Protein AF-A0A4R0RW91-F1 (afdb_monomer_lite)

Secondary structure (DSSP, 8-state):
-B-HHHHHHHHHHHHHHHS-TTTTTSEEEEEEEPPPPPBSTTSS-BPPP---HHHHHTT----TT-EEEEEEETTSGGGTS-EEEEEE----TTGGGTSPPPPPHHHHHHHB--SEEEEGGGHHHHHHHHHHH-TTPEEE-SPTT-TTS----HHHHHHHHTTT--EE-SSHHHHHHHHHHB--HHHHHHHHHHHHHHHHHHHHHHHHHHHHHTT-SPPPS-SSSPPPGGG----BHHHHHHHHHHHHHHTT--EESS--EEEEGGGGGSTT------B-------TT----SSTT-SSTT-------EEEE--EEETTEE---EEEE--STTT---HHHHHHHHHHHHHHHHHHHH--TT-BHHHHHHHHHHHHHHHHHHTTSBPPTTSTT--GGGSHHHHHHTTGGGGTS-S-S--B-SSSSS--HHHHS-SS-TT--S---S-GGGGTT-S--SB--TTBEEEE--EEE--HHHHHTTTT-TTB-HHHHHHHGGG-EEE--EEEEE-SSSEEE---S---HHHHTTTT--------HHHHHHHHHHHHHHHHS-TTSGGG--STT--PPPP-------------------------------------------------------------------PPPPPPPPP-SEEEEEEEEEEEE-GGGTTS-HHHHHHHHHHHHHTTEEETTTEEEEEEEEEEEEPPPEEPTTT--EEEEEEEEEEEE-PPTT-EEEEEEEEEETTEEEEE-SS---EEEEGGGSPSSEEEETTTTEEEE-TT-----HHHHHTS-GGG-EEE-TT-EEEEEEEEEEE-----PPPPPP-S------------SEEEEEE--STT-EEGGGGTTTTSS--S--

Foldseek 3Di:
DAALQVLLLQLLVLLLVVDDPVLQQAKEKEKAWKAAFDADDPDPHTDDQDIDLLVCSNWLDSAHGKMWIWIAGPPDPCSNGIAIEIAHADFDPVCVVPDDGDDDQVVSVVVTPHNGYYHPVCLLVVLVVCCVVGVRYAYEYADAPDPSGDHDDVVSVCSCPVSVHHYDHPRNLLSSLVSQQFDDPVLVVQLLLQQVQLLVLVLLLLQLLLCFQQPVADDDPDPPDDDDLSNDNCQFQVNSVVSSQVSSVVSVLPFWLDQKAKAWWQRQLPPRRNPRGDGAQAYHQPPPNPPVPCPPPPDNPDPRDTAKIKIWTTTHGSLFIDTWIAIWGRHDSRAHDPLLVLQLVLQVVLLVVLQQPFAFQDWQVVSLLSSLLSQLVSCCVLQQFPACPDVPHHPCLHSQNVQQVVLCCLFFVAGQKAFGGSHRRGSQCVQDPPDDPQDPPDPSTDPSSCPHDSGGGGDDARRKMKGKTKTALNPVSVVVCVPPPRGDPVSVVVNSRRGMDIGMFIWGHHNGGIDTSNDNDSDNVCSSVSNDPPVPDPPCVVVCVVLVVVVVVLVPDLPPPPDDDPPPDDDDDDDDDDDDDDDDDDDDDDDDDDDDDDDDDDDDDDDDDDDDDDDDDDDDDDDDDDDDDDDDDDDDDDDDDDDDDDDDQDGQKDKDKDKDKFWQAPVCPPDDPQVSRQVRVQVVQAQDQDPPFAGFHGWPGWPDWDFFDQDPPRRTTIITTITITTHRHGDAQHKDKWFFAAAAQQFTWTHSSSDTQETEGPVQAAPPWEADPVQRWIWHQPPDPDNDNVVVNVDDPVRTHTQHGGFIWIKGWHDKDADDPDPDDDDDDDDDDDDDDCPDDHDRIHTYIHQHDPPTTGPVVCPPVPPDDPDDD

Sequence (873 aa):
MYPAVRHAVKTFAKLVELLPETERTKTHVALLAGAVTPYRNDTDREMPFRQESNFYYLSGCAVPGSYLLLTYQHGTSLAGSPSVQLFIPEIEADTLMWSVPPPTAEEAAGLFDVTRVQYTSALPDAIHERLKAFPDTVFHVLPKGSPLFPTLAEQYIGLATSRNAPVTDQYLLKALHRARLTKDAEEIALIQKANDISSRAHEVVMRVLGQAVKGALAKSKDSHRPSLPGQWLIEKEAEAEAVFVASCRREDAVHQAYLPIVAASNRAATLHYCCNDKAFAWGPVGRHDHKNNQDLAQDQQRKLAPQVLLIDAGCEWNCYAADITRTMPVGNGGKFTPEARAIYSLVLKMQKLSMEALKPGLHWDAVQLLCHRTLVSGFQELGIFKTPASPGSGSWNSEEAILASGISTAFFPHGLGHSLGLDVHDVPSASDPENNETIQGLELGHKSFYRALRLRLPLEDGMVVTVEPGIYFHSHLLSAVRDSKHIDHEVLKRYESVGGVRIEDVVLITQDGYRNLTTVRSDVEWLEGCDEVSFILTTQSYSAHFIFKLQLLADDDWDDLGRLKCDKITPPSDRLLASPLAWKLDNDSRLNLTQGLSSTRPPSAHIGANFLLICALPASLSISHPRGKLTVQTPQKSDIPRRVHVRPLVTMFVLSIIKDTVAVHPQHFGLPQEQAIINELNKKYANRVLHDVGLCVCVFDLAEAGEGRVRYGDGFYWYKVVFRLVVFRPFTSEVILAKVKSSDEDGIRLSVGFFDDIYVPLIYLPEPSAFDPNERAHFWLPGSETANKHEMLDSAVADRMYIDAGEVVRVRVEADEFYDDEPGPPKATEGVHQTPTMEGRRAPYSVTCSMSEQGLGPTSWWQNAGVEAMDEG

pLDDT: mean 79.08, std 24.88, range [19.95, 98.94]

InterPro domains:
  IPR000994 Peptidase M24 [PF00557] (190-511)
  IPR001131 Peptidase M24B, X-Pro dipeptidase/aminopeptidase P, conserved site [PS00491] (414-426)
  IPR005576 RNA polymerase Rpb7-like , N-terminal [PF03876] (659-715)
  IPR007865 Aminopeptidase P, N-terminal [PF05195] (17-133)
  IPR007865 Aminopeptidase P, N-terminal [SM01011] (2-149)
  IPR012340 Nucleic acid-binding, OB-fold [G3DSA:2.40.50.140] (731-863)
  IPR012340 Nucleic acid-binding, OB-fold [SSF50249] (730-857)
  IPR013238 RNA polymerase III, subunit Rpc25 [PF08292] (734-862)
  IPR029149 Creatinase/Aminopeptidase P/Spt16, N-terminal [G3DSA:3.40.350.10] (10-181)
  IPR029149 Creatinase/Aminopeptidase P/Spt16, N-terminal [SSF53092] (15-183)
  IPR036005 Creatinase/aminopeptidase-like [G3DSA:3.90.230.10] (183-535)
  IPR036005 Creatinase/aminopeptidase-like [SSF55920] (184-526)
  IPR036898 RNA polymerase Rpb7-like, N-terminal domain superfamily [G3DSA:3.30.1490.120] (652-730)
  IPR036898 RNA polymerase Rpb7-like, N-terminal domain superfamily [SSF88798] (652-729)
  IPR052433 Xaa-Pro dipeptidase-like [PTHR43226] (12-529)

Structure (mmCIF, N/CA/C/O backbone):
data_AF-A0A4R0RW91-F1
#
_entry.id   AF-A0A4R0RW91-F1
#
loop_
_atom_site.group_PDB
_atom_site.id
_atom_site.type_symbol
_atom_site.label_atom_id
_atom_site.label_alt_id
_atom_site.label_comp_id
_atom_site.label_asym_id
_atom_site.label_entity_id
_atom_site.label_seq_id
_atom_site.pdbx_PDB_ins_code
_atom_site.Cartn_x
_atom_site.Cartn_y
_atom_site.Cartn_z
_atom_site.occupancy
_atom_site.B_iso_or_equiv
_atom_site.auth_seq_id
_atom_site.auth_comp_id
_atom_site.auth_asym_id
_atom_site.auth_atom_id
_atom_site.pdbx_PDB_model_num
ATOM 1 N N . MET A 1 1 ? -22.305 -2.272 7.085 1.00 85.44 1 MET A N 1
ATOM 2 C CA . MET A 1 1 ? -22.080 -1.928 8.502 1.00 85.44 1 MET A CA 1
ATOM 3 C C . MET A 1 1 ? -20.622 -2.221 8.820 1.00 85.44 1 MET A C 1
ATOM 5 O O . MET A 1 1 ? -20.133 -3.240 8.349 1.00 85.44 1 MET A O 1
ATOM 9 N N . TYR A 1 2 ? -19.917 -1.326 9.513 1.00 92.75 2 TYR A N 1
ATOM 10 C CA . TYR A 1 2 ? -18.489 -1.494 9.837 1.00 92.75 2 TYR A CA 1
ATOM 11 C C . TYR A 1 2 ? -18.288 -2.460 11.027 1.00 92.75 2 TYR A C 1
ATOM 13 O O . TYR A 1 2 ? -18.998 -2.279 12.016 1.00 92.75 2 TYR A O 1
ATOM 21 N N . PRO A 1 3 ? -17.352 -3.435 10.995 1.00 95.06 3 PRO A N 1
ATOM 22 C CA . PRO A 1 3 ? -17.278 -4.558 11.949 1.00 95.06 3 PRO A CA 1
ATOM 23 C C . PRO A 1 3 ? -16.593 -4.226 13.299 1.00 95.06 3 PRO A C 1
ATOM 25 O O . PRO A 1 3 ? -15.712 -4.949 13.772 1.00 95.06 3 PRO A O 1
ATOM 28 N N . ALA A 1 4 ? -17.002 -3.137 13.958 1.00 96.00 4 ALA A N 1
ATOM 29 C CA . ALA A 1 4 ? -16.346 -2.618 15.165 1.00 96.00 4 ALA A CA 1
ATOM 30 C C . ALA A 1 4 ? -16.305 -3.610 16.353 1.00 96.00 4 ALA A C 1
ATOM 32 O O . ALA A 1 4 ? -15.263 -3.723 17.006 1.00 96.00 4 ALA A O 1
ATOM 33 N N . VAL A 1 5 ? -17.364 -4.395 16.613 1.00 95.88 5 VAL A N 1
ATOM 34 C CA . VAL A 1 5 ? -17.337 -5.470 17.635 1.00 95.88 5 VAL A CA 1
ATOM 35 C C . VAL A 1 5 ? -16.244 -6.504 17.340 1.00 95.88 5 VAL A C 1
ATOM 37 O O . VAL A 1 5 ? -15.531 -6.920 18.257 1.00 95.88 5 VAL A O 1
ATOM 40 N N . ARG A 1 6 ? -16.059 -6.905 16.076 1.00 96.12 6 ARG A N 1
ATOM 41 C CA . ARG A 1 6 ? -15.038 -7.893 15.687 1.00 96.12 6 ARG A CA 1
ATOM 42 C C . ARG A 1 6 ? -13.626 -7.349 15.901 1.00 96.12 6 ARG A C 1
ATOM 44 O O . ARG A 1 6 ? -12.788 -8.034 16.491 1.00 96.12 6 ARG A O 1
ATOM 51 N N . HIS A 1 7 ? -13.383 -6.106 15.486 1.00 97.75 7 HIS A N 1
ATOM 52 C CA . HIS A 1 7 ? -12.113 -5.416 15.709 1.00 97.75 7 HIS A CA 1
ATOM 53 C C . HIS A 1 7 ? -11.801 -5.281 17.206 1.00 97.75 7 HIS A C 1
ATOM 55 O O . HIS A 1 7 ? -10.679 -5.574 17.625 1.00 97.75 7 HIS A O 1
ATOM 61 N N . ALA A 1 8 ? -12.804 -4.966 18.033 1.00 97.94 8 ALA A N 1
ATOM 62 C CA . ALA A 1 8 ? -12.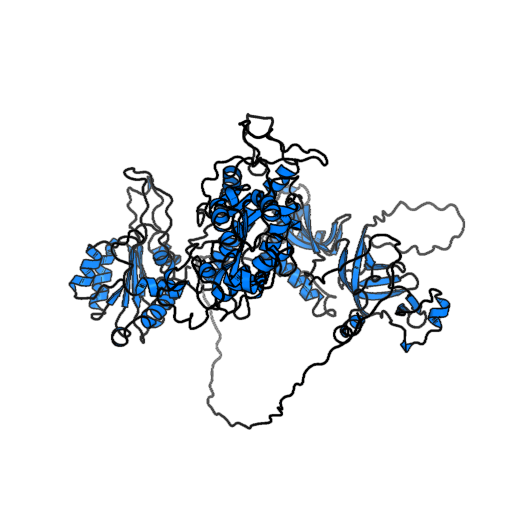669 -4.955 19.486 1.00 97.94 8 ALA A CA 1
ATOM 63 C C . ALA A 1 8 ? -12.294 -6.335 20.059 1.00 97.94 8 ALA A C 1
ATOM 65 O O . ALA A 1 8 ? -11.335 -6.422 20.828 1.00 97.94 8 ALA A O 1
ATOM 66 N N . VAL A 1 9 ? -12.980 -7.420 19.670 1.00 97.81 9 VAL A N 1
ATOM 67 C CA . VAL A 1 9 ? -12.630 -8.794 20.098 1.00 97.81 9 VAL A CA 1
ATOM 68 C C . VAL A 1 9 ? -11.177 -9.125 19.740 1.00 97.81 9 VAL A C 1
ATOM 70 O O . VAL A 1 9 ? -10.425 -9.589 20.601 1.00 97.81 9 VAL A O 1
ATOM 73 N N . LYS A 1 10 ? -10.752 -8.831 18.502 1.00 97.69 10 LYS A N 1
ATOM 74 C CA . LYS A 1 10 ? -9.378 -9.064 18.023 1.00 97.69 10 LYS A CA 1
ATOM 75 C C . LYS A 1 10 ? -8.348 -8.278 18.846 1.00 97.69 10 LYS A C 1
ATOM 77 O O . LYS A 1 10 ? -7.348 -8.845 19.285 1.00 97.69 10 LYS A O 1
ATOM 82 N N . THR A 1 11 ? -8.612 -6.999 19.126 1.00 98.50 11 THR A N 1
ATOM 83 C CA . THR A 1 11 ? -7.749 -6.151 19.965 1.00 98.50 11 THR A CA 1
ATOM 84 C C . THR A 1 11 ? -7.664 -6.651 21.401 1.00 98.50 11 THR A C 1
ATOM 86 O O . THR A 1 11 ? -6.561 -6.762 21.933 1.00 98.50 11 THR A O 1
ATOM 89 N N . PHE A 1 12 ? -8.784 -6.994 22.042 1.00 98.12 12 PHE A N 1
ATOM 90 C CA . PHE A 1 12 ? -8.750 -7.460 23.428 1.00 98.12 12 PHE A CA 1
ATOM 91 C C . PHE A 1 12 ? -8.134 -8.854 23.583 1.00 98.12 12 PHE A C 1
ATOM 93 O O . PHE A 1 12 ? -7.464 -9.093 24.585 1.00 98.12 12 PHE A O 1
ATOM 100 N N . ALA A 1 13 ? -8.246 -9.737 22.585 1.00 96.75 13 ALA A N 1
ATOM 101 C CA . ALA A 1 13 ? -7.481 -10.984 22.561 1.00 96.75 13 ALA A CA 1
ATOM 102 C C . ALA A 1 13 ? -5.963 -10.707 22.616 1.00 96.75 13 ALA A C 1
ATOM 104 O O . ALA A 1 13 ? -5.265 -11.242 23.479 1.00 96.75 13 ALA A O 1
ATOM 105 N N . LYS A 1 14 ? -5.465 -9.780 21.782 1.00 97.56 14 LYS A N 1
ATOM 106 C CA . LYS A 1 14 ? -4.057 -9.336 21.803 1.00 97.56 14 LYS A CA 1
ATOM 107 C C . LYS A 1 14 ? -3.667 -8.559 23.062 1.00 97.56 14 LYS A C 1
ATOM 109 O O . LYS A 1 14 ? -2.503 -8.585 23.454 1.00 97.56 14 LYS A O 1
ATOM 114 N N . LEU A 1 15 ? -4.619 -7.913 23.731 1.00 97.81 15 LEU A N 1
ATOM 115 C CA . LEU A 1 15 ? -4.400 -7.254 25.018 1.00 97.81 15 LEU A CA 1
ATOM 116 C C . LEU A 1 15 ? -4.209 -8.278 26.149 1.00 97.81 15 LEU A C 1
ATOM 118 O O . LEU A 1 15 ? -3.281 -8.133 26.939 1.00 97.81 15 LEU A O 1
ATOM 122 N N . VAL A 1 16 ? -5.019 -9.342 26.197 1.00 97.00 16 VAL A N 1
ATOM 123 C CA . VAL A 1 16 ? -4.896 -10.420 27.200 1.00 97.00 16 VAL A CA 1
ATOM 124 C C . VAL A 1 16 ? -3.558 -11.163 27.083 1.00 97.00 16 VAL A C 1
ATOM 126 O O . VAL A 1 16 ? -2.958 -11.488 28.107 1.00 97.00 16 VAL A O 1
ATOM 129 N N . GLU A 1 17 ? -3.046 -11.373 25.863 1.00 95.81 17 GLU A N 1
ATOM 130 C CA . GLU A 1 17 ? -1.701 -11.933 25.627 1.00 95.81 17 GLU A CA 1
ATOM 131 C C . GLU A 1 17 ? -0.587 -11.103 26.296 1.00 95.81 17 GLU A C 1
ATOM 133 O O . GLU A 1 17 ? 0.381 -11.666 26.807 1.00 95.81 17 GLU A O 1
ATOM 138 N N . LEU A 1 18 ? -0.729 -9.771 26.309 1.00 95.25 18 LEU A N 1
ATOM 139 C CA . LEU A 1 18 ? 0.253 -8.827 26.855 1.00 95.25 18 LEU A CA 1
ATOM 140 C C . LEU A 1 18 ? 0.152 -8.630 28.376 1.00 95.25 18 LEU A C 1
ATOM 142 O O . LEU A 1 18 ? 1.079 -8.085 28.978 1.00 95.25 18 LEU A O 1
ATOM 146 N N . LEU A 1 19 ? -0.961 -9.025 28.999 1.00 96.19 19 LEU A N 1
ATOM 147 C CA . LEU A 1 19 ? -1.200 -8.794 30.422 1.00 96.19 19 LEU A CA 1
ATOM 148 C C . LEU A 1 19 ? -0.541 -9.851 31.327 1.00 96.19 19 LEU A C 1
ATOM 150 O O . LEU A 1 19 ? -0.543 -11.043 30.982 1.00 96.19 19 LEU A O 1
ATOM 154 N N . PRO A 1 20 ? -0.078 -9.449 32.533 1.00 94.50 20 PRO A N 1
ATOM 155 C CA . PRO A 1 20 ? 0.264 -10.378 33.607 1.00 94.50 20 PRO A CA 1
ATOM 156 C C . PRO A 1 20 ? -0.912 -11.299 33.933 1.00 94.50 20 PRO A C 1
ATOM 158 O O . PRO A 1 20 ? -2.063 -10.867 33.926 1.00 94.50 20 PRO A O 1
ATOM 161 N N . GLU A 1 21 ? -0.632 -12.558 34.270 1.00 92.44 21 GLU A N 1
ATOM 162 C CA . GLU A 1 21 ? -1.659 -13.588 34.481 1.00 92.44 21 GLU A CA 1
ATOM 163 C C . GLU A 1 21 ? -2.724 -13.186 35.520 1.00 92.44 21 GLU A C 1
ATOM 165 O O . GLU A 1 21 ? -3.912 -13.414 35.305 1.00 92.44 21 GLU A O 1
ATOM 170 N N . THR A 1 22 ? -2.318 -12.481 36.583 1.00 92.44 22 THR A N 1
ATOM 171 C CA . THR A 1 22 ? -3.197 -11.959 37.648 1.00 92.44 22 THR A CA 1
ATOM 172 C C . THR A 1 22 ? -4.157 -10.852 37.202 1.00 92.44 22 THR A C 1
ATOM 174 O O . THR A 1 22 ? -5.100 -10.536 37.924 1.00 92.44 22 THR A O 1
ATOM 177 N N . GLU A 1 23 ? -3.918 -10.234 36.044 1.00 93.88 23 GLU A N 1
ATOM 178 C CA . GLU A 1 23 ? -4.749 -9.158 35.498 1.00 93.88 23 GLU A CA 1
ATOM 179 C C . GLU A 1 23 ? -5.745 -9.666 34.445 1.00 93.88 23 GLU A C 1
ATOM 181 O O . GLU A 1 23 ? -6.783 -9.042 34.258 1.00 93.88 23 GLU A O 1
ATOM 186 N N . ARG A 1 24 ? -5.470 -10.804 33.786 1.00 94.19 24 ARG A N 1
ATOM 187 C CA . ARG A 1 24 ? -6.189 -11.273 32.580 1.00 94.19 24 ARG A CA 1
ATOM 188 C C . ARG A 1 24 ? -7.689 -11.513 32.756 1.00 94.19 24 ARG A C 1
ATOM 190 O O . ARG A 1 24 ? -8.426 -11.426 31.780 1.00 94.19 24 ARG A O 1
ATOM 197 N N . THR A 1 25 ? -8.133 -11.884 33.955 1.00 92.81 25 THR A N 1
ATOM 198 C CA . THR A 1 25 ? -9.545 -12.197 34.251 1.00 92.81 25 THR A CA 1
ATOM 199 C C . THR A 1 25 ? -10.357 -10.990 34.719 1.00 92.81 25 THR A C 1
ATOM 201 O O . THR A 1 25 ? -11.579 -11.099 34.871 1.00 92.81 25 THR A O 1
ATOM 204 N N . LYS A 1 26 ? -9.700 -9.845 34.943 1.00 95.12 26 LYS A N 1
ATOM 205 C CA . LYS A 1 26 ? -10.375 -8.615 35.349 1.00 95.12 26 LYS A CA 1
ATOM 206 C C . LYS A 1 26 ? -11.200 -8.038 34.208 1.00 95.12 26 LYS A C 1
ATOM 208 O O . LYS A 1 26 ? -11.002 -8.346 33.031 1.00 95.12 26 LYS A O 1
ATOM 213 N N . THR A 1 27 ? -12.103 -7.136 34.559 1.00 96.56 27 THR A N 1
ATOM 214 C CA . THR A 1 27 ? -12.773 -6.304 33.561 1.00 96.56 27 THR A CA 1
ATOM 215 C C . THR A 1 27 ? -11.778 -5.322 32.936 1.00 96.56 27 THR A C 1
ATOM 217 O O . THR A 1 27 ? -11.058 -4.603 33.633 1.00 96.56 27 THR A O 1
ATOM 220 N N . HIS A 1 28 ? -11.740 -5.256 31.607 1.00 97.69 28 HIS A N 1
ATOM 221 C CA . HIS A 1 28 ? -10.914 -4.312 30.863 1.00 97.69 28 HIS A CA 1
ATOM 222 C C . HIS A 1 28 ? -11.791 -3.351 30.075 1.00 97.69 28 HIS A C 1
ATOM 224 O O . HIS A 1 28 ? -12.683 -3.757 29.327 1.00 97.69 28 HIS A O 1
ATOM 230 N N . VAL A 1 29 ? -11.515 -2.061 30.233 1.00 97.81 29 VAL A N 1
ATOM 231 C CA . VAL A 1 29 ? -12.188 -0.989 29.504 1.00 97.81 29 VAL A CA 1
ATOM 232 C C . VAL A 1 29 ? -11.171 -0.267 28.644 1.00 97.81 29 VAL A C 1
ATOM 234 O O . VAL A 1 29 ? -10.125 0.112 29.157 1.00 97.81 29 VAL A O 1
ATOM 237 N N . ALA A 1 30 ? -11.463 -0.051 27.363 1.00 98.06 30 ALA A N 1
ATOM 238 C CA . ALA A 1 30 ? -10.689 0.883 26.550 1.00 98.06 30 ALA A CA 1
ATOM 239 C C . ALA A 1 30 ? -11.486 2.183 26.398 1.00 98.06 30 ALA A C 1
ATOM 241 O O . ALA A 1 30 ? -12.671 2.144 26.062 1.00 98.06 30 ALA A O 1
ATOM 242 N N . LEU A 1 31 ? -10.841 3.314 26.683 1.00 97.75 31 LEU A N 1
ATOM 243 C CA . LEU A 1 31 ? -11.421 4.652 26.581 1.00 97.75 31 LEU A CA 1
ATOM 244 C C . LEU A 1 31 ? -10.573 5.483 25.614 1.00 97.75 31 LEU A C 1
ATOM 246 O O . LEU A 1 31 ? -9.416 5.789 25.902 1.00 97.75 31 LEU A O 1
ATOM 250 N N . LEU A 1 32 ? -11.143 5.818 24.457 1.00 97.50 32 LEU A N 1
ATOM 251 C CA . LEU A 1 32 ? -10.464 6.564 23.397 1.00 97.50 32 LEU A CA 1
ATOM 252 C C . LEU A 1 32 ? -11.227 7.852 23.071 1.00 97.50 32 LEU A C 1
ATOM 254 O O . LEU A 1 32 ? -12.459 7.878 23.087 1.00 97.50 32 LEU A O 1
ATOM 258 N N . ALA A 1 33 ? -10.478 8.897 22.726 1.00 97.31 33 ALA A N 1
ATOM 259 C CA . ALA A 1 33 ? -10.984 10.080 22.043 1.00 97.31 33 ALA A CA 1
ATOM 260 C C . ALA A 1 33 ? -10.645 9.970 20.550 1.00 97.31 33 ALA A C 1
ATOM 262 O O . ALA A 1 33 ? -9.545 9.543 20.198 1.00 97.31 33 ALA A O 1
ATOM 263 N N . GLY A 1 34 ? -11.581 10.348 19.685 1.00 97.50 34 GLY A N 1
ATOM 264 C CA . GLY A 1 34 ? -11.328 10.555 18.265 1.00 97.50 34 GLY A CA 1
ATOM 265 C C . GLY A 1 34 ? -10.624 11.889 18.019 1.00 97.50 34 GLY A C 1
ATOM 266 O O . GLY A 1 34 ? -10.554 12.756 18.893 1.00 97.50 34 GLY A O 1
ATOM 267 N N . ALA A 1 35 ? -10.111 12.068 16.808 1.00 96.62 35 ALA A N 1
ATOM 268 C CA . ALA A 1 35 ? -9.578 13.341 16.353 1.00 96.62 35 ALA A CA 1
ATOM 269 C C . ALA A 1 35 ? -10.671 14.427 16.342 1.00 96.62 35 ALA A C 1
ATOM 271 O O . ALA A 1 35 ? -11.858 14.155 16.150 1.00 96.62 35 ALA A O 1
ATOM 272 N N . VAL A 1 36 ? -10.252 15.676 16.520 1.00 95.19 36 VAL A N 1
ATOM 273 C CA . VAL A 1 36 ? -11.083 16.877 16.341 1.00 95.19 36 VAL A CA 1
ATOM 274 C C . VAL A 1 36 ? -10.750 17.535 15.003 1.00 95.19 36 VAL A C 1
ATOM 276 O O . VAL A 1 36 ? -9.668 17.300 14.464 1.00 95.19 36 VAL A O 1
ATOM 279 N N . THR A 1 37 ? -11.647 18.365 14.468 1.00 94.19 37 THR A N 1
ATOM 280 C CA . THR A 1 37 ? -11.361 19.162 13.265 1.00 94.19 37 THR A CA 1
ATOM 281 C C . THR A 1 37 ? -10.123 20.036 13.505 1.00 94.19 37 THR A C 1
ATOM 283 O O . THR A 1 37 ? -10.137 20.848 14.434 1.00 94.19 37 THR A O 1
ATOM 286 N N . PRO A 1 38 ? -9.038 19.879 12.724 1.00 94.12 38 PRO A N 1
ATOM 287 C CA . PRO A 1 38 ? -7.860 20.717 12.869 1.00 94.12 38 PRO A CA 1
ATOM 288 C C . PRO A 1 38 ? -8.104 22.094 12.249 1.00 94.12 38 PRO A C 1
ATOM 290 O O . PRO A 1 38 ? -8.777 22.219 11.228 1.00 94.12 38 PRO A O 1
ATOM 293 N N . TYR A 1 39 ? -7.502 23.123 12.837 1.00 94.62 39 TYR A N 1
ATOM 294 C CA . TYR A 1 39 ? -7.572 24.504 12.364 1.00 94.62 39 TYR A CA 1
ATOM 295 C C . TYR A 1 39 ? -6.183 25.004 11.977 1.00 94.62 39 TYR A C 1
ATOM 297 O O . TYR A 1 39 ? -5.168 24.577 12.534 1.00 94.62 39 TYR A O 1
ATOM 305 N N . ARG A 1 40 ? -6.116 25.928 11.015 1.00 96.06 40 ARG A N 1
ATOM 306 C CA . ARG A 1 40 ? -4.858 26.572 10.631 1.00 96.06 40 ARG A CA 1
ATOM 307 C C . ARG A 1 40 ? -4.425 27.552 11.725 1.00 96.06 40 ARG A C 1
ATOM 309 O O . ARG A 1 40 ? -4.824 28.715 11.711 1.00 96.06 40 ARG A O 1
ATOM 316 N N . ASN A 1 41 ? -3.535 27.091 12.601 1.00 94.25 41 ASN A N 1
ATOM 317 C CA . ASN A 1 41 ? -2.925 27.874 13.677 1.00 94.25 41 ASN A CA 1
ATOM 318 C C . ASN A 1 41 ? -3.987 28.531 14.584 1.00 94.25 41 ASN A C 1
ATOM 320 O O . ASN A 1 41 ? -4.768 27.835 15.220 1.00 94.25 41 ASN A O 1
ATOM 324 N N . ASP A 1 42 ? -4.004 29.861 14.638 1.00 94.19 42 ASP A N 1
ATOM 325 C CA . ASP A 1 42 ? -4.882 30.730 15.422 1.00 94.19 42 ASP A CA 1
ATOM 326 C C . ASP A 1 42 ? -6.101 31.253 14.631 1.00 94.19 42 ASP A C 1
ATOM 328 O O . ASP A 1 42 ? -6.776 32.181 15.074 1.00 94.19 42 ASP A O 1
ATOM 332 N N . THR A 1 43 ? -6.390 30.675 13.459 1.00 96.25 43 THR A N 1
ATOM 333 C CA . THR A 1 43 ? -7.503 31.088 12.583 1.00 96.25 43 THR A CA 1
ATOM 334 C C . THR A 1 43 ? -8.676 30.108 12.615 1.00 96.25 43 THR A C 1
ATOM 336 O O . THR A 1 43 ? -8.513 28.927 12.910 1.00 96.25 43 THR A O 1
ATOM 339 N N . ASP A 1 44 ? -9.856 30.579 12.214 1.00 92.00 44 ASP A N 1
ATOM 340 C CA . ASP A 1 44 ? -11.084 29.792 12.024 1.00 92.00 44 ASP A CA 1
ATOM 341 C C . ASP A 1 44 ? -11.056 28.882 10.779 1.00 92.00 44 ASP A C 1
ATOM 343 O O . ASP A 1 44 ? -12.029 28.192 10.472 1.00 92.00 44 ASP A O 1
ATOM 347 N N . ARG A 1 45 ? -9.937 28.837 10.042 1.00 94.69 45 ARG A N 1
ATOM 348 C CA . ARG A 1 45 ? -9.829 28.027 8.830 1.00 94.69 45 ARG A CA 1
ATOM 349 C C . ARG A 1 45 ? -9.607 26.553 9.160 1.00 94.69 45 ARG A C 1
ATOM 351 O O . ARG A 1 45 ? -8.467 26.123 9.348 1.00 94.69 45 ARG A O 1
ATOM 358 N N . GLU A 1 46 ? -10.690 25.783 9.111 1.00 93.50 46 GLU A N 1
ATOM 359 C CA . GLU A 1 46 ? -10.660 24.318 9.125 1.00 93.50 46 GLU A CA 1
ATOM 360 C C . GLU A 1 46 ? -9.684 23.745 8.079 1.00 93.50 46 GLU A C 1
ATOM 362 O O . GLU A 1 46 ? -9.578 24.214 6.935 1.00 93.50 46 GLU A O 1
ATOM 367 N N . MET A 1 47 ? -8.977 22.695 8.486 1.00 94.19 47 MET A N 1
ATOM 368 C CA . MET A 1 47 ? -8.152 21.834 7.648 1.00 94.19 47 MET A CA 1
ATOM 369 C C . MET A 1 47 ? -8.902 20.524 7.343 1.00 94.19 47 MET A C 1
ATOM 371 O O . MET A 1 47 ? -9.781 20.141 8.114 1.00 94.19 47 MET A O 1
ATOM 375 N N . PRO A 1 48 ? -8.573 19.813 6.244 1.00 92.31 48 PRO A N 1
ATOM 376 C CA . PRO A 1 48 ? -9.211 18.539 5.916 1.00 92.31 48 PRO A CA 1
ATOM 377 C C . PRO A 1 48 ? -9.147 17.552 7.088 1.00 92.31 48 PRO A C 1
ATOM 379 O O . PRO A 1 48 ? -8.062 17.207 7.554 1.00 92.31 48 PRO A O 1
ATOM 382 N N . PHE A 1 49 ? -10.312 17.111 7.559 1.00 94.75 49 PHE A N 1
ATOM 383 C CA . PHE A 1 49 ? -10.418 16.149 8.649 1.00 94.75 49 PHE A CA 1
ATOM 384 C C . PHE A 1 49 ? -10.150 14.723 8.153 1.00 94.75 49 PHE A C 1
ATOM 386 O O . PHE A 1 49 ? -10.684 14.316 7.126 1.00 94.75 49 PHE A O 1
ATOM 393 N N . ARG A 1 50 ? -9.360 13.964 8.916 1.00 95.62 50 ARG A N 1
ATOM 394 C CA . ARG A 1 50 ? -9.140 12.520 8.768 1.00 95.62 50 ARG A CA 1
ATOM 395 C C . ARG A 1 50 ? -9.026 11.938 10.180 1.00 95.62 50 ARG A C 1
ATOM 397 O O . ARG A 1 50 ? -8.406 12.553 11.046 1.00 95.62 50 ARG A O 1
ATOM 404 N N . GLN A 1 51 ? -9.680 10.806 10.435 1.00 97.50 51 GLN A N 1
ATOM 405 C CA . GLN A 1 51 ? -9.830 10.255 11.787 1.00 97.50 51 GLN A CA 1
ATOM 406 C C . GLN A 1 51 ? -8.512 9.655 12.318 1.00 97.50 51 GLN A C 1
ATOM 408 O O . GLN A 1 51 ? -7.655 9.224 11.547 1.00 97.50 51 GLN A O 1
ATOM 413 N N . GLU A 1 52 ? -8.339 9.589 13.641 1.00 97.62 52 GLU A N 1
ATOM 414 C CA . GLU A 1 52 ? -7.230 8.821 14.223 1.00 97.62 52 GLU A CA 1
ATOM 415 C C . GLU A 1 52 ? -7.430 7.316 13.975 1.00 97.62 52 GLU A C 1
ATOM 417 O O . GLU A 1 52 ? -8.517 6.773 14.176 1.00 97.62 52 GLU A O 1
ATOM 422 N N . SER A 1 53 ? -6.378 6.642 13.515 1.00 98.12 53 SER A N 1
ATOM 423 C CA . SER A 1 53 ? -6.452 5.301 12.926 1.00 98.12 53 SER A CA 1
ATOM 424 C C . SER A 1 53 ? -6.915 4.229 13.914 1.00 98.12 53 SER A C 1
ATOM 426 O O . SER A 1 53 ? -7.682 3.344 13.546 1.00 98.12 53 SER A O 1
ATOM 428 N N . ASN A 1 54 ? -6.496 4.292 15.179 1.00 98.19 54 ASN A N 1
ATOM 429 C CA . ASN A 1 54 ? -6.896 3.319 16.196 1.00 98.19 54 ASN A CA 1
ATOM 430 C C . ASN A 1 54 ? -8.345 3.518 16.664 1.00 98.19 54 ASN A C 1
ATOM 432 O O . ASN A 1 54 ? -9.069 2.541 16.866 1.00 98.19 54 ASN A O 1
ATOM 436 N N . PHE A 1 55 ? -8.789 4.769 16.795 1.00 98.50 55 PHE A N 1
ATOM 437 C CA . PHE A 1 55 ? -10.183 5.121 17.035 1.00 98.50 55 PHE A CA 1
ATOM 438 C C . PHE A 1 55 ? -11.072 4.674 15.871 1.00 98.50 55 PHE A C 1
ATOM 440 O O . PHE A 1 55 ? -12.118 4.062 16.099 1.00 98.50 55 PHE A O 1
ATOM 447 N N . TYR A 1 56 ? -10.651 4.935 14.628 1.00 98.25 56 TYR A N 1
ATOM 448 C CA . TYR A 1 56 ? -11.376 4.505 13.435 1.00 98.25 56 TYR A CA 1
ATOM 449 C C . TYR A 1 56 ? -11.460 2.978 13.360 1.00 98.25 56 TYR A C 1
ATOM 451 O O . TYR A 1 56 ? -12.557 2.446 13.232 1.00 98.25 56 TYR A O 1
ATOM 459 N N . TYR A 1 57 ? -10.346 2.266 13.561 1.00 98.56 57 TYR A N 1
ATOM 460 C CA . TYR A 1 57 ? -10.311 0.800 13.596 1.00 98.56 57 TYR A CA 1
ATOM 461 C C . TYR A 1 57 ? -11.344 0.200 14.563 1.00 98.56 57 TYR A C 1
ATOM 463 O O . TYR A 1 57 ? -12.007 -0.783 14.247 1.00 98.56 57 TYR A O 1
ATOM 471 N N . LEU A 1 58 ? -11.524 0.800 15.741 1.00 98.25 58 LEU A N 1
ATOM 472 C CA . LEU A 1 58 ? -12.441 0.295 16.765 1.00 98.25 58 LEU A CA 1
ATOM 473 C C . LEU A 1 58 ? -13.892 0.805 16.646 1.00 98.25 58 LEU A C 1
ATOM 475 O O . LEU A 1 58 ? -14.713 0.453 17.493 1.00 98.25 58 LEU A O 1
ATOM 479 N N . SER A 1 59 ? -14.228 1.635 15.650 1.00 97.31 59 SER A N 1
ATOM 480 C CA . SER A 1 59 ? -15.558 2.273 15.565 1.00 97.31 59 SER A CA 1
ATOM 481 C C . SER A 1 59 ? -16.140 2.464 14.161 1.00 97.31 59 SER A C 1
ATOM 483 O O . SER A 1 59 ? -17.356 2.551 14.029 1.00 97.31 59 SER A O 1
ATOM 485 N N . GLY A 1 60 ? -15.309 2.592 13.125 1.00 95.94 60 GLY A N 1
ATOM 486 C CA . GLY A 1 60 ? -15.687 3.075 11.791 1.00 95.94 60 GLY A CA 1
ATOM 487 C C . GLY A 1 60 ? -16.099 4.555 11.746 1.00 95.94 60 GLY A C 1
ATOM 488 O O . GLY A 1 60 ? -16.477 5.060 10.688 1.00 95.94 60 GLY A O 1
ATOM 489 N N . CYS A 1 61 ? -16.060 5.265 12.878 1.00 96.56 61 CYS A N 1
ATOM 490 C CA . CYS A 1 61 ? -16.691 6.569 13.025 1.00 96.56 61 CYS A CA 1
ATOM 491 C C . CYS A 1 61 ? -15.786 7.709 12.534 1.00 96.56 61 CYS A C 1
ATOM 493 O O . CYS A 1 61 ? -14.772 8.038 13.151 1.00 96.56 61 CYS A O 1
ATOM 495 N N . ALA A 1 62 ? -16.202 8.372 11.454 1.00 94.88 62 ALA A N 1
ATOM 496 C CA . ALA A 1 62 ? -15.544 9.554 10.892 1.00 94.88 62 ALA A CA 1
ATOM 497 C C . ALA A 1 62 ? -16.084 10.895 11.444 1.00 94.88 62 ALA A C 1
ATOM 499 O O . ALA A 1 62 ? -15.867 11.937 10.834 1.00 94.88 62 ALA A O 1
ATOM 500 N N . VAL A 1 63 ? -16.801 10.893 12.575 1.00 95.69 63 VAL A N 1
ATOM 501 C CA . VAL A 1 63 ? -17.340 12.123 13.185 1.00 95.69 63 VAL A CA 1
ATOM 502 C C . VAL A 1 63 ? -16.297 12.732 14.142 1.00 95.69 63 VAL A C 1
ATOM 504 O O . VAL A 1 63 ? -15.873 12.040 15.080 1.00 95.69 63 VAL A O 1
ATOM 507 N N . PRO A 1 64 ? -15.869 13.996 13.951 1.00 95.50 64 PRO A N 1
ATOM 508 C CA . PRO A 1 64 ? -14.867 14.638 14.803 1.00 95.50 64 PRO A CA 1
ATOM 509 C C . PRO A 1 64 ? -15.362 14.811 16.245 1.00 95.50 64 PRO A C 1
ATOM 511 O O . PRO A 1 64 ? -16.555 14.967 16.490 1.00 95.50 64 PRO A O 1
ATOM 514 N N . GLY A 1 65 ? -14.445 14.790 17.215 1.00 95.56 65 GLY A N 1
ATOM 515 C CA . GLY A 1 65 ? -14.763 14.999 18.637 1.00 95.56 65 GLY A CA 1
ATOM 516 C C . GLY A 1 65 ? -15.562 13.871 19.303 1.00 95.56 65 GLY A C 1
ATOM 517 O O . GLY A 1 65 ? -16.066 14.053 20.412 1.00 95.56 65 GLY A O 1
ATOM 518 N N . SER A 1 66 ? -15.678 12.715 18.645 1.00 97.44 66 SER A N 1
ATOM 519 C CA . SER A 1 66 ? -16.336 11.523 19.188 1.00 97.44 66 SER A CA 1
ATOM 520 C C . SER A 1 66 ? -15.474 10.802 20.236 1.00 97.44 66 SER A C 1
ATOM 522 O O . SER A 1 66 ? -14.253 10.939 20.251 1.00 97.44 66 SER A O 1
ATOM 524 N N . TYR A 1 67 ? -16.092 9.971 21.077 1.00 98.31 67 TYR A N 1
ATOM 525 C CA . TYR A 1 67 ? -15.412 9.112 22.056 1.00 98.31 67 TYR A CA 1
ATOM 526 C C . TYR A 1 67 ? -15.895 7.666 21.957 1.00 98.31 67 TYR A C 1
ATOM 528 O O . TYR A 1 67 ? -17.001 7.395 21.490 1.00 98.31 67 TYR A O 1
ATOM 536 N N . LEU A 1 68 ? -15.072 6.732 22.432 1.00 98.25 68 LEU A N 1
ATOM 537 C CA . LEU A 1 68 ? -15.368 5.304 22.427 1.00 98.25 68 LEU A CA 1
ATOM 538 C C . LEU A 1 68 ? -15.116 4.713 23.817 1.00 98.25 68 LEU A C 1
ATOM 540 O O . LEU A 1 68 ? -14.012 4.837 24.351 1.00 98.25 68 LEU A O 1
ATOM 544 N N . LEU A 1 69 ? -16.131 4.050 24.378 1.00 98.25 69 LEU A N 1
ATOM 545 C CA . LEU A 1 69 ? -16.047 3.281 25.619 1.00 98.25 69 LEU A CA 1
ATOM 546 C C . LEU A 1 69 ? -16.310 1.804 25.311 1.00 98.25 69 LEU A C 1
ATOM 548 O O . LEU A 1 69 ? -17.439 1.378 25.059 1.00 98.25 69 LEU A O 1
ATOM 552 N N . LEU A 1 70 ? -15.244 1.017 25.341 1.00 98.19 70 LEU A N 1
ATOM 553 C CA . LEU A 1 70 ? -15.261 -0.423 25.117 1.00 98.19 70 LEU A CA 1
ATOM 554 C C . LEU A 1 70 ? -15.201 -1.173 26.443 1.00 98.19 70 LEU A C 1
ATOM 556 O O . LEU A 1 70 ? -14.474 -0.760 27.338 1.00 98.19 70 LEU A O 1
ATOM 560 N N . THR A 1 71 ? -15.900 -2.298 26.585 1.00 97.88 71 THR A N 1
ATOM 561 C CA . THR A 1 71 ? -15.746 -3.192 27.748 1.00 97.88 71 THR A CA 1
ATOM 562 C C . THR A 1 71 ? -15.669 -4.650 27.337 1.00 97.88 71 THR A C 1
ATOM 564 O O . THR A 1 71 ? -16.559 -5.160 26.657 1.00 97.88 71 THR A O 1
ATOM 567 N N . TYR A 1 72 ? -14.637 -5.316 27.839 1.00 97.56 72 TYR A N 1
ATOM 568 C CA . TYR A 1 72 ? -14.307 -6.712 27.611 1.00 97.56 72 TYR A CA 1
ATOM 569 C C . TYR A 1 72 ? -13.962 -7.387 28.946 1.00 97.56 72 TYR A C 1
ATOM 571 O O . TYR A 1 72 ? -13.402 -6.755 29.842 1.00 97.56 72 TYR A O 1
ATOM 579 N N . GLN A 1 73 ? -14.251 -8.680 29.075 1.00 96.12 73 GLN A N 1
ATOM 580 C CA . GLN A 1 73 ? -13.785 -9.491 30.201 1.00 96.12 73 GLN A CA 1
ATOM 581 C C . GLN A 1 73 ? -13.521 -10.922 29.730 1.00 96.12 73 GLN A C 1
ATOM 583 O O . GLN A 1 73 ? -14.422 -11.589 29.210 1.00 96.12 73 GLN A O 1
ATOM 588 N N . HIS A 1 74 ? -12.289 -11.398 29.917 1.00 94.06 74 HIS A N 1
ATOM 589 C CA . HIS A 1 74 ? -11.870 -12.725 29.474 1.00 94.06 74 HIS A CA 1
ATOM 590 C C . HIS A 1 74 ? -12.634 -13.839 30.210 1.00 94.06 74 HIS A C 1
ATOM 592 O O . HIS A 1 74 ? -12.935 -13.722 31.396 1.00 94.06 74 HIS A O 1
ATOM 598 N N . GLY A 1 75 ? -12.953 -14.932 29.510 1.00 92.06 75 GLY A N 1
ATOM 599 C CA . GLY A 1 75 ? -13.669 -16.079 30.088 1.00 92.06 75 GLY A CA 1
ATOM 600 C C . GLY A 1 75 ? -15.165 -15.859 30.366 1.00 92.06 75 GLY A C 1
ATOM 601 O O . GLY A 1 75 ? -15.808 -16.746 30.922 1.00 92.06 75 GLY A O 1
ATOM 602 N N . THR A 1 76 ? -15.739 -14.718 29.970 1.00 93.75 76 THR A N 1
ATOM 603 C CA . THR A 1 76 ? -17.179 -14.415 30.104 1.00 93.75 76 THR A CA 1
ATOM 604 C C . THR A 1 76 ? -17.833 -14.190 28.735 1.00 93.75 76 THR A C 1
ATOM 606 O O . THR A 1 76 ? -17.156 -14.195 27.707 1.00 93.75 76 THR A O 1
ATOM 609 N N . SER A 1 77 ? -19.147 -13.941 28.690 1.00 91.31 77 SER A N 1
ATOM 610 C CA . SER A 1 77 ? -19.846 -13.573 27.445 1.00 91.31 77 SER A CA 1
ATOM 611 C C . SER A 1 77 ? -19.293 -12.297 26.789 1.00 91.31 77 SER A C 1
ATOM 613 O O . SER A 1 77 ? -19.300 -12.197 25.563 1.00 91.31 77 SER A O 1
ATOM 615 N N . LEU A 1 78 ? -18.724 -11.367 27.570 1.00 92.19 78 LEU A N 1
ATOM 616 C CA . LEU A 1 78 ? -18.059 -10.164 27.052 1.00 92.19 78 LEU A CA 1
ATOM 617 C C . LEU A 1 78 ? -16.784 -10.470 26.248 1.00 92.19 78 LEU A C 1
ATOM 619 O O . LEU A 1 78 ? -16.281 -9.580 25.567 1.00 92.19 78 LEU A O 1
ATOM 623 N N . ALA A 1 79 ? -16.259 -11.700 26.299 1.00 92.00 79 ALA A N 1
ATOM 624 C CA . ALA A 1 79 ? -15.111 -12.097 25.488 1.00 92.00 79 ALA A CA 1
ATOM 625 C C . ALA A 1 79 ? -15.469 -12.291 24.002 1.00 92.00 79 ALA A C 1
ATOM 627 O O . ALA A 1 79 ? -14.647 -11.994 23.139 1.00 92.00 79 ALA A O 1
ATOM 628 N N . GLY A 1 80 ? -16.681 -12.782 23.712 1.00 91.38 80 GLY A N 1
ATOM 629 C CA . GLY A 1 80 ? -17.200 -12.963 22.348 1.00 91.38 80 GLY A CA 1
ATOM 630 C C . GLY A 1 80 ? -18.151 -11.854 21.889 1.00 91.38 80 GLY A C 1
ATOM 631 O O . GLY A 1 80 ? -18.427 -11.731 20.700 1.00 91.38 80 GLY A O 1
ATOM 632 N N . SER A 1 81 ? -18.669 -11.045 22.816 1.00 93.50 81 SER A N 1
ATOM 633 C CA . SER A 1 81 ? -19.563 -9.918 22.522 1.00 93.50 81 SER A CA 1
ATOM 634 C C . SER A 1 81 ? -19.271 -8.751 23.477 1.00 93.50 81 SER A C 1
ATOM 636 O O . SER A 1 81 ? -20.032 -8.521 24.422 1.00 93.50 81 SER A O 1
ATOM 638 N N . PRO A 1 82 ? -18.137 -8.044 23.298 1.00 96.00 82 PRO A N 1
ATOM 639 C CA . PRO A 1 82 ? -17.793 -6.880 24.105 1.00 96.00 82 PRO A CA 1
ATOM 640 C C . PRO A 1 82 ? -18.826 -5.763 23.938 1.00 96.00 82 PRO A C 1
ATOM 642 O O . PRO A 1 82 ? -19.428 -5.589 22.881 1.00 96.00 82 PRO A O 1
ATOM 645 N N . SER A 1 83 ? -18.997 -4.961 24.987 1.00 96.94 83 SER A N 1
ATOM 646 C CA . SER A 1 83 ? -19.841 -3.765 24.935 1.00 96.94 83 SER A CA 1
ATOM 647 C C . SER A 1 83 ? -19.080 -2.645 24.232 1.00 96.94 83 SER A C 1
ATOM 649 O O . SER A 1 83 ? -18.138 -2.108 24.813 1.00 96.94 83 SER A O 1
ATOM 651 N N . VAL A 1 84 ? -19.518 -2.250 23.039 1.00 97.62 84 VAL A N 1
ATOM 652 C CA . VAL A 1 84 ? -18.968 -1.131 22.259 1.00 97.62 84 VAL A CA 1
ATOM 653 C C . VAL A 1 84 ? -19.930 0.053 22.338 1.00 97.62 84 VAL A C 1
ATOM 655 O O . VAL A 1 84 ? -21.049 -0.033 21.835 1.00 97.62 84 VAL A O 1
ATOM 658 N N . GLN A 1 85 ? -19.532 1.146 22.990 1.00 98.00 85 GLN A N 1
ATOM 659 C CA . GLN A 1 85 ? -20.360 2.350 23.110 1.00 98.00 85 GLN A CA 1
ATOM 660 C C . GLN A 1 85 ? -19.667 3.533 22.435 1.00 98.00 85 GLN A C 1
ATOM 662 O O . GLN A 1 85 ? -18.576 3.930 22.845 1.00 98.00 85 GLN A O 1
ATOM 667 N N . LEU A 1 86 ? -20.303 4.074 21.396 1.00 98.31 86 LEU A N 1
ATOM 668 C CA . LEU A 1 86 ? -19.835 5.225 20.628 1.00 98.31 86 LEU A CA 1
ATOM 669 C C . LEU A 1 86 ? -20.574 6.487 21.088 1.00 98.31 86 LEU A C 1
ATOM 671 O O . LEU A 1 86 ? -21.799 6.485 21.205 1.00 98.31 86 LEU A O 1
ATOM 675 N N . PHE A 1 87 ? -19.835 7.568 21.318 1.00 98.19 87 PHE A N 1
ATOM 676 C CA . PHE A 1 87 ? -20.370 8.853 21.758 1.00 98.19 87 PHE A CA 1
ATOM 677 C C . PHE A 1 87 ? -20.034 9.913 20.712 1.00 98.19 87 PHE A C 1
ATOM 679 O O . PHE A 1 87 ? -18.861 10.236 20.541 1.00 98.19 87 PHE A O 1
ATOM 686 N N . ILE A 1 88 ? -21.039 10.436 20.014 1.00 97.12 88 ILE A N 1
ATOM 687 C CA . ILE A 1 88 ? -20.884 11.469 18.974 1.00 97.12 88 ILE A CA 1
ATOM 688 C C . ILE A 1 88 ? -21.325 12.848 19.502 1.00 97.12 88 ILE A C 1
ATOM 690 O O . ILE A 1 88 ? -22.068 12.900 20.484 1.00 97.12 88 ILE A O 1
ATOM 694 N N . PRO A 1 89 ? -20.879 13.977 18.923 1.00 95.56 89 PRO A N 1
ATOM 695 C CA . PRO A 1 89 ? -21.375 15.299 19.307 1.00 95.56 89 PRO A CA 1
ATOM 696 C C . PRO A 1 89 ? -22.890 15.457 19.109 1.00 95.56 89 PRO A C 1
ATOM 698 O O . PRO A 1 89 ? -23.492 14.789 18.268 1.00 95.56 89 PRO A O 1
ATOM 701 N N . GLU A 1 90 ? -23.496 16.353 19.887 1.00 94.31 90 GLU A N 1
ATOM 702 C CA . GLU A 1 90 ? -24.905 16.739 19.745 1.00 94.31 90 GLU A CA 1
ATOM 703 C C . GLU A 1 90 ? -25.104 17.621 18.500 1.00 94.31 90 GLU A C 1
ATOM 705 O O . GLU A 1 90 ? -24.169 18.258 18.008 1.00 94.31 90 GLU A O 1
ATOM 710 N N . ILE A 1 91 ? -26.326 17.641 17.960 1.00 91.12 91 ILE A N 1
ATOM 711 C CA . ILE A 1 91 ? -26.682 18.531 16.848 1.00 91.12 91 ILE A CA 1
ATOM 712 C C . ILE A 1 91 ? -27.057 19.896 17.428 1.00 91.12 91 ILE A C 1
ATOM 714 O O . ILE A 1 91 ? -28.182 20.098 17.887 1.00 91.12 91 ILE A O 1
ATOM 718 N N . GLU A 1 92 ? -26.119 20.838 17.375 1.00 88.25 92 GLU A N 1
ATOM 719 C CA . GLU A 1 92 ? -26.342 22.218 17.809 1.00 88.25 92 GLU A CA 1
ATOM 720 C C . GLU A 1 92 ? -27.159 22.988 16.761 1.00 88.25 92 GLU A C 1
ATOM 722 O O . GLU A 1 92 ? -26.754 23.136 15.604 1.00 88.25 92 GLU A O 1
ATOM 727 N N . ALA A 1 93 ? -28.343 23.466 17.150 1.00 88.19 93 ALA A N 1
ATOM 728 C CA . ALA A 1 93 ? -29.341 23.991 16.214 1.00 88.19 93 ALA A CA 1
ATOM 729 C C . ALA A 1 93 ? -28.910 25.279 15.484 1.00 88.19 93 ALA A C 1
ATOM 731 O O . ALA A 1 93 ? -29.412 25.566 14.396 1.00 88.19 93 ALA A O 1
ATOM 732 N N . ASP A 1 94 ? -27.989 26.052 16.058 1.00 88.62 94 ASP A N 1
ATOM 733 C CA . ASP A 1 94 ? -27.395 27.239 15.440 1.00 88.62 94 ASP A CA 1
ATOM 734 C C . ASP A 1 94 ? -26.303 26.893 14.411 1.00 88.62 94 ASP A C 1
ATOM 736 O O . ASP A 1 94 ? -26.144 27.626 13.431 1.00 88.62 94 ASP A O 1
ATOM 740 N N . THR A 1 95 ? -25.618 25.752 14.560 1.00 84.25 95 THR A N 1
ATOM 741 C CA . THR A 1 95 ? -24.592 25.264 13.616 1.00 84.25 95 THR A CA 1
ATOM 742 C C . THR A 1 95 ? -25.163 24.738 12.295 1.00 84.25 95 THR A C 1
ATOM 744 O O . THR A 1 95 ? -24.456 24.739 11.287 1.00 84.25 95 THR A O 1
ATOM 747 N N . LEU A 1 96 ? -26.452 24.372 12.258 1.00 88.38 96 LEU A N 1
ATOM 748 C CA . LEU A 1 96 ? -27.128 23.762 11.100 1.00 88.38 96 LEU A CA 1
ATOM 749 C C . LEU A 1 96 ? -27.091 24.592 9.805 1.00 88.38 96 LEU A C 1
ATOM 751 O O . LEU A 1 96 ? -27.258 24.034 8.722 1.00 88.38 96 LEU A O 1
ATOM 755 N N . MET A 1 97 ? -26.906 25.914 9.891 1.00 91.12 97 MET A N 1
ATOM 756 C CA . MET A 1 97 ? -26.760 26.777 8.706 1.00 91.12 97 MET A CA 1
ATOM 757 C C . MET A 1 97 ? -25.311 26.911 8.210 1.00 91.12 97 MET A C 1
ATOM 759 O O . MET A 1 97 ? -25.093 27.434 7.119 1.00 91.12 97 MET A O 1
ATOM 763 N N . TRP A 1 98 ? -24.335 26.482 9.014 1.00 86.12 98 TRP A N 1
ATOM 764 C CA . TRP A 1 98 ? -22.901 26.658 8.773 1.00 86.12 98 TRP A CA 1
ATOM 765 C C . TRP A 1 98 ? -22.233 25.365 8.309 1.00 86.12 98 TRP A C 1
ATOM 767 O O . TRP A 1 98 ? -21.442 25.390 7.367 1.00 86.12 98 TRP A O 1
ATOM 777 N N . SER A 1 99 ? -22.586 24.243 8.940 1.00 84.88 99 SER A N 1
ATOM 778 C CA . SER A 1 99 ? -21.938 22.946 8.743 1.00 84.88 99 SER A CA 1
ATOM 779 C C . SER A 1 99 ? -22.962 21.828 8.574 1.00 84.88 99 SER A C 1
ATOM 781 O O . SER A 1 99 ? -24.079 21.898 9.086 1.00 84.88 99 SER A O 1
ATOM 783 N N . VAL A 1 100 ? -22.567 20.761 7.875 1.00 85.88 100 VAL A N 1
ATOM 784 C CA . VAL A 1 100 ? -23.343 19.513 7.860 1.00 85.88 100 VAL A CA 1
ATOM 785 C C . VAL A 1 100 ? -23.334 18.947 9.288 1.00 85.88 100 VAL A C 1
ATOM 787 O O . VAL A 1 100 ? -22.243 18.773 9.838 1.00 85.88 100 VAL A O 1
ATOM 790 N N . PRO A 1 101 ? -24.498 18.684 9.911 1.00 89.44 101 PRO A N 1
ATOM 791 C CA . PRO A 1 101 ? -24.539 18.152 11.267 1.00 89.44 101 PRO A CA 1
ATOM 792 C C . PRO A 1 101 ? -23.928 16.743 11.335 1.00 89.44 101 PRO A C 1
ATOM 794 O O . PRO A 1 101 ? -23.916 16.028 10.326 1.00 89.44 101 PRO A O 1
ATOM 797 N N . PRO A 1 102 ? -23.464 16.299 12.518 1.00 91.44 102 PRO A N 1
ATOM 798 C CA . PRO A 1 102 ? -23.203 14.882 12.734 1.00 91.44 102 PRO A CA 1
ATOM 799 C C . PRO A 1 102 ? -24.489 14.067 12.486 1.00 91.44 102 PRO A C 1
ATOM 801 O O . PRO A 1 102 ? -25.592 14.598 12.656 1.00 91.44 102 PRO A O 1
ATOM 804 N N . PRO A 1 103 ? -24.377 12.781 12.103 1.00 92.94 103 PRO A N 1
ATOM 805 C CA . PRO A 1 103 ? -25.538 11.901 12.015 1.00 92.94 103 PRO A CA 1
ATOM 806 C C . PRO A 1 103 ? -26.257 11.840 13.366 1.00 92.94 103 PRO A C 1
ATOM 808 O O . PRO A 1 103 ? -25.630 11.932 14.423 1.00 92.94 103 PRO A O 1
ATOM 811 N N . THR A 1 104 ? -27.568 11.622 13.350 1.00 93.81 104 THR A N 1
ATOM 812 C CA . THR A 1 104 ? -28.299 11.297 14.577 1.00 93.81 104 THR A CA 1
ATOM 813 C C . THR A 1 104 ? -27.782 9.985 15.178 1.00 93.81 104 THR A C 1
ATOM 815 O O . THR A 1 104 ? -27.233 9.125 14.483 1.00 93.81 104 THR A O 1
ATOM 818 N N . ALA A 1 105 ? -27.991 9.785 16.483 1.00 93.38 105 ALA A N 1
ATOM 819 C CA . ALA A 1 105 ? -27.591 8.541 17.145 1.00 93.38 105 ALA A CA 1
ATOM 820 C C . ALA A 1 105 ? -28.250 7.284 16.526 1.00 93.38 105 ALA A C 1
ATOM 822 O O . ALA A 1 105 ? -27.649 6.211 16.546 1.00 93.38 105 ALA A O 1
ATOM 823 N N . GLU A 1 106 ? -29.451 7.413 15.949 1.00 93.38 106 GLU A N 1
ATOM 824 C CA . GLU A 1 106 ? -30.148 6.331 15.237 1.00 93.38 106 GLU A CA 1
ATOM 825 C C . GLU A 1 106 ? -29.497 6.024 13.877 1.00 93.38 106 GLU A C 1
ATOM 827 O O . GLU A 1 106 ? -29.198 4.865 13.590 1.00 93.38 106 GLU A O 1
ATOM 832 N N . GLU A 1 107 ? -29.186 7.047 13.073 1.00 93.12 107 GLU A N 1
ATOM 833 C CA . GLU A 1 107 ? -28.472 6.873 11.799 1.00 93.12 107 GLU A CA 1
ATOM 834 C C . GLU A 1 107 ? -27.081 6.263 12.015 1.00 93.12 107 GLU A C 1
ATOM 836 O O . GLU A 1 107 ? -26.710 5.300 11.343 1.00 93.12 107 GLU A O 1
ATOM 841 N N . ALA A 1 108 ? -26.331 6.761 13.001 1.00 91.94 108 ALA A N 1
ATOM 842 C CA . ALA A 1 108 ? -25.019 6.229 13.360 1.00 91.94 108 ALA A CA 1
ATOM 843 C C . ALA A 1 108 ? -25.081 4.757 13.817 1.00 91.94 108 ALA A C 1
ATOM 845 O O . ALA A 1 108 ? -24.202 3.969 13.461 1.00 91.94 108 ALA A O 1
ATOM 846 N N . ALA A 1 109 ? -26.134 4.354 14.539 1.00 92.19 109 ALA A N 1
ATOM 847 C CA . ALA A 1 109 ? -26.350 2.959 14.931 1.00 92.19 109 ALA A CA 1
ATOM 848 C C . ALA A 1 109 ? -26.665 2.032 13.736 1.00 92.19 109 ALA A C 1
ATOM 850 O O . ALA A 1 109 ? -26.435 0.828 13.818 1.00 92.19 109 ALA A O 1
ATOM 851 N N . GLY A 1 110 ? -27.145 2.571 12.609 1.00 92.12 110 GLY A N 1
ATOM 852 C CA . GLY A 1 110 ? -27.303 1.822 11.357 1.00 92.12 110 GLY A CA 1
ATOM 853 C C . GLY A 1 110 ? -25.998 1.617 10.570 1.00 92.12 110 GLY A C 1
ATOM 854 O O . GLY A 1 110 ? -25.914 0.711 9.737 1.00 92.12 110 GLY A O 1
ATOM 855 N N . LEU A 1 111 ? -24.970 2.437 10.820 1.00 90.00 111 LEU A N 1
ATOM 856 C CA . LEU A 1 111 ? -23.710 2.437 10.064 1.00 90.00 111 LEU A CA 1
ATOM 857 C C . LEU A 1 111 ? -22.636 1.521 10.671 1.00 90.00 111 LEU A C 1
ATOM 859 O O . LEU A 1 111 ? -21.893 0.864 9.929 1.00 90.00 111 LEU A O 1
ATOM 863 N N . PHE A 1 112 ? -22.559 1.452 12.000 1.00 90.31 112 PHE A N 1
ATOM 864 C CA . PHE A 1 112 ? -21.464 0.811 12.734 1.00 90.31 112 PHE A CA 1
ATOM 865 C C . PHE A 1 112 ? -21.973 -0.350 13.598 1.00 90.31 112 PHE A C 1
ATOM 867 O O . PHE A 1 112 ? -22.988 -0.214 14.275 1.00 90.31 112 PHE A O 1
ATOM 874 N N . ASP A 1 113 ? -21.257 -1.479 13.609 1.00 93.00 113 ASP A N 1
ATOM 875 C CA . ASP A 1 113 ? -21.544 -2.627 14.482 1.00 93.00 113 ASP A CA 1
ATOM 876 C C . ASP A 1 113 ? -21.089 -2.305 15.912 1.00 93.00 113 ASP A C 1
ATOM 878 O O . ASP A 1 113 ? -20.003 -2.688 16.348 1.00 93.00 113 ASP A O 1
ATOM 882 N N . VAL A 1 114 ? -21.890 -1.495 16.608 1.00 93.69 114 VAL A N 1
ATOM 883 C CA . VAL A 1 114 ? -21.657 -1.044 17.983 1.00 93.69 114 VAL A CA 1
ATOM 884 C C . VAL A 1 114 ? -22.880 -1.328 18.852 1.00 93.69 114 VAL A C 1
ATOM 886 O O . VAL A 1 114 ? -24.021 -1.252 18.407 1.00 93.69 114 VAL A O 1
ATOM 889 N N . THR A 1 115 ? -22.661 -1.635 20.130 1.00 94.69 115 THR A N 1
ATOM 890 C CA . THR A 1 115 ? -23.734 -1.992 21.073 1.00 94.69 115 THR A CA 1
ATOM 891 C C . THR A 1 115 ? -24.670 -0.821 21.377 1.00 94.69 115 THR A C 1
ATOM 893 O O . THR A 1 115 ? -25.845 -1.033 21.672 1.00 94.69 115 THR A O 1
ATOM 896 N N . ARG A 1 116 ? -24.155 0.416 21.366 1.00 96.00 116 ARG A N 1
ATOM 897 C CA . ARG A 1 116 ? -24.945 1.631 21.600 1.00 96.00 116 ARG A CA 1
ATOM 898 C C . ARG A 1 116 ? -24.263 2.850 20.985 1.00 96.00 116 ARG A C 1
ATOM 900 O O . ARG A 1 116 ? -23.051 3.004 21.128 1.00 96.00 116 ARG A O 1
ATOM 907 N N . VAL A 1 117 ? -25.053 3.746 20.396 1.00 97.50 117 VAL A N 1
ATOM 908 C CA . VAL A 1 117 ? -24.634 5.124 20.107 1.00 97.50 117 VAL A CA 1
ATOM 909 C C . VAL A 1 117 ? -25.345 6.071 21.072 1.00 97.50 117 VAL A C 1
ATOM 911 O O . VAL A 1 117 ? -26.533 5.904 21.357 1.00 97.50 117 VAL A O 1
ATOM 914 N N . GLN A 1 118 ? -24.610 7.036 21.612 1.00 97.31 118 GLN A N 1
ATOM 915 C CA . GLN A 1 118 ? -25.111 8.106 22.474 1.00 97.31 118 GLN A CA 1
ATOM 916 C C . GLN A 1 118 ? -24.439 9.433 22.103 1.00 97.31 118 GLN A C 1
ATOM 918 O O . GLN A 1 118 ? -23.554 9.475 21.249 1.00 97.31 118 GLN A O 1
ATOM 923 N N . TYR A 1 119 ? -24.840 10.512 22.769 1.00 97.44 119 TYR A N 1
ATOM 924 C CA . TYR A 1 119 ? -24.165 11.797 22.661 1.00 97.44 119 TYR A CA 1
ATOM 925 C C . TYR A 1 119 ? -23.025 11.945 23.677 1.00 97.44 119 TYR A C 1
ATOM 927 O O . TYR A 1 119 ? -23.047 11.315 24.736 1.00 97.44 119 TYR A O 1
ATOM 935 N N . THR A 1 120 ? -22.029 12.778 23.367 1.00 96.31 120 THR A N 1
ATOM 936 C CA . THR A 1 120 ? -20.842 13.051 24.209 1.00 96.31 120 THR A CA 1
ATOM 937 C C . THR A 1 120 ? -21.192 13.471 25.641 1.00 96.31 120 THR A C 1
ATOM 939 O O . THR A 1 120 ? -20.488 13.086 26.576 1.00 96.31 120 THR A O 1
ATOM 942 N N . SER A 1 121 ? -22.315 14.169 25.827 1.00 96.06 121 SER A N 1
ATOM 943 C CA . SER A 1 121 ? -22.898 14.542 27.123 1.00 96.06 121 SER A CA 1
ATOM 944 C C . SER A 1 121 ? -23.149 13.352 28.064 1.00 96.06 121 SER A C 1
ATOM 946 O O . SER A 1 121 ? -23.044 13.503 29.280 1.00 96.06 121 SER A O 1
ATOM 948 N N . ALA A 1 122 ? -23.413 12.155 27.526 1.00 97.31 122 ALA A N 1
ATOM 949 C CA . ALA A 1 122 ? -23.703 10.941 28.293 1.00 97.31 122 ALA A CA 1
ATOM 950 C C . ALA A 1 122 ? -22.457 10.117 28.683 1.00 97.31 122 ALA A C 1
ATOM 952 O O . ALA A 1 122 ? -22.577 9.127 29.412 1.00 97.31 122 ALA A O 1
ATOM 953 N N . LEU A 1 123 ? -21.257 10.489 28.216 1.00 97.31 123 LEU A N 1
ATOM 954 C CA . LEU A 1 123 ? -20.020 9.754 28.516 1.00 97.31 123 LEU A CA 1
ATOM 955 C C . LEU A 1 123 ? -19.673 9.698 30.024 1.00 97.31 123 LEU A C 1
ATOM 957 O O . LEU A 1 123 ? -19.284 8.620 30.484 1.00 97.31 123 LEU A O 1
ATOM 961 N N . PRO A 1 124 ? -19.825 10.777 30.828 1.00 96.88 124 PRO A N 1
ATOM 962 C CA . PRO A 1 124 ? -19.592 10.724 32.274 1.00 96.88 124 PRO A CA 1
ATOM 963 C C . PRO A 1 124 ? -20.427 9.657 32.987 1.00 96.88 124 PRO A C 1
ATOM 965 O O . PRO A 1 124 ? -19.893 8.863 33.767 1.00 96.88 124 PRO A O 1
ATOM 968 N N . ASP A 1 125 ? -21.722 9.595 32.671 1.00 96.44 125 ASP A N 1
ATOM 969 C CA . ASP A 1 125 ? -22.647 8.636 33.268 1.00 96.44 125 ASP A CA 1
ATOM 970 C C . ASP A 1 125 ? -22.314 7.205 32.836 1.00 96.44 125 ASP A C 1
ATOM 972 O O . ASP A 1 125 ? -22.257 6.315 33.683 1.00 96.44 125 ASP A O 1
ATOM 976 N N . ALA A 1 126 ? -21.975 6.980 31.563 1.00 96.44 126 ALA A N 1
ATOM 977 C CA . ALA A 1 126 ? -21.551 5.665 31.076 1.00 96.44 126 ALA A CA 1
ATOM 978 C C . ALA A 1 126 ? -20.271 5.152 31.774 1.00 96.44 126 ALA A C 1
ATOM 980 O O . ALA A 1 126 ? -20.170 3.964 32.101 1.00 96.44 126 ALA A O 1
ATOM 981 N N . ILE A 1 127 ? -19.307 6.036 32.068 1.00 96.00 127 ILE A N 1
ATOM 982 C CA . ILE A 1 127 ? -18.112 5.701 32.865 1.00 96.00 127 ILE A CA 1
ATOM 983 C C . ILE A 1 127 ? -18.514 5.327 34.303 1.00 96.00 127 ILE A C 1
ATOM 985 O O . ILE A 1 127 ? -18.040 4.319 34.838 1.00 96.00 127 ILE A O 1
ATOM 989 N N . HIS A 1 128 ? -19.417 6.086 34.931 1.00 94.50 128 HIS A N 1
ATOM 990 C CA . HIS A 1 128 ? -19.913 5.794 36.280 1.00 94.50 128 HIS A CA 1
ATOM 991 C C . HIS A 1 128 ? -20.722 4.492 36.371 1.00 94.50 128 HIS A C 1
ATOM 993 O O . HIS A 1 128 ? -20.520 3.717 37.311 1.00 94.50 128 HIS A O 1
ATOM 999 N N . GLU A 1 129 ? -21.598 4.217 35.404 1.00 94.12 129 GLU A N 1
ATOM 1000 C CA . GLU A 1 129 ? -22.327 2.952 35.287 1.00 94.12 129 GLU A CA 1
ATOM 1001 C C . GLU A 1 129 ? -21.357 1.776 35.160 1.00 94.12 129 GLU A C 1
ATOM 1003 O O . GLU A 1 129 ? -21.508 0.771 35.862 1.00 94.12 129 GLU A O 1
ATOM 1008 N N . ARG A 1 130 ? -20.312 1.920 34.335 1.00 93.81 130 ARG A N 1
ATOM 1009 C CA . ARG A 1 130 ? -19.303 0.878 34.130 1.00 93.81 130 ARG A CA 1
ATOM 1010 C C . ARG A 1 130 ? -18.531 0.557 35.408 1.00 93.81 130 ARG A C 1
ATOM 1012 O O . ARG A 1 130 ? -18.459 -0.609 35.790 1.00 93.81 130 ARG A O 1
ATOM 1019 N N . LEU A 1 131 ? -18.039 1.583 36.105 1.00 93.25 131 LEU A N 1
ATOM 1020 C CA . LEU A 1 131 ? -17.349 1.460 37.398 1.00 93.25 131 LEU A CA 1
ATOM 1021 C C . LEU A 1 131 ? -18.237 0.851 38.494 1.00 93.25 131 LEU A C 1
ATOM 1023 O O . LEU A 1 131 ? -17.749 0.151 39.378 1.00 93.25 131 LEU A O 1
ATOM 1027 N N . LYS A 1 132 ? -19.547 1.124 38.457 1.00 93.19 132 LYS A N 1
ATOM 1028 C CA . LYS A 1 132 ? -20.524 0.559 39.397 1.00 93.19 132 LYS A CA 1
ATOM 1029 C C . LYS A 1 132 ? -20.817 -0.916 39.108 1.00 93.19 132 LYS A C 1
ATOM 1031 O O . LYS A 1 132 ? -21.005 -1.678 40.052 1.00 93.19 132 LYS A O 1
ATOM 1036 N N . ALA A 1 133 ? -20.883 -1.301 37.834 1.00 93.25 133 ALA A N 1
ATOM 1037 C CA . ALA A 1 133 ? -21.145 -2.676 37.417 1.00 93.25 133 ALA A CA 1
ATOM 1038 C C . ALA A 1 133 ? -19.913 -3.589 37.560 1.00 93.25 133 ALA A C 1
ATOM 1040 O O . ALA A 1 133 ? -20.070 -4.763 37.884 1.00 93.25 133 ALA A O 1
ATOM 1041 N N . PHE A 1 134 ? -18.705 -3.048 37.370 1.00 92.94 134 PHE A N 1
ATOM 1042 C CA . PHE A 1 134 ? -17.447 -3.800 37.367 1.00 92.94 134 PHE A CA 1
ATOM 1043 C C . PHE A 1 134 ? -16.382 -3.099 38.239 1.00 92.94 134 PHE A C 1
ATOM 1045 O O . PHE A 1 134 ? -15.549 -2.346 37.723 1.00 92.94 134 PHE A O 1
ATOM 1052 N N . PRO A 1 135 ? -16.391 -3.311 39.572 1.00 88.81 135 PRO A N 1
ATOM 1053 C CA . PRO A 1 135 ? -15.493 -2.613 40.500 1.00 88.81 135 PRO A CA 1
ATOM 1054 C C . PRO A 1 135 ? -13.999 -2.935 40.335 1.00 88.81 135 PRO A C 1
ATOM 1056 O O . PRO A 1 135 ? -13.161 -2.220 40.875 1.00 88.81 135 PRO A O 1
ATOM 1059 N N . ASP A 1 136 ? -13.661 -4.006 39.615 1.00 89.94 136 ASP A N 1
ATOM 1060 C CA . ASP A 1 136 ? -12.296 -4.472 39.340 1.00 89.94 136 ASP A CA 1
ATOM 1061 C C . ASP A 1 136 ? -11.707 -3.915 38.027 1.00 89.94 136 ASP A C 1
ATOM 1063 O O . ASP A 1 136 ? -10.632 -4.340 37.601 1.00 89.94 136 ASP A O 1
ATOM 1067 N N . THR A 1 137 ? -12.415 -2.983 37.378 1.00 94.56 137 THR A N 1
ATOM 1068 C CA . THR A 1 137 ? -12.075 -2.477 36.043 1.00 94.56 137 THR A CA 1
ATOM 1069 C C . THR A 1 137 ? -10.682 -1.854 35.969 1.00 94.56 137 THR A C 1
ATOM 1071 O O . THR A 1 137 ? -10.357 -0.926 36.709 1.00 94.56 137 THR A O 1
ATOM 1074 N N . VAL A 1 138 ? -9.910 -2.279 34.967 1.00 96.31 138 VAL A N 1
ATOM 1075 C CA . VAL A 1 138 ? -8.700 -1.594 34.497 1.00 96.31 138 VAL A CA 1
ATOM 1076 C C . VAL A 1 138 ? -9.025 -0.823 33.218 1.00 96.31 138 VAL A C 1
ATOM 1078 O O . VAL A 1 138 ? -9.455 -1.414 32.224 1.00 96.31 138 VAL A O 1
ATOM 1081 N N . PHE A 1 139 ? -8.805 0.490 33.239 1.00 97.12 139 PHE A N 1
ATOM 1082 C CA . PHE A 1 139 ? -8.931 1.359 32.073 1.00 97.12 139 PHE A CA 1
ATOM 1083 C C . PHE A 1 139 ? -7.627 1.382 31.279 1.00 97.12 139 PHE A C 1
ATOM 1085 O O . PHE A 1 139 ? -6.541 1.588 31.823 1.00 97.12 139 PHE A O 1
ATOM 1092 N N . HIS A 1 140 ? -7.765 1.241 29.970 1.00 97.69 140 HIS A N 1
ATOM 1093 C CA . HIS A 1 140 ? -6.706 1.301 28.982 1.00 97.69 140 HIS A CA 1
ATOM 1094 C C . HIS A 1 140 ? -6.949 2.495 28.057 1.00 97.69 140 HIS A C 1
ATOM 1096 O O . HIS A 1 140 ? -8.063 2.687 27.567 1.00 97.69 140 HIS A O 1
ATOM 1102 N N . VAL A 1 141 ? -5.916 3.296 27.815 1.00 97.50 141 VAL A N 1
ATOM 1103 C CA . VAL A 1 141 ? -5.966 4.478 26.937 1.00 97.50 141 VAL A CA 1
ATOM 1104 C C . VAL A 1 141 ? -4.783 4.470 25.962 1.00 97.50 141 VAL A C 1
ATOM 1106 O O . VAL A 1 141 ? -3.860 3.665 26.104 1.00 97.50 141 VAL A O 1
ATOM 1109 N N . LEU A 1 142 ? -4.806 5.336 24.947 1.00 96.50 142 LEU A N 1
ATOM 1110 C CA . LEU A 1 142 ? -3.632 5.590 24.099 1.00 96.50 142 LEU A CA 1
ATOM 1111 C C . LEU A 1 142 ? -2.559 6.394 24.878 1.00 96.50 142 LEU A C 1
ATOM 1113 O O . LEU A 1 142 ? -2.908 7.032 25.875 1.00 96.50 142 LEU A O 1
ATOM 1117 N N . PRO A 1 143 ? -1.272 6.375 24.465 1.00 95.06 143 PRO A N 1
ATOM 1118 C CA . PRO A 1 143 ? -0.166 7.020 25.186 1.00 95.06 143 PRO A CA 1
ATOM 1119 C C . PRO A 1 143 ? -0.437 8.464 25.618 1.00 95.06 143 PRO A C 1
ATOM 1121 O O . PRO A 1 143 ? -0.630 9.356 24.788 1.00 95.06 143 PRO A O 1
ATOM 1124 N N . LYS A 1 144 ? -0.423 8.701 26.934 1.00 88.75 144 LYS A N 1
ATOM 1125 C CA . LYS A 1 144 ? -0.779 9.995 27.529 1.00 88.75 144 LYS A CA 1
ATOM 1126 C C . LYS A 1 144 ? 0.288 11.048 27.231 1.00 88.75 144 LYS A C 1
ATOM 1128 O O . LYS A 1 144 ? 1.482 10.779 27.319 1.00 88.75 144 LYS A O 1
ATOM 1133 N N . GLY A 1 145 ? -0.142 12.269 26.909 1.00 84.88 145 GLY A N 1
ATOM 1134 C CA . GLY A 1 145 ? 0.759 13.400 26.644 1.00 84.88 145 GLY A CA 1
ATOM 1135 C C . GLY A 1 145 ? 1.585 13.289 25.355 1.00 84.88 145 GLY A C 1
ATOM 1136 O O . GLY A 1 145 ? 2.419 14.154 25.098 1.00 84.88 145 GLY A O 1
ATOM 1137 N N . SER A 1 146 ? 1.362 12.257 24.535 1.00 92.06 146 SER A N 1
ATOM 1138 C CA . SER A 1 146 ? 1.955 12.155 23.203 1.00 92.06 146 SER A CA 1
ATOM 1139 C C . SER A 1 146 ? 1.209 13.071 22.223 1.00 92.06 146 SER A C 1
ATOM 1141 O O . SER A 1 146 ? -0.009 12.947 22.115 1.00 92.06 146 SER A O 1
ATOM 1143 N N . PRO A 1 147 ? 1.897 13.926 21.443 1.00 90.94 147 PRO A N 1
ATOM 1144 C CA . PRO A 1 147 ? 1.257 14.753 20.415 1.00 90.94 147 PRO A CA 1
ATOM 1145 C C . PRO A 1 147 ? 0.772 13.943 19.197 1.00 90.94 147 PRO A C 1
ATOM 1147 O O . PRO A 1 147 ? 0.201 14.518 18.277 1.00 90.94 147 PRO A O 1
ATOM 1150 N N . LEU A 1 148 ? 1.023 12.628 19.163 1.00 91.12 148 LEU A N 1
ATOM 1151 C CA . LEU A 1 148 ? 0.629 11.734 18.069 1.00 91.12 148 LEU A CA 1
ATOM 1152 C C . LEU A 1 148 ? -0.807 11.196 18.201 1.00 91.12 148 LEU A C 1
ATOM 1154 O O . LEU A 1 148 ? -1.298 10.578 17.262 1.00 91.12 148 LEU A O 1
ATOM 1158 N N . PHE A 1 149 ? -1.469 11.394 19.348 1.00 94.44 149 PHE A N 1
ATOM 1159 C CA . PHE A 1 149 ? -2.809 10.863 19.619 1.00 94.44 149 PHE A CA 1
ATOM 1160 C C . PHE A 1 149 ? -3.745 11.961 20.157 1.00 94.44 149 PHE A C 1
ATOM 1162 O O . PHE A 1 149 ? -3.279 12.862 20.857 1.00 94.44 149 PHE A O 1
ATOM 1169 N N . PRO A 1 150 ? -5.063 11.897 19.882 1.00 94.00 150 PRO A N 1
ATOM 1170 C CA . PRO A 1 150 ? -6.046 12.812 20.447 1.00 94.00 150 PRO A CA 1
ATOM 1171 C C . PRO A 1 150 ? -6.015 12.831 21.978 1.00 94.00 150 PRO A C 1
ATOM 1173 O O . PRO A 1 150 ? -6.087 11.792 22.640 1.00 94.00 150 PRO A O 1
ATOM 1176 N N . THR A 1 151 ? -5.947 14.032 22.551 1.00 90.81 151 THR A N 1
ATOM 1177 C CA . THR A 1 151 ? -5.935 14.224 24.002 1.00 90.81 151 THR A CA 1
ATOM 1178 C C . THR A 1 151 ? -7.286 13.849 24.606 1.00 90.81 151 THR A C 1
ATOM 1180 O O . THR A 1 151 ? -8.269 14.575 24.467 1.00 90.81 151 THR A O 1
ATOM 1183 N N . LEU A 1 152 ? -7.328 12.744 25.351 1.00 92.44 152 LEU A N 1
ATOM 1184 C CA . LEU A 1 152 ? -8.460 12.422 26.214 1.00 92.44 152 LEU A CA 1
ATOM 1185 C C . LEU A 1 152 ? -8.522 13.435 27.371 1.00 92.44 152 LEU A C 1
ATOM 1187 O O . LEU A 1 152 ? -7.575 13.546 28.149 1.00 92.44 152 LEU A O 1
ATOM 1191 N N . ALA A 1 153 ? -9.634 14.167 27.486 1.00 90.19 153 ALA A N 1
ATOM 1192 C CA . ALA A 1 153 ? -9.783 15.229 28.480 1.00 90.19 153 ALA A CA 1
ATOM 1193 C C . ALA A 1 153 ? -9.598 14.721 29.923 1.00 90.19 153 ALA A C 1
ATOM 1195 O O . ALA A 1 153 ? -10.167 13.694 30.311 1.00 90.19 153 ALA A O 1
ATOM 1196 N N . GLU A 1 154 ? -8.854 15.482 30.737 1.00 89.94 154 GLU A N 1
ATOM 1197 C CA . GLU A 1 154 ? -8.490 15.104 32.113 1.00 89.94 154 GLU A CA 1
ATOM 1198 C C . GLU A 1 154 ? -9.703 14.754 32.980 1.00 89.94 154 GLU A C 1
ATOM 1200 O O . GLU A 1 154 ? -9.616 13.850 33.808 1.00 89.94 154 GLU A O 1
ATOM 1205 N N . GLN A 1 155 ? -10.851 15.401 32.747 1.00 91.69 155 GLN A N 1
ATOM 1206 C CA . GLN A 1 155 ? -12.095 15.110 33.458 1.00 91.69 155 GLN A CA 1
ATOM 1207 C C . GLN A 1 155 ? -12.491 13.628 33.360 1.00 91.69 155 GLN A C 1
ATOM 1209 O O . GLN A 1 155 ? -12.788 13.020 34.383 1.00 91.69 155 GLN A O 1
ATOM 1214 N N . TYR A 1 156 ? -12.414 13.004 32.178 1.00 91.75 156 TYR A N 1
ATOM 1215 C CA . TYR A 1 156 ? -12.818 11.604 31.987 1.00 91.75 156 TYR A CA 1
ATOM 1216 C C . TYR A 1 156 ? -11.834 10.627 32.642 1.00 91.75 156 TYR A C 1
ATOM 1218 O O . TYR A 1 156 ? -12.244 9.615 33.212 1.00 91.75 156 TYR A O 1
ATOM 1226 N N . ILE A 1 157 ? -10.540 10.965 32.634 1.00 88.94 157 ILE A N 1
ATOM 1227 C CA . ILE A 1 157 ? -9.503 10.231 33.374 1.00 88.94 157 ILE A CA 1
ATOM 1228 C C . ILE A 1 157 ? -9.747 10.366 34.887 1.00 88.94 157 ILE A C 1
ATOM 1230 O O . ILE A 1 157 ? -9.646 9.380 35.617 1.00 88.94 157 ILE A O 1
ATOM 1234 N N . GLY A 1 158 ? -10.136 11.559 35.346 1.00 91.00 158 GLY A N 1
ATOM 1235 C CA . GLY A 1 158 ? -10.544 11.846 36.720 1.00 91.00 158 GLY A CA 1
ATOM 1236 C C . GLY A 1 158 ? -11.754 11.026 37.174 1.00 91.00 158 GLY A C 1
ATOM 1237 O O . GLY A 1 158 ? -11.754 10.507 38.287 1.00 91.00 158 GLY A O 1
ATOM 1238 N N . LEU A 1 159 ? -12.762 10.830 36.315 1.00 90.94 159 LEU A N 1
ATOM 1239 C CA . LEU A 1 159 ? -13.915 9.977 36.633 1.00 90.94 159 LEU A CA 1
ATOM 1240 C C . LEU A 1 159 ? -13.496 8.520 36.876 1.00 90.94 159 LEU A C 1
ATOM 1242 O O . LEU A 1 159 ? -13.936 7.930 37.864 1.00 90.94 159 LEU A O 1
ATOM 1246 N N . ALA A 1 160 ? -12.612 7.963 36.041 1.00 85.94 160 ALA A N 1
ATOM 1247 C CA . ALA A 1 160 ? -12.069 6.618 36.240 1.00 85.94 160 ALA A CA 1
ATOM 1248 C C . ALA A 1 160 ? -11.275 6.509 37.558 1.00 85.94 160 ALA A C 1
ATOM 1250 O O . ALA A 1 160 ? -11.561 5.648 38.396 1.00 85.94 160 ALA A O 1
ATOM 1251 N N . THR A 1 161 ? -10.330 7.423 37.796 1.00 87.06 161 THR A N 1
ATOM 1252 C CA . THR A 1 161 ? -9.478 7.385 38.997 1.00 87.06 161 THR A CA 1
ATOM 1253 C C . THR A 1 161 ? -10.233 7.702 40.291 1.00 87.06 161 THR A C 1
ATOM 1255 O O . THR A 1 161 ? -9.861 7.173 41.337 1.00 87.06 161 THR A O 1
ATOM 1258 N N . SER A 1 162 ? -11.339 8.460 40.246 1.00 82.81 162 SER A N 1
ATOM 1259 C CA . SER A 1 162 ? -12.168 8.805 41.422 1.00 82.81 162 SER A CA 1
ATOM 1260 C C . SER A 1 162 ? -12.728 7.599 42.192 1.00 82.81 162 SER A C 1
ATOM 1262 O O . SER A 1 162 ? -13.105 7.718 43.358 1.00 82.81 162 SER A O 1
ATOM 1264 N N . ARG A 1 163 ? -12.787 6.428 41.545 1.00 80.00 163 ARG A N 1
ATOM 1265 C CA . ARG A 1 163 ? -13.247 5.148 42.107 1.00 80.00 163 ARG A CA 1
ATOM 1266 C C . ARG A 1 163 ? -12.094 4.170 42.386 1.00 80.00 163 ARG A C 1
ATOM 1268 O O . ARG A 1 163 ? -12.352 2.993 42.609 1.00 80.00 163 ARG A O 1
ATOM 1275 N N . ASN A 1 164 ? -10.845 4.646 42.383 1.00 82.31 164 ASN A N 1
ATOM 1276 C CA . ASN A 1 164 ? -9.608 3.854 42.466 1.00 82.31 164 ASN A CA 1
ATOM 1277 C C . ASN A 1 164 ? -9.405 2.841 41.317 1.00 82.31 164 ASN A C 1
ATOM 1279 O O . ASN A 1 164 ? -8.625 1.901 41.469 1.00 82.31 164 ASN A O 1
ATOM 1283 N N . ALA A 1 165 ? -10.056 3.023 40.161 1.00 90.00 165 ALA A N 1
ATOM 1284 C CA . ALA A 1 165 ? -9.802 2.178 38.995 1.00 90.00 165 ALA A CA 1
ATOM 1285 C C . ALA A 1 165 ? -8.435 2.526 38.363 1.00 90.00 165 ALA A C 1
ATOM 1287 O O . ALA A 1 165 ? -8.178 3.706 38.090 1.00 90.00 165 ALA A O 1
ATOM 1288 N N . PRO A 1 166 ? -7.542 1.548 38.110 1.00 93.56 166 PRO A N 1
ATOM 1289 C CA . PRO A 1 166 ? -6.267 1.806 37.443 1.00 93.56 166 PRO A CA 1
ATOM 1290 C C . PRO A 1 166 ? -6.466 2.302 36.004 1.00 93.56 166 PRO A C 1
ATOM 1292 O O . PRO A 1 166 ? -7.277 1.743 35.269 1.00 93.56 166 PRO A O 1
ATOM 1295 N N . VAL A 1 167 ? -5.688 3.308 35.580 1.00 95.19 167 VAL A N 1
ATOM 1296 C CA . VAL A 1 167 ? -5.696 3.839 34.201 1.00 95.19 167 VAL A CA 1
ATOM 1297 C C . VAL A 1 167 ? -4.296 3.747 33.588 1.00 95.19 167 VAL A C 1
ATOM 1299 O O . VAL A 1 167 ? -3.421 4.551 33.922 1.00 95.19 167 VAL A O 1
ATOM 1302 N N . THR A 1 168 ? -4.090 2.821 32.653 1.00 95.50 168 THR A N 1
ATOM 1303 C CA . THR A 1 168 ? -2.800 2.537 31.997 1.00 95.50 168 THR A CA 1
ATOM 1304 C C . THR A 1 168 ? -2.832 2.822 30.492 1.00 95.50 168 THR A C 1
ATOM 1306 O O . THR A 1 168 ? -3.877 2.747 29.856 1.00 95.50 168 THR A O 1
ATOM 1309 N N . ASP A 1 169 ? -1.681 3.149 29.916 1.00 95.75 169 ASP A N 1
ATOM 1310 C CA . ASP A 1 169 ? -1.449 3.323 28.476 1.00 95.75 169 ASP A CA 1
ATOM 1311 C C . ASP A 1 169 ? -0.406 2.339 27.907 1.00 95.75 169 ASP A C 1
ATOM 1313 O O . ASP A 1 169 ? -0.078 2.364 26.721 1.00 95.75 169 ASP A O 1
ATOM 1317 N N . GLN A 1 170 ? 0.085 1.413 28.738 1.00 94.88 170 GLN A N 1
ATOM 1318 C CA . GLN A 1 170 ? 1.196 0.510 28.412 1.00 94.88 170 GLN A CA 1
ATOM 1319 C C . GLN A 1 170 ? 0.844 -0.582 27.384 1.00 94.88 170 GLN A C 1
ATOM 1321 O O . GLN A 1 170 ? 1.731 -1.084 26.689 1.00 94.88 170 GLN A O 1
ATOM 1326 N N . TYR A 1 171 ? -0.433 -0.978 27.311 1.00 96.56 171 TYR A N 1
ATOM 1327 C CA . TYR A 1 171 ? -0.868 -2.205 26.628 1.00 96.56 171 TYR A CA 1
ATOM 1328 C C . TYR A 1 171 ? -1.685 -1.957 25.354 1.00 96.56 171 TYR A C 1
ATOM 1330 O O . TYR A 1 171 ? -1.473 -2.649 24.358 1.00 96.56 171 TYR A O 1
ATOM 1338 N N . LEU A 1 172 ? -2.598 -0.976 25.357 1.00 97.81 172 LEU A N 1
ATOM 1339 C CA . LEU A 1 172 ? -3.619 -0.829 24.311 1.00 97.81 172 LEU A CA 1
ATOM 1340 C C . LEU A 1 172 ? -3.032 -0.612 22.917 1.00 97.81 172 LEU A C 1
ATOM 1342 O O . LEU A 1 172 ? -3.413 -1.320 21.991 1.00 97.81 172 LEU A O 1
ATOM 1346 N N . LEU A 1 173 ? -2.072 0.306 22.767 1.00 97.69 173 LEU A N 1
ATOM 1347 C CA . LEU A 1 173 ? -1.451 0.584 21.468 1.00 97.69 173 LEU A CA 1
ATOM 1348 C C . LEU A 1 173 ? -0.712 -0.646 20.908 1.00 97.69 173 LEU A C 1
ATOM 1350 O O . LEU A 1 173 ? -0.811 -0.942 19.721 1.00 97.69 173 LEU A O 1
ATOM 1354 N N . LYS A 1 174 ? -0.023 -1.411 21.766 1.00 96.81 174 LYS A N 1
ATOM 1355 C CA . LYS A 1 174 ? 0.656 -2.657 21.368 1.00 96.81 174 LYS A CA 1
ATOM 1356 C C . LYS A 1 174 ? -0.350 -3.741 20.960 1.00 96.81 174 LYS A C 1
ATOM 1358 O O . LYS A 1 174 ? -0.119 -4.448 19.983 1.00 96.81 174 LYS A O 1
ATOM 1363 N N . ALA A 1 175 ? -1.473 -3.850 21.671 1.00 98.19 175 ALA A N 1
ATOM 1364 C CA . ALA A 1 175 ? -2.557 -4.772 21.337 1.00 98.19 175 ALA A CA 1
ATOM 1365 C C . ALA A 1 175 ? -3.241 -4.411 20.007 1.00 98.19 175 ALA A C 1
ATOM 1367 O O . ALA A 1 175 ? -3.464 -5.284 19.172 1.00 98.19 175 ALA A O 1
ATOM 1368 N N . LEU A 1 176 ? -3.518 -3.121 19.788 1.00 98.56 176 LEU A N 1
ATOM 1369 C CA . LEU A 1 176 ? -4.044 -2.572 18.537 1.00 98.56 176 LEU A CA 1
ATOM 1370 C C . LEU A 1 176 ? -3.120 -2.860 17.359 1.00 98.56 176 LEU A C 1
ATOM 1372 O O . LEU A 1 176 ? -3.575 -3.398 16.357 1.00 98.56 176 LEU A O 1
ATOM 1376 N N . HIS A 1 177 ? -1.826 -2.568 17.495 1.00 98.12 177 HIS A N 1
ATOM 1377 C CA . HIS A 1 177 ? -0.848 -2.821 16.440 1.00 98.12 177 HIS A CA 1
ATOM 1378 C C . HIS A 1 177 ? -0.746 -4.314 16.093 1.00 98.12 177 HIS A C 1
ATOM 1380 O O . HIS A 1 177 ? -0.775 -4.670 14.919 1.00 98.12 177 HIS A O 1
ATOM 1386 N N . ARG A 1 178 ? -0.738 -5.207 17.094 1.00 97.50 178 ARG A N 1
ATOM 1387 C CA . ARG A 1 178 ? -0.800 -6.664 16.867 1.00 97.50 178 ARG A CA 1
ATOM 1388 C C . ARG A 1 178 ? -2.105 -7.124 16.209 1.00 97.50 178 ARG A C 1
ATOM 1390 O O . ARG A 1 178 ? -2.088 -8.093 15.462 1.00 97.50 178 ARG A O 1
ATOM 1397 N N . ALA A 1 179 ? -3.230 -6.471 16.497 1.00 98.31 179 ALA A N 1
ATOM 1398 C CA . ALA A 1 179 ? -4.527 -6.815 15.915 1.00 98.31 179 ALA A CA 1
ATOM 1399 C C . ALA A 1 179 ? -4.684 -6.309 14.471 1.00 98.31 179 ALA A C 1
ATOM 1401 O O . ALA A 1 179 ? -5.256 -7.019 13.653 1.00 98.31 179 ALA A O 1
ATOM 1402 N N . ARG A 1 180 ? -4.160 -5.119 14.161 1.00 98.56 180 ARG A N 1
ATOM 1403 C CA . ARG A 1 180 ? -4.185 -4.486 12.831 1.00 98.56 180 ARG A CA 1
ATOM 1404 C C . ARG A 1 180 ? -3.126 -5.037 11.858 1.00 98.56 180 ARG A C 1
ATOM 1406 O O . ARG A 1 180 ? -3.209 -4.769 10.664 1.00 98.56 180 ARG A O 1
ATOM 1413 N N . LEU A 1 181 ? -2.119 -5.777 12.336 1.00 97.94 181 LEU A N 1
ATOM 1414 C CA . LEU A 1 181 ? -1.033 -6.304 11.495 1.00 97.94 181 LEU A CA 1
ATOM 1415 C C . LEU A 1 181 ? -1.549 -7.251 10.395 1.00 97.94 181 LEU A C 1
ATOM 1417 O O . LEU A 1 181 ? -1.263 -7.031 9.217 1.00 97.94 181 LEU A O 1
ATOM 1421 N N . THR A 1 182 ? -2.368 -8.238 10.767 1.00 97.75 182 THR A N 1
ATOM 1422 C CA . THR A 1 182 ? -3.175 -9.036 9.829 1.00 97.75 182 THR A CA 1
ATOM 1423 C C . THR A 1 182 ? -4.521 -8.359 9.597 1.00 97.75 182 THR A C 1
ATOM 1425 O O . THR A 1 182 ? -5.055 -7.735 10.512 1.00 97.75 182 THR A O 1
ATOM 1428 N N . LYS A 1 183 ? -5.085 -8.470 8.396 1.00 98.44 183 LYS A N 1
ATOM 1429 C CA . LYS A 1 183 ? -6.330 -7.810 7.978 1.00 98.44 183 LYS A CA 1
ATOM 1430 C C . LYS A 1 183 ? -7.466 -8.823 7.889 1.00 98.44 183 LYS A C 1
ATOM 1432 O O . LYS A 1 183 ? -7.222 -9.982 7.555 1.00 98.44 183 LYS A O 1
ATOM 1437 N N . ASP A 1 184 ? -8.694 -8.407 8.189 1.00 96.12 184 ASP A N 1
ATOM 1438 C CA . ASP A 1 184 ? -9.876 -9.215 7.859 1.00 96.12 184 ASP A CA 1
ATOM 1439 C C . ASP A 1 184 ? -10.391 -8.964 6.425 1.00 96.12 184 ASP A C 1
ATOM 1441 O O . ASP A 1 184 ? -9.820 -8.174 5.670 1.00 96.12 184 ASP A O 1
ATOM 1445 N N . ALA A 1 185 ? -11.422 -9.701 5.999 1.00 96.31 185 ALA A N 1
ATOM 1446 C CA . ALA A 1 185 ? -11.907 -9.653 4.618 1.00 96.31 185 ALA A CA 1
ATOM 1447 C C . ALA A 1 185 ? -12.489 -8.279 4.237 1.00 96.31 185 ALA A C 1
ATOM 1449 O O . ALA A 1 185 ? -12.317 -7.825 3.102 1.00 96.31 185 ALA A O 1
ATOM 1450 N N . GLU A 1 186 ? -13.148 -7.606 5.178 1.00 95.69 186 GLU A N 1
ATOM 1451 C CA . GLU A 1 186 ? -13.692 -6.264 5.013 1.00 95.69 186 GLU A CA 1
ATOM 1452 C C . GLU A 1 186 ? -12.573 -5.212 4.943 1.00 95.69 186 GLU A C 1
ATOM 1454 O O . GLU A 1 186 ? -12.622 -4.329 4.085 1.00 95.69 186 GLU A O 1
ATOM 1459 N N . GLU A 1 187 ? -11.520 -5.343 5.756 1.00 98.44 187 GLU A N 1
ATOM 1460 C CA . GLU A 1 187 ? -10.318 -4.501 5.651 1.00 98.44 187 GLU A CA 1
ATOM 1461 C C . GLU A 1 187 ? -9.599 -4.683 4.303 1.00 98.44 187 GLU A C 1
ATOM 1463 O O . GLU A 1 187 ? -9.266 -3.705 3.629 1.00 98.44 187 GLU A O 1
ATOM 1468 N N . ILE A 1 188 ? -9.411 -5.934 3.863 1.00 98.56 188 ILE A N 1
ATOM 1469 C CA . ILE A 1 188 ? -8.803 -6.269 2.564 1.00 98.56 188 ILE A CA 1
ATOM 1470 C C . ILE A 1 188 ? -9.611 -5.664 1.408 1.00 98.56 188 ILE A C 1
ATOM 1472 O O . ILE A 1 188 ? -9.020 -5.179 0.442 1.00 98.56 188 ILE A O 1
ATOM 1476 N N . ALA A 1 189 ? -10.944 -5.654 1.490 1.00 98.25 189 ALA A N 1
ATOM 1477 C CA . ALA A 1 189 ? -11.797 -5.052 0.467 1.00 98.25 189 ALA A CA 1
ATOM 1478 C C . ALA A 1 189 ? -11.623 -3.523 0.371 1.00 98.25 189 ALA A C 1
ATOM 1480 O O . ALA A 1 189 ? -11.623 -2.973 -0.733 1.00 98.25 189 ALA A O 1
ATOM 1481 N N . LEU A 1 190 ? -11.426 -2.833 1.501 1.00 98.19 190 LEU A N 1
ATOM 1482 C CA . LEU A 1 190 ? -11.178 -1.387 1.527 1.00 98.19 190 LEU A CA 1
ATOM 1483 C C . LEU A 1 190 ? -9.779 -1.041 0.982 1.00 98.19 190 LEU A C 1
ATOM 1485 O O . LEU A 1 190 ? -9.659 -0.131 0.161 1.00 98.19 190 LEU A O 1
ATOM 1489 N N . ILE A 1 191 ? -8.751 -1.824 1.331 1.00 98.75 191 ILE A N 1
ATOM 1490 C CA . ILE A 1 191 ? -7.393 -1.678 0.773 1.00 98.75 191 ILE A CA 1
ATOM 1491 C C . ILE A 1 191 ? -7.372 -1.985 -0.735 1.00 98.75 191 ILE A C 1
ATOM 1493 O O . ILE A 1 191 ? -6.725 -1.267 -1.501 1.00 98.75 191 ILE A O 1
ATOM 1497 N N . GLN A 1 192 ? -8.107 -3.006 -1.194 1.00 98.69 192 GLN A N 1
ATOM 1498 C CA . GLN A 1 192 ? -8.261 -3.297 -2.625 1.00 98.69 192 GLN A CA 1
ATOM 1499 C C . GLN A 1 192 ? -8.915 -2.119 -3.354 1.00 98.69 192 GLN A C 1
ATOM 1501 O O . GLN A 1 192 ? -8.433 -1.712 -4.405 1.00 98.69 192 GLN A O 1
ATOM 1506 N N . LYS A 1 193 ? -9.967 -1.513 -2.787 1.00 98.44 193 LYS A N 1
ATOM 1507 C CA . LYS A 1 193 ? -10.635 -0.343 -3.376 1.00 98.44 193 LYS A CA 1
ATOM 1508 C C . LYS A 1 193 ? -9.694 0.865 -3.492 1.00 98.44 193 LYS A C 1
ATOM 1510 O O . LYS A 1 193 ? -9.709 1.529 -4.530 1.00 98.44 193 LYS A O 1
ATOM 1515 N N . ALA A 1 194 ? -8.846 1.119 -2.492 1.00 98.69 194 ALA A N 1
ATOM 1516 C CA . ALA A 1 194 ? -7.807 2.148 -2.574 1.00 98.69 194 ALA A CA 1
ATOM 1517 C C . ALA A 1 194 ? -6.751 1.823 -3.654 1.00 98.69 194 ALA A C 1
ATOM 1519 O O . ALA A 1 194 ? -6.360 2.701 -4.429 1.00 98.69 194 ALA A O 1
ATOM 1520 N N . ASN A 1 195 ? -6.324 0.560 -3.760 1.00 98.69 195 ASN A N 1
ATOM 1521 C CA . ASN A 1 195 ? -5.355 0.101 -4.763 1.00 98.69 195 ASN A CA 1
ATOM 1522 C C . ASN A 1 195 ? -5.898 0.169 -6.191 1.00 98.69 195 ASN A C 1
ATOM 1524 O O . ASN A 1 195 ? -5.181 0.588 -7.098 1.00 98.69 195 ASN A O 1
ATOM 1528 N N . ASP A 1 196 ? -7.164 -0.185 -6.389 1.00 98.00 196 ASP A N 1
ATOM 1529 C CA . ASP A 1 196 ? -7.872 -0.107 -7.664 1.00 98.00 196 ASP A CA 1
ATOM 1530 C C . ASP A 1 196 ? -7.912 1.335 -8.191 1.00 98.00 196 ASP A C 1
ATOM 1532 O O . ASP A 1 196 ? -7.593 1.583 -9.355 1.00 98.00 196 ASP A O 1
ATOM 1536 N N . ILE A 1 197 ? -8.293 2.292 -7.333 1.00 98.00 197 ILE A N 1
ATOM 1537 C CA . ILE A 1 197 ? -8.346 3.721 -7.683 1.00 98.00 197 ILE A CA 1
ATOM 1538 C C . ILE A 1 197 ? -6.936 4.250 -7.966 1.00 98.00 197 ILE A C 1
ATOM 1540 O O . ILE A 1 197 ? -6.710 4.886 -8.995 1.00 98.00 197 ILE A O 1
ATOM 1544 N N . SER A 1 198 ? -5.973 3.948 -7.092 1.00 98.62 198 SER A N 1
ATOM 1545 C CA . SER A 1 198 ? -4.586 4.413 -7.234 1.00 98.62 198 SER A CA 1
ATOM 1546 C C . SER A 1 198 ? -3.924 3.842 -8.492 1.00 98.62 198 SER A C 1
ATOM 1548 O O . SER A 1 198 ? -3.255 4.570 -9.220 1.00 98.62 198 SER A O 1
ATOM 1550 N N . SER A 1 199 ? -4.179 2.570 -8.816 1.00 98.31 199 SER A N 1
ATOM 1551 C CA . SER A 1 199 ? -3.712 1.927 -10.051 1.00 98.31 199 SER A CA 1
ATOM 1552 C C . SER A 1 199 ? -4.261 2.634 -11.293 1.00 98.31 199 SER A C 1
ATOM 1554 O O . SER A 1 199 ? -3.496 2.973 -12.195 1.00 98.31 199 SER A O 1
ATOM 1556 N N . ARG A 1 200 ? -5.566 2.942 -11.328 1.00 95.62 200 ARG A N 1
ATOM 1557 C CA . ARG A 1 200 ? -6.160 3.717 -12.431 1.00 95.62 200 ARG A CA 1
ATOM 1558 C C . ARG A 1 200 ? -5.611 5.138 -12.511 1.00 95.62 200 ARG A C 1
ATOM 1560 O O . ARG A 1 200 ? -5.363 5.617 -13.613 1.00 95.62 200 ARG A O 1
ATOM 1567 N N . ALA A 1 201 ? -5.373 5.803 -11.383 1.00 95.62 201 ALA A N 1
ATOM 1568 C CA . ALA A 1 201 ? -4.761 7.129 -11.363 1.00 95.62 201 ALA A CA 1
ATOM 1569 C C . ALA A 1 201 ? -3.324 7.112 -11.920 1.00 95.62 201 ALA A C 1
ATOM 1571 O O . ALA A 1 201 ? -2.980 7.962 -12.743 1.00 95.62 201 ALA A O 1
ATOM 1572 N N . HIS A 1 202 ? -2.526 6.097 -11.571 1.00 97.19 202 HIS A N 1
ATOM 1573 C CA . HIS A 1 202 ? -1.221 5.824 -12.187 1.00 97.19 202 HIS A CA 1
ATOM 1574 C C . HIS A 1 202 ? -1.337 5.589 -13.700 1.00 97.19 202 HIS A C 1
ATOM 1576 O O . HIS A 1 202 ? -0.622 6.230 -14.471 1.00 97.19 202 HIS A O 1
ATOM 1582 N N . GLU A 1 203 ? -2.267 4.737 -14.155 1.00 93.00 203 GLU A N 1
ATOM 1583 C CA . GLU A 1 203 ? -2.523 4.531 -15.591 1.00 93.00 203 GLU A CA 1
ATOM 1584 C C . GLU A 1 203 ? -2.896 5.833 -16.314 1.00 93.00 203 GLU A C 1
ATOM 1586 O O . GLU A 1 203 ? -2.403 6.078 -17.413 1.00 93.00 203 GLU A O 1
ATOM 1591 N N . VAL A 1 204 ? -3.741 6.681 -15.721 1.00 90.50 204 VAL A N 1
ATOM 1592 C CA . VAL A 1 204 ? -4.155 7.963 -16.313 1.00 90.50 204 VAL A CA 1
ATOM 1593 C C . VAL A 1 204 ? -2.959 8.901 -16.483 1.00 90.50 204 VAL A C 1
ATOM 1595 O O . VAL A 1 204 ? -2.775 9.442 -17.574 1.00 90.50 204 VAL A O 1
ATOM 1598 N N . VAL A 1 205 ? -2.115 9.063 -15.457 1.00 90.62 205 VAL A N 1
ATOM 1599 C CA . VAL A 1 205 ? -0.912 9.909 -15.556 1.00 90.62 205 VAL A CA 1
ATOM 1600 C C . VAL A 1 205 ? 0.050 9.368 -16.616 1.00 90.62 205 VAL A C 1
ATOM 1602 O O . VAL A 1 205 ? 0.512 10.132 -17.467 1.00 90.62 205 VAL A O 1
ATOM 1605 N N . MET A 1 206 ? 0.306 8.055 -16.624 1.00 89.75 206 MET A N 1
ATOM 1606 C CA . MET A 1 206 ? 1.212 7.429 -17.593 1.00 89.75 206 MET A CA 1
ATOM 1607 C C . MET A 1 206 ? 0.693 7.521 -19.033 1.00 89.75 206 MET A C 1
ATOM 1609 O O . MET A 1 206 ? 1.467 7.854 -19.928 1.00 89.75 206 MET A O 1
ATOM 1613 N N . ARG A 1 207 ? -0.614 7.335 -19.267 1.00 84.94 207 ARG A N 1
ATOM 1614 C CA . ARG A 1 207 ? -1.247 7.505 -20.589 1.00 84.94 207 ARG A CA 1
ATOM 1615 C C . ARG A 1 207 ? -1.124 8.942 -21.106 1.00 84.94 207 ARG A C 1
ATOM 1617 O O . ARG A 1 207 ? -0.751 9.140 -22.262 1.00 84.94 207 ARG A O 1
ATOM 1624 N N . VAL A 1 208 ? -1.394 9.947 -20.264 1.00 83.25 208 VAL A N 1
ATOM 1625 C CA . VAL A 1 208 ? -1.263 11.370 -20.642 1.00 83.25 208 VAL A CA 1
ATOM 1626 C C . VAL A 1 208 ? 0.199 11.724 -20.944 1.00 83.25 208 VAL A C 1
ATOM 1628 O O . VAL A 1 208 ? 0.480 12.353 -21.966 1.00 83.25 208 VAL A O 1
ATOM 1631 N N . LEU A 1 209 ? 1.144 11.260 -20.116 1.00 82.19 209 LEU A N 1
ATOM 1632 C CA . LEU A 1 209 ? 2.580 11.416 -20.370 1.00 82.19 209 LEU A CA 1
ATOM 1633 C C . LEU A 1 209 ? 3.008 10.741 -21.677 1.00 82.19 209 LEU A C 1
ATOM 1635 O O . LEU A 1 209 ? 3.680 11.376 -22.488 1.00 82.19 209 LEU A O 1
ATOM 1639 N N . GLY A 1 210 ? 2.579 9.500 -21.917 1.00 80.69 210 GLY A N 1
ATOM 1640 C CA . GLY A 1 210 ? 2.853 8.743 -23.138 1.00 80.69 210 GLY A CA 1
ATOM 1641 C C . GLY A 1 210 ? 2.414 9.489 -24.405 1.00 80.69 210 GLY A C 1
ATOM 1642 O O . GLY A 1 210 ? 3.193 9.660 -25.348 1.00 80.69 210 GLY A O 1
ATOM 1643 N N . GLN A 1 211 ? 1.183 10.005 -24.415 1.00 77.81 211 GLN A N 1
ATOM 1644 C CA . GLN A 1 211 ? 0.659 10.780 -25.544 1.00 77.81 211 GLN A CA 1
ATOM 1645 C C . GLN A 1 211 ? 1.418 12.101 -25.751 1.00 77.81 211 GLN A C 1
ATOM 1647 O O . GLN A 1 211 ? 1.637 12.517 -26.894 1.00 77.81 211 GLN A O 1
ATOM 1652 N N . ALA A 1 212 ? 1.866 12.753 -24.673 1.00 74.00 212 ALA A N 1
ATOM 1653 C CA . ALA A 1 212 ? 2.693 13.955 -24.752 1.00 74.00 212 ALA A CA 1
ATOM 1654 C C . ALA A 1 212 ? 4.091 13.668 -25.334 1.00 74.00 212 ALA A C 1
ATOM 1656 O O . ALA A 1 212 ? 4.530 14.370 -26.248 1.00 74.00 212 ALA A O 1
ATOM 1657 N N . VAL A 1 213 ? 4.785 12.620 -24.872 1.00 70.88 213 VAL A N 1
ATOM 1658 C CA . VAL A 1 213 ? 6.152 12.302 -25.337 1.00 70.88 213 VAL A CA 1
ATOM 1659 C C . VAL A 1 213 ? 6.207 11.784 -26.773 1.00 70.88 213 VAL A C 1
ATOM 1661 O O . VAL A 1 213 ? 7.229 11.975 -27.430 1.00 70.88 213 VAL A O 1
ATOM 1664 N N . LYS A 1 214 ? 5.123 11.201 -27.305 1.00 69.44 214 LYS A N 1
ATOM 1665 C CA . LYS A 1 214 ? 5.010 10.878 -28.741 1.00 69.44 214 LYS A CA 1
ATOM 1666 C C . LYS A 1 214 ? 4.454 12.024 -29.600 1.00 69.44 214 LYS A C 1
ATOM 1668 O O . LYS A 1 214 ? 4.334 11.872 -30.813 1.00 69.44 214 LYS A O 1
ATOM 1673 N N . GLY A 1 215 ? 4.156 13.185 -29.008 1.00 68.25 215 GLY A N 1
ATOM 1674 C CA . GLY A 1 215 ? 3.684 14.374 -29.728 1.00 68.25 215 GLY A CA 1
ATOM 1675 C C . GLY A 1 215 ? 2.227 14.308 -30.202 1.00 68.25 215 GLY A C 1
ATOM 1676 O O . GLY A 1 215 ? 1.830 15.118 -31.037 1.00 68.25 215 GLY A O 1
ATOM 1677 N N . ALA A 1 216 ? 1.428 13.372 -29.678 1.00 67.06 216 ALA A N 1
ATOM 1678 C CA . ALA A 1 216 ? -0.006 13.279 -29.960 1.00 67.06 216 ALA A CA 1
ATOM 1679 C C . ALA A 1 216 ? -0.812 14.384 -29.248 1.00 67.06 216 ALA A C 1
ATOM 1681 O O . ALA A 1 216 ? -1.865 14.797 -29.734 1.00 67.06 216 ALA A O 1
ATOM 1682 N N . LEU A 1 217 ? -0.296 14.907 -28.128 1.00 65.81 217 LEU A N 1
ATOM 1683 C CA . LEU A 1 217 ? -0.819 16.105 -27.470 1.00 65.81 217 LEU A CA 1
ATOM 1684 C C . LEU A 1 217 ? -0.053 17.351 -27.931 1.00 65.81 217 LEU A C 1
ATOM 1686 O O . LEU A 1 217 ? 1.155 17.474 -27.732 1.00 65.81 217 LEU A O 1
ATOM 1690 N N . ALA A 1 218 ? -0.779 18.307 -28.511 1.00 60.72 218 ALA A N 1
ATOM 1691 C CA . ALA A 1 218 ? -0.258 19.622 -28.864 1.00 60.72 218 ALA A CA 1
ATOM 1692 C C . ALA A 1 218 ? -0.693 20.671 -27.832 1.00 60.72 218 ALA A C 1
ATOM 1694 O O . ALA A 1 218 ? -1.844 20.691 -27.392 1.00 60.72 218 ALA A O 1
ATOM 1695 N N . LYS A 1 219 ? 0.208 21.600 -27.493 1.00 59.31 219 LYS A N 1
ATOM 1696 C CA . LYS A 1 219 ? -0.114 22.753 -26.642 1.00 59.31 219 LYS A CA 1
ATOM 1697 C C . LYS A 1 219 ? -1.233 23.576 -27.292 1.00 59.31 219 LYS A C 1
ATOM 1699 O O . LYS A 1 219 ? -1.111 23.950 -28.461 1.00 59.31 219 LYS A O 1
ATOM 1704 N N . SER A 1 220 ? -2.311 23.853 -26.550 1.00 57.53 220 SER A N 1
ATOM 1705 C CA . SER A 1 220 ? -3.426 24.662 -27.062 1.00 57.53 220 SER A CA 1
ATOM 1706 C C . SER A 1 220 ? -2.910 26.004 -27.584 1.00 57.53 220 SER A C 1
ATOM 1708 O O . SER A 1 220 ? -2.210 26.725 -26.872 1.00 57.53 220 SER A O 1
ATOM 1710 N N . LYS A 1 221 ? -3.270 26.341 -28.827 1.00 55.47 221 LYS A N 1
ATOM 1711 C CA . LYS A 1 221 ? -3.025 27.674 -29.402 1.00 55.47 221 LYS A CA 1
ATOM 1712 C C . LYS A 1 221 ? -4.051 28.707 -28.936 1.00 55.47 221 LYS A C 1
ATOM 1714 O O . LYS A 1 221 ? -3.818 29.899 -29.105 1.00 55.47 221 LYS A O 1
ATOM 1719 N N . ASP A 1 222 ? -5.174 28.251 -28.387 1.00 53.50 222 ASP A N 1
ATOM 1720 C CA . ASP A 1 222 ? -6.218 29.104 -27.837 1.00 53.50 222 ASP A CA 1
ATOM 1721 C C . ASP A 1 222 ? -5.948 29.338 -26.346 1.00 53.50 222 ASP A C 1
ATOM 1723 O O . ASP A 1 222 ? -5.919 28.393 -25.552 1.00 53.50 222 ASP A O 1
ATOM 1727 N N . SER A 1 223 ? -5.715 30.600 -25.985 1.00 56.12 223 SER A N 1
ATOM 1728 C CA . SER A 1 223 ? -5.476 31.057 -24.614 1.00 56.12 223 SER A CA 1
ATOM 1729 C C . SER A 1 223 ? -6.764 31.397 -23.858 1.00 56.12 223 SER A C 1
ATOM 1731 O O . SER A 1 223 ? -6.706 31.670 -22.659 1.00 56.12 223 SER A O 1
ATOM 1733 N N . HIS A 1 224 ? -7.925 31.378 -24.522 1.00 56.84 224 HIS A N 1
ATOM 1734 C CA . HIS A 1 224 ? -9.206 31.761 -23.926 1.00 56.84 224 HIS A CA 1
ATOM 1735 C C . HIS A 1 224 ? -9.930 30.611 -23.214 1.00 56.84 224 HIS A C 1
ATOM 1737 O O . HIS A 1 224 ? -10.910 30.854 -22.508 1.00 56.84 224 HIS A O 1
ATOM 1743 N N . ARG A 1 225 ? -9.448 29.367 -23.348 1.00 53.28 225 ARG A N 1
ATOM 1744 C CA . ARG A 1 225 ? -9.991 28.200 -22.644 1.00 53.28 225 ARG A CA 1
ATOM 1745 C C . ARG A 1 225 ? -8.864 27.329 -22.067 1.00 53.28 225 ARG A C 1
ATOM 1747 O O . ARG A 1 225 ? -8.004 26.898 -22.832 1.00 53.28 225 ARG A O 1
ATOM 1754 N N . PRO A 1 226 ? -8.875 27.001 -20.759 1.00 55.00 226 PRO A N 1
ATOM 1755 C CA . PRO A 1 226 ? -7.961 26.002 -20.212 1.00 55.00 226 PRO A CA 1
ATOM 1756 C C . PRO A 1 226 ? -8.254 24.621 -20.817 1.00 55.00 226 PRO A C 1
ATOM 1758 O O . PRO A 1 226 ? -9.416 24.245 -21.008 1.00 55.00 226 PRO A O 1
ATOM 1761 N N . SER A 1 227 ? -7.201 23.861 -21.114 1.00 57.88 227 SER A N 1
ATOM 1762 C CA . SER A 1 227 ? -7.301 22.479 -21.591 1.00 57.88 227 SER A CA 1
ATOM 1763 C C . SER A 1 227 ? -7.985 21.577 -20.554 1.00 57.88 227 SER A C 1
ATOM 1765 O O . SER A 1 227 ? -7.975 21.859 -19.354 1.00 57.88 227 SER A O 1
ATOM 1767 N N . LEU A 1 228 ? -8.596 20.479 -21.006 1.00 62.66 228 LEU A N 1
ATOM 1768 C CA . LEU A 1 228 ? -9.109 19.433 -20.108 1.00 62.66 228 LEU A CA 1
ATOM 1769 C C . LEU A 1 228 ? -7.951 18.545 -19.608 1.00 62.66 228 LEU A C 1
ATOM 1771 O O . LEU A 1 228 ? -6.972 18.432 -20.337 1.00 62.66 228 LEU A O 1
ATOM 1775 N N . PRO A 1 229 ? -8.042 17.860 -18.450 1.00 54.22 229 PRO A N 1
ATOM 1776 C CA . PRO A 1 229 ? -6.938 17.045 -17.915 1.00 54.22 229 PRO A CA 1
ATOM 1777 C C . PRO A 1 229 ? -6.352 16.008 -18.891 1.00 54.22 229 PRO A C 1
ATOM 1779 O O . PRO A 1 229 ? -5.139 15.897 -19.007 1.00 54.22 229 PRO A O 1
ATOM 1782 N N . GLY A 1 230 ? -7.186 15.332 -19.694 1.00 55.66 230 GLY A N 1
ATOM 1783 C CA . GLY A 1 230 ? -6.735 14.433 -20.779 1.00 55.66 230 GLY A CA 1
ATOM 1784 C C . GLY A 1 230 ? -6.156 15.139 -22.021 1.00 55.66 230 GLY A C 1
ATOM 1785 O O . GLY A 1 230 ? -5.973 14.522 -23.061 1.00 55.66 230 GLY A O 1
ATOM 1786 N N . GLN A 1 231 ? -5.943 16.450 -21.938 1.00 59.59 231 GLN A N 1
ATOM 1787 C CA . GLN A 1 231 ? -5.312 17.330 -22.926 1.00 59.59 231 GLN A CA 1
ATOM 1788 C C . GLN A 1 231 ? -4.215 18.181 -22.258 1.00 59.59 231 GLN A C 1
ATOM 1790 O O . GLN A 1 231 ? -3.758 19.174 -22.833 1.00 59.59 231 GLN A O 1
ATOM 1795 N N . TRP A 1 232 ? -3.842 17.870 -21.010 1.00 64.38 232 TRP A N 1
ATOM 1796 C CA . TRP A 1 232 ? -2.780 18.574 -20.304 1.00 64.38 232 TRP A CA 1
ATOM 1797 C C . TRP A 1 232 ? -1.427 18.065 -20.770 1.00 64.38 232 TRP A C 1
ATOM 1799 O O . TRP A 1 232 ? -1.151 16.870 -20.816 1.00 64.38 232 TRP A O 1
ATOM 1809 N N . LEU A 1 233 ? -0.579 19.023 -21.111 1.00 70.00 233 LEU A N 1
ATOM 1810 C CA . LEU A 1 233 ? 0.830 18.802 -21.349 1.00 70.00 233 LEU A CA 1
ATOM 1811 C C . LEU A 1 233 ? 1.482 18.774 -19.968 1.00 70.00 233 LEU A C 1
ATOM 1813 O O . LEU A 1 233 ? 1.472 19.793 -19.281 1.00 70.00 233 LEU A O 1
ATOM 1817 N N . ILE A 1 234 ? 1.961 17.612 -19.533 1.00 78.69 234 ILE A N 1
ATOM 1818 C CA . ILE A 1 234 ? 2.628 17.481 -18.236 1.00 78.69 234 ILE A CA 1
ATOM 1819 C C . ILE A 1 234 ? 4.096 17.869 -18.439 1.00 78.69 234 ILE A C 1
ATOM 1821 O O . ILE A 1 234 ? 4.911 17.070 -18.897 1.00 78.69 234 ILE A O 1
ATOM 1825 N N . GLU A 1 235 ? 4.409 19.128 -18.138 1.00 75.38 235 GLU A N 1
ATOM 1826 C CA . GLU A 1 235 ? 5.741 19.729 -18.268 1.00 75.38 235 GLU A CA 1
ATOM 1827 C C . GLU A 1 235 ? 6.461 19.828 -16.906 1.00 75.38 235 GLU A C 1
ATOM 1829 O O . GLU A 1 235 ? 7.676 20.057 -16.847 1.00 75.38 235 GLU A O 1
ATOM 1834 N N . LYS A 1 236 ? 5.713 19.679 -15.803 1.00 82.81 236 LYS A N 1
ATOM 1835 C CA . LYS A 1 236 ? 6.177 19.757 -14.410 1.00 82.81 236 LYS A CA 1
ATOM 1836 C C . LYS A 1 236 ? 5.679 18.594 -13.560 1.00 82.81 236 LYS A C 1
ATOM 1838 O O . LYS A 1 236 ? 4.628 18.015 -13.811 1.00 82.81 236 LYS A O 1
ATOM 1843 N N . GLU A 1 237 ? 6.403 18.323 -12.482 1.00 89.50 237 GLU A N 1
ATOM 1844 C CA . GLU A 1 237 ? 6.062 17.281 -11.505 1.00 89.50 237 GLU A CA 1
ATOM 1845 C C . GLU A 1 237 ? 4.674 17.509 -10.869 1.00 89.50 237 GLU A C 1
ATOM 1847 O O . GLU A 1 237 ? 3.837 16.610 -10.886 1.00 89.50 237 GLU A O 1
ATOM 1852 N N . ALA A 1 238 ? 4.363 18.742 -10.455 1.00 90.88 238 ALA A N 1
ATOM 1853 C CA . ALA A 1 238 ? 3.054 19.131 -9.919 1.00 90.88 238 ALA A CA 1
ATOM 1854 C C . ALA A 1 238 ? 1.889 18.953 -10.912 1.00 90.88 238 ALA A C 1
ATOM 1856 O O . ALA A 1 238 ? 0.736 18.881 -10.498 1.00 90.88 238 ALA A O 1
ATOM 1857 N N . GLU A 1 239 ? 2.151 18.894 -12.221 1.00 88.69 239 GLU A N 1
ATOM 1858 C CA . GLU A 1 239 ? 1.103 18.663 -13.224 1.00 88.69 239 GLU A CA 1
ATOM 1859 C C . GLU A 1 239 ? 0.754 17.165 -13.308 1.00 88.69 239 GLU A C 1
ATOM 1861 O O . GLU A 1 239 ? -0.420 16.826 -13.442 1.00 88.69 239 GLU A O 1
ATOM 1866 N N . ALA A 1 240 ? 1.733 16.269 -13.119 1.00 90.62 240 ALA A N 1
ATOM 1867 C CA . ALA A 1 240 ? 1.490 14.835 -12.932 1.00 90.62 240 ALA A CA 1
ATOM 1868 C C . ALA A 1 240 ? 0.806 14.545 -11.584 1.00 90.62 240 ALA A C 1
ATOM 1870 O O . ALA A 1 240 ? -0.170 13.798 -11.556 1.00 90.62 240 ALA A O 1
ATOM 1871 N N . GLU A 1 241 ? 1.247 15.186 -10.494 1.00 95.31 241 GLU A N 1
ATOM 1872 C CA . GLU A 1 241 ? 0.558 15.133 -9.194 1.00 95.31 241 GLU A CA 1
ATOM 1873 C C . GLU A 1 241 ? -0.908 15.573 -9.325 1.00 95.31 241 GLU A C 1
ATOM 1875 O O . GLU A 1 241 ? -1.814 14.862 -8.892 1.00 95.31 241 GLU A O 1
ATOM 1880 N N . ALA A 1 242 ? -1.166 16.716 -9.969 1.00 92.56 242 ALA A N 1
ATOM 1881 C CA . ALA A 1 242 ? -2.520 17.232 -10.139 1.00 92.56 242 ALA A CA 1
ATOM 1882 C C . ALA A 1 242 ? -3.419 16.274 -10.938 1.00 92.56 242 ALA A C 1
ATOM 1884 O O . ALA A 1 242 ? -4.587 16.110 -10.586 1.00 92.56 242 ALA A O 1
ATOM 1885 N N . VAL A 1 243 ? -2.891 15.616 -11.979 1.00 91.19 243 VAL A N 1
ATOM 1886 C CA . VAL A 1 243 ? -3.631 14.595 -12.740 1.00 91.19 243 VAL A CA 1
ATOM 1887 C C . VAL A 1 243 ? -3.897 13.349 -11.886 1.00 91.19 243 VAL A C 1
ATOM 1889 O O . VAL A 1 243 ? -5.027 12.858 -11.899 1.00 91.19 243 VAL A O 1
ATOM 1892 N N . PHE A 1 244 ? -2.922 12.884 -11.094 1.00 95.06 244 PHE A N 1
ATOM 1893 C CA . PHE A 1 244 ? -3.101 11.759 -10.168 1.00 95.06 244 PHE A CA 1
ATOM 1894 C C . PHE A 1 244 ? -4.214 12.043 -9.150 1.00 95.06 244 PHE A C 1
ATOM 1896 O O . PHE A 1 244 ? -5.216 11.329 -9.092 1.00 95.06 244 PHE A O 1
ATOM 1903 N N . VAL A 1 245 ? -4.083 13.143 -8.402 1.00 95.81 245 VAL A N 1
ATOM 1904 C CA . VAL A 1 245 ? -5.024 13.537 -7.344 1.00 95.81 245 VAL A CA 1
ATOM 1905 C C . VAL A 1 245 ? -6.419 13.805 -7.916 1.00 95.81 245 VAL A C 1
ATOM 1907 O O . VAL A 1 245 ? -7.415 13.402 -7.314 1.00 95.81 245 VAL A O 1
ATOM 1910 N N . ALA A 1 246 ? -6.523 14.421 -9.100 1.00 93.00 246 ALA A N 1
ATOM 1911 C CA . ALA A 1 246 ? -7.805 14.612 -9.778 1.00 93.00 246 ALA A CA 1
ATOM 1912 C C . ALA A 1 246 ? -8.447 13.285 -10.220 1.00 93.00 246 ALA A C 1
ATOM 1914 O O . ALA A 1 246 ? -9.670 13.158 -10.148 1.00 93.00 246 ALA A O 1
ATOM 1915 N N . SER A 1 247 ? -7.650 12.297 -10.646 1.00 92.31 247 SER A N 1
ATOM 1916 C CA . SER A 1 247 ? -8.144 10.961 -10.993 1.00 92.31 247 SER A CA 1
ATOM 1917 C C . SER A 1 247 ? -8.672 10.230 -9.758 1.00 92.31 247 SER A C 1
ATOM 1919 O O . SER A 1 247 ? -9.816 9.781 -9.770 1.00 92.31 247 SER A O 1
ATOM 1921 N N . CYS A 1 248 ? -7.906 10.204 -8.662 1.00 95.69 248 CYS A N 1
ATOM 1922 C CA . CYS A 1 248 ? -8.351 9.648 -7.381 1.00 95.69 248 CYS A CA 1
ATOM 1923 C C . CYS A 1 248 ? -9.651 10.311 -6.903 1.00 95.69 248 CYS A C 1
ATOM 1925 O O . CYS A 1 248 ? -10.630 9.634 -6.585 1.00 95.69 248 CYS A O 1
ATOM 1927 N N . ARG A 1 249 ? -9.699 11.650 -6.929 1.00 94.12 249 ARG A N 1
ATOM 1928 C CA . ARG A 1 249 ? -10.852 12.414 -6.446 1.00 94.12 249 ARG A CA 1
ATOM 1929 C C . ARG A 1 249 ? -12.107 12.237 -7.302 1.00 94.12 249 ARG A C 1
ATOM 1931 O O . ARG A 1 249 ? -13.210 12.363 -6.778 1.00 94.12 249 ARG A O 1
ATOM 1938 N N . ARG A 1 250 ? -11.955 11.954 -8.600 1.00 91.25 250 ARG A N 1
ATOM 1939 C CA . ARG A 1 250 ? -13.063 11.630 -9.515 1.00 91.25 250 ARG A CA 1
ATOM 1940 C C . ARG A 1 250 ? -13.720 10.284 -9.186 1.00 91.25 250 ARG A C 1
ATOM 1942 O O . ARG A 1 250 ? -14.873 10.087 -9.552 1.00 91.25 250 ARG A O 1
ATOM 1949 N N . GLU A 1 251 ? -13.006 9.393 -8.505 1.00 93.94 251 GLU A N 1
ATOM 1950 C CA . GLU A 1 251 ? -13.502 8.100 -8.018 1.00 93.94 251 GLU A CA 1
ATOM 1951 C C . GLU A 1 251 ? -13.828 8.120 -6.513 1.00 93.94 251 GLU A C 1
ATOM 1953 O O . GLU A 1 251 ? -13.746 7.093 -5.839 1.00 93.94 251 GLU A O 1
ATOM 1958 N N . ASP A 1 252 ? -14.173 9.301 -5.992 1.00 94.50 252 ASP A N 1
ATOM 1959 C CA . ASP A 1 252 ? -14.550 9.590 -4.602 1.00 94.50 252 ASP A CA 1
ATOM 1960 C C . ASP A 1 252 ? -13.456 9.376 -3.536 1.00 94.50 252 ASP A C 1
ATOM 1962 O O . ASP A 1 252 ? -13.704 9.608 -2.352 1.00 94.50 252 ASP A O 1
ATOM 1966 N N . ALA A 1 253 ? -12.216 9.038 -3.915 1.00 96.06 253 ALA A N 1
ATOM 1967 C CA . ALA A 1 253 ? -11.093 9.012 -2.977 1.00 96.06 253 ALA A CA 1
ATOM 1968 C C . ALA A 1 253 ? -10.684 10.449 -2.599 1.00 96.06 253 ALA A C 1
ATOM 1970 O O . ALA A 1 253 ? -9.935 11.133 -3.301 1.00 96.06 253 ALA A O 1
ATOM 1971 N N . VAL A 1 254 ? -11.249 10.932 -1.488 1.00 91.81 254 VAL A N 1
ATOM 1972 C CA . VAL A 1 254 ? -11.111 12.310 -0.986 1.00 91.81 254 VAL A CA 1
ATOM 1973 C C . VAL A 1 254 ? -9.677 12.647 -0.582 1.00 91.81 254 VAL A C 1
ATOM 1975 O O . VAL A 1 254 ? -9.229 13.766 -0.845 1.00 91.81 254 VAL A O 1
ATOM 1978 N N . HIS A 1 255 ? -8.984 11.703 0.056 1.00 95.38 255 HIS A N 1
ATOM 1979 C CA . HIS A 1 255 ? -7.662 11.883 0.651 1.00 95.38 255 HIS A CA 1
ATOM 1980 C C . HIS A 1 255 ? -6.598 11.098 -0.122 1.00 95.38 255 HIS A C 1
ATOM 1982 O O . HIS A 1 255 ? -6.882 10.077 -0.750 1.00 95.38 255 HIS A O 1
ATOM 1988 N N . GLN A 1 256 ? -5.361 11.589 -0.078 1.00 97.38 256 GLN A N 1
ATOM 1989 C CA . GLN A 1 256 ? -4.186 10.791 -0.427 1.00 97.38 256 GLN A CA 1
ATOM 1990 C C . GLN A 1 256 ? -3.632 10.181 0.865 1.00 97.38 256 GLN A C 1
ATOM 1992 O O . GLN A 1 256 ? -3.691 10.838 1.906 1.00 97.38 256 GLN A O 1
ATOM 1997 N N . ALA A 1 257 ? -3.119 8.950 0.815 1.00 97.75 257 ALA A N 1
ATOM 1998 C CA . ALA A 1 257 ? -2.589 8.265 1.999 1.00 97.75 257 ALA A CA 1
ATOM 1999 C C . ALA A 1 257 ? -1.300 8.930 2.529 1.00 97.75 257 ALA A C 1
ATOM 2001 O O . ALA A 1 257 ? -0.976 8.849 3.713 1.00 97.75 257 ALA A O 1
ATOM 2002 N N . TYR A 1 258 ? -0.585 9.623 1.643 1.00 98.19 258 TYR A N 1
ATOM 2003 C CA . TYR A 1 258 ? 0.603 10.433 1.897 1.00 98.19 258 TYR A CA 1
ATOM 2004 C C . TYR A 1 258 ? 0.697 11.530 0.822 1.00 98.19 258 TYR A C 1
ATOM 2006 O O . TYR A 1 258 ? -0.119 11.584 -0.100 1.00 98.19 258 TYR A O 1
ATOM 2014 N N . LEU A 1 259 ? 1.661 12.448 0.948 1.00 96.75 259 LEU A N 1
ATOM 2015 C CA . LEU A 1 259 ? 1.919 13.451 -0.091 1.00 96.75 259 LEU A CA 1
ATOM 2016 C C . LEU A 1 259 ? 2.558 12.770 -1.312 1.00 96.75 259 LEU A C 1
ATOM 2018 O O . LEU A 1 259 ? 3.645 12.216 -1.137 1.00 96.75 259 LEU A O 1
ATOM 2022 N N . PRO A 1 260 ? 1.955 12.840 -2.517 1.00 98.12 260 PRO A N 1
ATOM 2023 C CA . PRO A 1 260 ? 2.529 12.239 -3.716 1.00 98.12 260 PRO A CA 1
ATOM 2024 C C . PRO A 1 260 ? 3.968 12.699 -3.964 1.00 98.12 260 PRO A C 1
ATOM 2026 O O . PRO A 1 260 ? 4.297 13.882 -3.849 1.00 98.12 260 PRO A O 1
ATOM 2029 N N . ILE A 1 261 ? 4.818 11.755 -4.340 1.00 98.50 261 ILE A N 1
ATOM 2030 C CA . ILE A 1 261 ? 6.223 11.952 -4.675 1.00 98.50 261 ILE A CA 1
ATOM 2031 C C . ILE A 1 261 ? 6.339 11.851 -6.194 1.00 98.50 261 ILE A C 1
ATOM 2033 O O . ILE A 1 261 ? 6.166 10.782 -6.778 1.00 98.50 261 ILE A O 1
ATOM 2037 N N . VAL A 1 262 ? 6.614 12.974 -6.857 1.00 96.44 262 VAL A N 1
ATOM 2038 C CA . VAL A 1 262 ? 6.708 13.031 -8.321 1.00 96.44 262 VAL A CA 1
ATOM 2039 C C . VAL A 1 262 ? 8.062 13.613 -8.699 1.00 96.44 262 VAL A C 1
ATOM 2041 O O . VAL A 1 262 ? 8.300 14.811 -8.575 1.00 96.44 262 VAL A O 1
ATOM 2044 N N . ALA A 1 263 ? 8.982 12.750 -9.125 1.00 92.88 263 ALA A N 1
ATOM 2045 C CA . ALA A 1 263 ? 10.406 13.056 -9.159 1.00 92.88 263 ALA A CA 1
ATOM 2046 C C . ALA A 1 263 ? 11.056 12.657 -10.494 1.00 92.88 263 ALA A C 1
ATOM 2048 O O . ALA A 1 263 ? 11.145 11.478 -10.836 1.00 92.88 263 ALA A O 1
ATOM 2049 N N . ALA A 1 264 ? 11.553 13.632 -11.260 1.00 88.56 264 ALA A N 1
ATOM 2050 C CA . ALA A 1 264 ? 12.185 13.381 -12.558 1.00 88.56 264 ALA A CA 1
ATOM 2051 C C . ALA A 1 264 ? 13.722 13.293 -12.487 1.00 88.56 264 ALA A C 1
ATOM 2053 O O . ALA A 1 264 ? 14.391 14.126 -11.860 1.00 88.56 264 ALA A O 1
ATOM 2054 N N . SER A 1 265 ? 14.296 12.329 -13.221 1.00 82.00 265 SER A N 1
ATOM 2055 C CA . SER A 1 265 ? 15.746 12.097 -13.358 1.00 82.00 265 SER A CA 1
ATOM 2056 C C . SER A 1 265 ? 16.437 12.087 -11.982 1.00 82.00 265 SER A C 1
ATOM 2058 O O . SER A 1 265 ? 15.978 11.399 -11.076 1.00 82.00 265 SER A O 1
ATOM 2060 N N . ASN A 1 266 ? 17.502 12.864 -11.771 1.00 86.75 266 ASN A N 1
ATOM 2061 C CA . ASN A 1 266 ? 18.290 12.881 -10.534 1.00 86.75 266 ASN A CA 1
ATOM 2062 C C . ASN A 1 266 ? 17.474 13.160 -9.256 1.00 86.75 266 ASN A C 1
ATOM 2064 O O . ASN A 1 266 ? 17.955 12.855 -8.168 1.00 86.75 266 ASN A O 1
ATOM 2068 N N . ARG A 1 267 ? 16.257 13.721 -9.352 1.00 90.06 267 ARG A N 1
ATOM 2069 C CA . ARG A 1 267 ? 15.370 13.914 -8.191 1.00 90.06 267 ARG A CA 1
ATOM 2070 C C . ARG A 1 267 ? 14.704 12.617 -7.735 1.00 90.06 267 ARG A C 1
ATOM 2072 O O . ARG A 1 267 ? 14.464 12.481 -6.543 1.00 90.06 267 ARG A O 1
ATOM 2079 N N . ALA A 1 268 ? 14.525 11.634 -8.623 1.00 92.50 268 ALA A N 1
ATOM 2080 C CA . ALA A 1 268 ? 14.081 10.280 -8.271 1.00 92.50 268 ALA A CA 1
ATOM 2081 C C . ALA A 1 268 ? 15.075 9.540 -7.353 1.00 92.50 268 ALA A C 1
ATOM 2083 O O . ALA A 1 268 ? 14.735 8.523 -6.760 1.00 92.50 268 ALA A O 1
ATOM 2084 N N . ALA A 1 269 ? 16.298 10.061 -7.197 1.00 93.81 269 ALA A N 1
ATOM 2085 C CA . ALA A 1 269 ? 17.270 9.589 -6.214 1.00 93.81 269 ALA A CA 1
ATOM 2086 C C . ALA A 1 269 ? 16.951 10.031 -4.763 1.00 93.81 269 ALA A C 1
ATOM 2088 O O . ALA A 1 269 ? 17.612 9.583 -3.827 1.00 93.81 269 ALA A O 1
ATOM 2089 N N . THR A 1 270 ? 15.970 10.919 -4.569 1.00 94.75 270 THR A N 1
ATOM 2090 C CA . THR A 1 270 ? 15.505 11.412 -3.265 1.00 94.75 270 THR A CA 1
ATOM 2091 C C . THR A 1 270 ? 14.206 10.700 -2.896 1.00 94.75 270 THR A C 1
ATOM 2093 O O . THR A 1 270 ? 13.171 10.969 -3.495 1.00 94.75 270 THR A O 1
ATOM 2096 N N . LEU A 1 271 ? 14.256 9.809 -1.899 1.00 95.12 271 LEU A N 1
ATOM 2097 C CA . LEU A 1 271 ? 13.167 8.861 -1.609 1.00 95.12 271 LEU A CA 1
ATOM 2098 C C . LEU A 1 271 ? 11.804 9.526 -1.352 1.00 95.12 271 LEU A C 1
ATOM 2100 O O . LEU A 1 271 ? 10.829 9.132 -1.977 1.00 95.12 271 LEU A O 1
ATOM 2104 N N . HIS A 1 272 ? 11.757 10.547 -0.486 1.00 95.81 272 HIS A N 1
ATOM 2105 C CA . HIS A 1 272 ? 10.548 11.324 -0.172 1.00 95.81 272 HIS A CA 1
ATOM 2106 C C . HIS A 1 272 ? 10.606 12.724 -0.812 1.00 95.81 272 HIS A C 1
ATOM 2108 O O . HIS A 1 272 ? 10.688 13.746 -0.125 1.00 95.81 272 HIS A O 1
ATOM 2114 N N . TYR A 1 273 ? 10.655 12.787 -2.143 1.00 94.50 273 TYR A N 1
ATOM 2115 C CA . TYR A 1 273 ? 10.631 14.054 -2.876 1.00 94.50 273 TYR A CA 1
ATOM 2116 C C . TYR A 1 273 ? 9.192 14.576 -3.036 1.00 94.50 273 TYR A C 1
ATOM 2118 O O . TYR A 1 273 ? 8.545 14.300 -4.035 1.00 94.50 273 TYR A O 1
ATOM 2126 N N . CYS A 1 274 ? 8.704 15.359 -2.068 1.00 91.25 274 CYS A N 1
ATOM 2127 C CA . CYS A 1 274 ? 7.357 15.962 -2.106 1.00 91.25 274 CYS A CA 1
ATOM 2128 C C . CYS A 1 274 ? 7.357 17.445 -2.542 1.00 91.25 274 CYS A C 1
ATOM 2130 O O . CYS A 1 274 ? 6.407 18.171 -2.260 1.00 91.25 274 CYS A O 1
ATOM 2132 N N . CYS A 1 275 ? 8.443 17.959 -3.138 1.00 91.75 275 CYS A N 1
ATOM 2133 C CA . CYS A 1 275 ? 8.471 19.356 -3.599 1.00 91.75 275 CYS A CA 1
ATOM 2134 C C . CYS A 1 275 ? 7.632 19.553 -4.864 1.00 91.75 275 CYS A C 1
ATOM 2136 O O . CYS A 1 275 ? 6.990 20.590 -4.995 1.00 91.75 275 CYS A O 1
ATOM 2138 N N . ASN A 1 276 ? 7.709 18.590 -5.791 1.00 91.19 276 ASN A N 1
ATOM 2139 C CA . ASN A 1 276 ? 6.983 18.510 -7.063 1.00 91.19 276 ASN A CA 1
ATOM 2140 C C . ASN A 1 276 ? 6.992 19.803 -7.915 1.00 91.19 276 ASN A C 1
ATOM 2142 O O . ASN A 1 276 ? 6.178 19.989 -8.814 1.00 91.19 276 ASN A O 1
ATOM 2146 N N . ASP A 1 277 ? 7.921 20.729 -7.677 1.00 84.00 277 ASP A N 1
ATOM 2147 C CA . ASP A 1 277 ? 7.840 22.098 -8.194 1.00 84.00 277 ASP A CA 1
ATOM 2148 C C . ASP A 1 277 ? 8.706 22.343 -9.437 1.00 84.00 277 ASP A C 1
ATOM 2150 O O . ASP A 1 277 ? 8.779 23.475 -9.932 1.00 84.00 277 ASP A O 1
ATOM 2154 N N . LYS A 1 278 ? 9.397 21.317 -9.957 1.00 83.94 278 LYS A N 1
ATOM 2155 C CA . LYS A 1 278 ? 10.313 21.482 -11.088 1.00 83.94 278 LYS A CA 1
ATOM 2156 C C . LYS A 1 278 ? 9.691 21.028 -12.402 1.00 83.94 278 LYS A C 1
ATOM 2158 O O . LYS A 1 278 ? 9.009 20.011 -12.512 1.00 83.94 278 LYS A O 1
ATOM 2163 N N . ALA A 1 279 ? 10.019 21.792 -13.440 1.00 78.56 279 ALA A N 1
ATOM 2164 C CA . ALA A 1 279 ? 9.890 21.332 -14.809 1.00 78.56 279 ALA A CA 1
ATOM 2165 C C . ALA A 1 279 ? 10.878 20.188 -15.087 1.00 78.56 279 ALA A C 1
ATOM 2167 O O . ALA A 1 279 ? 11.988 20.145 -14.534 1.00 78.56 279 ALA A O 1
ATOM 2168 N N . PHE A 1 280 ? 10.498 19.299 -15.994 1.00 75.25 280 PHE A N 1
ATOM 2169 C CA . PHE A 1 280 ? 11.392 18.316 -16.591 1.00 75.25 280 PHE A CA 1
ATOM 2170 C C . PHE A 1 280 ? 11.311 18.395 -18.113 1.00 75.25 280 PHE A C 1
ATOM 2172 O O . PHE A 1 280 ? 10.335 18.875 -18.683 1.00 75.25 280 PHE A O 1
ATOM 2179 N N . ALA A 1 281 ? 12.381 17.975 -18.781 1.00 59.00 281 ALA A N 1
ATOM 2180 C CA . ALA A 1 281 ? 12.388 17.915 -20.232 1.00 59.00 281 ALA A CA 1
ATOM 2181 C C . ALA A 1 281 ? 11.484 16.765 -20.698 1.00 59.00 281 ALA A C 1
ATOM 2183 O O . ALA A 1 281 ? 11.601 15.644 -20.210 1.00 59.00 281 ALA A O 1
ATOM 2184 N N . TRP A 1 282 ? 10.610 17.047 -21.654 1.00 59.44 282 TRP A N 1
ATOM 2185 C CA . TRP A 1 282 ? 9.670 16.110 -22.263 1.00 59.44 282 TRP A CA 1
ATOM 2186 C C . TRP A 1 282 ? 9.595 16.443 -23.763 1.00 59.44 282 TRP A C 1
ATOM 2188 O O . TRP A 1 282 ? 9.923 17.564 -24.153 1.00 59.44 282 TRP A O 1
ATOM 2198 N N . GLY A 1 283 ? 9.189 15.503 -24.620 1.00 51.94 283 GLY A N 1
ATOM 2199 C CA . GLY A 1 283 ? 8.814 15.843 -26.001 1.00 51.94 283 GLY A CA 1
ATOM 2200 C C . GLY A 1 283 ? 9.131 14.800 -27.079 1.00 51.94 283 GLY A C 1
ATOM 2201 O O . GLY A 1 283 ? 9.906 13.867 -26.840 1.00 51.94 283 GLY A O 1
ATOM 2202 N N . PRO A 1 284 ? 8.545 14.979 -28.281 1.00 46.84 284 PRO A N 1
ATOM 2203 C CA . PRO A 1 284 ? 8.736 14.100 -29.429 1.00 46.84 284 PRO A CA 1
ATOM 2204 C C . PRO A 1 284 ? 10.140 14.256 -30.014 1.00 46.84 284 PRO A C 1
ATOM 2206 O O . PRO A 1 284 ? 10.420 15.158 -30.801 1.00 46.84 284 PRO A O 1
ATOM 2209 N N . VAL A 1 285 ? 11.028 13.337 -29.644 1.00 48.41 285 VAL A N 1
ATOM 2210 C CA . VAL A 1 285 ? 12.372 13.236 -30.219 1.00 48.41 285 VAL A CA 1
ATOM 2211 C C . VAL A 1 285 ? 12.268 12.516 -31.566 1.00 48.41 285 VAL A C 1
ATOM 2213 O O . VAL A 1 285 ? 11.995 11.316 -31.617 1.00 48.41 285 VAL A O 1
ATOM 2216 N N . GLY A 1 286 ? 12.478 13.230 -32.675 1.00 44.31 286 GLY A N 1
ATOM 2217 C CA . GLY A 1 286 ? 12.575 12.598 -33.995 1.00 44.31 286 GLY A CA 1
ATOM 2218 C C . GLY A 1 286 ? 13.736 11.592 -34.058 1.00 44.31 286 GLY A C 1
ATOM 2219 O O . GLY A 1 286 ? 14.709 11.719 -33.319 1.00 44.31 286 GLY A O 1
ATOM 2220 N N . ARG A 1 287 ? 13.700 10.619 -34.985 1.00 38.69 287 ARG A N 1
ATOM 2221 C CA . ARG A 1 287 ? 14.742 9.562 -35.126 1.00 38.69 287 ARG A CA 1
ATOM 2222 C C . ARG A 1 287 ? 16.194 10.072 -35.243 1.00 38.69 287 ARG A C 1
ATOM 2224 O O . ARG A 1 287 ? 17.120 9.291 -35.042 1.00 38.69 287 ARG A O 1
ATOM 2231 N N . HIS A 1 288 ? 16.390 11.351 -35.565 1.00 41.44 288 HIS A N 1
ATOM 2232 C CA . HIS A 1 288 ? 17.692 12.022 -35.658 1.00 41.44 288 HIS A CA 1
ATOM 2233 C C . HIS A 1 288 ? 17.756 13.330 -34.853 1.00 41.44 288 HIS A C 1
ATOM 2235 O O . HIS A 1 288 ? 18.656 14.142 -35.057 1.00 41.44 288 HIS A O 1
ATOM 2241 N N . ASP A 1 289 ? 16.806 13.563 -33.947 1.00 46.94 289 ASP A N 1
ATOM 2242 C CA . ASP A 1 289 ? 16.738 14.808 -33.192 1.00 46.94 289 ASP A CA 1
ATOM 2243 C C . ASP A 1 289 ? 17.608 14.714 -31.935 1.00 46.94 289 ASP A C 1
ATOM 2245 O O . ASP A 1 289 ? 17.155 14.484 -30.818 1.00 46.94 289 ASP A O 1
ATOM 2249 N N . HIS A 1 290 ? 18.920 14.863 -32.116 1.00 43.50 290 HIS A N 1
ATOM 2250 C CA . HIS A 1 290 ? 19.919 14.769 -31.042 1.00 43.50 290 HIS A CA 1
ATOM 2251 C C . HIS A 1 290 ? 19.845 15.931 -30.024 1.00 43.50 290 HIS A C 1
ATOM 2253 O O . HIS A 1 290 ? 20.803 16.180 -29.289 1.00 43.50 290 HIS A O 1
ATOM 2259 N N . LYS A 1 291 ? 18.739 16.684 -30.017 1.00 42.12 291 LYS A N 1
ATOM 2260 C CA . LYS A 1 291 ? 18.524 17.929 -29.287 1.00 42.12 291 LYS A CA 1
ATOM 2261 C C . LYS A 1 291 ? 17.356 17.827 -28.307 1.00 42.12 291 LYS A C 1
ATOM 2263 O O . LYS A 1 291 ? 16.396 18.579 -28.389 1.00 42.12 291 LYS A O 1
ATOM 2268 N N . ASN A 1 292 ? 17.546 17.049 -27.244 1.00 49.09 292 ASN A N 1
ATOM 2269 C CA . ASN A 1 292 ? 17.036 17.487 -25.937 1.00 49.09 292 ASN A CA 1
ATOM 2270 C C . ASN A 1 292 ? 18.111 18.340 -25.225 1.00 49.09 292 ASN A C 1
ATOM 2272 O O . ASN A 1 292 ? 18.474 18.133 -24.070 1.00 49.09 292 ASN A O 1
ATOM 2276 N N . ASN A 1 293 ? 18.704 19.266 -25.992 1.00 41.97 293 ASN A N 1
ATOM 2277 C CA . ASN A 1 293 ? 19.839 20.099 -25.604 1.00 41.97 293 ASN A CA 1
ATOM 2278 C C . ASN A 1 293 ? 19.337 21.476 -25.164 1.00 41.97 293 ASN A C 1
ATOM 2280 O O . ASN A 1 293 ? 19.555 22.468 -25.845 1.00 41.97 293 ASN A O 1
ATOM 2284 N N . GLN A 1 294 ? 18.723 21.527 -23.983 1.00 44.28 294 GLN A N 1
ATOM 2285 C CA . GLN A 1 294 ? 18.439 22.767 -23.245 1.00 44.28 294 GLN A CA 1
ATOM 2286 C C . GLN A 1 294 ? 17.347 23.700 -23.812 1.00 44.28 294 GLN A C 1
ATOM 2288 O O . GLN A 1 294 ? 16.963 24.615 -23.095 1.00 44.28 294 GLN A O 1
ATOM 2293 N N . ASP A 1 295 ? 16.781 23.477 -25.004 1.00 40.28 295 ASP A N 1
ATOM 2294 C CA . ASP A 1 295 ? 15.777 24.392 -25.599 1.00 40.28 295 ASP A CA 1
ATOM 2295 C C . ASP A 1 295 ? 14.473 24.542 -24.769 1.00 40.28 295 ASP A C 1
ATOM 2297 O O . ASP A 1 295 ? 13.775 25.548 -24.881 1.00 40.28 295 ASP A O 1
ATOM 2301 N N . LEU A 1 296 ? 14.162 23.581 -23.885 1.00 43.38 296 LEU A N 1
ATOM 2302 C CA . LEU A 1 296 ? 13.055 23.654 -22.910 1.00 43.38 296 LEU A CA 1
ATOM 2303 C C . LEU A 1 296 ? 13.475 24.175 -21.520 1.00 43.38 296 LEU A C 1
ATOM 2305 O O . LEU A 1 296 ? 12.642 24.317 -20.623 1.00 43.38 296 LEU A O 1
ATOM 2309 N N . ALA A 1 297 ? 14.758 24.467 -21.305 1.00 41.97 297 ALA A N 1
ATOM 2310 C CA . ALA A 1 297 ? 15.229 25.073 -20.071 1.00 41.97 297 ALA A CA 1
ATOM 2311 C C . ALA A 1 297 ? 15.114 26.600 -20.144 1.00 41.97 297 ALA A C 1
ATOM 2313 O O . ALA A 1 297 ? 15.782 27.249 -20.941 1.00 41.97 297 ALA A O 1
ATOM 2314 N N . GLN A 1 298 ? 14.365 27.201 -19.216 1.00 40.91 298 GLN A N 1
ATOM 2315 C CA . GLN A 1 298 ? 14.289 28.664 -19.045 1.00 40.91 298 GLN A CA 1
ATOM 2316 C C . GLN A 1 298 ? 15.613 29.323 -18.582 1.00 40.91 298 GLN A C 1
ATOM 2318 O O . GLN A 1 298 ? 15.624 30.493 -18.212 1.00 40.91 298 GLN A O 1
ATOM 2323 N N . ASP A 1 299 ? 16.719 28.577 -18.549 1.00 40.97 299 ASP A N 1
ATOM 2324 C CA . ASP A 1 299 ? 18.001 28.981 -17.978 1.00 40.97 299 ASP A CA 1
ATOM 2325 C C . ASP A 1 299 ? 19.149 28.234 -18.684 1.00 40.97 299 ASP A C 1
ATOM 2327 O O . ASP A 1 299 ? 19.171 26.998 -18.728 1.00 40.97 299 ASP A O 1
ATOM 2331 N N . GLN A 1 300 ? 20.110 28.988 -19.227 1.00 39.19 300 GLN A N 1
ATOM 2332 C CA . GLN A 1 300 ? 21.170 28.496 -20.122 1.00 39.19 300 GLN A CA 1
ATOM 2333 C C . GLN A 1 300 ? 22.141 27.499 -19.456 1.00 39.19 300 GLN A C 1
ATOM 2335 O O . GLN A 1 300 ? 22.914 26.831 -20.144 1.00 39.19 300 GLN A O 1
ATOM 2340 N N . GLN A 1 301 ? 22.101 27.348 -18.128 1.00 39.88 301 GLN A N 1
ATOM 2341 C CA . GLN A 1 301 ? 22.961 26.411 -17.394 1.00 39.88 301 GLN A CA 1
ATOM 2342 C C . GLN A 1 301 ? 22.434 24.965 -17.327 1.00 39.88 301 GLN A C 1
ATOM 2344 O O . GLN A 1 301 ? 23.169 24.062 -16.922 1.00 39.88 301 GLN A O 1
ATOM 2349 N N . ARG A 1 302 ? 21.176 24.691 -17.701 1.00 42.62 302 ARG A N 1
ATOM 2350 C CA . ARG A 1 302 ? 20.538 23.401 -17.379 1.00 42.62 302 ARG A CA 1
ATOM 2351 C C . ARG A 1 302 ? 20.663 22.360 -18.495 1.00 42.62 302 ARG A C 1
ATOM 2353 O O . ARG A 1 302 ? 19.871 22.347 -19.433 1.00 42.62 302 ARG A O 1
ATOM 2360 N N . LYS A 1 303 ? 21.603 21.418 -18.361 1.00 48.19 303 LYS A N 1
ATOM 2361 C CA . LYS A 1 303 ? 21.525 20.116 -19.054 1.00 48.19 303 LYS A CA 1
ATOM 2362 C C . LYS A 1 303 ? 20.445 19.251 -18.391 1.00 48.19 303 LYS A C 1
ATOM 2364 O O . LYS A 1 303 ? 20.728 18.541 -17.431 1.00 48.19 303 LYS A O 1
ATOM 2369 N N . LEU A 1 304 ? 19.215 19.321 -18.894 1.00 51.75 304 LEU A N 1
ATOM 2370 C CA . LEU A 1 304 ? 18.114 18.444 -18.482 1.00 51.75 304 LEU A CA 1
ATOM 2371 C C . LEU A 1 304 ? 17.992 17.286 -19.475 1.00 51.75 304 LEU A C 1
ATOM 2373 O O . LEU A 1 304 ? 17.290 17.399 -20.472 1.00 51.75 304 LEU A O 1
ATOM 2377 N N . ALA A 1 305 ? 18.685 16.182 -19.198 1.00 54.31 305 ALA A N 1
ATOM 2378 C CA . ALA A 1 305 ? 18.461 14.923 -19.899 1.00 54.31 305 ALA A CA 1
ATOM 2379 C C . ALA A 1 305 ? 17.350 14.144 -19.170 1.00 54.31 305 ALA A C 1
ATOM 2381 O O . ALA A 1 305 ? 17.568 13.725 -18.031 1.00 54.31 305 ALA A O 1
ATOM 2382 N N . PRO A 1 306 ? 16.166 13.944 -19.770 1.00 57.69 306 PRO A N 1
ATOM 2383 C CA . PRO A 1 306 ? 15.166 13.064 -19.191 1.00 57.69 306 PRO A CA 1
ATOM 2384 C C . PRO A 1 306 ? 15.573 11.610 -19.423 1.00 57.69 306 PRO A C 1
ATOM 2386 O O . PRO A 1 306 ? 15.878 11.218 -20.550 1.00 57.69 306 PRO A O 1
ATOM 2389 N N . GLN A 1 307 ? 15.553 10.811 -18.358 1.00 74.31 307 GLN A N 1
ATOM 2390 C CA . GLN A 1 307 ? 15.657 9.352 -18.451 1.00 74.31 307 GLN A CA 1
ATOM 2391 C C . GLN A 1 307 ? 14.413 8.687 -17.870 1.00 74.31 307 GLN A C 1
ATOM 2393 O O . GLN A 1 307 ? 13.801 7.864 -18.544 1.00 74.31 307 GLN A O 1
ATOM 2398 N N . VAL A 1 308 ? 13.992 9.108 -16.672 1.00 87.62 308 VAL A N 1
ATOM 2399 C CA . VAL A 1 308 ? 12.788 8.604 -15.999 1.00 87.62 308 VAL A CA 1
ATOM 2400 C C . VAL A 1 308 ? 12.026 9.697 -15.242 1.00 87.62 308 VAL A C 1
ATOM 2402 O O . VAL A 1 308 ? 12.606 10.718 -14.863 1.00 87.62 308 VAL A O 1
ATOM 2405 N N . LEU A 1 309 ? 10.741 9.446 -15.003 1.00 92.31 309 LEU A N 1
ATOM 2406 C CA . LEU A 1 309 ? 9.909 10.058 -13.971 1.00 92.31 309 LEU A CA 1
ATOM 2407 C C . LEU A 1 309 ? 9.472 8.943 -13.017 1.00 92.31 309 LEU A C 1
ATOM 2409 O O . LEU A 1 309 ? 8.880 7.960 -13.462 1.00 92.31 309 LEU A O 1
ATOM 2413 N N . LEU A 1 310 ? 9.778 9.097 -11.733 1.00 97.00 310 LEU A N 1
ATOM 2414 C CA . LEU A 1 310 ? 9.282 8.251 -10.654 1.00 97.00 310 LEU A CA 1
ATOM 2415 C C . LEU A 1 310 ? 8.038 8.928 -10.073 1.00 97.00 310 LEU A C 1
ATOM 2417 O O . LEU A 1 310 ? 8.097 10.094 -9.682 1.00 97.00 310 LEU A O 1
ATOM 2421 N N . ILE A 1 311 ? 6.924 8.204 -10.064 1.00 97.94 311 ILE A N 1
ATOM 2422 C CA . ILE A 1 311 ? 5.659 8.595 -9.446 1.00 97.94 311 ILE A CA 1
ATOM 2423 C C . ILE A 1 311 ? 5.401 7.580 -8.343 1.00 97.94 311 ILE A C 1
ATOM 2425 O O . ILE A 1 311 ? 5.172 6.408 -8.624 1.00 97.94 311 ILE A O 1
ATOM 2429 N N . ASP A 1 312 ? 5.447 8.038 -7.108 1.00 98.81 312 ASP A N 1
ATOM 2430 C CA . ASP A 1 312 ? 5.097 7.292 -5.910 1.00 98.81 312 ASP A CA 1
ATOM 2431 C C . ASP A 1 312 ? 3.887 8.000 -5.295 1.00 98.81 312 ASP A C 1
ATOM 2433 O O . ASP A 1 312 ? 3.978 9.148 -4.848 1.00 98.81 312 ASP A O 1
ATOM 2437 N N . ALA A 1 313 ? 2.717 7.375 -5.420 1.00 98.75 313 ALA A N 1
ATOM 2438 C CA . ALA A 1 313 ? 1.456 7.973 -5.008 1.00 98.75 313 ALA A CA 1
ATOM 2439 C C . ALA A 1 313 ? 0.360 6.923 -4.764 1.00 98.75 313 ALA A C 1
ATOM 2441 O O . ALA A 1 313 ? 0.152 6.012 -5.571 1.00 98.75 313 ALA A O 1
ATOM 2442 N N . GLY A 1 314 ? -0.416 7.125 -3.697 1.00 98.56 314 GLY A N 1
ATOM 2443 C CA . GLY A 1 314 ? -1.543 6.278 -3.327 1.00 98.56 314 GLY A CA 1
ATOM 2444 C C . GLY A 1 314 ? -2.665 7.058 -2.640 1.00 98.56 314 GLY A C 1
ATOM 2445 O O . GLY A 1 314 ? -2.434 7.985 -1.856 1.00 98.56 314 GLY A O 1
ATOM 2446 N N . CYS A 1 315 ? -3.910 6.703 -2.957 1.00 98.44 315 CYS A N 1
ATOM 2447 C CA . CYS A 1 315 ? -5.090 7.287 -2.328 1.00 98.44 315 CYS A CA 1
ATOM 2448 C C . CYS A 1 315 ? -5.464 6.577 -1.017 1.00 98.44 315 CYS A C 1
ATOM 2450 O O . CYS A 1 315 ? -5.011 5.467 -0.742 1.00 98.44 315 CYS A O 1
ATOM 2452 N N . GLU A 1 316 ? -6.316 7.215 -0.218 1.00 97.31 316 GLU A N 1
ATOM 2453 C CA . GLU A 1 316 ? -6.938 6.607 0.960 1.00 97.31 316 GLU A CA 1
ATOM 2454 C C . GLU A 1 316 ? -8.446 6.422 0.703 1.00 97.31 316 GLU A C 1
ATOM 2456 O O . GLU A 1 316 ? -9.126 7.343 0.236 1.00 97.31 316 GLU A O 1
ATOM 2461 N N . TRP A 1 317 ? -8.983 5.242 1.018 1.00 97.75 317 TRP A N 1
ATOM 2462 C CA . TRP A 1 317 ? -10.410 4.929 0.946 1.00 97.75 317 TRP A CA 1
ATOM 2463 C C . TRP A 1 317 ? -10.938 4.549 2.332 1.00 97.75 317 TRP A C 1
ATOM 2465 O O . TRP A 1 317 ? -10.592 3.498 2.868 1.00 97.75 317 TRP A O 1
ATOM 2475 N N . ASN A 1 318 ? -11.791 5.395 2.921 1.00 95.19 318 ASN A N 1
ATOM 2476 C CA . ASN A 1 318 ? -12.333 5.209 4.276 1.00 95.19 318 ASN A CA 1
ATOM 2477 C C . ASN A 1 318 ? -11.240 4.903 5.323 1.00 95.19 318 ASN A C 1
ATOM 2479 O O . ASN A 1 318 ? -11.319 3.907 6.035 1.00 95.19 318 ASN A O 1
ATOM 2483 N N . CYS A 1 319 ? -10.208 5.749 5.393 1.00 97.25 319 CYS A N 1
ATOM 2484 C CA . CYS A 1 319 ? -9.005 5.558 6.212 1.00 97.25 319 CYS A CA 1
ATOM 2485 C C . CYS A 1 319 ? -8.071 4.397 5.809 1.00 97.25 319 CYS A C 1
ATOM 2487 O O . CYS A 1 319 ? -6.998 4.315 6.384 1.00 97.25 319 CYS A O 1
ATOM 2489 N N . TYR A 1 320 ? -8.388 3.537 4.830 1.00 98.50 320 TYR A N 1
ATOM 2490 C CA . TYR A 1 320 ? -7.467 2.488 4.356 1.00 98.50 320 TYR A CA 1
ATOM 2491 C C . TYR A 1 320 ? -6.611 2.974 3.180 1.00 98.50 320 TYR A C 1
ATOM 2493 O O . TYR A 1 320 ? -7.131 3.485 2.188 1.00 98.50 320 TYR A O 1
ATOM 2501 N N . ALA A 1 321 ? -5.295 2.814 3.292 1.00 98.69 321 ALA A N 1
ATOM 2502 C CA . ALA A 1 321 ? -4.312 3.298 2.332 1.00 98.69 321 ALA A CA 1
ATOM 2503 C C . ALA A 1 321 ? -4.148 2.382 1.105 1.00 98.69 321 ALA A C 1
ATOM 2505 O O . ALA A 1 321 ? -4.441 1.185 1.134 1.00 98.69 321 ALA A O 1
ATOM 2506 N N . ALA A 1 322 ? -3.584 2.956 0.048 1.00 98.62 322 ALA A N 1
ATOM 2507 C CA . ALA A 1 322 ? -2.793 2.265 -0.960 1.00 98.62 322 ALA A CA 1
ATOM 2508 C C . ALA A 1 322 ? -1.434 2.964 -1.085 1.00 98.62 322 ALA A C 1
ATOM 2510 O O . ALA A 1 322 ? -1.304 4.126 -0.699 1.00 98.62 322 ALA A O 1
ATOM 2511 N N . ASP A 1 323 ? -0.450 2.255 -1.628 1.00 98.81 323 ASP A N 1
ATOM 2512 C CA . ASP A 1 323 ? 0.922 2.732 -1.797 1.00 98.81 323 ASP A CA 1
ATOM 2513 C C . ASP A 1 323 ? 1.501 2.081 -3.054 1.00 98.81 323 ASP A C 1
ATOM 2515 O O . ASP A 1 323 ? 1.495 0.856 -3.180 1.00 98.81 323 ASP A O 1
ATOM 2519 N N . ILE A 1 324 ? 1.823 2.891 -4.060 1.00 98.88 324 ILE A N 1
ATOM 2520 C CA . ILE A 1 324 ? 2.181 2.407 -5.396 1.00 98.88 324 ILE A CA 1
ATOM 2521 C C . ILE A 1 324 ? 3.218 3.352 -5.991 1.00 98.88 324 ILE A C 1
ATOM 2523 O O . ILE A 1 324 ? 2.925 4.517 -6.282 1.00 98.88 324 ILE A O 1
ATOM 2527 N N . THR A 1 325 ? 4.382 2.797 -6.316 1.00 98.88 325 THR A N 1
ATOM 2528 C CA . THR A 1 325 ? 5.406 3.461 -7.121 1.00 98.88 325 THR A CA 1
ATOM 2529 C C . THR A 1 325 ? 5.482 2.876 -8.530 1.00 98.88 325 THR A C 1
ATOM 2531 O O . THR A 1 325 ? 5.628 1.664 -8.739 1.00 98.88 325 THR A O 1
ATOM 2534 N N . ARG A 1 326 ? 5.466 3.759 -9.532 1.00 98.25 326 ARG A N 1
ATOM 2535 C CA . ARG A 1 326 ? 5.7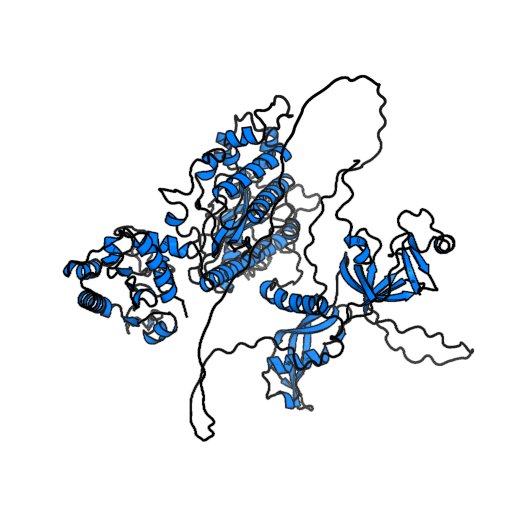91 3.461 -10.929 1.00 98.25 326 ARG A CA 1
ATOM 2536 C C . ARG A 1 326 ? 6.845 4.431 -11.448 1.00 98.25 326 ARG A C 1
ATOM 2538 O O . ARG A 1 326 ? 6.758 5.640 -11.267 1.00 98.25 326 ARG A O 1
ATOM 2545 N N . THR A 1 327 ? 7.844 3.884 -12.135 1.00 96.69 327 THR A N 1
ATOM 2546 C CA . THR A 1 327 ? 8.884 4.665 -12.812 1.00 96.69 327 THR A CA 1
ATOM 2547 C C . THR A 1 327 ? 8.737 4.494 -14.323 1.00 96.69 327 THR A C 1
ATOM 2549 O O . THR A 1 327 ? 8.756 3.365 -14.805 1.00 96.69 327 THR A O 1
ATOM 2552 N N . MET A 1 328 ? 8.606 5.587 -15.079 1.00 91.62 328 MET A N 1
ATOM 2553 C CA . MET A 1 328 ? 8.363 5.560 -16.531 1.00 91.62 328 MET A CA 1
ATOM 2554 C C . MET A 1 328 ? 9.338 6.459 -17.315 1.00 91.62 328 MET A C 1
ATOM 2556 O O . MET A 1 328 ? 9.871 7.417 -16.748 1.00 91.62 328 MET A O 1
ATOM 2560 N N . PRO A 1 329 ? 9.562 6.229 -18.622 1.00 87.44 329 PRO A N 1
ATOM 2561 C CA . PRO A 1 329 ? 10.410 7.090 -19.440 1.00 87.44 329 PRO A CA 1
ATOM 2562 C C . PRO A 1 329 ? 9.649 8.332 -19.938 1.00 87.44 329 PRO A C 1
ATOM 2564 O O . PRO A 1 329 ? 8.734 8.233 -20.750 1.00 87.44 329 PRO A O 1
ATOM 2567 N N . VAL A 1 330 ? 10.073 9.528 -19.514 1.00 78.50 330 VAL A N 1
ATOM 2568 C CA . VAL A 1 330 ? 9.522 10.821 -20.000 1.00 78.50 330 VAL A CA 1
ATOM 2569 C C . VAL A 1 330 ? 10.370 11.488 -21.094 1.00 78.50 330 VAL A C 1
ATOM 2571 O O . VAL A 1 330 ? 10.086 12.598 -21.541 1.00 78.50 330 VAL A O 1
ATOM 2574 N N . GLY A 1 331 ? 11.427 10.807 -21.541 1.00 71.75 331 GLY A N 1
ATOM 2575 C CA . GLY A 1 331 ? 12.323 11.235 -22.615 1.00 71.75 331 GLY A CA 1
ATOM 2576 C C . GLY A 1 331 ? 12.272 10.316 -23.834 1.00 71.75 331 GLY A C 1
ATOM 2577 O O . GLY A 1 331 ? 11.549 9.322 -23.841 1.00 71.75 331 GLY A O 1
ATOM 2578 N N . ASN A 1 332 ? 13.086 10.626 -24.852 1.00 71.31 332 ASN A N 1
ATOM 2579 C CA . ASN A 1 332 ? 13.420 9.694 -25.943 1.00 71.31 332 ASN A CA 1
ATOM 2580 C C . ASN A 1 332 ? 12.181 9.070 -26.640 1.00 71.31 332 ASN A C 1
ATOM 2582 O O . ASN A 1 332 ? 12.155 7.883 -26.953 1.00 71.31 332 ASN A O 1
ATOM 2586 N N . GLY A 1 333 ? 11.123 9.869 -26.839 1.00 71.56 333 GLY A N 1
ATOM 2587 C CA . GLY A 1 333 ? 9.868 9.413 -27.451 1.00 71.56 333 GLY A CA 1
ATOM 2588 C C . GLY A 1 333 ? 9.074 8.401 -26.612 1.00 71.56 333 GLY A C 1
ATOM 2589 O O . GLY A 1 333 ? 8.375 7.568 -27.184 1.00 71.56 333 GLY A O 1
ATOM 2590 N N . GLY A 1 334 ? 9.213 8.436 -25.282 1.00 77.12 334 GLY A N 1
ATOM 2591 C CA . GLY A 1 334 ? 8.573 7.486 -24.365 1.00 77.12 334 GLY A CA 1
ATOM 2592 C C . GLY A 1 334 ? 9.313 6.157 -24.242 1.00 77.12 334 GLY A C 1
ATOM 2593 O O . GLY A 1 334 ? 8.690 5.137 -23.971 1.00 77.12 334 GLY A O 1
ATOM 2594 N N . LYS A 1 335 ? 10.634 6.140 -24.468 1.00 83.56 335 LYS A N 1
ATOM 2595 C CA . LYS A 1 335 ? 11.460 4.927 -24.373 1.00 83.56 335 LYS A CA 1
ATOM 2596 C C . LYS A 1 335 ? 12.616 5.103 -23.413 1.00 83.56 335 LYS A C 1
ATOM 2598 O O . LYS A 1 335 ? 13.253 6.156 -23.390 1.00 83.56 335 LYS A O 1
ATOM 2603 N N . PHE A 1 336 ? 12.935 4.059 -22.659 1.00 87.25 336 PHE A N 1
ATOM 2604 C CA . PHE A 1 336 ? 14.076 4.102 -21.754 1.00 87.25 336 PHE A CA 1
ATOM 2605 C C . PHE A 1 336 ? 15.391 4.278 -22.538 1.00 87.25 336 PHE A C 1
ATOM 2607 O O . PHE A 1 336 ? 15.556 3.766 -23.649 1.00 87.25 336 PHE A O 1
ATOM 2614 N N . THR A 1 337 ? 16.356 4.996 -21.956 1.00 87.12 337 THR A N 1
ATOM 2615 C CA . THR A 1 337 ? 17.759 4.929 -22.406 1.00 87.12 337 THR A CA 1
ATOM 2616 C C . THR A 1 337 ? 18.324 3.530 -22.115 1.00 87.12 337 THR A C 1
ATOM 2618 O O . THR A 1 337 ? 17.770 2.832 -21.263 1.00 87.12 337 THR A O 1
ATOM 2621 N N . PRO A 1 338 ? 19.419 3.087 -22.762 1.00 90.69 338 PRO A N 1
ATOM 2622 C CA . PRO A 1 338 ? 20.033 1.792 -22.454 1.00 90.69 338 PRO A CA 1
ATOM 2623 C C . PRO A 1 338 ? 20.354 1.629 -20.960 1.00 90.69 338 PRO A C 1
ATOM 2625 O O . PRO A 1 338 ? 20.030 0.602 -20.366 1.00 90.69 338 PRO A O 1
ATOM 2628 N N . GLU A 1 339 ? 20.910 2.670 -20.337 1.00 92.19 339 GLU A N 1
ATOM 2629 C CA . GLU A 1 339 ? 21.238 2.712 -18.913 1.00 92.19 339 GLU A CA 1
ATOM 2630 C C . GLU A 1 339 ? 19.983 2.663 -18.027 1.00 92.19 339 GLU A C 1
ATOM 2632 O O . GLU A 1 339 ? 19.928 1.866 -17.090 1.00 92.19 339 GLU A O 1
ATOM 2637 N N . ALA A 1 340 ? 18.948 3.454 -18.333 1.00 92.75 340 ALA A N 1
ATOM 2638 C CA . ALA A 1 340 ? 17.710 3.444 -17.555 1.00 92.75 340 ALA A CA 1
ATOM 2639 C C . ALA A 1 340 ? 16.936 2.128 -17.717 1.00 92.75 340 ALA A C 1
ATOM 2641 O O . ALA A 1 340 ? 16.417 1.617 -16.728 1.00 92.75 340 ALA A O 1
ATOM 2642 N N . ARG A 1 341 ? 16.908 1.537 -18.922 1.00 94.94 341 ARG A N 1
ATOM 2643 C CA . ARG A 1 341 ? 16.269 0.235 -19.177 1.00 94.94 341 ARG A CA 1
ATOM 2644 C C . ARG A 1 341 ? 16.967 -0.866 -18.391 1.00 94.94 341 ARG A C 1
ATOM 2646 O O . ARG A 1 341 ? 16.291 -1.679 -17.778 1.00 94.94 341 ARG A O 1
ATOM 2653 N N . ALA A 1 342 ? 18.300 -0.864 -18.359 1.00 97.50 342 ALA A N 1
ATOM 2654 C CA . ALA A 1 342 ? 19.085 -1.826 -17.593 1.00 97.50 342 ALA A CA 1
ATOM 2655 C C . ALA A 1 342 ? 18.782 -1.766 -16.085 1.00 97.50 342 ALA A C 1
ATOM 2657 O O . ALA A 1 342 ? 18.518 -2.800 -15.472 1.00 97.50 342 ALA A O 1
ATOM 2658 N N . ILE A 1 343 ? 18.756 -0.564 -15.496 1.00 98.12 343 ILE A N 1
ATOM 2659 C CA . ILE A 1 343 ? 18.405 -0.391 -14.077 1.00 98.12 343 ILE A CA 1
ATOM 2660 C C . ILE A 1 343 ? 16.937 -0.747 -13.822 1.00 98.12 343 ILE A C 1
ATOM 2662 O O . ILE A 1 343 ? 16.650 -1.460 -12.864 1.00 98.12 343 ILE A O 1
ATOM 2666 N N . TYR A 1 344 ? 16.017 -0.340 -14.700 1.00 98.19 344 TYR A N 1
ATOM 2667 C CA . TYR A 1 344 ? 14.600 -0.688 -14.590 1.00 98.19 344 TYR A CA 1
ATOM 2668 C C . TYR A 1 344 ? 14.369 -2.202 -14.631 1.00 98.19 344 TYR A C 1
ATOM 2670 O O . TYR A 1 344 ? 13.704 -2.754 -13.758 1.00 98.19 344 TYR A O 1
ATOM 2678 N N . SER A 1 345 ? 14.973 -2.901 -15.595 1.00 98.44 345 SER A N 1
ATOM 2679 C CA . SER A 1 345 ? 14.896 -4.360 -15.697 1.00 98.44 345 SER A CA 1
ATOM 2680 C C . SER A 1 345 ? 15.499 -5.068 -14.479 1.00 98.44 345 SER A C 1
ATOM 2682 O O . SER A 1 345 ? 14.987 -6.113 -14.080 1.00 98.44 345 SER A O 1
ATOM 2684 N N . LEU A 1 346 ? 16.542 -4.506 -13.856 1.00 98.81 346 LEU A N 1
ATOM 2685 C CA . LEU A 1 346 ? 17.111 -5.048 -12.622 1.00 98.81 346 LEU A CA 1
ATOM 2686 C C . LEU A 1 346 ? 16.189 -4.835 -11.411 1.00 98.81 346 LEU A C 1
ATOM 2688 O O . LEU A 1 346 ? 15.983 -5.775 -10.648 1.00 98.81 346 LEU A O 1
ATOM 2692 N N . VAL A 1 347 ? 15.577 -3.657 -11.258 1.00 98.88 347 VAL A N 1
ATOM 2693 C CA . VAL A 1 347 ? 14.574 -3.417 -10.202 1.00 98.88 347 VAL A CA 1
ATOM 2694 C C . VAL A 1 347 ? 13.352 -4.323 -10.394 1.00 98.88 347 VAL A C 1
ATOM 2696 O O . VAL A 1 347 ? 12.887 -4.935 -9.437 1.00 98.88 347 VAL A O 1
ATOM 2699 N N . LEU A 1 348 ? 12.895 -4.525 -11.634 1.00 98.75 348 LEU A N 1
ATOM 2700 C CA . LEU A 1 348 ? 11.809 -5.458 -11.948 1.00 98.75 348 LEU A CA 1
ATOM 2701 C C . LEU A 1 348 ? 12.187 -6.923 -11.636 1.00 98.75 348 LEU A C 1
ATOM 2703 O O . LEU A 1 348 ? 11.354 -7.677 -11.138 1.00 98.75 348 LEU A O 1
ATOM 2707 N N . LYS A 1 349 ? 13.446 -7.329 -11.874 1.00 98.75 349 LYS A N 1
ATOM 2708 C CA . LYS A 1 349 ? 14.003 -8.638 -11.460 1.00 98.75 349 LYS A CA 1
ATOM 2709 C C . LYS A 1 349 ? 14.014 -8.769 -9.930 1.00 98.75 349 LYS A C 1
ATOM 2711 O O . LYS A 1 349 ? 13.620 -9.812 -9.420 1.00 98.75 349 LYS A O 1
ATOM 2716 N N . MET A 1 350 ? 14.409 -7.717 -9.203 1.00 98.81 350 MET A N 1
ATOM 2717 C CA . MET A 1 350 ? 14.362 -7.675 -7.734 1.00 98.81 350 MET A CA 1
ATOM 2718 C C . MET A 1 350 ? 12.930 -7.807 -7.204 1.00 98.81 350 MET A C 1
ATOM 2720 O O . MET A 1 350 ? 12.720 -8.561 -6.262 1.00 98.81 350 MET A O 1
ATOM 2724 N N . GLN A 1 351 ? 11.954 -7.121 -7.808 1.00 98.62 351 GLN A N 1
ATOM 2725 C CA . GLN A 1 351 ? 10.552 -7.172 -7.378 1.00 98.62 351 GLN A CA 1
ATOM 2726 C C . GLN A 1 351 ? 9.967 -8.570 -7.576 1.00 98.62 351 GLN A C 1
ATOM 2728 O O . GLN A 1 351 ? 9.479 -9.166 -6.620 1.00 98.62 351 GLN A O 1
ATOM 2733 N N . LYS A 1 352 ? 10.094 -9.128 -8.788 1.00 98.31 352 LYS A N 1
ATOM 2734 C CA . LYS A 1 352 ? 9.565 -10.457 -9.126 1.00 98.31 352 LYS A CA 1
ATOM 2735 C C . LYS A 1 352 ? 10.120 -11.550 -8.217 1.00 98.31 352 LYS A C 1
ATOM 2737 O O . LYS A 1 352 ? 9.337 -12.260 -7.600 1.00 98.31 352 LYS A O 1
ATOM 2742 N N . LEU A 1 353 ? 11.444 -11.618 -8.048 1.00 98.56 353 LEU A N 1
ATOM 2743 C CA . LEU A 1 353 ? 12.077 -12.617 -7.176 1.00 98.56 353 LEU A CA 1
ATOM 2744 C C . LEU A 1 353 ? 11.670 -12.459 -5.702 1.00 98.56 353 LEU A C 1
ATOM 2746 O O . LEU A 1 353 ? 11.512 -13.456 -5.003 1.00 98.56 353 LEU A O 1
ATOM 2750 N N . SER A 1 354 ? 11.477 -11.225 -5.228 1.00 98.19 354 SER A N 1
ATOM 2751 C CA . SER A 1 354 ? 10.967 -10.972 -3.878 1.00 98.19 354 SER A CA 1
ATOM 2752 C C . SER A 1 354 ? 9.531 -11.445 -3.708 1.00 98.19 354 SER A C 1
ATOM 2754 O O . SER A 1 354 ? 9.250 -12.135 -2.733 1.00 98.19 354 SER A O 1
ATOM 2756 N N . MET A 1 355 ? 8.649 -11.128 -4.661 1.00 97.94 355 MET A N 1
ATOM 2757 C CA . MET A 1 355 ? 7.245 -11.550 -4.655 1.00 97.94 355 MET A CA 1
ATOM 2758 C C . MET A 1 355 ? 7.115 -13.077 -4.750 1.00 97.94 355 MET A C 1
ATOM 2760 O O . MET A 1 355 ? 6.426 -13.681 -3.938 1.00 97.94 355 MET A O 1
ATOM 2764 N N . GLU A 1 356 ? 7.841 -13.721 -5.669 1.00 97.88 356 GLU A N 1
ATOM 2765 C CA . GLU A 1 356 ? 7.894 -15.185 -5.836 1.00 97.88 356 GLU A CA 1
ATOM 2766 C C . GLU A 1 356 ? 8.342 -15.936 -4.566 1.00 97.88 356 GLU A C 1
ATOM 2768 O O . GLU A 1 356 ? 8.001 -17.106 -4.388 1.00 97.88 356 GLU A O 1
ATOM 2773 N N . ALA A 1 357 ? 9.085 -15.281 -3.667 1.00 97.31 357 ALA A N 1
ATOM 2774 C CA . ALA A 1 357 ? 9.494 -15.859 -2.390 1.00 97.31 357 ALA A CA 1
ATOM 2775 C C . ALA A 1 357 ? 8.431 -15.739 -1.278 1.00 97.31 357 ALA A C 1
ATOM 2777 O O . ALA A 1 357 ? 8.524 -16.467 -0.284 1.00 97.31 357 ALA A O 1
ATOM 2778 N N . LEU A 1 358 ? 7.451 -14.834 -1.401 1.00 98.19 358 LEU A N 1
ATOM 2779 C CA . LEU A 1 358 ? 6.510 -14.510 -0.325 1.00 98.19 358 LEU A CA 1
ATOM 2780 C C . LEU A 1 358 ? 5.576 -15.674 -0.008 1.00 98.19 358 LEU A C 1
ATOM 2782 O O . LEU A 1 358 ? 4.863 -16.168 -0.876 1.00 98.19 358 LEU A O 1
ATOM 2786 N N . LYS A 1 359 ? 5.563 -16.063 1.268 1.00 96.25 359 LYS A N 1
ATOM 2787 C CA . LYS A 1 359 ? 4.634 -17.022 1.871 1.00 96.25 359 LYS A CA 1
ATOM 2788 C C . LYS A 1 359 ? 4.706 -16.936 3.402 1.00 96.25 359 LYS A C 1
ATOM 2790 O O . LYS A 1 359 ? 5.722 -16.457 3.924 1.00 96.25 359 LYS A O 1
ATOM 2795 N N . PRO A 1 360 ? 3.702 -17.445 4.134 1.00 97.94 360 PRO A N 1
ATOM 2796 C CA . PRO A 1 360 ? 3.728 -17.498 5.589 1.00 97.94 360 PRO A CA 1
ATOM 2797 C C . PRO A 1 360 ? 4.972 -18.210 6.140 1.00 97.94 360 PRO A C 1
ATOM 2799 O O . PRO A 1 360 ? 5.469 -19.187 5.575 1.00 97.94 360 PRO A O 1
ATOM 2802 N N . GLY A 1 361 ? 5.488 -17.704 7.258 1.00 95.62 361 GLY A N 1
ATOM 2803 C CA . GLY A 1 361 ? 6.682 -18.206 7.939 1.00 95.62 361 GLY A CA 1
ATOM 2804 C C . GLY A 1 361 ? 8.023 -17.734 7.360 1.00 95.62 361 GLY A C 1
ATOM 2805 O O . GLY A 1 361 ? 9.040 -17.884 8.039 1.00 95.62 361 GLY A O 1
ATOM 2806 N N . LEU A 1 362 ? 8.073 -17.134 6.162 1.00 95.12 362 LEU A N 1
ATOM 2807 C CA . LEU A 1 362 ? 9.309 -16.522 5.660 1.00 95.12 362 LEU A CA 1
ATOM 2808 C C . LEU A 1 362 ? 9.577 -15.194 6.382 1.00 95.12 362 LEU A C 1
ATOM 2810 O O . LEU A 1 362 ? 8.704 -14.335 6.450 1.00 95.12 362 LEU A O 1
ATOM 2814 N N . HIS A 1 363 ? 10.792 -15.012 6.901 1.00 95.38 363 HIS A N 1
ATOM 2815 C CA . HIS A 1 363 ? 11.201 -13.777 7.577 1.00 95.38 363 HIS A CA 1
ATOM 2816 C C . HIS A 1 363 ? 11.542 -12.664 6.577 1.00 95.38 363 HIS A C 1
ATOM 2818 O O . HIS A 1 363 ? 12.318 -12.894 5.648 1.00 95.38 363 HIS A O 1
ATOM 2824 N N . TRP A 1 364 ? 11.038 -11.445 6.794 1.00 96.62 364 TRP A N 1
ATOM 2825 C CA . TRP A 1 364 ? 11.211 -10.326 5.855 1.00 96.62 364 TRP A CA 1
ATOM 2826 C C . TRP A 1 364 ? 12.683 -9.963 5.581 1.00 96.62 364 TRP A C 1
ATOM 2828 O O . TRP A 1 364 ? 13.066 -9.780 4.427 1.00 96.62 364 TRP A O 1
ATOM 2838 N N . ASP A 1 365 ? 13.550 -9.981 6.602 1.00 95.06 365 ASP A N 1
ATOM 2839 C CA . ASP A 1 365 ? 15.013 -9.843 6.457 1.00 95.06 365 ASP A CA 1
ATOM 2840 C C . ASP A 1 365 ? 15.629 -10.807 5.409 1.00 95.06 365 ASP A C 1
ATOM 2842 O O . ASP A 1 365 ? 16.605 -10.458 4.744 1.00 95.06 365 ASP A O 1
ATOM 2846 N N . ALA A 1 366 ? 15.058 -11.999 5.189 1.00 94.81 366 ALA A N 1
ATOM 2847 C CA . ALA A 1 366 ? 15.531 -12.913 4.145 1.00 94.81 366 ALA A CA 1
ATOM 2848 C C . ALA A 1 366 ? 15.163 -12.428 2.728 1.00 94.81 366 ALA A C 1
ATOM 2850 O O . ALA A 1 366 ? 15.952 -12.598 1.796 1.00 94.81 366 ALA A O 1
ATOM 2851 N N . VAL A 1 367 ? 14.004 -11.779 2.572 1.00 96.56 367 VAL A N 1
ATOM 2852 C CA . VAL A 1 367 ? 13.556 -11.158 1.314 1.00 96.56 367 VAL A CA 1
ATOM 2853 C C . VAL A 1 367 ? 14.375 -9.889 1.023 1.00 96.56 367 VAL A C 1
ATOM 2855 O O . VAL A 1 367 ? 14.865 -9.706 -0.091 1.00 96.56 367 VAL A O 1
ATOM 2858 N N . GLN A 1 368 ? 14.666 -9.076 2.047 1.00 97.00 368 GLN A N 1
ATOM 2859 C CA . GLN A 1 368 ? 15.621 -7.960 1.954 1.00 97.00 368 GLN A CA 1
ATOM 2860 C C . GLN A 1 368 ? 17.001 -8.440 1.460 1.00 97.00 368 GLN A C 1
ATOM 2862 O O . GLN A 1 368 ? 17.592 -7.836 0.558 1.00 97.00 368 GLN A O 1
ATOM 2867 N N . LEU A 1 369 ? 17.517 -9.554 2.003 1.00 96.44 369 LEU A N 1
ATOM 2868 C CA . LEU A 1 369 ? 18.785 -10.138 1.552 1.00 96.44 369 LEU A CA 1
ATOM 2869 C C . LEU A 1 369 ? 18.712 -10.641 0.100 1.00 96.44 369 LEU A C 1
ATOM 2871 O O . LEU A 1 369 ? 19.684 -10.480 -0.641 1.00 96.44 369 LEU A O 1
ATOM 2875 N N . LEU A 1 370 ? 17.585 -11.224 -0.324 1.00 97.25 370 LEU A N 1
ATOM 2876 C CA . LEU A 1 370 ? 17.352 -11.643 -1.712 1.00 97.25 370 LEU A CA 1
ATOM 2877 C C . LEU A 1 370 ? 17.409 -10.450 -2.682 1.00 97.25 370 LEU A C 1
ATOM 2879 O O . LEU A 1 370 ? 18.057 -10.550 -3.729 1.00 97.25 370 LEU A O 1
ATOM 2883 N N . CYS A 1 371 ? 16.842 -9.298 -2.312 1.00 97.62 371 CYS A N 1
ATOM 2884 C CA . CYS A 1 371 ? 17.008 -8.058 -3.073 1.00 97.62 371 CYS A CA 1
ATOM 2885 C C . CYS A 1 371 ? 18.471 -7.612 -3.161 1.00 97.62 371 CYS A C 1
ATOM 2887 O O . CYS A 1 371 ? 18.954 -7.354 -4.264 1.00 97.62 371 CYS A O 1
ATOM 2889 N N . HIS A 1 372 ? 19.209 -7.562 -2.045 1.00 98.38 372 HIS A N 1
ATOM 2890 C CA . HIS A 1 372 ? 20.625 -7.171 -2.084 1.00 98.38 372 HIS A CA 1
ATOM 2891 C C . HIS A 1 372 ? 21.491 -8.149 -2.895 1.00 98.38 372 HIS A C 1
ATOM 2893 O O . HIS A 1 372 ? 22.387 -7.695 -3.606 1.00 98.38 372 HIS A O 1
ATOM 2899 N N . ARG A 1 373 ? 21.217 -9.462 -2.845 1.00 98.19 373 ARG A N 1
ATOM 2900 C CA . ARG A 1 373 ? 21.855 -10.477 -3.708 1.00 98.19 373 ARG A CA 1
ATOM 2901 C C . ARG A 1 373 ? 21.580 -10.207 -5.184 1.00 98.19 373 ARG A C 1
ATOM 2903 O O . ARG A 1 373 ? 22.514 -10.097 -5.971 1.00 98.19 373 ARG A O 1
ATOM 2910 N N . THR A 1 374 ? 20.311 -10.012 -5.534 1.00 98.69 374 THR A N 1
ATOM 2911 C CA . THR A 1 374 ? 19.883 -9.730 -6.912 1.00 98.69 374 THR A CA 1
ATOM 2912 C C . THR A 1 374 ? 20.523 -8.449 -7.453 1.00 98.69 374 THR A C 1
ATOM 2914 O O . THR A 1 374 ? 21.009 -8.449 -8.582 1.00 98.69 374 THR A O 1
ATOM 2917 N N . LEU A 1 375 ? 20.597 -7.388 -6.638 1.00 98.69 375 LEU A N 1
ATOM 2918 C CA . LEU A 1 375 ? 21.293 -6.143 -6.976 1.00 98.69 375 LEU A CA 1
ATOM 2919 C C . LEU A 1 375 ? 22.785 -6.386 -7.218 1.00 98.69 375 LEU A C 1
ATOM 2921 O O . LEU A 1 375 ? 23.299 -5.946 -8.241 1.00 98.69 375 LEU A O 1
ATOM 2925 N N . VAL A 1 376 ? 23.481 -7.086 -6.314 1.00 98.62 376 VAL A N 1
ATOM 2926 C CA . VAL A 1 376 ? 24.926 -7.355 -6.441 1.00 98.62 376 VAL A CA 1
ATOM 2927 C C . VAL A 1 376 ? 25.237 -8.143 -7.712 1.00 98.62 376 VAL A C 1
ATOM 2929 O O . VAL A 1 376 ? 26.105 -7.721 -8.477 1.00 98.62 376 VAL A O 1
ATOM 2932 N N . SER A 1 377 ? 24.490 -9.217 -7.971 1.00 98.56 377 SER A N 1
ATOM 2933 C CA . SER A 1 377 ? 24.630 -10.031 -9.182 1.00 98.56 377 SER A CA 1
ATOM 2934 C C . SER A 1 377 ? 24.334 -9.211 -10.446 1.00 98.56 377 SER A C 1
ATOM 2936 O O . SER A 1 377 ? 25.156 -9.134 -11.357 1.00 98.56 377 SER A O 1
ATOM 2938 N N . GLY A 1 378 ? 23.224 -8.462 -10.468 1.00 98.69 378 GLY A N 1
ATOM 2939 C CA . GLY A 1 378 ? 22.876 -7.581 -11.588 1.00 98.69 378 GLY A CA 1
ATOM 2940 C C . GLY A 1 378 ? 23.881 -6.449 -11.827 1.00 98.69 378 GLY A C 1
ATOM 2941 O O . GLY A 1 378 ? 24.172 -6.100 -12.966 1.00 98.69 378 GLY A O 1
ATOM 2942 N N . PHE A 1 379 ? 24.483 -5.888 -10.780 1.00 98.75 379 PHE A N 1
ATOM 2943 C CA . PHE A 1 379 ? 25.541 -4.886 -10.927 1.00 98.75 379 PHE A CA 1
ATOM 2944 C C . PHE A 1 379 ? 26.848 -5.487 -11.451 1.00 98.75 379 PHE A C 1
ATOM 2946 O O . PHE A 1 379 ? 27.605 -4.765 -12.102 1.00 98.75 379 PHE A O 1
ATOM 2953 N N . GLN A 1 380 ? 27.105 -6.778 -11.223 1.00 98.56 380 GLN A N 1
ATOM 2954 C CA . GLN A 1 380 ? 28.181 -7.509 -11.892 1.00 98.56 380 GLN A CA 1
ATOM 2955 C C . GLN A 1 380 ? 27.849 -7.802 -13.364 1.00 98.56 380 GLN A C 1
ATOM 2957 O O . GLN A 1 380 ? 28.697 -7.551 -14.220 1.00 98.56 380 GLN A O 1
ATOM 2962 N N . GLU A 1 381 ? 26.616 -8.223 -13.680 1.00 98.44 381 GLU A N 1
ATOM 2963 C CA . GLU A 1 381 ? 26.112 -8.376 -15.062 1.00 98.44 381 GLU A CA 1
ATOM 2964 C C . GLU A 1 381 ? 26.265 -7.060 -15.866 1.00 98.44 381 GLU A C 1
ATOM 2966 O O . GLU A 1 381 ? 26.692 -7.074 -17.020 1.00 98.44 381 GLU A O 1
ATOM 2971 N N . LEU A 1 382 ? 25.984 -5.907 -15.242 1.00 98.31 382 LEU A N 1
ATOM 2972 C CA . LEU A 1 382 ? 26.107 -4.566 -15.839 1.00 98.31 382 LEU A CA 1
ATOM 2973 C C . LEU A 1 382 ? 27.529 -3.967 -15.798 1.00 98.31 382 LEU A C 1
ATOM 2975 O O . LEU A 1 382 ? 27.750 -2.876 -16.339 1.00 98.31 382 LEU A O 1
ATOM 2979 N N . GLY A 1 383 ? 28.483 -4.638 -15.146 1.00 97.88 383 GLY A N 1
ATOM 2980 C CA . GLY A 1 383 ? 29.867 -4.183 -14.972 1.00 97.88 383 GLY A CA 1
ATOM 2981 C C . GLY A 1 383 ? 30.062 -2.991 -14.022 1.00 97.88 383 GLY A C 1
ATOM 2982 O O . GLY A 1 383 ? 31.146 -2.417 -14.001 1.00 97.88 383 GLY A O 1
ATOM 2983 N N . ILE A 1 384 ? 29.040 -2.594 -13.255 1.00 98.06 384 ILE A N 1
ATOM 2984 C CA . ILE A 1 384 ? 29.134 -1.545 -12.218 1.00 98.06 384 ILE A CA 1
ATOM 2985 C C . ILE A 1 384 ? 29.952 -2.069 -11.033 1.00 98.06 384 ILE A C 1
ATOM 2987 O O . ILE A 1 384 ? 30.843 -1.385 -10.522 1.00 98.06 384 ILE A O 1
ATOM 2991 N N . PHE A 1 385 ? 29.669 -3.302 -10.613 1.00 98.44 385 PHE A N 1
ATOM 2992 C CA . PHE A 1 385 ? 30.518 -4.058 -9.705 1.00 98.44 385 PHE A CA 1
ATOM 2993 C C . PHE A 1 385 ? 31.479 -4.932 -10.506 1.00 98.44 385 PHE A C 1
ATOM 2995 O O . PHE A 1 385 ? 31.115 -5.571 -11.490 1.00 98.44 385 PHE A O 1
ATOM 3002 N N . LYS A 1 386 ? 32.731 -4.972 -10.059 1.00 98.12 386 LYS A N 1
ATOM 3003 C CA . LYS A 1 386 ? 33.754 -5.862 -10.604 1.00 98.12 386 LYS A CA 1
ATOM 3004 C C . LYS A 1 386 ? 33.455 -7.300 -10.192 1.00 98.12 386 LYS A C 1
ATOM 3006 O O . LYS A 1 386 ? 32.986 -7.542 -9.082 1.00 98.12 386 LYS A O 1
ATOM 3011 N N . THR A 1 387 ? 33.793 -8.242 -11.063 1.00 98.06 387 THR A N 1
ATOM 3012 C CA . THR A 1 387 ? 33.772 -9.688 -10.797 1.00 98.06 387 THR A CA 1
ATOM 3013 C C . THR A 1 387 ? 35.178 -10.164 -10.415 1.00 98.06 387 THR A C 1
ATOM 3015 O O . THR A 1 387 ? 36.147 -9.415 -10.600 1.00 98.06 387 THR A O 1
ATOM 3018 N N . PRO A 1 388 ? 35.374 -11.411 -9.945 1.00 97.88 388 PRO A N 1
ATOM 3019 C CA . PRO A 1 388 ? 36.716 -11.953 -9.715 1.00 97.88 388 PRO A CA 1
ATOM 3020 C C . PRO A 1 388 ? 37.584 -12.019 -10.983 1.00 97.88 388 PRO A C 1
ATOM 3022 O O . PRO A 1 388 ? 38.806 -12.050 -10.874 1.00 97.88 388 PRO A O 1
ATOM 3025 N N . ALA A 1 389 ? 36.965 -12.003 -12.170 1.00 96.25 389 ALA A N 1
ATOM 3026 C CA . ALA A 1 389 ? 37.635 -12.028 -13.470 1.00 96.25 389 ALA A CA 1
ATOM 3027 C C . ALA A 1 389 ? 37.963 -10.630 -14.041 1.00 96.25 389 ALA A C 1
ATOM 3029 O O . ALA A 1 389 ? 38.635 -10.535 -15.068 1.00 96.25 389 ALA A O 1
ATOM 3030 N N . SER A 1 390 ? 37.505 -9.538 -13.414 1.00 95.69 390 SER A N 1
ATOM 3031 C CA . SER A 1 390 ? 37.830 -8.179 -13.871 1.00 95.69 390 SER A CA 1
ATOM 3032 C C . SER A 1 390 ? 39.343 -7.880 -13.768 1.00 95.69 390 SER A C 1
ATOM 3034 O O . SER A 1 390 ? 40.016 -8.402 -12.875 1.00 95.69 390 SER A O 1
ATOM 3036 N N . PRO A 1 391 ? 39.913 -7.006 -14.620 1.00 92.00 391 PRO A N 1
ATOM 3037 C CA . PRO A 1 391 ? 41.326 -6.629 -14.533 1.00 92.00 391 PRO A CA 1
ATOM 3038 C C . PRO A 1 391 ? 41.707 -6.073 -13.150 1.00 92.00 391 PRO A C 1
ATOM 3040 O O . PRO A 1 391 ? 41.034 -5.191 -12.619 1.00 92.00 391 PRO A O 1
ATOM 3043 N N . GLY A 1 392 ? 42.787 -6.596 -12.557 1.00 91.00 392 GLY A N 1
ATOM 3044 C CA . GLY A 1 392 ? 43.237 -6.209 -11.210 1.00 91.00 392 GLY A CA 1
ATOM 3045 C C . GLY A 1 392 ? 42.324 -6.674 -10.062 1.00 91.00 392 GLY A C 1
ATOM 3046 O O . GLY A 1 392 ? 42.424 -6.150 -8.954 1.00 91.00 392 GLY A O 1
ATOM 3047 N N . SER A 1 393 ? 41.423 -7.624 -10.323 1.00 95.19 393 SER A N 1
ATOM 3048 C CA . SER A 1 393 ? 40.466 -8.172 -9.358 1.00 95.19 393 SER A CA 1
ATOM 3049 C C . SER A 1 393 ? 40.922 -9.515 -8.762 1.00 95.19 393 SER A C 1
ATOM 3051 O O . SER A 1 393 ? 42.031 -9.986 -9.010 1.00 95.19 393 SER A O 1
ATOM 3053 N N . GLY A 1 394 ? 40.059 -10.121 -7.947 1.00 95.00 394 GLY A N 1
ATOM 3054 C CA . GLY A 1 394 ? 40.268 -11.416 -7.306 1.00 95.00 394 GLY A CA 1
ATOM 3055 C C . GLY A 1 394 ? 39.029 -11.864 -6.528 1.00 95.00 394 GLY A C 1
ATOM 3056 O O . GLY A 1 394 ? 37.965 -11.252 -6.629 1.00 95.00 394 GLY A O 1
ATOM 3057 N N . SER A 1 395 ? 39.158 -12.909 -5.708 1.00 95.44 395 SER A N 1
ATOM 3058 C CA . SER A 1 395 ? 38.042 -13.486 -4.933 1.00 95.44 395 SER A CA 1
ATOM 3059 C C . SER A 1 395 ? 37.355 -12.507 -3.970 1.00 95.44 395 SER A C 1
ATOM 3061 O O . SER A 1 395 ? 36.196 -12.706 -3.633 1.00 95.44 395 SER A O 1
ATOM 3063 N N . TRP A 1 396 ? 38.009 -11.405 -3.586 1.00 93.69 396 TRP A N 1
ATOM 3064 C CA . TRP A 1 396 ? 37.393 -10.314 -2.816 1.00 93.69 396 TRP A CA 1
ATOM 3065 C C . TRP A 1 396 ? 36.315 -9.524 -3.585 1.00 93.69 396 TRP A C 1
ATOM 3067 O O . TRP A 1 396 ? 35.719 -8.616 -3.013 1.00 93.69 396 TRP A O 1
ATOM 3077 N N . ASN A 1 397 ? 36.086 -9.838 -4.861 1.00 96.94 397 ASN A N 1
ATOM 3078 C CA . ASN A 1 397 ? 34.985 -9.340 -5.684 1.00 96.94 397 ASN A CA 1
ATOM 3079 C C . ASN A 1 397 ? 34.009 -10.471 -6.079 1.00 96.94 397 ASN A C 1
ATOM 3081 O O . ASN A 1 397 ? 33.338 -10.368 -7.102 1.00 96.94 397 ASN A O 1
ATOM 3085 N N . SER A 1 398 ? 33.920 -11.563 -5.307 1.00 97.06 398 SER A N 1
ATOM 3086 C CA . SER A 1 398 ? 32.756 -12.460 -5.380 1.00 97.06 398 SER A CA 1
ATOM 3087 C C . SER A 1 398 ? 31.494 -11.750 -4.878 1.00 97.06 398 SER A C 1
ATOM 3089 O O . SER A 1 398 ? 31.591 -10.769 -4.132 1.00 97.06 398 SER A O 1
ATOM 3091 N N . GLU A 1 399 ? 30.311 -12.241 -5.254 1.00 96.56 399 GLU A N 1
ATOM 3092 C CA . GLU A 1 399 ? 29.043 -11.670 -4.784 1.00 96.56 399 GLU A CA 1
ATOM 3093 C C . GLU A 1 399 ? 28.976 -11.660 -3.248 1.00 96.56 399 GLU A C 1
ATOM 3095 O O . GLU A 1 399 ? 28.634 -10.646 -2.644 1.00 96.56 399 GLU A O 1
ATOM 3100 N N . GLU A 1 400 ? 29.416 -12.741 -2.598 1.00 95.12 400 GLU A N 1
ATOM 3101 C CA . GLU A 1 400 ? 29.483 -12.882 -1.141 1.00 95.12 400 GLU A CA 1
ATOM 3102 C C . GLU A 1 400 ? 30.414 -11.854 -0.491 1.00 95.12 400 GLU A C 1
ATOM 3104 O O . GLU A 1 400 ? 30.075 -11.301 0.554 1.00 95.12 400 GLU A O 1
ATOM 3109 N N . ALA A 1 401 ? 31.568 -11.561 -1.100 1.00 95.44 401 ALA A N 1
ATOM 3110 C CA . ALA A 1 401 ? 32.499 -10.562 -0.579 1.00 95.44 401 ALA A CA 1
ATOM 3111 C C . ALA A 1 401 ? 31.926 -9.138 -0.698 1.00 95.44 401 ALA A C 1
ATOM 3113 O O . ALA A 1 401 ? 32.095 -8.319 0.209 1.00 95.44 401 ALA A O 1
ATOM 3114 N N . ILE A 1 402 ? 31.200 -8.852 -1.783 1.00 96.31 402 ILE A N 1
ATOM 3115 C CA . ILE A 1 402 ? 30.503 -7.574 -1.977 1.00 96.31 402 ILE A CA 1
ATOM 3116 C C . ILE A 1 402 ? 29.325 -7.452 -0.998 1.00 96.31 402 ILE A C 1
ATOM 3118 O O . ILE A 1 402 ? 29.173 -6.408 -0.362 1.00 96.31 402 ILE A O 1
ATOM 3122 N N . LEU A 1 403 ? 28.545 -8.516 -0.789 1.00 95.75 403 LEU A N 1
ATOM 3123 C CA . LEU A 1 403 ? 27.466 -8.561 0.203 1.00 95.75 403 LEU A CA 1
ATOM 3124 C C . LEU A 1 403 ? 27.995 -8.371 1.630 1.00 95.75 403 LEU A C 1
ATOM 3126 O O . LEU A 1 403 ? 27.454 -7.557 2.375 1.00 95.75 403 LEU A O 1
ATOM 3130 N N . ALA A 1 404 ? 29.086 -9.048 1.995 1.00 94.19 404 ALA A N 1
ATOM 3131 C CA . ALA A 1 404 ? 29.736 -8.896 3.297 1.00 94.19 404 ALA A CA 1
ATOM 3132 C C . ALA A 1 404 ? 30.278 -7.473 3.536 1.00 94.19 404 ALA A C 1
ATOM 3134 O O . ALA A 1 404 ? 30.336 -7.027 4.680 1.00 94.19 404 ALA A O 1
ATOM 3135 N N . SER A 1 405 ? 30.630 -6.736 2.475 1.00 94.69 405 SER A N 1
ATOM 3136 C CA . SER A 1 405 ? 31.058 -5.331 2.577 1.00 94.69 405 SER A CA 1
ATOM 3137 C C . SER A 1 405 ? 29.916 -4.341 2.854 1.00 94.69 405 SER A C 1
ATOM 3139 O O . SER A 1 405 ? 30.179 -3.195 3.215 1.00 94.69 405 SER A O 1
ATOM 3141 N N . GLY A 1 406 ? 28.654 -4.740 2.644 1.00 95.31 406 GLY A N 1
ATOM 3142 C CA . GLY A 1 406 ? 27.485 -3.866 2.789 1.00 95.31 406 GLY A CA 1
ATOM 3143 C C . GLY A 1 406 ? 27.328 -2.780 1.717 1.00 95.31 406 GLY A C 1
ATOM 3144 O O . GLY A 1 406 ? 26.390 -1.987 1.788 1.00 95.31 406 GLY A O 1
ATOM 3145 N N . ILE A 1 407 ? 28.214 -2.723 0.716 1.00 96.06 407 ILE A N 1
ATOM 3146 C CA . ILE A 1 407 ? 28.297 -1.599 -0.231 1.00 96.06 407 ILE A CA 1
ATOM 3147 C C . ILE A 1 407 ? 27.036 -1.392 -1.083 1.00 96.06 407 ILE A C 1
ATOM 3149 O O . ILE A 1 407 ? 26.756 -0.271 -1.508 1.00 96.06 407 ILE A O 1
ATOM 3153 N N . SER A 1 408 ? 26.229 -2.436 -1.294 1.00 96.44 408 SER A N 1
ATOM 3154 C CA . SER A 1 408 ? 24.959 -2.332 -2.022 1.00 96.44 408 SER A CA 1
ATOM 3155 C C . SER A 1 408 ? 23.927 -1.434 -1.322 1.00 96.44 408 SER A C 1
ATOM 3157 O O . SER A 1 408 ? 23.061 -0.893 -2.005 1.00 96.44 408 SER A O 1
ATOM 3159 N N . THR A 1 409 ? 24.053 -1.167 -0.012 1.00 96.50 409 THR A N 1
ATOM 3160 C CA . THR A 1 409 ? 23.206 -0.184 0.697 1.00 96.50 409 THR A CA 1
ATOM 3161 C C . THR A 1 409 ? 23.370 1.246 0.160 1.00 96.50 409 THR A C 1
ATOM 3163 O O . THR A 1 409 ? 22.459 2.054 0.295 1.00 96.50 409 THR A O 1
ATOM 3166 N N . ALA A 1 410 ? 24.487 1.582 -0.499 1.00 96.81 410 ALA A N 1
ATOM 3167 C CA . ALA A 1 410 ? 24.641 2.890 -1.147 1.00 96.81 410 ALA A CA 1
ATOM 3168 C C . ALA A 1 410 ? 23.728 3.071 -2.378 1.00 96.81 410 ALA A C 1
ATOM 3170 O O . ALA A 1 410 ? 23.482 4.202 -2.790 1.00 96.81 410 ALA A O 1
ATOM 3171 N N . PHE A 1 411 ? 23.233 1.967 -2.947 1.00 98.19 411 PHE A N 1
ATOM 3172 C CA . PHE A 1 411 ? 22.371 1.946 -4.131 1.00 98.19 411 PHE A CA 1
ATOM 3173 C C . PHE A 1 411 ? 20.930 1.552 -3.800 1.00 98.19 411 PHE A C 1
ATOM 3175 O O . PHE A 1 411 ? 20.017 2.053 -4.443 1.00 98.19 411 PHE A O 1
ATOM 3182 N N . PHE A 1 412 ? 20.722 0.714 -2.780 1.00 98.12 412 PHE A N 1
ATOM 3183 C CA . PHE A 1 412 ? 19.414 0.378 -2.210 1.00 98.12 412 PHE A CA 1
ATOM 3184 C C . PHE A 1 412 ? 19.431 0.695 -0.698 1.00 98.12 412 PHE A C 1
ATOM 3186 O O . PHE A 1 412 ? 19.833 -0.151 0.105 1.00 98.12 412 PHE A O 1
ATOM 3193 N N . PRO A 1 413 ? 19.109 1.946 -0.305 1.00 96.94 413 PRO A N 1
ATOM 3194 C CA . PRO A 1 413 ? 19.316 2.460 1.054 1.00 96.94 413 PRO A CA 1
ATOM 3195 C C . PRO A 1 413 ? 18.121 2.284 2.006 1.00 96.94 413 PRO A C 1
ATOM 3197 O O . PRO A 1 413 ? 18.256 2.589 3.192 1.00 96.94 413 PRO A O 1
ATOM 3200 N N . HIS A 1 414 ? 16.960 1.861 1.500 1.00 98.12 414 HIS A N 1
ATOM 3201 C CA . HIS A 1 414 ? 15.722 1.689 2.266 1.00 98.12 414 HIS A CA 1
ATOM 3202 C C . HIS A 1 414 ? 15.348 0.207 2.411 1.00 98.12 414 HIS A C 1
ATOM 3204 O O . HIS A 1 414 ? 16.014 -0.676 1.865 1.00 98.12 414 HIS A O 1
ATOM 3210 N N . GLY A 1 415 ? 14.316 -0.063 3.208 1.00 97.62 415 GLY A N 1
ATOM 3211 C CA . GLY A 1 415 ? 13.721 -1.388 3.284 1.00 97.62 415 GLY A CA 1
ATOM 3212 C C . GLY A 1 415 ? 12.941 -1.747 2.018 1.00 97.62 415 GLY A C 1
ATOM 3213 O O . GLY A 1 415 ? 12.441 -0.872 1.331 1.00 97.62 415 GLY A O 1
ATOM 3214 N N . LEU A 1 416 ? 12.805 -3.043 1.746 1.00 98.25 416 LEU A N 1
ATOM 3215 C CA . LEU A 1 416 ? 12.013 -3.616 0.650 1.00 98.25 416 LEU A CA 1
ATOM 3216 C C . LEU A 1 416 ? 10.503 -3.371 0.773 1.00 98.25 416 LEU A C 1
ATOM 3218 O O . LEU A 1 416 ? 9.760 -3.664 -0.157 1.00 98.25 416 LEU A O 1
ATOM 3222 N N . GLY A 1 417 ? 10.045 -2.892 1.921 1.00 97.94 417 GLY A N 1
ATOM 3223 C CA . GLY A 1 417 ? 8.647 -2.594 2.158 1.00 97.94 417 GLY A CA 1
ATOM 3224 C C . GLY A 1 417 ? 8.271 -2.699 3.620 1.00 97.94 417 GLY A C 1
ATOM 3225 O O . GLY A 1 417 ? 9.109 -2.912 4.511 1.00 97.94 417 GLY A O 1
ATOM 3226 N N . HIS A 1 418 ? 6.982 -2.513 3.850 1.00 98.69 418 HIS A N 1
ATOM 3227 C CA . HIS A 1 418 ? 6.381 -2.333 5.158 1.00 98.69 418 HIS A CA 1
ATOM 3228 C C . HIS A 1 418 ? 4.962 -2.885 5.191 1.00 98.69 418 HIS A C 1
ATOM 3230 O O . HIS A 1 418 ? 4.325 -3.069 4.160 1.00 98.69 418 HIS A O 1
ATOM 3236 N N . SER A 1 419 ? 4.443 -3.114 6.394 1.00 98.38 419 SER A N 1
ATOM 3237 C CA . SER A 1 419 ? 3.010 -3.309 6.600 1.00 98.38 419 SER A CA 1
ATOM 3238 C C . SER A 1 419 ? 2.221 -2.079 6.150 1.00 98.38 419 SER A C 1
ATOM 3240 O O . SER A 1 419 ? 2.639 -0.946 6.395 1.00 98.38 419 SER A O 1
ATOM 3242 N N . LEU A 1 420 ? 1.065 -2.318 5.536 1.00 98.75 420 LEU A N 1
ATOM 3243 C CA . LEU A 1 420 ? 0.149 -1.298 5.028 1.00 98.75 420 LEU A CA 1
ATOM 3244 C C . LEU A 1 420 ? -1.284 -1.625 5.462 1.00 98.75 420 LEU A C 1
ATOM 3246 O O . LEU A 1 420 ? -1.667 -2.795 5.507 1.00 98.75 420 LEU A O 1
ATOM 3250 N N . GLY A 1 421 ? -2.078 -0.612 5.807 1.00 98.50 421 GLY A N 1
ATOM 3251 C CA . GLY A 1 421 ? -3.444 -0.800 6.299 1.00 98.50 421 GLY A CA 1
ATOM 3252 C C . GLY A 1 421 ? -4.190 0.519 6.449 1.00 98.50 421 GLY A C 1
ATOM 3253 O O . GLY A 1 421 ? -4.382 1.231 5.470 1.00 98.50 421 GLY A O 1
ATOM 3254 N N . LEU A 1 422 ? -4.611 0.846 7.675 1.00 98.31 422 LEU A N 1
ATOM 3255 C CA . LEU A 1 422 ? -5.195 2.161 7.983 1.00 98.31 422 LEU A CA 1
ATOM 3256 C C . LEU A 1 422 ? -4.166 3.296 7.935 1.00 98.31 422 LEU A C 1
ATOM 3258 O O . LEU A 1 422 ? -4.519 4.459 7.812 1.00 98.31 422 LEU A O 1
ATOM 3262 N N . ASP A 1 423 ? -2.885 2.970 8.054 1.00 98.44 423 ASP A N 1
ATOM 3263 C CA . ASP A 1 423 ? -1.791 3.900 7.817 1.00 98.44 423 ASP A CA 1
ATOM 3264 C C . ASP A 1 423 ? -0.901 3.314 6.715 1.00 98.44 423 ASP A C 1
ATOM 3266 O O . ASP A 1 423 ? -0.805 2.091 6.578 1.00 98.44 423 ASP A O 1
ATOM 3270 N N . VAL A 1 424 ? -0.261 4.179 5.922 1.00 98.25 424 VAL A N 1
ATOM 3271 C CA . VAL A 1 424 ? 0.644 3.757 4.839 1.00 98.25 424 VAL A CA 1
ATOM 3272 C C . VAL A 1 424 ? 1.813 2.930 5.393 1.00 98.25 424 VAL A C 1
ATOM 3274 O O . VAL A 1 424 ? 2.014 1.782 5.011 1.00 98.25 424 VAL A O 1
ATOM 3277 N N . HIS A 1 425 ? 2.485 3.465 6.416 1.00 98.00 425 HIS A N 1
ATOM 3278 C CA . HIS A 1 425 ? 3.436 2.754 7.265 1.00 98.00 425 HIS A CA 1
ATOM 3279 C C . HIS A 1 425 ? 2.702 2.216 8.505 1.00 98.00 425 HIS A C 1
ATOM 3281 O O . HIS A 1 425 ? 2.706 2.842 9.568 1.00 98.00 425 HIS A O 1
ATOM 3287 N N . ASP A 1 426 ? 2.025 1.082 8.355 1.00 97.44 426 ASP A N 1
ATOM 3288 C CA . ASP A 1 426 ? 1.084 0.556 9.346 1.00 97.44 426 ASP A CA 1
ATOM 3289 C C . ASP A 1 426 ? 1.783 -0.033 10.586 1.00 97.44 426 ASP A C 1
ATOM 3291 O O . ASP A 1 426 ? 2.825 -0.680 10.478 1.00 97.44 426 ASP A O 1
ATOM 3295 N N . VAL A 1 427 ? 1.168 0.136 11.763 1.00 95.25 427 VAL A N 1
ATOM 3296 C CA . VAL A 1 427 ? 1.455 -0.596 13.022 1.00 95.25 427 VAL A CA 1
ATOM 3297 C C . VAL A 1 427 ? 2.938 -0.758 13.453 1.00 95.25 427 VAL A C 1
ATOM 3299 O O . VAL A 1 427 ? 3.352 -1.850 13.854 1.00 95.25 427 VAL A O 1
ATOM 3302 N N . PRO A 1 428 ? 3.754 0.316 13.496 1.00 93.50 428 PRO A N 1
ATOM 3303 C CA . PRO A 1 428 ? 5.218 0.224 13.591 1.00 93.50 428 PRO A CA 1
ATOM 3304 C C . PRO A 1 428 ? 5.762 -0.608 14.767 1.00 93.50 428 PRO A C 1
ATOM 3306 O O . PRO A 1 428 ? 6.716 -1.356 14.590 1.00 93.50 428 PRO A O 1
ATOM 3309 N N . SER A 1 429 ? 5.153 -0.537 15.959 1.00 92.38 429 SER A N 1
ATOM 3310 C CA . SER A 1 429 ? 5.633 -1.299 17.132 1.00 92.38 429 SER A CA 1
ATOM 3311 C C . SER A 1 429 ? 5.243 -2.783 17.153 1.00 92.38 429 SER A C 1
ATOM 3313 O O . SER A 1 429 ? 5.687 -3.507 18.046 1.00 92.38 429 SER A O 1
ATOM 3315 N N . ALA A 1 430 ? 4.409 -3.235 16.210 1.00 94.81 430 ALA A N 1
ATOM 3316 C CA . ALA A 1 430 ? 4.249 -4.655 15.918 1.00 94.81 430 ALA A CA 1
ATOM 3317 C C . ALA A 1 430 ? 5.220 -5.092 14.815 1.00 94.81 430 ALA A C 1
ATOM 3319 O O . ALA A 1 430 ? 5.846 -6.132 14.968 1.00 94.81 430 ALA A O 1
ATOM 3320 N N . SER A 1 431 ? 5.377 -4.295 13.754 1.00 95.12 431 SER A N 1
ATOM 3321 C CA . SER A 1 431 ? 6.156 -4.674 12.567 1.00 95.12 431 SER A CA 1
ATOM 3322 C C . SER A 1 431 ? 7.674 -4.674 12.767 1.00 95.12 431 SER A C 1
ATOM 3324 O O . SER A 1 431 ? 8.339 -5.548 12.214 1.00 95.12 431 SER A O 1
ATOM 3326 N N . ASP A 1 432 ? 8.227 -3.764 13.576 1.00 93.06 432 ASP A N 1
ATOM 3327 C CA . ASP A 1 432 ? 9.624 -3.815 14.036 1.00 93.06 432 ASP A CA 1
ATOM 3328 C C . ASP A 1 432 ? 9.692 -3.603 15.566 1.00 93.06 432 ASP A C 1
ATOM 3330 O O . ASP A 1 432 ? 9.799 -2.470 16.048 1.00 93.06 432 ASP A O 1
ATOM 3334 N N . PRO A 1 433 ? 9.533 -4.674 16.368 1.00 90.44 433 PRO A N 1
ATOM 3335 C CA . PRO A 1 433 ? 9.507 -4.573 17.823 1.00 90.44 433 PRO A CA 1
ATOM 3336 C C . PRO A 1 433 ? 10.917 -4.414 18.417 1.00 90.44 433 PRO A C 1
ATOM 3338 O O . PRO A 1 433 ? 11.838 -5.140 18.057 1.00 90.44 433 PRO A O 1
ATOM 3341 N N . GLU A 1 434 ? 11.071 -3.532 19.415 1.00 85.81 434 GLU A N 1
ATOM 3342 C CA . GLU A 1 434 ? 12.361 -3.248 20.087 1.00 85.81 434 GLU A CA 1
ATOM 3343 C C . GLU A 1 434 ? 13.088 -4.503 20.607 1.00 85.81 434 GLU A C 1
ATOM 3345 O O . GLU A 1 434 ? 14.313 -4.589 20.534 1.00 85.81 434 GLU A O 1
ATOM 3350 N N . ASN A 1 435 ? 12.333 -5.472 21.138 1.00 85.38 435 ASN A N 1
ATOM 3351 C CA . ASN A 1 435 ? 12.827 -6.809 21.460 1.00 85.38 435 ASN A CA 1
ATOM 3352 C C . ASN A 1 435 ? 12.225 -7.803 20.465 1.00 85.38 435 ASN A C 1
ATOM 3354 O O . ASN A 1 435 ? 11.059 -8.186 20.595 1.00 85.38 435 ASN A O 1
ATOM 3358 N N . ASN A 1 436 ? 13.020 -8.195 19.473 1.00 87.31 436 ASN A N 1
ATOM 3359 C CA . ASN A 1 436 ? 12.581 -9.051 18.384 1.00 87.31 436 ASN A CA 1
ATOM 3360 C C . ASN A 1 436 ? 13.140 -10.475 18.518 1.00 87.31 436 ASN A C 1
ATOM 3362 O O . ASN A 1 436 ? 14.212 -10.808 18.011 1.00 87.31 436 ASN A O 1
ATOM 3366 N N . GLU A 1 437 ? 12.384 -11.329 19.205 1.00 87.50 437 GLU A N 1
ATOM 3367 C CA . GLU A 1 437 ? 12.766 -12.716 19.486 1.00 87.50 437 GLU A CA 1
ATOM 3368 C C . GLU A 1 437 ? 12.745 -13.633 18.251 1.00 87.50 437 GLU A C 1
ATOM 3370 O O . GLU A 1 437 ? 13.273 -14.743 18.333 1.00 87.50 437 GLU A O 1
ATOM 3375 N N . THR A 1 438 ? 12.193 -13.195 17.107 1.00 88.00 438 THR A N 1
ATOM 3376 C CA . THR A 1 438 ? 12.225 -13.973 15.851 1.00 88.00 438 THR A CA 1
ATOM 3377 C C . THR A 1 438 ? 13.580 -13.891 15.145 1.00 88.00 438 THR A C 1
ATOM 3379 O O . THR A 1 438 ? 13.852 -14.682 14.243 1.00 88.00 438 THR A O 1
ATOM 3382 N N . ILE A 1 439 ? 14.459 -12.983 15.584 1.00 82.38 439 ILE A N 1
ATOM 3383 C CA . ILE A 1 439 ? 15.792 -12.747 15.020 1.00 82.38 439 ILE A CA 1
ATOM 3384 C C . ILE A 1 439 ? 16.853 -13.307 15.978 1.00 82.38 439 ILE A C 1
ATOM 3386 O O . ILE A 1 439 ? 17.558 -12.578 16.674 1.00 82.38 439 ILE A O 1
ATOM 3390 N N . GLN A 1 440 ? 16.974 -14.637 16.016 1.00 65.19 440 GLN A N 1
ATOM 3391 C CA . GLN A 1 440 ? 17.992 -15.340 16.807 1.00 65.19 440 GLN A CA 1
ATOM 3392 C C . GLN A 1 440 ? 19.071 -15.953 15.909 1.00 65.19 440 GLN A C 1
ATOM 3394 O O . GLN A 1 440 ? 18.775 -16.727 15.003 1.00 65.19 440 GLN A O 1
ATOM 3399 N N . GLY A 1 441 ? 20.341 -15.627 16.174 1.00 60.25 441 GLY A N 1
ATOM 3400 C CA . GLY A 1 441 ? 21.517 -16.307 15.603 1.00 60.25 441 GLY A CA 1
ATOM 3401 C C . GLY A 1 441 ? 21.771 -16.139 14.096 1.00 60.25 441 GLY A C 1
ATOM 3402 O O . GLY A 1 441 ? 22.795 -16.609 13.606 1.00 60.25 441 GLY A O 1
ATOM 3403 N N . LEU A 1 442 ? 20.884 -15.471 13.358 1.00 53.28 442 LEU A N 1
ATOM 3404 C CA . LEU A 1 442 ? 20.984 -15.264 11.912 1.00 53.28 442 LEU A CA 1
ATOM 3405 C C . LEU A 1 442 ? 21.672 -13.931 11.570 1.00 53.28 442 LEU A C 1
ATOM 3407 O O . LEU A 1 442 ? 21.017 -12.925 11.304 1.00 53.28 442 LEU A O 1
ATOM 3411 N N . GLU A 1 443 ? 23.007 -13.939 11.491 1.00 59.88 443 GLU A N 1
ATOM 3412 C CA . GLU A 1 443 ? 23.759 -12.910 10.749 1.00 59.88 443 GLU A CA 1
ATOM 3413 C C . GLU A 1 443 ? 23.566 -13.110 9.233 1.00 59.88 443 GLU A C 1
ATOM 3415 O O . GLU A 1 443 ? 24.429 -13.608 8.507 1.00 59.88 443 GLU A O 1
ATOM 3420 N N . LEU A 1 444 ? 22.383 -12.743 8.738 1.00 65.50 444 LEU A N 1
ATOM 3421 C CA . LEU A 1 444 ? 22.072 -12.717 7.312 1.00 65.50 444 LEU A CA 1
ATOM 3422 C C . LEU A 1 444 ? 22.827 -11.556 6.643 1.00 65.50 444 LEU A C 1
ATOM 3424 O O . LEU A 1 444 ? 22.336 -10.438 6.589 1.00 65.50 444 LEU A O 1
ATOM 3428 N N . GLY A 1 445 ? 24.020 -11.788 6.097 1.00 76.50 445 GLY A N 1
ATOM 3429 C CA . GLY A 1 445 ? 24.764 -10.745 5.372 1.00 76.50 445 GLY A CA 1
ATOM 3430 C C . GLY A 1 445 ? 25.163 -9.541 6.244 1.00 76.50 445 GLY A C 1
ATOM 3431 O O . GLY A 1 445 ? 25.414 -9.680 7.438 1.00 76.50 445 GLY A O 1
ATOM 3432 N N . HIS A 1 446 ? 25.274 -8.348 5.650 1.00 92.31 446 HIS A N 1
ATOM 3433 C CA . HIS A 1 446 ? 25.771 -7.164 6.356 1.00 92.31 446 HIS A CA 1
ATOM 3434 C C . HIS A 1 446 ? 24.647 -6.351 7.020 1.00 92.31 446 HIS A C 1
ATOM 3436 O O . HIS A 1 446 ? 23.653 -5.991 6.392 1.00 92.31 446 HIS A O 1
ATOM 3442 N N . LYS A 1 447 ? 24.849 -5.958 8.285 1.00 91.62 447 LYS A N 1
ATOM 3443 C CA . LYS A 1 447 ? 23.863 -5.244 9.126 1.00 91.62 447 LYS A CA 1
ATOM 3444 C C . LYS A 1 447 ? 23.275 -3.949 8.541 1.00 91.62 447 LYS A C 1
ATOM 3446 O O . LYS A 1 447 ? 22.248 -3.481 9.024 1.00 91.62 447 LYS A O 1
ATOM 3451 N N . SER A 1 448 ? 23.914 -3.339 7.539 1.00 93.88 448 SER A N 1
ATOM 3452 C CA . SER A 1 448 ? 23.387 -2.137 6.874 1.00 93.88 448 SER A CA 1
ATOM 3453 C C . SER A 1 448 ? 22.101 -2.398 6.089 1.00 93.88 448 SER A C 1
ATOM 3455 O O . SER A 1 448 ? 21.319 -1.467 5.929 1.00 93.88 448 SER A O 1
ATOM 3457 N N . PHE A 1 449 ? 21.860 -3.640 5.654 1.00 94.50 449 PHE A N 1
ATOM 3458 C CA . PHE A 1 449 ? 20.680 -4.036 4.878 1.00 94.50 449 PHE A CA 1
ATOM 3459 C C . PHE A 1 449 ? 19.362 -3.878 5.653 1.00 94.50 449 PHE A C 1
ATOM 3461 O O . PHE A 1 449 ? 18.323 -3.649 5.049 1.00 94.50 449 PHE A O 1
ATOM 3468 N N . TYR A 1 450 ? 19.401 -3.956 6.987 1.00 92.75 450 TYR A N 1
ATOM 3469 C CA . TYR A 1 450 ? 18.196 -4.033 7.830 1.00 92.75 450 TYR A CA 1
ATOM 3470 C C . TYR A 1 450 ? 17.870 -2.739 8.574 1.00 92.75 450 TYR A C 1
ATOM 3472 O O . TYR A 1 450 ? 16.803 -2.623 9.164 1.00 92.75 450 TYR A O 1
ATOM 3480 N N . ARG A 1 451 ? 18.765 -1.741 8.542 1.00 91.88 451 ARG A N 1
ATOM 3481 C CA . ARG A 1 451 ? 18.628 -0.497 9.323 1.00 91.88 451 ARG A CA 1
ATOM 3482 C C . ARG A 1 451 ? 17.381 0.325 8.962 1.00 91.88 451 ARG A C 1
ATOM 3484 O O . ARG A 1 451 ? 16.927 1.112 9.786 1.00 91.88 451 ARG A O 1
ATOM 3491 N N . ALA A 1 452 ? 16.898 0.196 7.730 1.00 94.69 452 ALA A N 1
ATOM 3492 C CA . ALA A 1 452 ? 15.769 0.953 7.193 1.00 94.69 452 ALA A CA 1
ATOM 3493 C C . ALA A 1 452 ? 14.528 0.083 6.917 1.00 94.69 452 ALA A C 1
ATOM 3495 O O . ALA A 1 452 ? 13.576 0.568 6.307 1.00 94.69 452 ALA A O 1
ATOM 3496 N N . LEU A 1 453 ? 14.530 -1.185 7.349 1.00 95.81 453 LEU A N 1
ATOM 3497 C CA . LEU A 1 453 ? 13.322 -2.006 7.341 1.00 95.81 453 LEU A CA 1
ATOM 3498 C C . LEU A 1 453 ? 12.292 -1.445 8.327 1.00 95.81 453 LEU A C 1
ATOM 3500 O O . LEU A 1 453 ? 12.646 -0.948 9.392 1.00 95.81 453 LEU A O 1
ATOM 3504 N N . ARG A 1 454 ? 11.012 -1.558 7.967 1.00 97.06 454 ARG A N 1
ATOM 3505 C CA . ARG A 1 454 ? 9.870 -1.238 8.845 1.00 97.06 454 ARG A CA 1
ATOM 3506 C C . ARG A 1 454 ? 9.027 -2.463 9.197 1.00 97.06 454 ARG A C 1
ATOM 3508 O O . ARG A 1 454 ? 8.121 -2.366 10.015 1.00 97.06 454 ARG A O 1
ATOM 3515 N N . LEU A 1 455 ? 9.323 -3.594 8.563 1.00 96.62 455 LEU A N 1
ATOM 3516 C CA . LEU A 1 455 ? 8.820 -4.919 8.889 1.00 96.62 455 LEU A CA 1
ATOM 3517 C C . LEU A 1 455 ? 10.032 -5.824 9.097 1.00 96.62 455 LEU A C 1
ATOM 3519 O O . LEU A 1 455 ? 10.905 -5.890 8.235 1.00 96.62 455 LEU A O 1
ATOM 3523 N N . ARG A 1 456 ? 10.102 -6.496 10.243 1.00 94.56 456 ARG A N 1
ATOM 3524 C CA . ARG A 1 456 ? 11.195 -7.400 10.626 1.00 94.56 456 ARG A CA 1
ATOM 3525 C C . ARG A 1 456 ? 10.647 -8.651 11.306 1.00 94.56 456 ARG A C 1
ATOM 3527 O O . ARG A 1 456 ? 11.151 -9.081 12.336 1.00 94.56 456 ARG A O 1
ATOM 3534 N N . LEU A 1 457 ? 9.585 -9.216 10.741 1.00 95.12 457 LEU A N 1
ATOM 3535 C CA . LEU A 1 457 ? 8.910 -10.409 11.252 1.00 95.12 457 LEU A CA 1
ATOM 3536 C C . LEU A 1 457 ? 8.850 -11.525 10.194 1.00 95.12 457 LEU A C 1
ATOM 3538 O O . LEU A 1 457 ? 9.044 -11.263 9.000 1.00 95.12 457 LEU A O 1
ATOM 3542 N N . PRO A 1 458 ? 8.542 -12.768 10.607 1.00 96.06 458 PRO A N 1
ATOM 3543 C CA . PRO A 1 458 ? 7.911 -13.759 9.745 1.00 96.06 458 PRO A CA 1
ATOM 3544 C C . PRO A 1 458 ? 6.597 -13.223 9.169 1.00 96.06 458 PRO A C 1
ATOM 3546 O O . PRO A 1 458 ? 5.813 -12.593 9.875 1.00 96.06 458 PRO A O 1
ATOM 3549 N N . LEU A 1 459 ? 6.348 -13.501 7.893 1.00 97.94 459 LEU A N 1
ATOM 3550 C CA . LEU A 1 459 ? 5.069 -13.218 7.248 1.00 97.94 459 LEU A CA 1
ATOM 3551 C C . LEU A 1 459 ? 3.973 -14.145 7.795 1.00 97.94 459 LEU A C 1
ATOM 3553 O O . LEU A 1 459 ? 4.218 -15.327 8.041 1.00 97.94 459 LEU A O 1
ATOM 3557 N N . GLU A 1 460 ? 2.756 -13.627 7.937 1.00 97.62 460 GLU A N 1
ATOM 3558 C CA . GLU A 1 460 ? 1.567 -14.382 8.359 1.00 97.62 460 GLU A CA 1
ATOM 3559 C C . GLU A 1 460 ? 0.430 -14.207 7.340 1.00 97.62 460 GLU A C 1
ATOM 3561 O O . GLU A 1 460 ? 0.339 -13.176 6.671 1.00 97.62 460 GLU A O 1
ATOM 3566 N N . ASP A 1 461 ? -0.447 -15.210 7.237 1.00 98.19 461 ASP A N 1
ATOM 3567 C CA . ASP A 1 461 ? -1.670 -15.149 6.424 1.00 98.19 461 ASP A CA 1
ATOM 3568 C C . ASP A 1 461 ? -2.519 -13.926 6.818 1.00 98.19 461 ASP A C 1
ATOM 3570 O O . ASP A 1 461 ? -2.704 -13.627 8.002 1.00 98.19 461 ASP A O 1
ATOM 3574 N N . GLY A 1 462 ? -3.000 -13.180 5.825 1.00 98.12 462 GLY A N 1
ATOM 3575 C CA . GLY A 1 462 ? -3.737 -11.937 6.046 1.00 98.12 462 GLY A CA 1
ATOM 3576 C C . GLY A 1 462 ? -2.876 -10.696 6.315 1.00 98.12 462 GLY A C 1
ATOM 3577 O O . GLY A 1 462 ? -3.439 -9.609 6.448 1.00 98.12 462 GLY A O 1
ATOM 3578 N N . MET A 1 463 ? -1.541 -10.779 6.393 1.00 98.69 463 MET A N 1
ATOM 3579 C CA . MET A 1 463 ? -0.708 -9.566 6.352 1.00 98.69 463 MET A CA 1
ATOM 3580 C C . MET A 1 463 ? -0.844 -8.867 4.993 1.00 98.69 463 MET A C 1
ATOM 3582 O O . MET A 1 463 ? -0.863 -9.521 3.953 1.00 98.69 463 MET A O 1
ATOM 3586 N N . VAL A 1 464 ? -0.878 -7.534 4.997 1.00 98.81 464 VAL A N 1
ATOM 3587 C CA . VAL A 1 464 ? -0.775 -6.714 3.780 1.00 98.81 464 VAL A CA 1
ATOM 3588 C C . VAL A 1 464 ? 0.493 -5.875 3.869 1.00 98.81 464 VAL A C 1
ATOM 3590 O O . VAL A 1 464 ? 0.711 -5.204 4.882 1.00 98.81 464 VAL A O 1
ATOM 3593 N N . VAL A 1 465 ? 1.334 -5.951 2.836 1.00 98.75 465 VAL A N 1
ATOM 3594 C CA . VAL A 1 465 ? 2.662 -5.323 2.789 1.00 98.75 465 VAL A CA 1
ATOM 3595 C C . VAL A 1 465 ? 2.950 -4.693 1.424 1.00 98.75 465 VAL A C 1
ATOM 3597 O O . VAL A 1 465 ? 2.386 -5.121 0.418 1.00 98.75 465 VAL A O 1
ATOM 3600 N N . THR A 1 466 ? 3.841 -3.704 1.374 1.00 98.88 466 THR A N 1
ATOM 3601 C CA . THR A 1 466 ? 4.443 -3.210 0.124 1.00 98.88 466 THR A CA 1
ATOM 3602 C C . THR A 1 466 ? 5.633 -4.080 -0.300 1.00 98.88 466 THR A C 1
ATOM 3604 O O . THR A 1 466 ? 6.300 -4.698 0.534 1.00 98.88 466 THR A O 1
ATOM 3607 N N . VAL A 1 467 ? 5.901 -4.150 -1.608 1.00 98.81 467 VAL A N 1
ATOM 3608 C CA . VAL A 1 467 ? 7.120 -4.744 -2.187 1.00 98.81 467 VAL A CA 1
ATOM 3609 C C . VAL A 1 467 ? 7.739 -3.739 -3.153 1.00 98.81 467 VAL A C 1
ATOM 3611 O O . VAL A 1 467 ? 7.386 -3.707 -4.331 1.00 98.81 467 VAL A O 1
ATOM 3614 N N . GLU A 1 468 ? 8.658 -2.928 -2.633 1.00 98.69 468 GLU A N 1
ATOM 3615 C CA . GLU A 1 468 ? 9.137 -1.660 -3.200 1.00 98.69 468 GLU A CA 1
ATOM 3616 C C . GLU A 1 468 ? 10.656 -1.606 -3.488 1.00 98.69 468 GLU A C 1
ATOM 3618 O O . GLU A 1 468 ? 11.327 -0.644 -3.114 1.00 98.69 468 GLU A O 1
ATOM 3623 N N . PRO A 1 469 ? 11.289 -2.605 -4.135 1.00 98.81 469 PRO A N 1
ATOM 3624 C CA . PRO A 1 469 ? 12.717 -2.513 -4.422 1.00 98.81 469 PRO A CA 1
ATOM 3625 C C . PRO A 1 469 ? 13.041 -1.281 -5.277 1.00 98.81 469 PRO A C 1
ATOM 3627 O O . PRO A 1 469 ? 12.300 -0.904 -6.190 1.00 98.81 469 PRO A O 1
ATOM 3630 N N . GLY A 1 470 ? 14.208 -0.690 -5.024 1.00 98.50 470 GLY A N 1
ATOM 3631 C CA . GLY A 1 470 ? 14.684 0.450 -5.794 1.00 98.50 470 GLY A CA 1
ATOM 3632 C C . GLY A 1 470 ? 16.202 0.544 -5.879 1.00 98.50 470 GLY A C 1
ATOM 3633 O O . GLY A 1 470 ? 16.933 0.031 -5.030 1.00 98.50 470 GLY A O 1
ATOM 3634 N N . ILE A 1 471 ? 16.677 1.204 -6.932 1.00 98.69 471 ILE A N 1
ATOM 3635 C CA . ILE A 1 471 ? 18.094 1.475 -7.182 1.00 98.69 471 ILE A CA 1
ATOM 3636 C C . ILE A 1 471 ? 18.265 2.967 -7.456 1.00 98.69 471 ILE A C 1
ATOM 3638 O O . ILE A 1 471 ? 17.619 3.524 -8.345 1.00 98.69 471 ILE A O 1
ATOM 3642 N N . TYR A 1 472 ? 19.166 3.604 -6.706 1.00 97.62 472 TYR A N 1
ATOM 3643 C CA . TYR A 1 472 ? 19.351 5.052 -6.689 1.00 97.62 472 TYR A CA 1
ATOM 3644 C C . TYR A 1 472 ? 20.824 5.441 -6.814 1.00 97.62 472 TYR A C 1
ATOM 3646 O O . TYR A 1 472 ? 21.717 4.817 -6.245 1.00 97.62 472 TYR A O 1
ATOM 3654 N N . PHE A 1 473 ? 21.060 6.547 -7.510 1.00 95.69 473 PHE A N 1
ATOM 3655 C CA . PHE A 1 473 ? 22.367 7.141 -7.773 1.00 95.69 473 PHE A CA 1
ATOM 3656 C C . PHE A 1 473 ? 22.487 8.513 -7.092 1.00 95.69 473 PHE A C 1
ATOM 3658 O O . PHE A 1 473 ? 22.973 9.488 -7.664 1.00 95.69 473 PHE A O 1
ATOM 3665 N N . HIS A 1 474 ? 22.010 8.611 -5.847 1.00 93.25 474 HIS A N 1
ATOM 3666 C CA . HIS A 1 474 ? 22.015 9.866 -5.099 1.00 93.25 474 HIS A CA 1
ATOM 3667 C C . HIS A 1 474 ? 23.447 10.279 -4.730 1.00 93.25 474 HIS A C 1
ATOM 3669 O O . HIS A 1 474 ? 24.171 9.522 -4.083 1.00 93.25 474 HIS A O 1
ATOM 3675 N N . SER A 1 475 ? 23.851 11.505 -5.070 1.00 89.75 475 SER A N 1
ATOM 3676 C CA . SER A 1 475 ? 25.238 11.984 -4.931 1.00 89.75 475 SER A CA 1
ATOM 3677 C C . SER A 1 475 ? 25.822 11.833 -3.519 1.00 89.75 475 SER A C 1
ATOM 3679 O O . SER A 1 475 ? 26.991 11.474 -3.373 1.00 89.75 475 SER A O 1
ATOM 3681 N N . HIS A 1 476 ? 25.010 12.041 -2.476 1.00 91.19 476 HIS A N 1
ATOM 3682 C CA . HIS A 1 476 ? 25.425 11.828 -1.087 1.00 91.19 476 HIS A CA 1
ATOM 3683 C C . HIS A 1 476 ? 25.680 10.347 -0.767 1.00 91.19 476 HIS A C 1
ATOM 3685 O O . HIS A 1 476 ? 26.660 10.040 -0.095 1.00 91.19 476 HIS A O 1
ATOM 3691 N N . LEU A 1 477 ? 24.862 9.423 -1.283 1.00 90.94 477 LEU A N 1
ATOM 3692 C CA . LEU A 1 477 ? 25.056 7.987 -1.054 1.00 90.94 477 LEU A CA 1
ATOM 3693 C C . LEU A 1 477 ? 26.263 7.473 -1.845 1.00 90.94 477 LEU A C 1
ATOM 3695 O O . LEU A 1 477 ? 27.107 6.763 -1.302 1.00 90.94 477 LEU A O 1
ATOM 3699 N N . LEU A 1 478 ? 26.407 7.930 -3.094 1.00 92.00 478 LEU A N 1
ATOM 3700 C CA . LEU A 1 478 ? 27.559 7.606 -3.933 1.00 92.00 478 LEU A CA 1
ATOM 3701 C C . LEU A 1 478 ? 28.885 8.132 -3.362 1.00 92.00 478 LEU A C 1
ATOM 3703 O O . LEU A 1 478 ? 29.931 7.542 -3.630 1.00 92.00 478 LEU A O 1
ATOM 3707 N N . SER A 1 479 ? 28.865 9.199 -2.550 1.00 91.81 479 SER A N 1
ATOM 3708 C CA . SER A 1 479 ? 30.073 9.730 -1.899 1.00 91.81 479 SER A CA 1
ATOM 3709 C C . SER A 1 479 ? 30.778 8.690 -1.019 1.00 91.81 479 SER A C 1
ATOM 3711 O O . SER A 1 479 ? 32.004 8.616 -1.030 1.00 91.81 479 SER A O 1
ATOM 3713 N N . ALA A 1 480 ? 30.012 7.821 -0.348 1.00 88.56 480 ALA A N 1
ATOM 3714 C CA . ALA A 1 480 ? 30.531 6.767 0.523 1.00 88.56 480 ALA A CA 1
ATOM 3715 C C . ALA A 1 480 ? 31.221 5.615 -0.233 1.00 88.56 480 ALA A C 1
ATOM 3717 O O . ALA A 1 480 ? 31.863 4.776 0.396 1.00 88.56 480 ALA A O 1
ATOM 3718 N N . VAL A 1 481 ? 31.088 5.549 -1.565 1.00 93.56 481 VAL A N 1
ATOM 3719 C CA . VAL A 1 481 ? 31.609 4.438 -2.379 1.00 93.56 481 VAL A CA 1
ATOM 3720 C C . VAL A 1 481 ? 32.607 4.863 -3.459 1.00 93.56 481 VAL A C 1
ATOM 3722 O O . VAL A 1 481 ? 33.105 3.996 -4.176 1.00 93.56 481 VAL A O 1
ATOM 3725 N N . ARG A 1 482 ? 32.953 6.157 -3.564 1.00 91.25 482 ARG A N 1
ATOM 3726 C CA . ARG A 1 482 ? 33.867 6.691 -4.602 1.00 91.25 482 ARG A CA 1
ATOM 3727 C C . ARG A 1 482 ? 35.262 6.064 -4.602 1.00 91.25 482 ARG A C 1
ATOM 3729 O O . ARG A 1 482 ? 35.820 5.868 -5.672 1.00 91.25 482 ARG A O 1
ATOM 3736 N N . ASP A 1 483 ? 35.776 5.674 -3.441 1.00 91.56 483 ASP A N 1
ATOM 3737 C CA . ASP A 1 483 ? 37.091 5.025 -3.318 1.00 91.56 483 ASP A CA 1
ATOM 3738 C C . ASP A 1 483 ? 37.003 3.484 -3.307 1.00 91.56 483 ASP A C 1
ATOM 3740 O O . ASP A 1 483 ? 37.971 2.784 -3.003 1.00 91.56 483 ASP A O 1
ATOM 3744 N N . SER A 1 484 ? 35.833 2.912 -3.619 1.00 94.56 484 SER A N 1
ATOM 3745 C CA . SER A 1 484 ? 35.628 1.465 -3.542 1.00 94.56 484 SER A CA 1
ATOM 3746 C C . SER A 1 484 ? 36.414 0.695 -4.601 1.00 94.56 484 SER A C 1
ATOM 3748 O O . SER A 1 484 ? 36.243 0.893 -5.807 1.00 94.56 484 SER A O 1
ATOM 3750 N N . LYS A 1 485 ? 37.180 -0.300 -4.137 1.00 93.19 485 LYS A N 1
ATOM 3751 C CA . LYS A 1 485 ? 37.840 -1.322 -4.968 1.00 93.19 485 LYS A CA 1
ATOM 3752 C C . LYS A 1 485 ? 36.867 -2.279 -5.676 1.00 93.19 485 LYS A C 1
ATOM 3754 O O . LYS A 1 485 ? 37.264 -2.933 -6.641 1.00 93.19 485 LYS A O 1
ATOM 3759 N N . HIS A 1 486 ? 35.624 -2.376 -5.197 1.00 96.69 486 HIS A N 1
ATOM 3760 C CA . HIS A 1 486 ? 34.597 -3.281 -5.728 1.00 96.69 486 HIS A CA 1
ATOM 3761 C C . HIS A 1 486 ? 33.875 -2.700 -6.955 1.00 96.69 486 HIS A C 1
ATOM 3763 O O . HIS A 1 486 ? 33.235 -3.441 -7.693 1.00 96.69 486 HIS A O 1
ATOM 3769 N N . ILE A 1 487 ? 33.984 -1.387 -7.188 1.00 97.50 487 ILE A N 1
ATOM 3770 C CA . ILE A 1 487 ? 33.261 -0.658 -8.238 1.00 97.50 487 ILE A CA 1
ATOM 3771 C C . ILE A 1 487 ? 34.178 -0.379 -9.436 1.00 97.50 487 ILE A C 1
ATOM 3773 O O . ILE A 1 487 ? 35.376 -0.115 -9.274 1.00 97.50 487 ILE A O 1
ATOM 3777 N N . ASP A 1 488 ? 33.618 -0.424 -10.645 1.00 97.06 488 ASP A N 1
ATOM 3778 C CA . ASP A 1 488 ? 34.181 0.242 -11.819 1.00 97.06 488 ASP A CA 1
ATOM 3779 C C . ASP A 1 488 ? 33.554 1.638 -11.969 1.00 97.06 488 ASP A C 1
ATOM 3781 O O . ASP A 1 488 ? 32.369 1.790 -12.274 1.00 97.06 488 ASP A O 1
ATOM 3785 N N . HIS A 1 489 ? 34.350 2.673 -11.693 1.00 95.25 489 HIS A N 1
ATOM 3786 C CA . HIS A 1 489 ? 33.856 4.051 -11.614 1.00 95.25 489 HIS A CA 1
ATOM 3787 C C . HIS A 1 489 ? 33.570 4.674 -12.980 1.00 95.25 489 HIS A C 1
ATOM 3789 O O . HIS A 1 489 ? 32.687 5.523 -13.072 1.00 95.25 489 HIS A O 1
ATOM 3795 N N . GLU A 1 490 ? 34.244 4.236 -14.048 1.00 95.00 490 GLU A N 1
ATOM 3796 C CA . GLU A 1 490 ? 33.928 4.710 -15.401 1.00 95.00 490 GLU A CA 1
ATOM 3797 C C . GLU A 1 490 ? 32.643 4.055 -15.923 1.00 95.00 490 GLU A C 1
ATOM 3799 O O . GLU A 1 490 ? 31.855 4.709 -16.609 1.00 95.00 490 GLU A O 1
ATOM 3804 N N . VAL A 1 491 ? 32.362 2.803 -15.534 1.00 96.56 491 VAL A N 1
ATOM 3805 C CA . VAL A 1 491 ? 31.057 2.183 -15.798 1.00 96.56 491 VAL A CA 1
ATOM 3806 C C . VAL A 1 491 ? 29.947 2.847 -14.979 1.00 96.56 491 VAL A C 1
ATOM 3808 O O . VAL A 1 491 ? 28.947 3.252 -15.574 1.00 96.56 491 VAL A O 1
ATOM 3811 N N . LEU A 1 492 ? 30.123 3.009 -13.659 1.00 96.12 492 LEU A N 1
ATOM 3812 C CA . LEU A 1 492 ? 29.141 3.633 -12.757 1.00 96.12 492 LEU A CA 1
ATOM 3813 C C . LEU A 1 492 ? 28.699 5.019 -13.249 1.00 96.12 492 LEU A C 1
ATOM 3815 O O . LEU A 1 492 ? 27.506 5.309 -13.302 1.00 96.12 492 LEU A O 1
ATOM 3819 N N . LYS A 1 493 ? 29.654 5.848 -13.675 1.00 93.25 493 LYS A N 1
ATOM 3820 C CA . LYS A 1 493 ? 29.443 7.223 -14.154 1.00 93.25 493 LYS A CA 1
ATOM 3821 C C . LYS A 1 493 ? 28.429 7.349 -15.298 1.00 93.25 493 LYS A C 1
ATOM 3823 O O . LYS A 1 493 ? 27.824 8.409 -15.447 1.00 93.25 493 LYS A O 1
ATOM 3828 N N . ARG A 1 494 ? 28.208 6.288 -16.086 1.00 92.19 494 ARG A N 1
ATOM 3829 C CA . ARG A 1 494 ? 27.158 6.248 -17.124 1.00 92.19 494 ARG A CA 1
ATOM 3830 C C . ARG A 1 494 ? 25.751 6.237 -16.516 1.00 92.19 494 ARG A C 1
ATOM 3832 O O . ARG A 1 494 ? 24.867 6.948 -16.989 1.00 92.19 494 ARG A O 1
ATOM 3839 N N . TYR A 1 495 ? 25.571 5.492 -15.427 1.00 93.06 495 TYR A N 1
ATOM 3840 C CA . TYR A 1 495 ? 24.285 5.284 -14.760 1.00 93.06 495 TYR A CA 1
ATOM 3841 C C . TYR A 1 495 ? 23.883 6.416 -13.806 1.00 93.06 495 TYR A C 1
ATOM 3843 O O . TYR A 1 495 ? 22.703 6.554 -13.507 1.00 93.06 495 TYR A O 1
ATOM 3851 N N . GLU A 1 496 ? 24.809 7.278 -13.367 1.00 90.56 496 GLU A N 1
ATOM 3852 C CA . GLU A 1 496 ? 24.494 8.341 -12.389 1.00 90.56 496 GLU A CA 1
ATOM 3853 C C . GLU A 1 496 ? 23.378 9.301 -12.840 1.00 90.56 496 GLU A C 1
ATOM 3855 O O . GLU A 1 496 ? 22.664 9.858 -12.011 1.00 90.56 496 GLU A O 1
ATOM 3860 N N . SER A 1 497 ? 23.192 9.457 -14.154 1.00 85.06 497 SER A N 1
ATOM 3861 C CA . SER A 1 497 ? 22.146 10.300 -14.756 1.00 85.06 497 SER A CA 1
ATOM 3862 C C . SER A 1 497 ? 20.743 9.670 -14.815 1.00 85.06 497 SER A C 1
ATOM 3864 O O . SER A 1 497 ? 19.779 10.365 -15.148 1.00 85.06 497 SER A O 1
ATOM 3866 N N . VAL A 1 498 ? 20.608 8.384 -14.461 1.00 90.06 498 VAL A N 1
ATOM 3867 C CA . VAL A 1 498 ? 19.306 7.720 -14.262 1.00 90.06 498 VAL A CA 1
ATOM 3868 C C . VAL A 1 498 ? 18.580 8.347 -13.066 1.00 90.06 498 VAL A C 1
ATOM 3870 O O . VAL A 1 498 ? 17.363 8.509 -13.088 1.00 90.06 498 VAL A O 1
ATOM 3873 N N . GLY A 1 499 ? 19.327 8.739 -12.029 1.00 91.75 499 GLY A N 1
ATOM 3874 C CA . GLY A 1 499 ? 18.775 9.241 -10.776 1.00 91.75 499 GLY A CA 1
ATOM 3875 C C . GLY A 1 499 ? 18.273 8.114 -9.883 1.00 91.75 499 GLY A C 1
ATOM 3876 O O . GLY A 1 499 ? 18.990 7.697 -8.977 1.00 91.75 499 GLY A O 1
ATOM 3877 N N . GLY A 1 500 ? 17.065 7.612 -10.125 1.00 94.31 500 GLY A N 1
ATOM 3878 C CA . GLY A 1 500 ? 16.486 6.537 -9.324 1.00 94.31 500 GLY A CA 1
ATOM 3879 C C . GLY A 1 500 ? 15.347 5.810 -10.021 1.00 94.31 500 GLY A C 1
ATOM 3880 O O . GLY A 1 500 ? 14.616 6.403 -10.810 1.00 94.31 500 GLY A O 1
ATOM 3881 N N . VAL A 1 501 ? 15.207 4.523 -9.717 1.00 98.06 501 VAL A N 1
ATOM 3882 C CA . VAL A 1 501 ? 14.080 3.686 -10.138 1.00 98.06 501 VAL A CA 1
ATOM 3883 C C . VAL A 1 501 ? 13.560 2.935 -8.922 1.00 98.06 501 VAL A C 1
ATOM 3885 O O . VAL A 1 501 ? 14.343 2.276 -8.242 1.00 98.06 501 VAL A O 1
ATOM 3888 N N . ARG A 1 502 ? 12.247 2.995 -8.695 1.00 98.81 502 ARG A N 1
ATOM 3889 C CA . ARG A 1 502 ? 11.498 2.143 -7.758 1.00 98.81 502 ARG A CA 1
ATOM 3890 C C . ARG A 1 502 ? 10.282 1.566 -8.483 1.00 98.81 502 ARG A C 1
ATOM 3892 O O . ARG A 1 502 ? 9.721 2.215 -9.374 1.00 98.81 502 ARG A O 1
ATOM 3899 N N . ILE A 1 503 ? 9.920 0.336 -8.143 1.00 98.81 503 ILE A N 1
ATOM 3900 C CA . ILE A 1 503 ? 8.692 -0.320 -8.597 1.00 98.81 503 ILE A CA 1
ATOM 3901 C C . ILE A 1 503 ? 8.076 -0.949 -7.358 1.00 98.81 503 ILE A C 1
ATOM 3903 O O . ILE A 1 503 ? 8.766 -1.677 -6.651 1.00 98.81 503 ILE A O 1
ATOM 3907 N N . GLU A 1 504 ? 6.817 -0.634 -7.086 1.00 98.94 504 GLU A N 1
ATOM 3908 C CA . GLU A 1 504 ? 6.168 -0.987 -5.829 1.00 98.94 504 GLU A CA 1
ATOM 3909 C C . GLU A 1 504 ? 4.730 -1.424 -6.034 1.00 98.94 504 GLU A C 1
ATOM 3911 O O . GLU A 1 504 ? 3.972 -0.755 -6.737 1.00 98.94 504 GLU A O 1
ATOM 3916 N N . ASP A 1 505 ? 4.390 -2.533 -5.384 1.00 98.88 505 ASP A N 1
ATOM 3917 C CA . ASP A 1 505 ? 3.061 -3.129 -5.374 1.00 98.88 505 ASP A CA 1
ATOM 3918 C C . ASP A 1 505 ? 2.636 -3.439 -3.935 1.00 98.88 505 ASP A C 1
ATOM 3920 O O . ASP A 1 505 ? 3.460 -3.842 -3.109 1.00 98.88 505 ASP A O 1
ATOM 3924 N N . VAL A 1 506 ? 1.336 -3.327 -3.660 1.00 98.88 506 VAL A N 1
ATOM 3925 C CA . VAL A 1 506 ? 0.712 -3.798 -2.419 1.00 98.88 506 VAL A CA 1
ATOM 3926 C C . VAL A 1 506 ? 0.302 -5.256 -2.589 1.00 98.88 506 VAL A C 1
ATOM 3928 O O . VAL A 1 506 ? -0.476 -5.596 -3.481 1.00 98.88 506 VAL A O 1
ATOM 3931 N N . VAL A 1 507 ? 0.764 -6.125 -1.693 1.00 98.62 507 VAL A N 1
ATOM 3932 C CA . VAL A 1 507 ? 0.462 -7.559 -1.713 1.00 98.62 507 VAL A CA 1
ATOM 3933 C C . VAL A 1 507 ? -0.191 -8.014 -0.410 1.00 98.62 507 VAL A C 1
ATOM 3935 O O . VAL A 1 507 ? 0.196 -7.616 0.687 1.00 98.62 507 VAL A O 1
ATOM 3938 N N . LEU A 1 508 ? -1.190 -8.883 -0.541 1.00 98.81 508 LEU A N 1
ATOM 3939 C CA . LEU A 1 508 ? -1.778 -9.657 0.550 1.00 98.81 508 LEU A CA 1
ATOM 3940 C C . LEU A 1 508 ? -1.044 -10.995 0.647 1.00 98.81 508 LEU A C 1
ATOM 3942 O O . LEU A 1 508 ? -0.980 -11.716 -0.344 1.00 98.81 508 LEU A O 1
ATOM 3946 N N . ILE A 1 509 ? -0.543 -11.358 1.822 1.00 98.75 509 ILE A N 1
ATOM 3947 C CA . ILE A 1 509 ? -0.018 -12.700 2.090 1.00 98.75 509 ILE A CA 1
ATOM 3948 C C . ILE A 1 509 ? -1.191 -13.677 2.234 1.00 98.75 509 ILE A C 1
ATOM 3950 O O . ILE A 1 509 ? -2.132 -13.406 2.982 1.00 98.75 509 ILE A O 1
ATOM 3954 N N . THR A 1 510 ? -1.123 -14.801 1.520 1.00 98.06 510 THR A N 1
ATOM 3955 C CA . THR A 1 510 ? -2.102 -15.901 1.569 1.00 98.06 510 THR A CA 1
ATOM 3956 C C . THR A 1 510 ? -1.478 -17.138 2.209 1.00 98.06 510 THR A C 1
ATOM 3958 O O . THR A 1 510 ? -0.262 -17.221 2.354 1.00 98.06 510 THR A O 1
ATOM 3961 N N . GLN A 1 511 ? -2.288 -18.138 2.559 1.00 95.81 511 GLN A N 1
ATOM 3962 C CA . GLN A 1 511 ? -1.843 -19.388 3.201 1.00 95.81 511 GLN A CA 1
ATOM 3963 C C . GLN A 1 511 ? -0.715 -20.127 2.458 1.00 95.81 511 GLN A C 1
ATOM 3965 O O . GLN A 1 511 ? 0.089 -20.820 3.081 1.00 95.81 511 GLN A O 1
ATOM 3970 N N . ASP A 1 512 ? -0.661 -19.976 1.138 1.00 93.56 512 ASP A N 1
ATOM 3971 C CA . ASP A 1 512 ? 0.230 -20.656 0.202 1.00 93.56 512 ASP A CA 1
ATOM 3972 C C . ASP A 1 512 ? 1.220 -19.723 -0.521 1.00 93.56 512 ASP A C 1
ATOM 3974 O O . ASP A 1 512 ? 2.156 -20.212 -1.158 1.00 93.56 512 ASP A O 1
ATOM 3978 N N . GLY A 1 513 ? 1.068 -18.400 -0.400 1.00 97.38 513 GLY A N 1
ATOM 3979 C CA . GLY A 1 513 ? 1.886 -17.436 -1.130 1.00 97.38 513 GLY A CA 1
ATOM 3980 C C . GLY A 1 513 ? 1.466 -15.980 -0.916 1.00 97.38 513 GLY A C 1
ATOM 3981 O O . GLY A 1 513 ? 1.470 -15.470 0.208 1.00 97.38 513 GLY A O 1
ATOM 3982 N N . TYR A 1 514 ? 1.123 -15.298 -2.011 1.00 98.38 514 TYR A N 1
ATOM 3983 C CA . TYR A 1 514 ? 0.635 -13.921 -2.008 1.00 98.38 514 TYR A CA 1
ATOM 3984 C C . TYR A 1 514 ? -0.402 -13.676 -3.116 1.00 98.38 514 TYR A C 1
ATOM 3986 O O . TYR A 1 514 ? -0.446 -14.372 -4.131 1.00 98.38 514 TYR A O 1
ATOM 3994 N N . ARG A 1 515 ? -1.187 -12.607 -2.959 1.00 98.38 515 ARG A N 1
ATOM 3995 C CA . ARG A 1 515 ? -2.046 -12.011 -3.986 1.00 98.38 515 ARG A CA 1
ATOM 3996 C C . ARG A 1 515 ? -1.668 -10.544 -4.165 1.00 98.38 515 ARG A C 1
ATOM 3998 O O . ARG A 1 515 ? -1.773 -9.766 -3.219 1.00 98.38 515 ARG A O 1
ATOM 4005 N N . ASN A 1 516 ? -1.264 -10.157 -5.374 1.00 98.44 516 ASN A N 1
ATOM 4006 C CA . ASN A 1 516 ? -1.038 -8.751 -5.708 1.00 98.44 516 ASN A CA 1
ATOM 4007 C C . ASN A 1 516 ? -2.379 -7.997 -5.751 1.00 98.44 516 ASN A C 1
ATOM 4009 O O . ASN A 1 516 ? -3.326 -8.469 -6.382 1.00 98.44 516 ASN A O 1
ATOM 4013 N N . LEU A 1 517 ? -2.467 -6.866 -5.049 1.00 98.38 517 LEU A N 1
ATOM 4014 C CA . LEU A 1 517 ? -3.640 -5.986 -5.032 1.00 98.38 517 LEU A CA 1
ATOM 4015 C C . LEU A 1 517 ? -3.485 -4.836 -6.040 1.00 98.38 517 LEU A C 1
ATOM 4017 O O . LEU A 1 517 ? -4.485 -4.272 -6.486 1.00 98.38 517 LEU A O 1
ATOM 4021 N N . THR A 1 518 ? -2.250 -4.495 -6.412 1.00 98.06 518 THR A N 1
ATOM 4022 C CA . THR A 1 518 ? -1.932 -3.482 -7.420 1.00 98.06 518 THR A CA 1
ATOM 4023 C C . THR A 1 518 ? -2.213 -4.023 -8.823 1.00 98.06 518 THR A C 1
ATOM 4025 O O . THR A 1 518 ? -1.775 -5.113 -9.184 1.00 98.06 518 THR A O 1
ATOM 4028 N N . THR A 1 519 ? -2.957 -3.261 -9.630 1.00 94.69 519 THR A N 1
ATOM 4029 C CA . THR A 1 519 ? -3.403 -3.694 -10.972 1.00 94.69 519 THR A CA 1
ATOM 4030 C C . THR A 1 519 ? -2.702 -2.969 -12.119 1.00 94.69 519 THR A C 1
ATOM 4032 O O . THR A 1 519 ? -2.654 -3.491 -13.232 1.00 94.69 519 THR A O 1
ATOM 4035 N N . VAL A 1 520 ? -2.107 -1.800 -11.861 1.00 94.50 520 VAL A N 1
ATOM 4036 C CA . VAL A 1 520 ? -1.332 -1.065 -12.868 1.00 94.50 520 VAL A CA 1
ATOM 4037 C C . VAL A 1 520 ? -0.055 -1.828 -13.233 1.00 94.50 520 VAL A C 1
ATOM 4039 O O . VAL A 1 520 ? 0.641 -2.355 -12.369 1.00 94.50 520 VAL A O 1
ATOM 4042 N N . ARG A 1 521 ? 0.283 -1.892 -14.521 1.00 93.62 521 ARG A N 1
ATOM 4043 C CA . ARG A 1 521 ? 1.393 -2.720 -15.023 1.00 93.62 521 ARG A CA 1
ATOM 4044 C C . ARG A 1 521 ? 2.782 -2.121 -14.753 1.00 93.62 521 ARG A C 1
ATOM 4046 O O . ARG A 1 521 ? 2.931 -0.925 -14.506 1.00 93.62 521 ARG A O 1
ATOM 4053 N N . SER A 1 522 ? 3.798 -2.985 -14.786 1.00 94.31 522 SER A N 1
ATOM 4054 C CA . SER A 1 522 ? 5.224 -2.672 -14.569 1.00 94.31 522 SER A CA 1
ATOM 4055 C C . SER A 1 522 ? 6.157 -3.358 -15.583 1.00 94.31 522 SER A C 1
ATOM 4057 O O . SER A 1 522 ? 7.378 -3.344 -15.434 1.00 94.31 522 SER A O 1
ATOM 4059 N N . ASP A 1 523 ? 5.618 -3.977 -16.636 1.00 92.81 523 ASP A N 1
ATOM 4060 C CA . ASP A 1 523 ? 6.435 -4.476 -17.741 1.00 92.81 523 ASP A CA 1
ATOM 4061 C C . ASP A 1 523 ? 6.884 -3.341 -18.673 1.00 92.81 523 ASP A C 1
ATOM 4063 O O . ASP A 1 523 ? 6.194 -2.335 -18.864 1.00 92.81 523 ASP A O 1
ATOM 4067 N N . VAL A 1 524 ? 8.080 -3.501 -19.244 1.00 91.44 524 VAL A N 1
ATOM 4068 C CA . VAL A 1 524 ? 8.747 -2.449 -20.025 1.00 91.44 524 VAL A CA 1
ATOM 4069 C C . VAL A 1 524 ? 7.994 -2.179 -21.324 1.00 91.44 524 VAL A C 1
ATOM 4071 O O . VAL A 1 524 ? 7.873 -1.035 -21.751 1.00 91.44 524 VAL A O 1
ATOM 4074 N N . GLU A 1 525 ? 7.468 -3.236 -21.933 1.00 88.94 525 GLU A N 1
ATOM 4075 C CA . GLU A 1 525 ? 6.724 -3.210 -23.185 1.00 88.94 525 GLU A CA 1
ATOM 4076 C C . GLU A 1 525 ? 5.439 -2.383 -23.044 1.00 88.94 525 GLU A C 1
ATOM 4078 O O . GLU A 1 525 ? 5.167 -1.535 -23.894 1.00 88.94 525 GLU A O 1
ATOM 4083 N N . TRP A 1 526 ? 4.694 -2.551 -21.943 1.00 88.38 526 TRP A N 1
ATOM 4084 C CA . TRP A 1 526 ? 3.544 -1.701 -21.636 1.00 88.38 526 TRP A CA 1
ATOM 4085 C C . TRP A 1 526 ? 3.940 -0.255 -21.331 1.00 88.38 526 TRP A C 1
ATOM 4087 O O . TRP A 1 526 ? 3.309 0.657 -21.856 1.00 88.38 526 TRP A O 1
ATOM 4097 N N . LEU A 1 527 ? 4.996 -0.011 -20.546 1.00 88.00 527 LEU A N 1
ATOM 4098 C CA . LEU A 1 527 ? 5.423 1.359 -20.224 1.00 88.00 527 LEU A CA 1
ATOM 4099 C C . LEU A 1 527 ? 5.870 2.157 -21.459 1.00 88.00 527 LEU A C 1
ATOM 4101 O O . LEU A 1 527 ? 5.537 3.335 -21.570 1.00 88.00 527 LEU A O 1
ATOM 4105 N N . GLU A 1 528 ? 6.572 1.530 -22.407 1.00 86.44 528 GLU A N 1
ATOM 4106 C CA . GLU A 1 528 ? 6.992 2.172 -23.666 1.00 86.44 528 GLU A CA 1
ATOM 4107 C C . GLU A 1 528 ? 5.864 2.276 -24.724 1.00 86.44 528 GLU A C 1
ATOM 4109 O O . GLU A 1 528 ? 6.051 2.910 -25.770 1.00 86.44 528 GLU A O 1
ATOM 4114 N N . GLY A 1 529 ? 4.703 1.656 -24.469 1.00 81.19 529 GLY A N 1
ATOM 4115 C CA . GLY A 1 529 ? 3.521 1.637 -25.347 1.00 81.19 529 GLY A CA 1
ATOM 4116 C C . GLY A 1 529 ? 2.226 2.181 -24.724 1.00 81.19 529 GLY A C 1
ATOM 4117 O O . GLY A 1 529 ? 1.167 2.088 -25.341 1.00 81.19 529 GLY A O 1
ATOM 4118 N N . CYS A 1 530 ? 2.275 2.733 -23.506 1.00 72.69 530 CYS A N 1
ATOM 4119 C CA . CYS A 1 530 ? 1.087 3.095 -22.718 1.00 72.69 530 CYS A CA 1
ATOM 4120 C C . CYS A 1 530 ? 0.248 4.253 -23.297 1.00 72.69 530 CYS A C 1
ATOM 4122 O O . CYS A 1 530 ? -0.856 4.517 -22.827 1.00 72.69 530 CYS A O 1
ATOM 4124 N N . ASP A 1 531 ? 0.744 4.935 -24.323 1.00 59.34 531 ASP A N 1
ATOM 4125 C CA . ASP A 1 531 ? 0.075 5.997 -25.076 1.00 59.34 531 ASP A CA 1
ATOM 4126 C C . ASP A 1 531 ? -0.955 5.499 -26.097 1.00 59.34 531 ASP A C 1
ATOM 4128 O O . ASP A 1 531 ? -1.831 6.276 -26.494 1.00 59.34 531 ASP A O 1
ATOM 4132 N N . GLU A 1 532 ? -0.842 4.244 -26.550 1.00 48.75 532 GLU A N 1
ATOM 4133 C CA . GLU A 1 532 ? -1.685 3.734 -27.625 1.00 48.75 532 GLU A CA 1
ATOM 4134 C C . GLU A 1 532 ? -3.152 3.721 -27.187 1.00 48.75 532 GLU A C 1
ATOM 4136 O O . GLU A 1 532 ? -3.550 3.044 -26.234 1.00 48.75 532 GLU A O 1
ATOM 4141 N N . VAL A 1 533 ? -3.980 4.473 -27.922 1.00 36.88 533 VAL A N 1
ATOM 4142 C CA . VAL A 1 533 ? -5.430 4.587 -27.703 1.00 36.88 533 VAL A CA 1
ATOM 4143 C C . VAL A 1 533 ? -6.144 3.348 -28.250 1.00 36.88 533 VAL A C 1
ATOM 4145 O O . VAL A 1 533 ? -7.084 3.424 -29.037 1.00 36.88 533 VAL A O 1
ATOM 4148 N N . SER A 1 534 ? -5.713 2.177 -27.788 1.00 30.69 534 SER A N 1
ATOM 4149 C CA . SER A 1 534 ? -6.614 1.044 -27.670 1.00 30.69 534 SER A CA 1
ATOM 4150 C C . SER A 1 534 ? -7.587 1.380 -26.537 1.00 30.69 534 SER A C 1
ATOM 4152 O O . SER A 1 534 ? -7.199 1.570 -25.383 1.00 30.69 534 SER A O 1
ATOM 4154 N N . PHE A 1 535 ? -8.874 1.507 -26.867 1.00 29.78 535 PHE A N 1
ATOM 4155 C CA . PHE A 1 535 ? -9.949 1.828 -25.916 1.00 29.78 535 PHE A CA 1
ATOM 4156 C C . PHE A 1 535 ? -10.308 0.604 -25.043 1.00 29.78 535 PHE A C 1
ATOM 4158 O O . PHE A 1 535 ? -11.475 0.302 -24.793 1.00 29.78 535 PHE A O 1
ATOM 4165 N N . ILE A 1 536 ? -9.284 -0.130 -24.597 1.00 28.03 536 ILE A N 1
ATOM 4166 C CA . ILE A 1 536 ? -9.391 -1.248 -23.667 1.00 28.03 536 ILE A CA 1
ATOM 4167 C C . ILE A 1 536 ? -9.526 -0.635 -22.278 1.00 28.03 536 ILE A C 1
ATOM 4169 O O . ILE A 1 536 ? -8.545 -0.326 -21.602 1.00 28.03 536 ILE A O 1
ATOM 4173 N N . LEU A 1 537 ? -10.780 -0.437 -21.874 1.00 28.02 537 LEU A N 1
ATOM 4174 C CA . LEU A 1 537 ? -11.137 -0.208 -20.482 1.00 28.02 537 LEU A CA 1
ATOM 4175 C C . LEU A 1 537 ? -10.581 -1.372 -19.654 1.00 28.02 537 LEU A C 1
ATOM 4177 O O . LEU A 1 537 ? -11.054 -2.503 -19.777 1.00 28.02 537 LEU A O 1
ATOM 4181 N N . THR A 1 538 ? -9.606 -1.090 -18.792 1.00 29.14 538 THR A N 1
ATOM 4182 C CA . THR A 1 538 ? -9.058 -2.003 -17.780 1.00 29.14 538 THR A CA 1
ATOM 4183 C C . THR A 1 538 ? -10.078 -2.251 -16.657 1.00 29.14 538 THR A C 1
ATOM 4185 O O . THR A 1 538 ? -9.824 -2.053 -15.475 1.00 29.14 538 THR A O 1
ATOM 4188 N N . THR A 1 539 ? -11.261 -2.764 -17.015 1.00 27.17 539 THR A N 1
ATOM 4189 C CA . THR A 1 539 ? -12.237 -3.375 -16.094 1.00 27.17 539 THR A CA 1
ATOM 4190 C C . THR A 1 539 ? -11.912 -4.855 -15.847 1.00 27.17 539 THR A C 1
ATOM 4192 O O . THR A 1 539 ? -12.809 -5.687 -15.718 1.00 27.17 539 THR A O 1
ATOM 4195 N N . GLN A 1 540 ? -10.620 -5.208 -15.786 1.00 33.94 540 GLN A N 1
ATOM 4196 C CA . GLN A 1 540 ? -10.167 -6.605 -15.759 1.00 33.94 540 GLN A CA 1
ATOM 4197 C C . GLN A 1 540 ? -10.623 -7.387 -14.518 1.00 33.94 540 GLN A C 1
ATOM 4199 O O . GLN A 1 540 ? -10.825 -8.590 -14.636 1.00 33.94 540 GLN A O 1
ATOM 4204 N N . SER A 1 541 ? -10.886 -6.735 -13.378 1.00 33.91 541 SER A N 1
ATOM 4205 C CA . SER A 1 541 ? -11.364 -7.419 -12.161 1.00 33.91 541 SER A CA 1
ATOM 4206 C C . SER A 1 541 ? -12.739 -8.094 -12.345 1.00 33.91 541 SER A C 1
ATOM 4208 O O . SER A 1 541 ? -12.923 -9.248 -11.964 1.00 33.91 541 SER A O 1
ATOM 4210 N N . TYR A 1 542 ? -13.687 -7.434 -13.026 1.00 31.09 542 TYR A N 1
ATOM 4211 C CA . TYR A 1 542 ? -15.017 -8.004 -13.302 1.00 31.09 542 TYR A CA 1
ATOM 4212 C C . TYR A 1 542 ? -15.082 -8.752 -14.641 1.00 31.09 542 TYR A C 1
ATOM 4214 O O . TYR A 1 542 ? -15.731 -9.794 -14.734 1.00 31.09 542 TYR A O 1
ATOM 4222 N N . SER A 1 543 ? -14.391 -8.260 -15.678 1.00 39.12 543 SER A N 1
ATOM 4223 C CA . SER A 1 543 ? -14.387 -8.896 -17.002 1.00 39.12 543 SER A CA 1
ATOM 4224 C C . SER A 1 543 ? -13.740 -10.282 -16.981 1.00 39.12 543 SER A C 1
ATOM 4226 O O . SER A 1 543 ? -14.255 -11.189 -17.635 1.00 39.12 543 SER A O 1
ATOM 4228 N N . ALA A 1 544 ? -12.668 -10.474 -16.198 1.00 36.56 544 ALA A N 1
ATOM 4229 C CA . ALA A 1 544 ? -12.026 -11.776 -16.066 1.00 36.56 544 ALA A CA 1
ATOM 4230 C C . ALA A 1 544 ? -13.008 -12.823 -15.535 1.00 36.56 544 ALA A C 1
ATOM 4232 O O . ALA A 1 544 ? -13.143 -13.865 -16.153 1.00 36.56 544 ALA A O 1
ATOM 4233 N N . HIS A 1 545 ? -13.772 -12.557 -14.473 1.00 37.78 545 HIS A N 1
ATOM 4234 C CA . HIS A 1 545 ? -14.624 -13.596 -13.884 1.00 37.78 545 HIS A CA 1
ATOM 4235 C C . HIS A 1 545 ? -15.783 -14.053 -14.795 1.00 37.78 545 HIS A C 1
ATOM 4237 O O . HIS A 1 545 ? -16.259 -15.173 -14.644 1.00 37.78 545 HIS A O 1
ATOM 4243 N N . PHE A 1 546 ? -16.230 -13.231 -15.756 1.00 39.72 546 PHE A N 1
ATOM 4244 C CA . PHE A 1 546 ? -17.239 -13.628 -16.752 1.00 39.72 546 PHE A CA 1
ATOM 4245 C C . PHE A 1 546 ? -16.615 -14.313 -17.979 1.00 39.72 546 PHE A C 1
ATOM 4247 O O . PHE A 1 546 ? -17.080 -15.375 -18.388 1.00 39.72 546 PHE A O 1
ATOM 4254 N N . ILE A 1 547 ? -15.527 -13.758 -18.528 1.00 40.94 547 ILE A N 1
ATOM 4255 C CA . ILE A 1 547 ? -14.822 -14.333 -19.688 1.00 40.94 547 ILE A CA 1
ATOM 4256 C C . ILE A 1 547 ? -14.133 -15.650 -19.307 1.00 40.94 547 ILE A C 1
ATOM 4258 O O . ILE A 1 547 ? -14.229 -16.618 -20.045 1.00 40.94 547 ILE A O 1
ATOM 4262 N N . PHE A 1 548 ? -13.538 -15.744 -18.118 1.00 39.72 548 PHE A N 1
ATOM 4263 C CA . PHE A 1 548 ? -12.970 -16.980 -17.569 1.00 39.72 548 PHE A CA 1
ATOM 4264 C C . PHE A 1 548 ? -14.054 -18.024 -17.272 1.00 39.72 548 PHE A C 1
ATOM 4266 O O . PHE A 1 548 ? -13.777 -19.212 -17.329 1.00 39.72 548 PHE A O 1
ATOM 4273 N N . LYS A 1 549 ? -15.309 -17.616 -17.027 1.00 42.25 549 LYS A N 1
ATOM 4274 C CA . LYS A 1 549 ? -16.436 -18.557 -16.937 1.00 42.25 549 LYS A CA 1
ATOM 4275 C C . LYS A 1 549 ? -16.857 -19.081 -18.308 1.00 42.25 549 LYS A C 1
ATOM 4277 O O . LYS A 1 549 ? -17.196 -20.249 -18.404 1.00 42.25 549 LYS A O 1
ATOM 4282 N N . LEU A 1 550 ? -16.801 -18.255 -19.357 1.00 43.66 550 LEU A N 1
ATOM 4283 C CA . LEU A 1 550 ? -16.965 -18.704 -20.748 1.00 43.66 550 LEU A CA 1
ATOM 4284 C C . LEU A 1 550 ? -15.797 -19.592 -21.209 1.00 43.66 550 LEU A C 1
ATOM 4286 O O . LEU A 1 550 ? -16.029 -20.542 -21.943 1.00 43.66 550 LEU A O 1
ATOM 4290 N N . GLN A 1 551 ? -14.575 -19.316 -20.743 1.00 40.78 551 GLN A N 1
ATOM 4291 C CA . GLN A 1 551 ? -13.386 -20.134 -20.992 1.00 40.78 551 GLN A CA 1
ATOM 4292 C C . GLN A 1 551 ? -13.504 -21.501 -20.292 1.00 40.78 551 GLN A C 1
ATOM 4294 O O . GLN A 1 551 ? -13.427 -22.525 -20.953 1.00 40.78 551 GLN A O 1
ATOM 4299 N N . LEU A 1 552 ? -13.819 -21.527 -18.990 1.00 40.25 552 LEU A N 1
ATOM 4300 C CA . LEU A 1 552 ? -14.062 -22.764 -18.233 1.00 40.25 552 LEU A CA 1
ATOM 4301 C C . LEU A 1 552 ? -15.246 -23.577 -18.783 1.00 40.25 552 LEU A C 1
ATOM 4303 O O . LEU A 1 552 ? -15.169 -24.793 -18.816 1.00 40.25 552 LEU A O 1
ATOM 4307 N N . LEU A 1 553 ? -16.319 -22.928 -19.252 1.00 39.88 553 LEU A N 1
ATOM 4308 C CA . LEU A 1 553 ? -17.442 -23.601 -19.930 1.00 39.88 553 LEU A CA 1
ATOM 4309 C C . LEU A 1 553 ? -17.102 -24.104 -21.345 1.00 39.88 553 LEU A C 1
ATOM 4311 O O . LEU A 1 553 ? -17.931 -24.777 -21.952 1.00 39.88 553 LEU A O 1
ATOM 4315 N N . ALA A 1 554 ? -15.942 -23.737 -21.894 1.00 40.84 554 ALA A N 1
ATOM 4316 C CA . ALA A 1 554 ? -15.395 -24.329 -23.110 1.00 40.84 554 ALA A CA 1
ATOM 4317 C C . ALA A 1 554 ? -14.367 -25.427 -22.785 1.00 40.84 554 ALA A C 1
ATOM 4319 O O . ALA A 1 554 ? -14.271 -26.393 -23.531 1.00 40.84 554 ALA A O 1
ATOM 4320 N N . ASP A 1 555 ? -13.624 -25.304 -21.683 1.00 39.12 555 ASP A N 1
ATOM 4321 C CA . ASP A 1 555 ? -12.620 -26.287 -21.266 1.00 39.12 555 ASP A CA 1
ATOM 4322 C C . ASP A 1 555 ? -13.253 -27.531 -20.590 1.00 39.12 555 ASP A C 1
ATOM 4324 O O . ASP A 1 555 ? -12.823 -28.653 -20.877 1.00 39.12 555 ASP A O 1
ATOM 4328 N N . ASP A 1 556 ? -14.310 -27.357 -19.781 1.00 37.09 556 ASP A N 1
ATOM 4329 C CA . ASP A 1 556 ? -15.074 -28.421 -19.105 1.00 37.09 556 ASP A CA 1
ATOM 4330 C C . ASP A 1 556 ? -16.423 -28.719 -19.820 1.00 37.09 556 ASP A C 1
ATOM 4332 O O . ASP A 1 556 ? -17.222 -27.819 -20.068 1.00 37.09 556 ASP A O 1
ATOM 4336 N N . ASP A 1 557 ? -16.703 -30.005 -20.094 1.00 41.25 557 ASP A N 1
ATOM 4337 C CA . ASP A 1 557 ? -17.927 -30.566 -20.723 1.00 41.25 557 ASP A CA 1
ATOM 4338 C C . ASP A 1 557 ? -18.278 -30.117 -22.165 1.00 41.25 557 ASP A C 1
ATOM 4340 O O . ASP A 1 557 ? -19.304 -29.502 -22.465 1.00 41.25 557 ASP A O 1
ATOM 4344 N N . TRP A 1 558 ? -17.471 -30.596 -23.116 1.00 43.06 558 TRP A N 1
ATOM 4345 C CA . TRP A 1 558 ? -17.646 -30.397 -24.564 1.00 43.06 558 TRP A CA 1
ATOM 4346 C C . TRP A 1 558 ? -18.914 -30.997 -25.208 1.00 43.06 558 TRP A C 1
ATOM 4348 O O . TRP A 1 558 ? -19.212 -30.646 -26.351 1.00 43.06 558 TRP A O 1
ATOM 4358 N N . ASP A 1 559 ? -19.640 -31.901 -24.541 1.00 36.97 559 ASP A N 1
ATOM 4359 C CA . ASP A 1 559 ? -20.741 -32.665 -25.161 1.00 36.97 559 ASP A CA 1
ATOM 4360 C C . ASP A 1 559 ? -22.144 -32.039 -24.978 1.00 36.97 559 ASP A C 1
ATOM 4362 O O . ASP A 1 559 ? -23.070 -32.411 -25.702 1.00 36.97 559 ASP A O 1
ATOM 4366 N N . ASP A 1 560 ? -22.326 -31.064 -24.073 1.00 34.72 560 ASP A N 1
ATOM 4367 C CA . ASP A 1 560 ? -23.666 -30.561 -23.683 1.00 34.72 560 ASP A CA 1
ATOM 4368 C C . ASP A 1 560 ? -24.017 -29.143 -24.206 1.00 34.72 560 ASP A C 1
ATOM 4370 O O . ASP A 1 560 ? -25.141 -28.654 -24.043 1.00 34.72 560 ASP A O 1
ATOM 4374 N N . LEU A 1 561 ? -23.102 -28.474 -24.921 1.00 36.25 561 LEU A N 1
ATOM 4375 C CA . LEU A 1 561 ? -23.301 -27.104 -25.440 1.00 36.25 561 LEU A CA 1
ATOM 4376 C C . LEU A 1 561 ? -24.344 -26.981 -26.574 1.00 36.25 561 LEU A C 1
ATOM 4378 O O . LEU A 1 561 ? -24.763 -25.875 -26.925 1.00 36.25 561 LEU A O 1
ATOM 4382 N N . GLY A 1 562 ? -24.837 -28.096 -27.121 1.00 30.38 562 GLY A N 1
ATOM 4383 C CA . GLY A 1 562 ? -25.720 -28.122 -28.295 1.00 30.38 562 GLY A CA 1
ATOM 4384 C C . GLY A 1 562 ? -27.128 -27.519 -28.127 1.00 30.38 562 GLY A C 1
ATOM 4385 O O . GLY A 1 562 ? -27.880 -27.485 -29.105 1.00 30.38 562 GLY A O 1
ATOM 4386 N N . ARG A 1 563 ? -27.544 -27.076 -26.923 1.00 35.19 563 ARG A N 1
ATOM 4387 C CA . ARG A 1 563 ? -28.899 -26.523 -26.664 1.00 35.19 563 ARG A CA 1
ATOM 4388 C C . ARG A 1 563 ? -28.974 -25.373 -25.644 1.00 35.19 563 ARG A C 1
ATOM 4390 O O . ARG A 1 563 ? -29.862 -25.352 -24.787 1.00 35.19 563 ARG A O 1
ATOM 4397 N N . LEU A 1 564 ? -28.143 -24.344 -25.792 1.00 31.78 564 LEU A N 1
ATOM 4398 C CA . LEU A 1 564 ? -28.346 -23.071 -25.083 1.00 31.78 564 LEU A CA 1
ATOM 4399 C C . LEU A 1 564 ? -29.585 -22.308 -25.604 1.00 31.78 564 LEU A C 1
ATOM 4401 O O . LEU A 1 564 ? -29.521 -21.525 -26.549 1.00 31.78 564 LEU A O 1
ATOM 4405 N N . LYS A 1 565 ? -30.738 -22.500 -24.947 1.00 29.23 565 LYS A N 1
ATOM 4406 C CA . LYS A 1 565 ? -31.833 -21.513 -24.975 1.00 29.23 565 LYS A CA 1
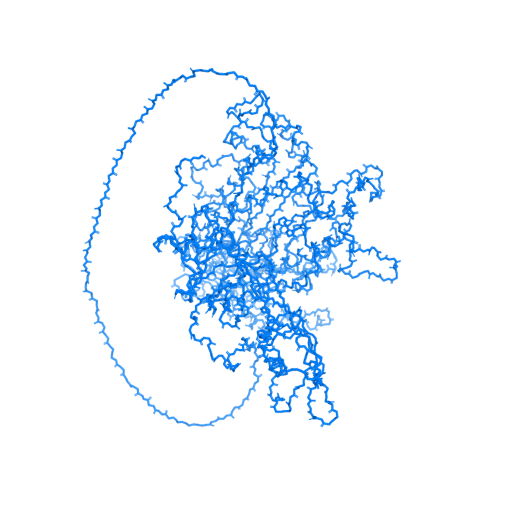ATOM 4407 C C . LYS A 1 565 ? -31.447 -20.324 -24.091 1.00 29.23 565 LYS A C 1
ATOM 4409 O O . LYS A 1 565 ? -31.138 -20.524 -22.920 1.00 29.23 565 LYS A O 1
ATOM 4414 N N . CYS A 1 566 ? -31.543 -19.102 -24.617 1.00 32.62 566 CYS A N 1
ATOM 4415 C CA . CYS A 1 566 ? -31.081 -17.866 -23.963 1.00 32.62 566 CYS A CA 1
ATOM 4416 C C . CYS A 1 566 ? -31.790 -17.466 -22.646 1.00 32.62 566 CYS A C 1
ATOM 4418 O O . CYS A 1 566 ? -31.466 -16.427 -22.082 1.00 32.62 566 CYS A O 1
ATOM 4420 N N . ASP A 1 567 ? -32.721 -18.263 -22.119 1.00 30.61 567 ASP A N 1
ATOM 4421 C CA . ASP A 1 567 ? -33.561 -17.910 -20.962 1.00 30.61 567 ASP A CA 1
ATOM 4422 C C . ASP A 1 567 ? -32.857 -18.058 -19.588 1.00 30.61 567 ASP A C 1
ATOM 4424 O O . ASP A 1 567 ? -33.519 -17.989 -18.552 1.00 30.61 567 ASP A O 1
ATOM 4428 N N . LYS A 1 568 ? -31.539 -18.326 -19.545 1.00 29.14 568 LYS A N 1
ATOM 4429 C CA . LYS A 1 568 ? -30.807 -18.676 -18.304 1.00 29.14 568 LYS A CA 1
ATOM 4430 C C . LYS A 1 568 ? -29.447 -17.995 -18.078 1.00 29.14 568 LYS A C 1
ATOM 4432 O O . LYS A 1 568 ? -28.725 -18.404 -17.172 1.00 29.14 568 LYS A O 1
ATOM 4437 N N . ILE A 1 569 ? -29.103 -16.948 -18.831 1.00 31.17 569 ILE A N 1
ATOM 4438 C CA . ILE A 1 569 ? -27.907 -16.131 -18.552 1.00 31.17 569 ILE A CA 1
ATOM 4439 C C . ILE A 1 569 ? -28.344 -14.698 -18.234 1.00 31.17 569 ILE A C 1
ATOM 4441 O O . ILE A 1 569 ? -28.534 -13.875 -19.124 1.00 31.17 569 ILE A O 1
ATOM 4445 N N . THR A 1 570 ? -28.495 -14.408 -16.942 1.00 30.55 570 THR A N 1
ATOM 4446 C CA . THR A 1 570 ? -28.630 -13.046 -16.402 1.00 30.55 570 THR A CA 1
ATOM 4447 C C . THR A 1 570 ? -27.483 -12.775 -15.428 1.00 30.55 570 THR A C 1
ATOM 4449 O O . THR A 1 570 ? -27.195 -13.651 -14.606 1.00 30.55 570 THR A O 1
ATOM 4452 N N . PRO A 1 571 ? -26.844 -11.591 -15.467 1.00 28.69 571 PRO A N 1
ATOM 4453 C CA . PRO A 1 571 ? -25.908 -11.182 -14.424 1.00 28.69 571 PRO A CA 1
ATOM 4454 C C . PRO A 1 571 ? -26.637 -11.048 -13.070 1.00 28.69 571 PRO A C 1
ATOM 4456 O O . PRO A 1 571 ? -27.859 -10.860 -13.047 1.00 28.69 571 PRO A O 1
ATOM 4459 N N . PRO A 1 572 ? -25.930 -11.154 -11.930 1.00 26.56 572 PRO A N 1
ATOM 4460 C CA . PRO A 1 572 ? -26.541 -10.957 -10.620 1.00 26.56 572 PRO A CA 1
ATOM 4461 C C . PRO A 1 572 ? -27.017 -9.505 -10.475 1.00 26.56 572 PRO A C 1
ATOM 4463 O O . PRO A 1 572 ? -26.219 -8.576 -10.537 1.00 26.56 572 PRO A O 1
ATOM 4466 N N . SER A 1 573 ? -28.323 -9.310 -10.288 1.00 31.00 573 SER A N 1
ATOM 4467 C CA . SER A 1 573 ? -28.915 -7.986 -10.078 1.00 31.00 573 SER A CA 1
ATOM 4468 C C . SER A 1 573 ? -28.839 -7.563 -8.609 1.00 31.00 573 SER A C 1
ATOM 4470 O O . SER A 1 573 ? -29.380 -8.265 -7.748 1.00 31.00 573 SER A O 1
ATOM 4472 N N . ASP A 1 574 ? -28.272 -6.391 -8.332 1.00 27.44 574 ASP A N 1
ATOM 4473 C CA . ASP A 1 574 ? -28.249 -5.798 -6.991 1.00 27.44 574 ASP A CA 1
ATOM 4474 C C . ASP A 1 574 ? -29.659 -5.565 -6.418 1.00 27.44 574 ASP A C 1
ATOM 4476 O O . ASP A 1 574 ? -30.495 -4.893 -7.029 1.00 27.44 574 ASP A O 1
ATOM 4480 N N . ARG A 1 575 ? -29.920 -6.078 -5.203 1.00 27.19 575 ARG A N 1
ATOM 4481 C CA . ARG A 1 575 ? -31.103 -5.733 -4.384 1.00 27.19 575 ARG A CA 1
ATOM 4482 C C . ARG A 1 575 ? -30.859 -5.836 -2.869 1.00 27.19 575 ARG A C 1
ATOM 4484 O O . ARG A 1 575 ? -31.259 -6.805 -2.232 1.00 27.19 575 ARG A O 1
ATOM 4491 N N . LEU A 1 576 ? -30.317 -4.767 -2.290 1.00 25.72 576 LEU A N 1
ATOM 4492 C CA . LEU A 1 576 ? -30.442 -4.360 -0.878 1.00 25.72 576 LEU A CA 1
ATOM 4493 C C . LEU A 1 576 ? -30.412 -2.815 -0.918 1.00 25.72 576 LEU A C 1
ATOM 4495 O O . LEU A 1 576 ? -29.400 -2.270 -1.334 1.00 25.72 576 LEU A O 1
ATOM 4499 N N . LEU A 1 577 ? -31.449 -2.012 -0.636 1.00 26.41 577 LEU A N 1
ATOM 4500 C CA . LEU A 1 577 ? -32.578 -2.052 0.324 1.00 26.41 577 LEU A CA 1
ATOM 4501 C C . LEU A 1 577 ? -33.834 -1.343 -0.297 1.00 26.41 577 LEU A C 1
ATOM 4503 O O . LEU A 1 577 ? -33.785 -0.978 -1.467 1.00 26.41 577 LEU A O 1
ATOM 4507 N N . ALA A 1 578 ? -35.000 -1.093 0.331 1.00 25.17 578 ALA A N 1
ATOM 4508 C CA . ALA A 1 578 ? -35.472 -1.263 1.718 1.00 25.17 578 ALA A CA 1
ATOM 4509 C C . ALA A 1 578 ? -36.926 -1.831 1.811 1.00 25.17 578 ALA A C 1
ATOM 4511 O O . ALA A 1 578 ? -37.128 -3.027 1.630 1.00 25.17 578 ALA A O 1
ATOM 4512 N N . SER A 1 579 ? -37.932 -1.001 2.149 1.00 30.20 579 SER A N 1
ATOM 4513 C CA . SER A 1 579 ? -39.358 -1.342 2.405 1.00 30.20 579 SER A CA 1
ATOM 4514 C C . SER A 1 579 ? -40.268 -0.088 2.188 1.00 30.20 579 SER A C 1
ATOM 4516 O O . SER A 1 579 ? -39.666 0.949 1.891 1.00 30.20 579 SER A O 1
ATOM 4518 N N . PRO A 1 580 ? -41.637 -0.091 2.276 1.00 33.88 580 PRO A N 1
ATOM 4519 C CA . PRO A 1 580 ? -42.414 -0.573 3.445 1.00 33.88 580 PRO A CA 1
ATOM 4520 C C . PRO A 1 580 ? -43.839 -1.183 3.232 1.00 33.88 580 PRO A C 1
ATOM 4522 O O . PRO A 1 580 ? -44.485 -1.009 2.206 1.00 33.88 580 PRO A O 1
ATOM 4525 N N . LEU A 1 581 ? -44.359 -1.759 4.335 1.00 23.11 581 LEU A N 1
ATOM 4526 C CA . LEU A 1 581 ? -45.772 -1.828 4.796 1.00 23.11 581 LEU A CA 1
ATOM 4527 C C . LEU A 1 581 ? -46.845 -2.786 4.187 1.00 23.11 581 LEU A C 1
ATOM 4529 O O . LEU A 1 581 ? -47.170 -2.760 3.009 1.00 23.11 581 LEU A O 1
ATOM 4533 N N . ALA A 1 582 ? -47.544 -3.444 5.140 1.00 22.52 582 ALA A N 1
ATOM 4534 C CA . ALA A 1 582 ? -48.988 -3.781 5.202 1.00 22.52 582 ALA A CA 1
ATOM 4535 C C . ALA A 1 582 ? -49.543 -5.183 4.791 1.00 22.52 582 ALA A C 1
ATOM 4537 O O . ALA A 1 582 ? -49.954 -5.416 3.664 1.00 22.52 582 ALA A O 1
ATOM 4538 N N . TRP A 1 583 ? -49.743 -6.033 5.818 1.00 21.70 583 TRP A N 1
ATOM 4539 C CA . TRP A 1 583 ? -50.998 -6.753 6.167 1.00 21.70 583 TRP A CA 1
ATOM 4540 C C . TRP A 1 583 ? -51.800 -7.535 5.087 1.00 21.70 583 TRP A C 1
ATOM 4542 O O . TRP A 1 583 ? -52.615 -6.934 4.390 1.00 21.70 583 TRP A O 1
ATOM 4552 N N . LYS A 1 584 ? -51.840 -8.885 5.168 1.00 21.44 584 LYS A N 1
ATOM 4553 C CA . LYS A 1 584 ? -52.913 -9.660 5.866 1.00 21.44 584 LYS A CA 1
ATOM 4554 C C . LYS A 1 584 ? -52.750 -11.200 5.807 1.00 21.44 584 LYS A C 1
ATOM 4556 O O . LYS A 1 584 ? -51.954 -11.721 5.041 1.00 21.44 584 LYS A O 1
ATOM 4561 N N . LEU A 1 585 ? -53.541 -11.854 6.668 1.00 21.78 585 LEU A N 1
ATOM 4562 C CA . LEU A 1 585 ? -53.870 -13.284 6.835 1.00 21.78 585 LEU A CA 1
ATOM 4563 C C . LEU A 1 585 ? -54.173 -14.035 5.495 1.00 21.78 585 LEU A C 1
ATOM 4565 O O . LEU A 1 585 ? -54.475 -13.373 4.508 1.00 21.78 585 LEU A O 1
ATOM 4569 N N . ASP A 1 586 ? -54.193 -15.378 5.381 1.00 23.94 586 ASP A N 1
ATOM 4570 C CA . ASP A 1 586 ? -54.502 -16.396 6.409 1.00 23.94 586 ASP A CA 1
ATOM 4571 C C . ASP A 1 586 ? -54.077 -17.858 6.077 1.00 23.94 586 ASP A C 1
ATOM 4573 O O . ASP A 1 586 ? -53.878 -18.200 4.916 1.00 23.94 586 ASP A O 1
ATOM 4577 N N . ASN A 1 587 ? -54.100 -18.702 7.122 1.00 24.14 587 ASN A N 1
ATOM 4578 C CA . ASN A 1 587 ? -54.349 -20.164 7.203 1.00 24.14 587 ASN A CA 1
ATOM 4579 C C . ASN A 1 587 ? -53.481 -21.275 6.547 1.00 24.14 587 ASN A C 1
ATOM 4581 O O . ASN A 1 587 ? -53.327 -21.386 5.337 1.00 24.14 587 ASN A O 1
ATOM 4585 N N . ASP A 1 588 ? -53.130 -22.218 7.442 1.00 24.31 588 ASP A N 1
ATOM 4586 C CA . ASP A 1 588 ? -53.092 -23.693 7.337 1.00 24.31 588 ASP A CA 1
ATOM 4587 C C . ASP A 1 588 ? -52.322 -24.393 6.191 1.00 24.31 588 ASP A C 1
ATOM 4589 O O . ASP A 1 588 ? -52.649 -24.328 5.014 1.00 24.31 588 ASP A O 1
ATOM 4593 N N . SER A 1 589 ? -51.398 -25.310 6.500 1.00 25.70 589 SER A N 1
ATOM 4594 C CA . SER A 1 589 ? -51.721 -26.486 7.325 1.00 25.70 589 SER A CA 1
ATOM 4595 C C . SER A 1 589 ? -50.492 -27.200 7.914 1.00 25.70 589 SER A C 1
ATOM 4597 O O . SER A 1 589 ? -49.363 -27.086 7.445 1.00 25.70 589 SER A O 1
ATOM 4599 N N . ARG A 1 590 ? -50.741 -27.950 8.994 1.00 23.78 590 ARG A N 1
ATOM 4600 C CA . ARG A 1 590 ? -49.757 -28.715 9.779 1.00 23.78 590 ARG A CA 1
ATOM 4601 C C . ARG A 1 590 ? -49.332 -30.006 9.073 1.00 23.78 590 ARG A C 1
ATOM 4603 O O . ARG A 1 590 ? -50.193 -30.695 8.538 1.00 23.78 590 ARG A O 1
ATOM 4610 N N . LEU A 1 591 ? -48.094 -30.448 9.307 1.00 25.50 591 LEU A N 1
ATOM 4611 C CA . LEU A 1 591 ? -47.805 -31.802 9.811 1.00 25.50 591 LEU A CA 1
ATOM 4612 C C . LEU A 1 591 ? -46.426 -31.843 10.498 1.00 25.50 591 LEU A C 1
ATOM 4614 O O . LEU A 1 591 ? -45.675 -30.874 10.443 1.00 25.50 591 LEU A O 1
ATOM 4618 N N . ASN A 1 592 ? -46.183 -32.883 11.297 1.00 23.67 592 ASN A N 1
ATOM 4619 C CA . ASN A 1 592 ? -45.518 -32.738 12.597 1.00 23.67 592 ASN A CA 1
ATOM 4620 C C . ASN A 1 592 ? -44.703 -34.004 12.956 1.00 23.67 592 ASN A C 1
ATOM 4622 O O . ASN A 1 592 ? -45.215 -35.091 12.705 1.00 23.67 592 ASN A O 1
ATOM 4626 N N . LEU A 1 593 ? -43.571 -33.852 13.675 1.00 24.91 593 LEU A N 1
ATOM 4627 C CA . LEU A 1 593 ? -42.919 -34.884 14.536 1.00 24.91 593 LEU A CA 1
ATOM 4628 C C . LEU A 1 593 ? -42.258 -36.095 13.785 1.00 24.91 593 LEU A C 1
ATOM 4630 O O . LEU A 1 593 ? -42.641 -36.401 12.666 1.00 24.91 593 LEU A O 1
ATOM 4634 N N . THR A 1 594 ? -41.243 -36.844 14.274 1.00 24.14 594 THR A N 1
ATOM 4635 C CA . THR A 1 594 ? -40.489 -36.871 15.560 1.00 24.14 594 THR A CA 1
ATOM 4636 C C . THR A 1 594 ? -39.187 -37.716 15.483 1.00 24.14 594 THR A C 1
ATOM 4638 O O . THR A 1 594 ? -39.217 -38.782 14.888 1.00 24.14 594 THR A O 1
ATOM 4641 N N . GLN A 1 595 ? -38.140 -37.294 16.222 1.00 26.16 595 GLN A N 1
ATOM 4642 C CA . GLN A 1 595 ? -37.183 -38.069 17.076 1.00 26.16 595 GLN A CA 1
ATOM 4643 C C . GLN A 1 595 ? -36.337 -39.286 16.595 1.00 26.16 595 GLN A C 1
ATOM 4645 O O . GLN A 1 595 ? -36.811 -40.178 15.906 1.00 26.16 595 GLN A O 1
ATOM 4650 N N . GLY A 1 596 ? -35.123 -39.402 17.186 1.00 24.38 596 GLY A N 1
ATOM 4651 C CA . GLY A 1 596 ? -34.382 -40.669 17.416 1.00 24.38 596 GLY A CA 1
ATOM 4652 C C . GLY A 1 596 ? -32.874 -40.632 17.065 1.00 24.38 596 GLY A C 1
ATOM 4653 O O . GLY A 1 596 ? -32.521 -40.946 15.940 1.00 24.38 596 GLY A O 1
ATOM 4654 N N . LEU A 1 597 ? -31.964 -40.045 17.860 1.00 25.22 597 LEU A N 1
ATOM 4655 C CA . LEU A 1 597 ? -31.215 -40.573 19.034 1.00 25.22 597 LEU A CA 1
ATOM 4656 C C . LEU A 1 597 ? -30.028 -41.561 18.797 1.00 25.22 597 LEU A C 1
ATOM 4658 O O . LEU A 1 597 ? -30.202 -42.699 18.385 1.00 25.22 597 LEU A O 1
ATOM 4662 N N . SER A 1 598 ? -28.847 -41.100 19.256 1.00 24.52 598 SER A N 1
ATOM 4663 C CA . SER A 1 598 ? -27.735 -41.800 19.957 1.00 24.52 598 SER A CA 1
ATOM 4664 C C . SER A 1 598 ? -26.731 -42.771 19.272 1.00 24.52 598 SER A C 1
ATOM 4666 O O . SER A 1 598 ? -27.004 -43.947 19.077 1.00 24.52 598 SER A O 1
ATOM 4668 N N . SER A 1 599 ? -25.480 -42.278 19.171 1.00 24.66 599 SER A N 1
ATOM 4669 C CA . SER A 1 599 ? -24.192 -42.864 19.646 1.00 24.66 599 SER A CA 1
ATOM 4670 C C . SER A 1 599 ? -23.653 -44.237 19.179 1.00 24.66 599 SER A C 1
ATOM 4672 O O . SER A 1 599 ? -24.212 -45.272 19.524 1.00 24.66 599 SER A O 1
ATOM 4674 N N . THR A 1 600 ? -22.409 -44.263 18.659 1.00 25.38 600 THR A N 1
ATOM 4675 C CA . THR A 1 600 ? -21.166 -44.755 19.342 1.00 25.38 600 THR A CA 1
ATOM 4676 C C . THR A 1 600 ? -19.915 -44.677 18.420 1.00 25.38 600 THR A C 1
ATOM 4678 O O . THR A 1 600 ? -20.045 -44.537 17.209 1.00 25.38 600 THR A O 1
ATOM 4681 N N . ARG A 1 601 ? -18.693 -44.709 18.991 1.00 25.83 601 ARG A N 1
ATOM 4682 C CA . ARG A 1 601 ? -17.362 -44.823 18.318 1.00 25.83 601 ARG A CA 1
ATOM 4683 C C . ARG A 1 601 ? -16.654 -46.124 18.806 1.00 25.83 601 ARG A C 1
ATOM 4685 O O . ARG A 1 601 ? -17.179 -46.728 19.738 1.00 25.83 601 ARG A O 1
ATOM 4692 N N . PRO A 1 602 ? -15.377 -46.400 18.451 1.00 45.31 602 PRO A N 1
ATOM 4693 C CA . PRO A 1 602 ? -14.798 -46.872 17.180 1.00 45.31 602 PRO A CA 1
ATOM 4694 C C . PRO A 1 602 ? -14.176 -48.297 17.360 1.00 45.31 602 PRO A C 1
ATOM 4696 O O . PRO A 1 602 ? -14.470 -48.939 18.369 1.00 45.31 602 PRO A O 1
ATOM 4699 N N . PRO A 1 603 ? -13.320 -48.821 16.448 1.00 37.44 603 PRO A N 1
ATOM 4700 C CA . PRO A 1 603 ? -11.861 -48.674 16.649 1.00 37.44 603 PRO A CA 1
ATOM 4701 C C . PRO A 1 603 ? -10.997 -48.625 15.359 1.00 37.44 603 PRO A C 1
ATOM 4703 O O . PRO A 1 603 ? -11.497 -48.642 14.239 1.00 37.44 603 PRO A O 1
ATOM 4706 N N . SER A 1 604 ? -9.677 -48.528 15.552 1.00 25.59 604 SER A N 1
ATOM 4707 C CA . SER A 1 604 ? -8.597 -48.358 14.564 1.00 25.59 604 SER A CA 1
ATOM 4708 C C . SER A 1 604 ? -7.904 -49.663 14.117 1.00 25.59 604 SER A C 1
ATOM 4710 O O . SER A 1 604 ? -7.954 -50.671 14.819 1.00 25.59 604 SER A O 1
ATOM 4712 N N . ALA A 1 605 ? -7.156 -49.606 13.004 1.00 25.94 605 ALA A N 1
ATOM 4713 C CA . ALA A 1 605 ? -6.071 -50.542 12.661 1.00 25.94 605 ALA A CA 1
ATOM 4714 C C . ALA A 1 605 ? -4.959 -49.838 11.840 1.00 25.94 605 ALA A C 1
ATOM 4716 O O . ALA A 1 605 ? -5.164 -48.733 11.342 1.00 25.94 605 ALA A O 1
ATOM 4717 N N . HIS A 1 606 ? -3.766 -50.442 11.759 1.00 27.06 606 HIS A N 1
ATOM 4718 C CA . HIS A 1 606 ? -2.470 -49.753 11.607 1.00 27.06 606 HIS A CA 1
ATOM 4719 C C . HIS A 1 606 ? -1.563 -50.294 10.467 1.00 27.06 606 HIS A C 1
ATOM 4721 O O . HIS A 1 606 ? -1.598 -51.482 10.172 1.00 27.06 606 HIS A O 1
ATOM 4727 N N . ILE A 1 607 ? -0.621 -49.435 10.031 1.00 25.48 607 ILE A N 1
ATOM 4728 C CA . ILE A 1 607 ? 0.790 -49.716 9.635 1.00 25.48 607 ILE A CA 1
ATOM 4729 C C . ILE A 1 607 ? 1.119 -50.369 8.271 1.00 25.48 607 ILE A C 1
ATOM 4731 O O . ILE A 1 607 ? 0.712 -51.479 7.951 1.00 25.48 607 ILE A O 1
ATOM 4735 N N . GLY A 1 608 ? 2.067 -49.718 7.579 1.00 22.94 608 GLY A N 1
ATOM 4736 C CA . GLY A 1 608 ? 3.045 -50.297 6.645 1.00 22.94 608 GLY A CA 1
ATOM 4737 C C . GLY A 1 608 ? 4.079 -49.224 6.257 1.00 22.94 608 GLY A C 1
ATOM 4738 O O . GLY A 1 608 ? 3.680 -48.179 5.756 1.00 22.94 608 GLY A O 1
ATOM 4739 N N . ALA A 1 609 ? 5.375 -49.413 6.547 1.00 25.42 609 ALA A N 1
ATOM 4740 C CA . ALA A 1 609 ? 6.394 -48.356 6.413 1.00 25.42 609 ALA A CA 1
ATOM 4741 C C . ALA A 1 609 ? 7.805 -48.874 6.053 1.00 25.42 609 ALA A C 1
ATOM 4743 O O . ALA A 1 609 ? 8.112 -50.043 6.279 1.00 25.42 609 ALA A O 1
ATOM 4744 N N . ASN A 1 610 ? 8.659 -47.927 5.633 1.00 27.11 610 ASN A N 1
ATOM 4745 C CA . ASN A 1 610 ? 10.128 -47.958 5.497 1.00 27.11 610 ASN A CA 1
ATOM 4746 C C . ASN A 1 610 ? 10.762 -48.692 4.299 1.00 27.11 610 ASN A C 1
ATOM 4748 O O . ASN A 1 610 ? 10.648 -49.903 4.167 1.00 27.11 610 ASN A O 1
ATOM 4752 N N . PHE A 1 611 ? 11.634 -47.969 3.581 1.00 22.61 611 PHE A N 1
ATOM 4753 C CA . PHE A 1 611 ? 13.076 -48.273 3.558 1.00 22.61 611 PHE A CA 1
ATOM 4754 C C . PHE A 1 611 ? 13.907 -46.996 3.313 1.00 22.61 611 PHE A C 1
ATOM 4756 O O . PHE A 1 611 ? 13.434 -46.059 2.676 1.00 22.61 611 PHE A O 1
ATOM 4763 N N . LEU A 1 612 ? 15.123 -46.944 3.867 1.00 21.64 612 LEU A N 1
ATOM 4764 C CA . LEU A 1 612 ? 16.033 -45.787 3.855 1.00 21.64 612 LEU A CA 1
ATOM 4765 C C . LEU A 1 612 ? 17.478 -46.311 3.963 1.00 21.64 612 LEU A C 1
ATOM 4767 O O . LEU A 1 612 ? 17.736 -47.137 4.837 1.00 21.64 612 LEU A O 1
ATOM 4771 N N . LEU A 1 613 ? 18.413 -45.862 3.112 1.00 21.39 613 LEU A N 1
ATOM 4772 C CA . LEU A 1 613 ? 19.862 -46.071 3.307 1.00 21.39 613 LEU A CA 1
ATOM 4773 C C . LEU A 1 613 ? 20.718 -44.984 2.611 1.00 21.39 613 LEU A C 1
ATOM 4775 O O . LEU A 1 613 ? 20.183 -44.113 1.932 1.00 21.39 613 LEU A O 1
ATOM 4779 N N . ILE A 1 614 ? 22.029 -44.977 2.886 1.00 21.31 614 ILE A N 1
ATOM 4780 C CA . ILE A 1 614 ? 22.866 -43.770 3.051 1.00 21.31 614 ILE A CA 1
ATOM 4781 C C . ILE A 1 614 ? 24.287 -43.943 2.442 1.00 21.31 614 ILE A C 1
ATOM 4783 O O . ILE A 1 614 ? 24.839 -45.036 2.513 1.00 21.31 614 ILE A O 1
ATOM 4787 N N . CYS A 1 615 ? 24.894 -42.826 1.990 1.00 20.45 615 CYS A N 1
ATOM 4788 C CA . CYS A 1 615 ? 26.336 -42.555 1.717 1.00 20.45 615 CYS A CA 1
ATOM 4789 C C . CYS A 1 615 ? 27.097 -43.278 0.575 1.00 20.45 615 CYS A C 1
ATOM 4791 O O . CYS A 1 615 ? 27.236 -44.494 0.597 1.00 20.45 615 CYS A O 1
ATOM 4793 N N . ALA A 1 616 ? 27.823 -42.508 -0.264 1.00 21.44 616 ALA A N 1
ATOM 4794 C CA . ALA A 1 616 ? 29.277 -42.244 -0.101 1.00 21.44 616 ALA A CA 1
ATOM 4795 C C . ALA A 1 616 ? 29.891 -41.340 -1.213 1.00 21.44 616 ALA A C 1
ATOM 4797 O O . ALA A 1 616 ? 29.409 -41.317 -2.340 1.00 21.44 616 ALA A O 1
ATOM 4798 N N . LEU A 1 617 ? 30.989 -40.633 -0.894 1.00 21.89 617 LEU A N 1
ATOM 4799 C CA . LEU A 1 617 ? 31.923 -39.963 -1.834 1.00 21.89 617 LEU A CA 1
ATOM 4800 C C . LEU A 1 617 ? 33.082 -40.915 -2.219 1.00 21.89 617 LEU A C 1
ATOM 4802 O O . LEU A 1 617 ? 33.337 -41.869 -1.479 1.00 21.89 617 LEU A O 1
ATOM 4806 N N . PRO A 1 618 ? 33.838 -40.651 -3.308 1.00 27.78 618 PRO A N 1
ATOM 4807 C CA . PRO A 1 618 ? 35.198 -40.100 -3.135 1.00 27.78 618 PRO A CA 1
ATOM 4808 C C . PRO A 1 618 ? 35.643 -39.112 -4.247 1.00 27.78 618 PRO A C 1
ATOM 4810 O O . PRO A 1 618 ? 34.850 -38.699 -5.086 1.00 27.78 618 PRO A O 1
ATOM 4813 N N . ALA A 1 619 ? 36.915 -38.687 -4.219 1.00 21.52 619 ALA A N 1
ATOM 4814 C CA . ALA A 1 619 ? 37.426 -37.500 -4.918 1.00 21.52 619 ALA A CA 1
ATOM 4815 C C . ALA A 1 619 ? 38.579 -37.743 -5.923 1.00 21.52 619 ALA A C 1
ATOM 4817 O O . ALA A 1 619 ? 39.315 -38.721 -5.827 1.00 21.52 619 ALA A O 1
ATOM 4818 N N . SER A 1 620 ? 38.798 -36.724 -6.771 1.00 21.98 620 SER A N 1
ATOM 4819 C CA . SER A 1 620 ? 40.066 -36.274 -7.392 1.00 21.98 620 SER A CA 1
ATOM 4820 C C . SER A 1 620 ? 40.861 -37.179 -8.352 1.00 21.98 620 SER A C 1
ATOM 4822 O O . SER A 1 620 ? 41.398 -38.205 -7.948 1.00 21.98 620 SER A O 1
ATOM 4824 N N . LEU A 1 621 ? 41.135 -36.654 -9.559 1.00 22.73 621 LEU A N 1
ATOM 4825 C CA . LEU A 1 621 ? 42.449 -36.704 -10.231 1.00 22.73 621 LEU A CA 1
ATOM 4826 C C . LEU A 1 621 ? 42.517 -35.687 -11.394 1.00 22.73 621 LEU A C 1
ATOM 4828 O O . LEU A 1 621 ? 41.493 -35.194 -11.857 1.00 22.73 621 LEU A O 1
ATOM 4832 N N . SER A 1 622 ? 43.727 -35.334 -11.832 1.00 19.95 622 SER A N 1
ATOM 4833 C CA . SER A 1 622 ? 44.020 -34.311 -12.852 1.00 19.95 622 SER A CA 1
ATOM 4834 C C . SER A 1 622 ? 45.055 -34.820 -13.868 1.00 19.95 622 SER A C 1
ATOM 4836 O O . SER A 1 622 ? 45.726 -35.803 -13.563 1.00 19.95 622 SER A O 1
ATOM 4838 N N . ILE A 1 623 ? 45.207 -34.138 -15.028 1.00 22.25 623 ILE A N 1
ATOM 4839 C CA . ILE A 1 623 ? 46.477 -33.806 -15.750 1.00 22.25 623 ILE A CA 1
ATOM 4840 C C . ILE A 1 623 ? 46.312 -33.642 -17.290 1.00 22.25 623 ILE A C 1
ATOM 4842 O O . ILE A 1 623 ? 45.670 -34.437 -17.964 1.00 22.25 623 ILE A O 1
ATOM 4846 N N . SER A 1 624 ? 47.052 -32.659 -17.836 1.00 21.06 624 SER A N 1
ATOM 4847 C CA . SER A 1 624 ? 47.590 -32.509 -19.217 1.00 21.06 624 SER A CA 1
ATOM 4848 C C . SER A 1 624 ? 46.781 -31.884 -20.381 1.00 21.06 624 SER A C 1
ATOM 4850 O O . SER A 1 624 ? 45.863 -32.449 -20.957 1.00 21.06 624 SER A O 1
ATOM 4852 N N . HIS A 1 625 ? 47.294 -30.724 -20.811 1.00 22.89 625 HIS A N 1
ATOM 4853 C CA . HIS A 1 625 ? 47.409 -30.206 -22.194 1.00 22.89 625 HIS A CA 1
ATOM 4854 C C . HIS A 1 625 ? 48.580 -30.924 -22.935 1.00 22.89 625 HIS A C 1
ATOM 4856 O O . HIS A 1 625 ? 49.437 -31.431 -22.200 1.00 22.89 625 HIS A O 1
ATOM 4862 N N . PRO A 1 626 ? 48.756 -30.912 -24.298 1.00 30.80 626 PRO A N 1
ATOM 4863 C CA . PRO A 1 626 ? 48.962 -29.650 -25.057 1.00 30.80 626 PRO A CA 1
ATOM 4864 C C . PRO A 1 626 ? 48.769 -29.561 -26.615 1.00 30.80 626 PRO A C 1
ATOM 4866 O O . PRO A 1 626 ? 48.992 -30.504 -27.361 1.00 30.80 626 PRO A O 1
ATOM 4869 N N . ARG A 1 627 ? 48.628 -28.301 -27.086 1.00 22.11 627 ARG A N 1
ATOM 4870 C CA . ARG A 1 627 ? 49.141 -27.683 -28.354 1.00 22.11 627 ARG A CA 1
ATOM 4871 C C . ARG A 1 627 ? 48.612 -28.118 -29.750 1.00 22.11 627 ARG A C 1
ATOM 4873 O O . ARG A 1 627 ? 48.990 -29.152 -30.284 1.00 22.11 627 ARG A O 1
ATOM 4880 N N . GLY A 1 628 ? 47.997 -27.148 -30.445 1.00 22.86 628 GLY A N 1
ATOM 4881 C CA . GLY A 1 628 ? 47.828 -27.038 -31.912 1.00 22.86 628 GLY A CA 1
ATOM 4882 C C . GLY A 1 628 ? 47.765 -25.550 -32.338 1.00 22.86 628 GLY A C 1
ATOM 4883 O O . GLY A 1 628 ? 47.574 -24.701 -31.471 1.00 22.86 628 GLY A O 1
ATOM 4884 N N . LYS A 1 629 ? 48.007 -25.191 -33.614 1.00 21.20 629 LYS A N 1
ATOM 4885 C CA . LYS A 1 629 ? 48.253 -23.790 -34.064 1.00 21.20 629 LYS A CA 1
ATOM 4886 C C . LYS A 1 629 ? 47.116 -23.143 -34.882 1.00 21.20 629 LYS A C 1
ATOM 4888 O O . LYS A 1 629 ? 46.328 -23.834 -35.509 1.00 21.20 629 LYS A O 1
ATOM 4893 N N . LEU A 1 630 ? 47.149 -21.801 -34.905 1.00 20.86 630 LEU A N 1
ATOM 4894 C CA . LEU A 1 630 ? 46.386 -20.835 -35.722 1.00 20.86 630 LEU A CA 1
ATOM 4895 C C . LEU A 1 630 ? 45.961 -21.307 -37.131 1.00 20.86 630 LEU A C 1
ATOM 4897 O O . LEU A 1 630 ? 46.785 -21.861 -37.854 1.00 20.86 630 LEU A O 1
ATOM 4901 N N . THR A 1 631 ? 44.797 -20.831 -37.603 1.00 21.14 631 THR A N 1
ATOM 4902 C CA . THR A 1 631 ? 44.677 -19.824 -38.696 1.00 21.14 631 THR A CA 1
ATOM 4903 C C . THR A 1 631 ? 43.320 -19.096 -38.597 1.00 21.14 631 THR A C 1
ATOM 4905 O O . THR A 1 631 ? 42.359 -19.656 -38.083 1.00 21.14 631 THR A O 1
ATOM 4908 N N . VAL A 1 632 ? 43.253 -17.832 -39.033 1.00 23.08 632 VAL A N 1
ATOM 4909 C CA . VAL A 1 632 ? 42.063 -16.958 -38.960 1.00 23.08 632 VAL A CA 1
ATOM 4910 C C . VAL A 1 632 ? 41.190 -17.085 -40.213 1.00 23.08 632 VAL A C 1
ATOM 4912 O O . VAL A 1 632 ? 41.693 -16.854 -41.310 1.00 23.08 632 VAL A O 1
ATOM 4915 N N . GLN A 1 633 ? 39.883 -17.315 -40.043 1.00 20.59 633 GLN A N 1
ATOM 4916 C CA . GLN A 1 633 ? 38.833 -16.912 -40.993 1.00 20.59 633 GLN A CA 1
ATOM 4917 C C . GLN A 1 633 ? 37.554 -16.513 -40.236 1.00 20.59 633 GLN A C 1
ATOM 4919 O O . GLN A 1 633 ? 37.129 -17.208 -39.319 1.00 20.59 633 GLN A O 1
ATOM 4924 N N . THR A 1 634 ? 36.943 -15.392 -40.622 1.00 24.19 634 THR A N 1
ATOM 4925 C CA . THR A 1 634 ? 35.638 -14.918 -40.123 1.00 24.19 634 THR A CA 1
ATOM 4926 C C . THR A 1 634 ? 34.497 -15.340 -41.048 1.00 24.19 634 THR A C 1
ATOM 4928 O O . THR A 1 634 ? 34.583 -15.063 -42.247 1.00 24.19 634 THR A O 1
ATOM 4931 N N . PRO A 1 635 ? 33.383 -15.844 -40.497 1.00 22.95 635 PRO A N 1
ATOM 4932 C CA . PRO A 1 635 ? 32.054 -15.650 -41.073 1.00 22.95 635 PRO A CA 1
ATOM 4933 C C . PRO A 1 635 ? 31.086 -14.940 -40.097 1.00 22.95 635 PRO A C 1
ATOM 4935 O O . PRO A 1 635 ? 31.498 -14.372 -39.087 1.00 22.95 635 PRO A O 1
ATOM 4938 N N . GLN A 1 636 ? 29.812 -14.860 -40.491 1.00 23.48 636 GLN A N 1
ATOM 4939 C CA . GLN A 1 636 ? 28.793 -13.924 -39.993 1.00 23.48 636 GLN A CA 1
ATOM 4940 C C . GLN A 1 636 ? 28.118 -14.314 -38.658 1.00 23.48 636 GLN A C 1
ATOM 4942 O O . GLN A 1 636 ? 28.377 -15.363 -38.084 1.00 23.48 636 GLN A O 1
ATOM 4947 N N . LYS A 1 637 ? 27.239 -13.414 -38.189 1.00 32.47 637 LYS A N 1
ATOM 4948 C CA . LYS A 1 637 ? 26.440 -13.473 -36.951 1.00 32.47 637 LYS A CA 1
ATOM 4949 C C . LYS A 1 637 ? 25.708 -14.810 -36.712 1.00 32.47 637 LYS A C 1
ATOM 4951 O O . LYS A 1 637 ? 24.780 -15.112 -37.458 1.00 32.47 637 LYS A O 1
ATOM 4956 N N . SER A 1 638 ? 26.053 -15.460 -35.598 1.00 23.22 638 SER A N 1
ATOM 4957 C CA . SER A 1 638 ? 25.230 -16.355 -34.758 1.00 23.22 638 SER A CA 1
ATOM 4958 C C . SER A 1 638 ? 25.987 -16.673 -33.445 1.00 23.22 638 SER A C 1
ATOM 4960 O O . SER A 1 638 ? 27.194 -16.439 -33.379 1.00 23.22 638 SER A O 1
ATOM 4962 N N . ASP A 1 639 ? 25.401 -17.200 -32.362 1.00 24.97 639 ASP A N 1
ATOM 4963 C CA . ASP A 1 639 ? 24.118 -16.871 -31.706 1.00 24.97 639 ASP A CA 1
ATOM 4964 C C . ASP A 1 639 ? 24.176 -17.287 -30.213 1.00 24.97 639 ASP A C 1
ATOM 4966 O O . ASP A 1 639 ? 24.944 -18.177 -29.851 1.00 24.97 639 ASP A O 1
ATOM 4970 N N . ILE A 1 640 ? 23.391 -16.644 -29.333 1.00 22.58 640 ILE A N 1
ATOM 4971 C CA . ILE A 1 640 ? 23.214 -17.028 -27.908 1.00 22.58 640 ILE A CA 1
ATOM 4972 C C . ILE A 1 640 ? 21.795 -16.617 -27.420 1.00 22.58 640 ILE A C 1
ATOM 4974 O O . ILE A 1 640 ? 21.138 -15.823 -28.095 1.00 22.58 640 ILE A O 1
ATOM 4978 N N . PRO A 1 641 ? 21.220 -17.198 -26.344 1.00 24.66 641 PRO A N 1
ATOM 4979 C CA . PRO A 1 641 ? 20.118 -18.146 -26.490 1.00 24.66 641 PRO A CA 1
ATOM 4980 C C . PRO A 1 641 ? 18.761 -17.620 -25.984 1.00 24.66 641 PRO A C 1
ATOM 4982 O O . PRO A 1 641 ? 18.675 -16.749 -25.116 1.00 24.66 641 PRO A O 1
ATOM 4985 N N . ARG A 1 642 ? 17.664 -18.198 -26.492 1.00 24.45 642 ARG A N 1
ATOM 4986 C CA . ARG A 1 642 ? 16.292 -17.847 -26.081 1.00 24.45 642 ARG A CA 1
ATOM 4987 C C . ARG A 1 642 ? 15.946 -18.477 -24.725 1.00 24.45 642 ARG A C 1
ATOM 4989 O O . ARG A 1 642 ? 15.955 -19.695 -24.591 1.00 24.45 642 ARG A O 1
ATOM 4996 N N . ARG A 1 643 ? 15.577 -17.656 -23.733 1.00 26.88 643 ARG A N 1
ATOM 4997 C CA . ARG A 1 643 ? 15.022 -18.127 -22.449 1.00 26.88 643 ARG A CA 1
ATOM 4998 C C . ARG A 1 643 ? 13.537 -18.480 -22.592 1.00 26.88 643 ARG A C 1
ATOM 5000 O O . ARG A 1 643 ? 12.746 -17.667 -23.075 1.00 26.88 643 ARG A O 1
ATOM 5007 N N . VAL A 1 644 ? 13.173 -19.673 -22.122 1.00 23.70 644 VAL A N 1
ATOM 5008 C CA . VAL A 1 644 ? 11.792 -20.181 -22.080 1.00 23.70 644 VAL A CA 1
ATOM 5009 C C . VAL A 1 644 ? 10.894 -19.218 -21.296 1.00 23.70 644 VAL A C 1
ATOM 5011 O O . VAL A 1 644 ? 11.228 -18.817 -20.184 1.00 23.70 644 VAL A O 1
ATOM 5014 N N . HIS A 1 645 ? 9.761 -18.841 -21.891 1.00 25.19 645 HIS A N 1
ATOM 5015 C CA . HIS A 1 645 ? 8.722 -18.034 -21.250 1.00 25.19 645 HIS A CA 1
ATOM 5016 C C . HIS A 1 645 ? 7.594 -18.939 -20.748 1.00 25.19 645 HIS A C 1
ATOM 5018 O O . HIS A 1 645 ? 7.037 -19.716 -21.525 1.00 25.19 645 HIS A O 1
ATOM 5024 N N . VAL A 1 646 ? 7.194 -18.775 -19.486 1.00 24.84 646 VAL A N 1
ATOM 5025 C CA . VAL A 1 646 ? 5.890 -19.254 -19.006 1.00 24.84 646 VAL A CA 1
ATOM 5026 C C . VAL A 1 646 ? 4.831 -18.292 -19.555 1.00 24.84 646 VAL A C 1
ATOM 5028 O O . VAL A 1 646 ? 4.920 -17.084 -19.335 1.00 24.84 646 VAL A O 1
ATOM 5031 N N . ARG A 1 647 ? 3.884 -18.802 -20.352 1.00 26.14 647 ARG A N 1
ATOM 5032 C CA . ARG A 1 647 ? 2.914 -17.972 -21.087 1.00 26.14 647 ARG A CA 1
ATOM 5033 C C . ARG A 1 647 ? 1.747 -17.533 -20.187 1.00 26.14 647 ARG A C 1
ATOM 5035 O O . ARG A 1 647 ? 1.216 -18.380 -19.470 1.00 26.14 647 ARG A O 1
ATOM 5042 N N . PRO A 1 648 ? 1.279 -16.272 -20.269 1.00 29.83 648 PRO A N 1
ATOM 5043 C CA . PRO A 1 648 ? -0.055 -15.920 -19.790 1.00 29.83 648 PRO A CA 1
ATOM 5044 C C . PRO A 1 648 ? -1.116 -16.575 -20.690 1.00 29.83 648 PRO A C 1
ATOM 5046 O O . PRO A 1 648 ? -0.902 -16.714 -21.896 1.00 29.83 648 PRO A O 1
ATOM 5049 N N . LEU A 1 649 ? -2.258 -16.964 -20.116 1.00 30.66 649 LEU A N 1
ATOM 5050 C CA . LEU A 1 649 ? -3.416 -17.410 -20.896 1.00 30.66 649 LEU A CA 1
ATOM 5051 C C . LEU A 1 649 ? -3.987 -16.223 -21.683 1.00 30.66 649 LEU A C 1
ATOM 5053 O O . LEU A 1 649 ? -4.212 -15.145 -21.131 1.00 30.66 649 LEU A O 1
ATOM 5057 N N . VAL A 1 650 ? -4.162 -16.432 -22.984 1.00 43.84 650 VAL A N 1
ATOM 5058 C CA . VAL A 1 650 ? -4.536 -15.414 -23.971 1.00 43.84 650 VAL A CA 1
ATOM 5059 C C . VAL A 1 650 ? -6.034 -15.548 -24.278 1.00 43.84 650 VAL A C 1
ATOM 5061 O O . VAL A 1 650 ? -6.560 -16.660 -24.258 1.00 43.84 650 VAL A O 1
ATOM 5064 N N . THR A 1 651 ? -6.742 -14.430 -24.459 1.00 61.59 651 THR A N 1
ATOM 5065 C CA . THR A 1 651 ? -8.213 -14.403 -24.522 1.00 61.59 651 THR A CA 1
ATOM 5066 C C . THR A 1 651 ? -8.754 -14.201 -25.940 1.00 61.59 651 THR A C 1
ATOM 5068 O O . THR A 1 651 ? -8.791 -13.068 -26.423 1.00 61.59 651 THR A O 1
ATOM 5071 N N . MET A 1 652 ? -9.331 -15.261 -26.516 1.00 79.88 652 MET A N 1
ATOM 5072 C CA . MET A 1 652 ? -9.937 -15.301 -27.864 1.00 79.88 652 MET A CA 1
ATOM 5073 C C . MET A 1 652 ? -11.227 -14.468 -28.044 1.00 79.88 652 MET A C 1
ATOM 5075 O O . MET A 1 652 ? -11.873 -14.501 -29.096 1.00 79.88 652 MET A O 1
ATOM 5079 N N . PHE A 1 653 ? -11.634 -13.739 -27.002 1.00 85.06 653 PHE A N 1
ATOM 5080 C CA . PHE A 1 653 ? -12.823 -12.893 -26.976 1.00 85.06 653 PHE A CA 1
ATOM 5081 C C . PHE A 1 653 ? -12.446 -11.431 -26.743 1.00 85.06 653 PHE A C 1
ATOM 5083 O O . PHE A 1 653 ? -11.701 -11.103 -25.818 1.00 85.06 653 PHE A O 1
ATOM 5090 N N . VAL A 1 654 ? -13.048 -10.540 -27.527 1.00 83.81 654 VAL A N 1
ATOM 5091 C CA . VAL A 1 654 ? -12.901 -9.085 -27.418 1.00 83.81 654 VAL A CA 1
ATOM 5092 C C . VAL A 1 654 ? -14.233 -8.428 -27.052 1.00 83.81 654 VAL A C 1
ATOM 5094 O O . VAL A 1 654 ? -15.307 -8.981 -27.295 1.00 83.81 654 VAL A O 1
ATOM 5097 N N . LEU A 1 655 ? -14.176 -7.228 -26.466 1.00 86.12 655 LEU A N 1
ATOM 5098 C CA . LEU A 1 655 ? -15.360 -6.392 -26.253 1.00 86.12 655 LEU A CA 1
ATOM 5099 C C . LEU A 1 655 ? -15.471 -5.346 -27.367 1.00 86.12 655 LEU A C 1
ATOM 5101 O O . LEU A 1 655 ? -14.645 -4.438 -27.450 1.00 86.12 655 LEU A O 1
ATOM 5105 N N . SER A 1 656 ? -16.514 -5.438 -28.191 1.00 84.19 656 SER A N 1
ATOM 5106 C CA . SER A 1 656 ? -16.777 -4.479 -29.273 1.00 84.19 656 SER A CA 1
ATOM 5107 C C . SER A 1 656 ? -17.874 -3.494 -28.875 1.00 84.19 656 SER A C 1
ATOM 5109 O O . SER A 1 656 ? -18.977 -3.898 -28.507 1.00 84.19 656 SER A O 1
ATOM 5111 N N . ILE A 1 657 ? -17.585 -2.193 -28.959 1.00 90.56 657 ILE A N 1
ATOM 5112 C CA . ILE A 1 657 ? -18.561 -1.127 -28.689 1.00 90.56 657 ILE A CA 1
ATOM 5113 C C . ILE A 1 657 ? -19.391 -0.885 -29.953 1.00 90.56 657 ILE A C 1
ATOM 5115 O O . ILE A 1 657 ? -18.856 -0.449 -30.970 1.00 90.56 657 ILE A O 1
ATOM 5119 N N . ILE A 1 658 ? -20.701 -1.111 -29.875 1.00 88.94 658 ILE A N 1
ATOM 5120 C CA . ILE A 1 658 ? -21.649 -0.857 -30.964 1.00 88.94 658 ILE A CA 1
ATOM 5121 C C . ILE A 1 658 ? -22.614 0.260 -30.557 1.00 88.94 658 ILE A C 1
ATOM 5123 O O . ILE A 1 658 ? -23.028 0.369 -29.401 1.00 88.94 658 ILE A O 1
ATOM 5127 N N . LYS A 1 659 ? -22.983 1.102 -31.527 1.00 93.38 659 LYS A N 1
ATOM 5128 C CA . LYS A 1 659 ? -24.009 2.139 -31.389 1.00 93.38 659 LYS A CA 1
ATOM 5129 C C . LYS A 1 659 ? -25.162 1.847 -32.337 1.00 93.38 659 LYS A C 1
ATOM 5131 O O . LYS A 1 659 ? -24.958 1.757 -33.543 1.00 93.38 659 LYS A O 1
ATOM 5136 N N . ASP A 1 660 ? -26.369 1.735 -31.797 1.00 92.06 660 ASP A N 1
ATOM 5137 C CA . ASP A 1 660 ? -27.560 1.324 -32.546 1.00 92.06 660 ASP A CA 1
ATOM 5138 C C . ASP A 1 660 ? -28.820 2.052 -32.044 1.00 92.06 660 ASP A C 1
ATOM 5140 O O . ASP A 1 660 ? -28.802 2.764 -31.036 1.00 92.06 660 ASP A O 1
ATOM 5144 N N . THR A 1 661 ? -29.934 1.895 -32.761 1.00 91.94 661 THR A N 1
ATOM 5145 C CA . THR A 1 661 ? -31.264 2.240 -32.244 1.00 91.94 661 THR A CA 1
ATOM 5146 C C . THR A 1 661 ? -32.112 0.976 -32.135 1.00 91.94 661 THR A C 1
ATOM 5148 O O . THR A 1 661 ? -32.524 0.427 -33.157 1.00 91.94 661 THR A O 1
ATOM 5151 N N . VAL A 1 662 ? -32.406 0.540 -30.908 1.00 92.19 662 VAL A N 1
ATOM 5152 C CA . VAL A 1 662 ? -33.220 -0.657 -30.650 1.00 92.19 662 VAL A CA 1
ATOM 5153 C C . VAL A 1 662 ? -34.684 -0.278 -30.417 1.00 92.19 662 VAL A C 1
ATOM 5155 O O . VAL A 1 662 ? -34.976 0.761 -29.820 1.00 92.19 662 VAL A O 1
ATOM 5158 N N . ALA A 1 663 ? -35.606 -1.119 -30.888 1.00 92.06 663 ALA A N 1
ATOM 5159 C CA . ALA A 1 663 ? -37.044 -0.958 -30.694 1.00 92.06 663 ALA A CA 1
ATOM 5160 C C . ALA A 1 663 ? -37.549 -1.981 -29.671 1.00 92.06 663 ALA A C 1
ATOM 5162 O O . ALA A 1 663 ? -37.481 -3.183 -29.913 1.00 92.06 663 ALA A O 1
ATOM 5163 N N . VAL A 1 664 ? -38.082 -1.512 -28.544 1.00 90.69 664 VAL A N 1
ATOM 5164 C CA . VAL A 1 664 ? -38.683 -2.361 -27.508 1.00 90.69 664 VAL A CA 1
ATOM 5165 C C . VAL A 1 664 ? -40.189 -2.459 -27.750 1.00 90.69 664 VAL A C 1
ATOM 5167 O O . VAL A 1 664 ? -40.886 -1.443 -27.819 1.00 90.69 664 VAL A O 1
ATOM 5170 N N . HIS A 1 665 ? -40.691 -3.689 -27.885 1.00 86.88 665 HIS A N 1
ATOM 5171 C CA . HIS A 1 665 ? -42.113 -3.974 -28.105 1.00 86.88 665 HIS A CA 1
ATOM 5172 C C . HIS A 1 665 ? -42.953 -3.679 -26.841 1.00 86.88 665 HIS A C 1
ATOM 5174 O O . HIS A 1 665 ? -42.498 -4.011 -25.743 1.00 86.88 665 HIS A O 1
ATOM 5180 N N . PRO A 1 666 ? -44.201 -3.170 -26.955 1.00 85.44 666 PRO A N 1
ATOM 5181 C CA . PRO A 1 666 ? -45.075 -2.866 -25.810 1.00 85.44 666 PRO A CA 1
ATOM 5182 C C . PRO A 1 666 ? -45.229 -3.975 -24.762 1.00 85.44 666 PRO A C 1
ATOM 5184 O O . PRO A 1 666 ? -45.293 -3.702 -23.567 1.00 85.44 666 PRO A O 1
ATOM 5187 N N . GLN A 1 667 ? -45.209 -5.242 -25.189 1.00 83.56 667 GLN A N 1
ATOM 5188 C CA . GLN A 1 667 ? -45.263 -6.410 -24.291 1.00 83.56 667 GLN A CA 1
ATOM 5189 C C . GLN A 1 667 ? -44.101 -6.485 -23.278 1.00 83.56 667 GLN A C 1
ATOM 5191 O O . GLN A 1 667 ? -44.193 -7.209 -22.291 1.00 83.56 667 GLN A O 1
ATOM 5196 N N . HIS A 1 668 ? -43.000 -5.771 -23.526 1.00 83.50 668 HIS A N 1
ATOM 5197 C CA . HIS A 1 668 ? -41.809 -5.746 -22.678 1.00 83.50 668 HIS A CA 1
ATOM 5198 C C . HIS A 1 668 ? -41.730 -4.492 -21.790 1.00 83.50 668 HIS A C 1
ATOM 5200 O O . HIS A 1 668 ? -40.803 -4.385 -20.996 1.00 83.50 668 HIS A O 1
ATOM 5206 N N . PHE A 1 669 ? -42.717 -3.584 -21.835 1.00 81.69 669 PHE A N 1
ATOM 5207 C CA . PHE A 1 669 ? -42.744 -2.375 -20.989 1.00 81.69 669 PHE A CA 1
ATOM 5208 C C . PHE A 1 669 ? -42.929 -2.675 -19.486 1.00 81.69 669 PHE A C 1
ATOM 5210 O O . PHE A 1 669 ? -42.703 -1.800 -18.657 1.00 81.69 669 PHE A O 1
ATOM 5217 N N . GLY A 1 670 ? -43.335 -3.899 -19.126 1.00 77.25 670 GLY A N 1
ATOM 5218 C CA . GLY A 1 670 ? -43.381 -4.371 -17.736 1.00 77.25 670 GLY A CA 1
ATOM 5219 C C . GLY A 1 670 ? -42.041 -4.887 -17.189 1.00 77.25 670 GLY A C 1
ATOM 5220 O O . GLY A 1 670 ? -41.969 -5.240 -16.015 1.00 77.25 670 GLY A O 1
ATOM 5221 N N . LEU A 1 671 ? -40.994 -4.965 -18.019 1.00 82.31 671 LEU A N 1
ATOM 5222 C CA . LEU A 1 671 ? -39.635 -5.308 -17.594 1.00 82.31 671 LEU A CA 1
ATOM 5223 C C . LEU A 1 671 ? -38.842 -4.032 -17.257 1.00 82.31 671 LEU A C 1
ATOM 5225 O O . LEU A 1 671 ? -39.137 -2.971 -17.812 1.00 82.31 671 LEU A O 1
ATOM 5229 N N . PRO A 1 672 ? -37.796 -4.113 -16.411 1.00 86.44 672 PRO A N 1
ATOM 5230 C CA . PRO A 1 672 ? -36.832 -3.026 -16.263 1.00 86.44 672 PRO A CA 1
ATOM 5231 C C . PRO A 1 672 ? -36.277 -2.600 -17.629 1.00 86.44 672 PRO A C 1
ATOM 5233 O O . PRO A 1 672 ? -35.924 -3.455 -18.444 1.00 86.44 672 PRO A O 1
ATOM 5236 N N . GLN A 1 673 ? -36.189 -1.288 -17.870 1.00 83.50 673 GLN A N 1
ATOM 5237 C CA . GLN A 1 673 ? -35.790 -0.711 -19.163 1.00 83.50 673 GLN A CA 1
ATOM 5238 C C . GLN A 1 673 ? -34.484 -1.317 -19.696 1.00 83.50 673 GLN A C 1
ATOM 5240 O O . GLN A 1 673 ? -34.411 -1.698 -20.862 1.00 83.50 673 GLN A O 1
ATOM 5245 N N . GLU A 1 674 ? -33.479 -1.440 -18.831 1.00 84.69 674 GLU A N 1
ATOM 5246 C CA . GLU A 1 674 ? -32.171 -2.012 -19.155 1.00 84.69 674 GLU A CA 1
ATOM 5247 C C . GLU A 1 674 ? -32.290 -3.456 -19.669 1.00 84.69 674 GLU A C 1
ATOM 5249 O O . GLU A 1 674 ? -31.836 -3.769 -20.768 1.00 84.69 674 GLU A O 1
ATOM 5254 N N . GLN A 1 675 ? -33.016 -4.311 -18.939 1.00 86.06 675 GLN A N 1
ATOM 5255 C CA . GLN A 1 675 ? -33.260 -5.703 -19.319 1.00 86.06 675 GLN A CA 1
ATOM 5256 C C . GLN A 1 675 ? -34.056 -5.814 -20.626 1.00 86.06 675 GLN A C 1
ATOM 5258 O O . GLN A 1 675 ? -33.765 -6.674 -21.456 1.00 86.06 675 GLN A O 1
ATOM 5263 N N . ALA A 1 676 ? -35.054 -4.950 -20.834 1.00 87.62 676 ALA A N 1
ATOM 5264 C CA . ALA A 1 676 ? -35.840 -4.937 -22.065 1.00 87.62 676 ALA A CA 1
ATOM 5265 C C . ALA A 1 676 ? -34.968 -4.597 -23.288 1.00 87.62 676 ALA A C 1
ATOM 5267 O O . ALA A 1 676 ? -35.066 -5.265 -24.317 1.00 87.62 676 ALA A O 1
ATOM 5268 N N . ILE A 1 677 ? -34.073 -3.613 -23.157 1.00 89.00 677 ILE A N 1
ATOM 5269 C CA . ILE A 1 677 ? -33.110 -3.231 -24.196 1.00 89.00 677 ILE A CA 1
ATOM 5270 C C . ILE A 1 677 ? -32.095 -4.362 -24.441 1.00 89.00 677 ILE A C 1
ATOM 5272 O O . ILE A 1 677 ? -31.902 -4.755 -25.591 1.00 89.00 677 ILE A O 1
ATOM 5276 N N . ILE A 1 678 ? -31.487 -4.927 -23.390 1.00 87.62 678 ILE A N 1
ATOM 5277 C CA . ILE A 1 678 ? -30.516 -6.035 -23.492 1.00 87.62 678 ILE A CA 1
ATOM 5278 C C . ILE A 1 678 ? -31.137 -7.261 -24.177 1.00 87.62 678 ILE A C 1
ATOM 5280 O O . ILE A 1 678 ? -30.482 -7.906 -24.996 1.00 87.62 678 ILE A O 1
ATOM 5284 N N . ASN A 1 679 ? -32.408 -7.568 -23.902 1.00 86.56 679 ASN A N 1
ATOM 5285 C CA . ASN A 1 679 ? -33.116 -8.674 -24.545 1.00 86.56 679 ASN A CA 1
ATOM 5286 C C . ASN A 1 679 ? -33.277 -8.454 -26.060 1.00 86.56 679 ASN A C 1
ATOM 5288 O O . ASN A 1 679 ? -33.024 -9.376 -26.835 1.00 86.56 679 ASN A O 1
ATOM 5292 N N . GLU A 1 680 ? -33.669 -7.255 -26.504 1.00 89.88 680 GLU A N 1
ATOM 5293 C CA . GLU A 1 680 ? -33.789 -6.955 -27.941 1.00 89.88 680 GLU A CA 1
ATOM 5294 C C . GLU A 1 680 ? -32.425 -6.885 -28.643 1.00 89.88 680 GLU A C 1
ATOM 5296 O O . GLU A 1 680 ? -32.285 -7.364 -29.769 1.00 89.88 680 GLU A O 1
ATOM 5301 N N . LEU A 1 681 ? -31.393 -6.366 -27.973 1.00 90.06 681 LEU A N 1
ATOM 5302 C CA . LEU A 1 681 ? -30.029 -6.366 -28.504 1.00 90.06 681 LEU A CA 1
ATOM 5303 C C . LEU A 1 681 ? -29.467 -7.786 -28.644 1.00 90.06 681 LEU A C 1
ATOM 5305 O O . LEU A 1 681 ? -28.911 -8.103 -29.691 1.00 90.06 681 LEU A O 1
ATOM 5309 N N . ASN A 1 682 ? -29.670 -8.674 -27.665 1.00 86.25 682 ASN A N 1
ATOM 5310 C CA . ASN A 1 682 ? -29.267 -10.077 -27.800 1.00 86.25 682 ASN A CA 1
ATOM 5311 C C . ASN A 1 682 ? -30.016 -10.773 -28.950 1.00 86.25 682 ASN A C 1
ATOM 5313 O O . ASN A 1 682 ? -29.375 -11.423 -29.768 1.00 86.25 682 ASN A O 1
ATOM 5317 N N . LYS A 1 683 ? -31.335 -10.572 -29.112 1.00 87.25 683 LYS A N 1
ATOM 5318 C CA . LYS A 1 683 ? -32.080 -11.087 -30.286 1.00 87.25 683 LYS A CA 1
ATOM 5319 C C . LYS A 1 683 ? -31.530 -10.557 -31.622 1.00 87.25 683 LYS A C 1
ATOM 5321 O O . LYS A 1 683 ? -31.592 -11.255 -32.639 1.00 87.25 683 LYS A O 1
ATOM 5326 N N . LYS A 1 684 ? -31.037 -9.313 -31.641 1.00 90.12 684 LYS A N 1
ATOM 5327 C CA . LYS A 1 684 ? -30.497 -8.664 -32.843 1.00 90.12 684 LYS A CA 1
ATOM 5328 C C . LYS A 1 684 ? -29.066 -9.100 -33.165 1.00 90.12 684 LYS A C 1
ATOM 5330 O O . LYS A 1 684 ? -28.776 -9.265 -34.345 1.00 90.12 684 LYS A O 1
ATOM 5335 N N . TYR A 1 685 ? -28.208 -9.301 -32.164 1.00 89.50 685 TYR A N 1
ATOM 5336 C CA . TYR A 1 685 ? -26.760 -9.455 -32.352 1.00 89.50 685 TYR A CA 1
ATOM 5337 C C . TYR A 1 685 ? -26.180 -10.820 -31.956 1.00 89.50 685 TYR A C 1
ATOM 5339 O O . TYR A 1 685 ? -25.198 -11.223 -32.569 1.00 89.50 685 TYR A O 1
ATOM 5347 N N . ALA A 1 686 ? -26.747 -11.545 -30.987 1.00 84.25 686 ALA A N 1
ATOM 5348 C CA . ALA A 1 686 ? -26.183 -12.826 -30.549 1.00 84.25 686 ALA A CA 1
ATOM 5349 C C . ALA A 1 686 ? -26.208 -13.877 -31.675 1.00 84.25 686 ALA A C 1
ATOM 5351 O O . ALA A 1 686 ? -27.169 -13.958 -32.447 1.00 84.25 686 ALA A O 1
ATOM 5352 N N . ASN A 1 687 ? -25.147 -14.682 -31.751 1.00 83.12 687 ASN A N 1
ATOM 5353 C CA . ASN A 1 687 ? -24.879 -15.676 -32.793 1.00 83.12 687 ASN A CA 1
ATOM 5354 C C . ASN A 1 687 ? -24.908 -15.107 -34.225 1.00 83.12 687 ASN A C 1
ATOM 5356 O O . ASN A 1 687 ? -25.298 -15.798 -35.168 1.00 83.12 687 ASN A O 1
ATOM 5360 N N . ARG A 1 688 ? -24.501 -13.842 -34.407 1.00 87.69 688 ARG A N 1
ATOM 5361 C CA . ARG A 1 688 ? -24.320 -13.230 -35.732 1.00 87.69 688 ARG A CA 1
ATOM 5362 C C . ARG A 1 688 ? -22.887 -12.776 -35.944 1.00 87.69 688 ARG A C 1
ATOM 5364 O O . ARG A 1 688 ? -22.284 -12.161 -35.069 1.00 87.69 688 ARG A O 1
ATOM 5371 N N . VAL A 1 689 ? -22.382 -13.019 -37.146 1.00 88.06 689 VAL A N 1
ATOM 5372 C CA . VAL A 1 689 ? -21.171 -12.369 -37.643 1.00 88.06 689 VAL A CA 1
ATOM 5373 C C . VAL A 1 689 ? -21.509 -10.922 -37.994 1.00 88.06 689 VAL A C 1
ATOM 5375 O O . VAL A 1 689 ? -22.460 -10.662 -38.733 1.00 88.06 689 VAL A O 1
ATOM 5378 N N . LEU A 1 690 ? -20.727 -9.986 -37.465 1.00 87.94 690 LEU A N 1
ATOM 5379 C CA . LEU A 1 690 ? -20.672 -8.608 -37.941 1.00 87.94 690 LEU A CA 1
ATOM 5380 C C . LEU A 1 690 ? -19.367 -8.423 -38.726 1.00 87.94 690 LEU A C 1
ATOM 5382 O O . LEU A 1 690 ? -18.294 -8.749 -38.215 1.00 87.94 690 LEU A O 1
ATOM 5386 N N . HIS A 1 691 ? -19.466 -7.902 -39.953 1.00 86.19 691 HIS A N 1
ATOM 5387 C CA . HIS A 1 691 ? -18.310 -7.623 -40.813 1.00 86.19 691 HIS A CA 1
ATOM 5388 C C . HIS A 1 691 ? -17.319 -6.683 -40.105 1.00 86.19 691 HIS A C 1
ATOM 5390 O O . HIS A 1 691 ? -17.742 -5.761 -39.405 1.00 86.19 691 HIS A O 1
ATOM 5396 N N . ASP A 1 692 ? -16.019 -6.953 -40.242 1.00 82.44 692 ASP A N 1
ATOM 5397 C CA . ASP A 1 692 ? -14.909 -6.276 -39.546 1.00 82.44 692 ASP A CA 1
ATOM 5398 C C . ASP A 1 692 ? -14.988 -6.259 -38.007 1.00 82.44 692 ASP A C 1
ATOM 5400 O O . ASP A 1 692 ? -14.211 -5.554 -37.357 1.00 82.44 692 ASP A O 1
ATOM 5404 N N . VAL A 1 693 ? -15.886 -7.039 -37.395 1.00 87.19 693 VAL A N 1
ATOM 5405 C CA . VAL A 1 693 ? -16.093 -7.090 -35.938 1.00 87.19 693 VAL A CA 1
ATOM 5406 C C . VAL A 1 693 ? -15.885 -8.502 -35.392 1.00 87.19 693 VAL A C 1
ATOM 5408 O O . VAL A 1 693 ? -15.126 -8.643 -34.439 1.00 87.19 693 VAL A O 1
ATOM 5411 N N . GLY A 1 694 ? -16.493 -9.529 -35.996 1.00 89.00 694 GLY A N 1
ATOM 5412 C CA . GLY A 1 694 ? -16.372 -10.940 -35.590 1.00 89.00 694 GLY A CA 1
ATOM 5413 C C . GLY A 1 694 ? -17.714 -11.594 -35.238 1.00 89.00 694 GLY A C 1
ATOM 5414 O O . GLY A 1 694 ? -18.785 -11.030 -35.493 1.00 89.00 694 GLY A O 1
ATOM 5415 N N . LEU A 1 695 ? -17.672 -12.792 -34.644 1.00 89.38 695 LEU A N 1
ATOM 5416 C CA . LEU A 1 695 ? -18.871 -13.513 -34.198 1.00 89.38 695 LEU A CA 1
ATOM 5417 C C . LEU A 1 695 ? -19.352 -12.969 -32.847 1.00 89.38 695 LEU A C 1
ATOM 5419 O O . LEU A 1 695 ? -18.717 -13.164 -31.813 1.00 89.38 695 LEU A O 1
ATOM 5423 N N . CYS A 1 696 ? -20.505 -12.310 -32.836 1.00 89.00 696 CYS A N 1
ATOM 5424 C CA . CYS A 1 696 ? -21.094 -11.743 -31.630 1.00 89.00 696 CYS A CA 1
ATOM 5425 C C . CYS A 1 696 ? -21.736 -12.842 -30.770 1.00 89.00 696 CYS A C 1
ATOM 5427 O O . CYS A 1 696 ? -22.702 -13.476 -31.190 1.00 89.00 696 CYS A O 1
ATOM 5429 N N . VAL A 1 697 ? -21.225 -13.042 -29.555 1.00 86.12 697 VAL A N 1
ATOM 5430 C CA . VAL A 1 697 ? -21.688 -14.069 -28.609 1.00 86.12 697 VAL A CA 1
ATOM 5431 C C . VAL A 1 697 ? -22.911 -13.565 -27.841 1.00 86.12 697 VAL A C 1
ATOM 5433 O O . VAL A 1 697 ? -23.989 -14.148 -27.925 1.00 86.12 697 VAL A O 1
ATOM 5436 N N . CYS A 1 698 ? -22.770 -12.447 -27.125 1.00 85.94 698 CYS A N 1
ATOM 5437 C CA . CYS A 1 698 ? -23.850 -11.823 -26.359 1.00 85.94 698 CYS A CA 1
ATOM 5438 C C . CYS A 1 698 ? -23.570 -10.339 -26.080 1.00 85.94 698 CYS A C 1
ATOM 5440 O O . CYS A 1 698 ? -22.451 -9.854 -26.240 1.00 85.94 698 CYS A O 1
ATOM 5442 N N . VAL A 1 699 ? -24.584 -9.614 -25.610 1.00 85.31 699 VAL A N 1
ATOM 5443 C CA . VAL A 1 699 ? -24.408 -8.295 -24.982 1.00 85.31 699 VAL A CA 1
ATOM 5444 C C . VAL A 1 699 ? -23.735 -8.478 -23.623 1.00 85.31 699 VAL A C 1
ATOM 5446 O O . VAL A 1 699 ? -24.200 -9.272 -22.810 1.00 85.31 699 VAL A O 1
ATOM 5449 N N . PHE A 1 700 ? -22.649 -7.742 -23.394 1.00 82.81 700 PHE A N 1
ATOM 5450 C CA . PHE A 1 700 ? -21.955 -7.658 -22.111 1.00 82.81 700 PHE A CA 1
ATOM 5451 C C . PHE A 1 700 ? -22.681 -6.681 -21.177 1.00 82.81 700 PHE A C 1
ATOM 5453 O O . PHE A 1 700 ? -23.099 -7.067 -20.091 1.00 82.81 700 PHE A O 1
ATOM 5460 N N . ASP A 1 701 ? -22.880 -5.436 -21.625 1.00 84.31 701 ASP A N 1
ATOM 5461 C CA . ASP A 1 701 ? -23.603 -4.389 -20.893 1.00 84.31 701 ASP A CA 1
ATOM 5462 C C . ASP A 1 701 ? -24.094 -3.246 -21.806 1.00 84.31 701 ASP A C 1
ATOM 5464 O O . ASP A 1 701 ? -23.763 -3.174 -22.997 1.00 84.31 701 ASP A O 1
ATOM 5468 N N . LEU A 1 702 ? -24.874 -2.326 -21.228 1.00 85.56 702 LEU A N 1
ATOM 5469 C CA . LEU A 1 702 ? -25.249 -1.048 -21.835 1.00 85.56 702 LEU A CA 1
ATOM 5470 C C . LEU A 1 702 ? -24.344 0.074 -21.309 1.00 85.56 702 LEU A C 1
ATOM 5472 O O . LEU A 1 702 ? -24.422 0.444 -20.143 1.00 85.56 702 LEU A O 1
ATOM 5476 N N . ALA A 1 703 ? -23.531 0.662 -22.186 1.00 81.12 703 ALA A N 1
ATOM 5477 C CA . ALA A 1 703 ? -22.645 1.776 -21.844 1.00 81.12 703 ALA A CA 1
ATOM 5478 C C . ALA A 1 703 ? -23.367 3.142 -21.856 1.00 81.12 703 ALA A C 1
ATOM 5480 O O . ALA A 1 703 ? -23.011 4.043 -21.102 1.00 81.12 703 ALA A O 1
ATOM 5481 N N . GLU A 1 704 ? -24.381 3.306 -22.711 1.00 87.62 704 GLU A N 1
ATOM 5482 C CA . GLU A 1 704 ? -25.250 4.487 -22.776 1.00 87.62 704 GLU A CA 1
ATOM 5483 C C . GLU A 1 704 ? -26.648 4.061 -23.250 1.00 87.62 704 GLU A C 1
ATOM 5485 O O . GLU A 1 704 ? -26.778 3.345 -24.245 1.00 87.62 704 GLU A O 1
ATOM 5490 N N . ALA A 1 705 ? -27.706 4.543 -22.597 1.00 88.06 705 ALA A N 1
ATOM 5491 C CA . ALA A 1 705 ? -29.079 4.404 -23.078 1.00 88.06 705 ALA A CA 1
ATOM 5492 C C . ALA A 1 705 ? -29.793 5.760 -23.017 1.00 88.06 705 ALA A C 1
ATOM 5494 O O . ALA A 1 705 ? -30.103 6.267 -21.941 1.00 88.06 705 ALA A O 1
ATOM 5495 N N . GLY A 1 706 ? -30.046 6.356 -24.183 1.00 85.19 706 GLY A N 1
ATOM 5496 C CA . GLY A 1 706 ? -30.802 7.603 -24.293 1.00 85.19 706 GLY A CA 1
ATOM 5497 C C . GLY A 1 706 ? -32.300 7.407 -24.042 1.00 85.19 706 GLY A C 1
ATOM 5498 O O . GLY A 1 706 ? -32.803 6.286 -24.027 1.00 85.19 706 GLY A O 1
ATOM 5499 N N . GLU A 1 707 ? -33.036 8.509 -23.897 1.00 85.88 707 GLU A N 1
ATOM 5500 C CA . GLU A 1 707 ? -34.489 8.483 -23.679 1.00 85.88 707 GLU A CA 1
ATOM 5501 C C . GLU A 1 707 ? -35.243 7.731 -24.791 1.00 85.88 707 GLU A C 1
ATOM 5503 O O . GLU A 1 707 ? -35.056 7.995 -25.985 1.00 85.88 707 GLU A O 1
ATOM 5508 N N . GLY A 1 708 ? -36.141 6.827 -24.389 1.00 84.25 708 GLY A N 1
ATOM 5509 C CA . GLY A 1 708 ? -37.001 6.080 -25.302 1.00 84.25 708 GLY A CA 1
ATOM 5510 C C . GLY A 1 708 ? -38.038 6.983 -25.961 1.00 84.25 708 GLY A C 1
ATOM 5511 O O . GLY A 1 708 ? -38.804 7.664 -25.281 1.00 84.25 708 GLY A O 1
ATOM 5512 N N . ARG A 1 709 ? -38.102 6.975 -27.295 1.00 86.50 709 ARG A N 1
ATOM 5513 C CA . ARG A 1 709 ? -39.066 7.777 -28.066 1.00 86.50 709 ARG A CA 1
ATOM 5514 C C . ARG A 1 709 ? -40.039 6.877 -28.812 1.00 86.50 709 ARG A C 1
ATOM 5516 O O . ARG A 1 709 ? -39.612 6.000 -29.558 1.00 86.50 709 ARG A O 1
ATOM 5523 N N . VAL A 1 710 ? -41.337 7.122 -28.653 1.00 84.81 710 VAL A N 1
ATOM 5524 C CA . VAL A 1 710 ? -42.365 6.447 -29.458 1.00 84.81 710 VAL A CA 1
ATOM 5525 C C . VAL A 1 710 ? -42.351 7.023 -30.872 1.00 84.81 710 VAL A C 1
ATOM 5527 O O . VAL A 1 710 ? -42.347 8.245 -31.043 1.00 84.81 710 VAL A O 1
ATOM 5530 N N . ARG A 1 711 ? -42.335 6.161 -31.894 1.00 76.44 711 ARG A N 1
ATOM 5531 C CA . ARG A 1 711 ? -42.498 6.575 -33.296 1.00 76.44 711 ARG A CA 1
ATOM 5532 C C . ARG A 1 711 ? -43.955 6.426 -33.727 1.00 76.44 711 ARG A C 1
ATOM 5534 O O . ARG A 1 711 ? -44.695 5.582 -33.230 1.00 76.44 711 ARG A O 1
ATOM 5541 N N . TYR A 1 712 ? -44.382 7.279 -34.654 1.00 67.56 712 TYR A N 1
ATOM 5542 C CA . TYR A 1 712 ? -45.752 7.250 -35.157 1.00 67.56 712 TYR A CA 1
ATOM 5543 C C . TYR A 1 712 ? -45.943 6.047 -36.093 1.00 67.56 712 TYR A C 1
ATOM 5545 O O . TYR A 1 712 ? -45.289 5.973 -37.130 1.00 67.56 712 TYR A O 1
ATOM 5553 N N . GLY A 1 713 ? -46.844 5.131 -35.730 1.00 71.25 713 GLY A N 1
ATOM 5554 C CA . GLY A 1 713 ? -47.276 4.009 -36.574 1.00 71.25 713 GLY A CA 1
ATOM 5555 C C . GLY A 1 713 ? -47.005 2.607 -36.020 1.00 71.25 713 GLY A C 1
ATOM 5556 O O . GLY A 1 713 ? -47.706 1.686 -36.423 1.00 71.25 713 GLY A O 1
ATOM 5557 N N . ASP A 1 714 ? -46.056 2.436 -35.091 1.00 81.12 714 ASP A N 1
ATOM 5558 C CA . ASP A 1 714 ? -45.695 1.118 -34.535 1.00 81.12 714 ASP A CA 1
ATOM 5559 C C . ASP A 1 714 ? -46.026 0.957 -33.034 1.00 81.12 714 ASP A C 1
ATOM 5561 O O . ASP A 1 714 ? -46.385 -0.134 -32.597 1.00 81.12 714 ASP A O 1
ATOM 5565 N N . GLY A 1 715 ? -45.957 2.036 -32.246 1.00 79.38 715 GLY A N 1
ATOM 5566 C CA . GLY A 1 715 ? -46.176 2.012 -30.794 1.00 79.38 715 GLY A CA 1
ATOM 5567 C C . GLY A 1 715 ? -44.984 1.503 -29.968 1.00 79.38 715 GLY A C 1
ATOM 5568 O O . GLY A 1 715 ? -45.125 1.325 -28.760 1.00 79.38 715 GLY A O 1
ATOM 5569 N N . PHE A 1 716 ? -43.819 1.277 -30.580 1.00 88.44 716 PHE A N 1
ATOM 5570 C CA . PHE A 1 716 ? -42.615 0.785 -29.901 1.00 88.44 716 PHE A CA 1
ATOM 5571 C C . PHE A 1 716 ? -41.870 1.940 -29.224 1.00 88.44 716 PHE A C 1
ATOM 5573 O O . PHE A 1 716 ? -41.866 3.068 -29.726 1.00 88.44 716 PHE A O 1
ATOM 5580 N N . TYR A 1 717 ? -41.153 1.656 -28.132 1.00 89.56 717 TYR A N 1
ATOM 5581 C CA . TYR A 1 717 ? -40.144 2.590 -27.626 1.00 89.56 717 TYR A CA 1
ATOM 5582 C C . TYR A 1 717 ? -38.823 2.382 -28.366 1.00 89.56 717 TYR A C 1
ATOM 5584 O O . TYR A 1 717 ? -38.210 1.320 -28.277 1.00 89.56 717 TYR A O 1
ATOM 5592 N N . TRP A 1 718 ? -38.370 3.416 -29.073 1.00 91.38 718 TRP A N 1
ATOM 5593 C CA . TRP A 1 718 ? -37.085 3.428 -29.762 1.00 91.38 718 TRP A CA 1
ATOM 5594 C C . TRP A 1 718 ? -36.022 4.098 -28.890 1.00 91.38 718 TRP A C 1
ATOM 5596 O O . TRP A 1 718 ? -36.090 5.307 -28.649 1.00 91.38 718 TRP A O 1
ATOM 5606 N N . TYR A 1 719 ? -35.028 3.327 -28.456 1.00 91.06 719 TYR A N 1
ATOM 5607 C CA . TYR A 1 719 ? -33.898 3.794 -27.652 1.00 91.06 719 TYR A CA 1
ATOM 5608 C C . TYR A 1 719 ? -32.652 3.914 -28.526 1.00 91.06 719 TYR A C 1
ATOM 5610 O O . TYR A 1 719 ? -32.304 2.979 -29.245 1.00 91.06 719 TYR A O 1
ATOM 5618 N N . LYS A 1 720 ? -31.950 5.050 -28.450 1.00 92.75 720 LYS A N 1
ATOM 5619 C CA . LYS A 1 720 ? -30.578 5.163 -28.966 1.00 92.75 720 LYS A CA 1
ATOM 5620 C C . LYS A 1 720 ? -29.631 4.647 -27.894 1.00 92.75 720 LYS A C 1
ATOM 5622 O O . LYS A 1 720 ? -29.666 5.162 -26.779 1.00 92.75 720 LYS A O 1
ATOM 5627 N N . VAL A 1 721 ? -28.816 3.655 -28.229 1.00 91.62 721 VAL A N 1
ATOM 5628 C CA . VAL A 1 721 ? -27.986 2.934 -27.261 1.00 91.62 721 VAL A CA 1
ATOM 5629 C C . VAL A 1 721 ? -26.548 2.802 -27.745 1.00 91.62 721 VAL A C 1
ATOM 5631 O O . VAL A 1 721 ? -26.292 2.680 -28.945 1.00 91.62 721 VAL A O 1
ATOM 5634 N N . VAL A 1 722 ? -25.620 2.817 -26.795 1.00 90.75 722 VAL A N 1
ATOM 5635 C CA . VAL A 1 722 ? -24.228 2.391 -26.957 1.00 90.75 722 VAL A CA 1
ATOM 5636 C C . VAL A 1 722 ? -24.021 1.229 -25.994 1.00 90.75 722 VAL A C 1
ATOM 5638 O O . VAL A 1 722 ? -24.378 1.325 -24.823 1.00 90.75 722 VAL A O 1
ATOM 5641 N N . PHE A 1 723 ? -23.497 0.113 -26.477 1.00 89.50 723 PHE A N 1
ATOM 5642 C CA . PHE A 1 723 ? -23.421 -1.135 -25.716 1.00 89.50 723 PHE A CA 1
ATOM 5643 C C . PHE A 1 723 ? -22.179 -1.925 -26.108 1.00 89.50 723 PHE A C 1
ATOM 5645 O O . PHE A 1 723 ? -21.619 -1.716 -27.188 1.00 89.50 723 PHE A O 1
ATOM 5652 N N . ARG A 1 724 ? -21.736 -2.821 -25.225 1.00 87.81 724 ARG A N 1
ATOM 5653 C CA . ARG A 1 724 ? -20.598 -3.706 -25.489 1.00 87.81 724 ARG A CA 1
ATOM 5654 C C . ARG A 1 724 ? -21.106 -5.100 -25.829 1.00 87.81 724 ARG A C 1
ATOM 5656 O O . ARG A 1 724 ? -21.943 -5.648 -25.117 1.00 87.81 724 ARG A O 1
ATOM 5663 N N . LEU A 1 725 ? -20.598 -5.675 -26.912 1.00 86.50 725 LEU A N 1
ATOM 5664 C CA . LEU A 1 725 ? -20.777 -7.084 -27.258 1.00 86.50 725 LEU A CA 1
ATOM 5665 C C . LEU A 1 725 ? -19.538 -7.869 -26.833 1.00 86.50 725 LEU A C 1
ATOM 5667 O O . LEU A 1 725 ? -18.423 -7.402 -27.055 1.00 86.50 725 LEU A O 1
ATOM 5671 N N . VAL A 1 726 ? -19.732 -9.066 -26.281 1.00 87.06 726 VAL A N 1
ATOM 5672 C CA . VAL A 1 726 ? -18.701 -10.109 -26.270 1.00 87.06 726 VAL A CA 1
ATOM 5673 C C . VAL A 1 726 ? -18.631 -10.672 -27.683 1.00 87.06 726 VAL A C 1
ATOM 5675 O O . VAL A 1 726 ? -19.640 -11.149 -28.207 1.00 87.06 726 VAL A O 1
ATOM 5678 N N . VAL A 1 727 ? -17.463 -10.595 -28.308 1.00 88.00 727 VAL A N 1
ATOM 5679 C CA . VAL A 1 727 ? -17.247 -11.015 -29.693 1.00 88.00 727 VAL A CA 1
ATOM 5680 C C . VAL A 1 727 ? -16.092 -12.006 -29.738 1.00 88.00 727 VAL A C 1
ATOM 5682 O O . VAL A 1 727 ? -15.010 -11.726 -29.229 1.00 88.00 727 VAL A O 1
ATOM 5685 N N . PHE A 1 728 ? -16.320 -13.167 -30.345 1.00 91.38 728 PHE A N 1
ATOM 5686 C CA . PHE A 1 728 ? -15.250 -14.085 -30.709 1.00 91.38 728 PHE A CA 1
ATOM 5687 C C . PHE A 1 728 ? -14.529 -13.527 -31.936 1.00 91.38 728 PHE A C 1
ATOM 5689 O O . PHE A 1 728 ? -15.106 -13.431 -33.026 1.00 91.38 728 PHE A O 1
ATOM 5696 N N . ARG A 1 729 ? -13.280 -13.122 -31.709 1.00 90.62 729 ARG A N 1
ATOM 5697 C CA . ARG A 1 729 ? -12.336 -12.666 -32.725 1.00 90.62 729 ARG A CA 1
ATOM 5698 C C . ARG A 1 729 ? -10.917 -12.853 -32.169 1.00 90.62 729 ARG A C 1
ATOM 5700 O O . ARG A 1 729 ? -10.398 -11.919 -31.552 1.00 90.62 729 ARG A O 1
ATOM 5707 N N . PRO A 1 730 ? -10.315 -14.044 -32.321 1.00 88.25 730 PRO A N 1
ATOM 5708 C CA . PRO A 1 730 ? -8.941 -14.266 -31.893 1.00 88.25 730 PRO A CA 1
ATOM 5709 C C . PRO A 1 730 ? -7.986 -13.419 -32.742 1.00 88.25 730 PRO A C 1
ATOM 5711 O O . PRO A 1 730 ? -8.273 -13.135 -33.908 1.00 88.25 730 PRO A O 1
ATOM 5714 N N . PHE A 1 731 ? -6.863 -12.993 -32.170 1.00 85.31 731 PHE A N 1
ATOM 5715 C CA . PHE A 1 731 ? -5.928 -12.091 -32.853 1.00 85.31 731 PHE A CA 1
ATOM 5716 C C . PHE A 1 731 ? -4.759 -12.832 -33.518 1.00 85.31 731 PHE A C 1
ATOM 5718 O O . PHE A 1 731 ? -4.348 -13.904 -33.083 1.00 85.31 731 PHE A O 1
ATOM 5725 N N . THR A 1 732 ? -4.167 -12.252 -34.565 1.00 86.56 732 THR A N 1
ATOM 5726 C CA . THR A 1 732 ? -2.982 -12.826 -35.226 1.00 86.56 732 THR A CA 1
ATOM 5727 C C . THR A 1 732 ? -1.841 -13.071 -34.234 1.00 86.56 732 THR A C 1
ATOM 5729 O O . THR A 1 732 ? -1.441 -12.179 -33.491 1.00 86.56 732 THR A O 1
ATOM 5732 N N . SER A 1 733 ? -1.248 -14.262 -34.288 1.00 85.94 733 SER A N 1
ATOM 5733 C CA . SER A 1 733 ? -0.281 -14.833 -33.338 1.00 85.94 733 SER A CA 1
ATOM 5734 C C . SER A 1 733 ? -0.840 -15.332 -31.996 1.00 85.94 733 SER A C 1
ATOM 5736 O O . SER A 1 733 ? -0.069 -15.872 -31.198 1.00 85.94 733 SER A O 1
ATOM 5738 N N . GLU A 1 734 ? -2.146 -15.230 -31.739 1.00 84.25 734 GLU A N 1
ATOM 5739 C CA . GLU A 1 734 ? -2.791 -15.901 -30.605 1.00 84.25 734 GLU A CA 1
ATOM 5740 C C . GLU A 1 734 ? -2.725 -17.426 -30.762 1.00 84.25 734 GLU A C 1
ATOM 5742 O O . GLU A 1 734 ? -2.799 -17.947 -31.872 1.00 84.25 734 GLU A O 1
ATOM 5747 N N . VAL A 1 735 ? -2.585 -18.159 -29.655 1.00 88.12 735 VAL A N 1
ATOM 5748 C CA . VAL A 1 735 ? -2.555 -19.627 -29.662 1.00 88.12 735 VAL A CA 1
ATOM 5749 C C . VAL A 1 735 ? -3.795 -20.158 -28.957 1.00 88.12 735 VAL A C 1
ATOM 5751 O O . VAL A 1 735 ? -3.941 -19.969 -27.751 1.00 88.12 735 VAL A O 1
ATOM 5754 N N . ILE A 1 736 ? -4.649 -20.848 -29.711 1.00 88.94 736 ILE A N 1
ATOM 5755 C CA . ILE A 1 736 ? -5.931 -21.394 -29.258 1.00 88.94 736 ILE A CA 1
ATOM 5756 C C . ILE A 1 736 ? -5.898 -22.929 -29.225 1.00 88.94 736 ILE A C 1
ATOM 5758 O O . ILE A 1 736 ? -5.103 -23.573 -29.918 1.00 88.94 736 ILE A O 1
ATOM 5762 N N . LEU A 1 737 ? -6.770 -23.516 -28.405 1.00 89.75 737 LEU A N 1
ATOM 5763 C CA . LEU A 1 737 ? -7.089 -24.943 -28.442 1.00 89.75 737 LEU A CA 1
ATOM 5764 C C . LEU A 1 737 ? -8.355 -25.134 -29.277 1.00 89.75 737 LEU A C 1
ATOM 5766 O O . LEU A 1 737 ? -9.324 -24.401 -29.098 1.00 89.75 737 LEU A O 1
ATOM 5770 N N . ALA A 1 738 ? -8.350 -26.112 -30.178 1.00 90.19 738 ALA A N 1
ATOM 5771 C CA . ALA A 1 738 ? -9.506 -26.463 -30.995 1.00 90.19 738 ALA A CA 1
ATOM 5772 C C . ALA A 1 738 ? -9.540 -27.976 -31.248 1.00 90.19 738 ALA A C 1
ATOM 5774 O O . ALA A 1 738 ? -8.518 -28.654 -31.148 1.00 90.19 738 ALA A O 1
ATOM 5775 N N . LYS A 1 739 ? -10.712 -28.517 -31.582 1.00 92.56 739 LYS A N 1
ATOM 5776 C CA . LYS A 1 739 ? -10.880 -29.926 -31.960 1.00 92.56 739 LYS A CA 1
ATOM 5777 C C . LYS A 1 739 ? -10.837 -30.096 -33.469 1.00 92.56 739 LYS A C 1
ATOM 5779 O O . LYS A 1 739 ? -11.440 -29.306 -34.195 1.00 92.56 739 LYS A O 1
ATOM 5784 N N . VAL A 1 740 ? -10.181 -31.152 -33.941 1.00 92.94 740 VAL A N 1
ATOM 5785 C CA . VAL A 1 740 ? -10.201 -31.544 -35.355 1.00 92.94 740 VAL A CA 1
ATOM 5786 C C . VAL A 1 740 ? -11.611 -31.989 -35.733 1.00 92.94 740 VAL A C 1
ATOM 5788 O O . VAL A 1 740 ? -12.112 -32.990 -35.228 1.00 92.94 740 VAL A O 1
ATOM 5791 N N . LYS A 1 741 ? -12.269 -31.250 -36.627 1.00 91.06 741 LYS A N 1
ATOM 5792 C CA . LYS A 1 741 ? -13.621 -31.563 -37.107 1.00 91.06 741 LYS A CA 1
ATOM 5793 C C . LYS A 1 741 ? -13.585 -32.486 -38.326 1.00 91.06 741 LYS A C 1
ATOM 5795 O O . LYS A 1 741 ? -14.394 -33.405 -38.429 1.00 91.06 741 LYS A O 1
ATOM 5800 N N . SER A 1 742 ? -12.653 -32.240 -39.244 1.00 91.81 742 SER A N 1
ATOM 5801 C CA . SER A 1 742 ? -12.400 -33.082 -40.418 1.00 91.81 742 SER A CA 1
ATOM 5802 C C . SER A 1 742 ? -11.064 -32.727 -41.065 1.00 91.81 742 SER A C 1
ATOM 5804 O O . SER A 1 742 ? -10.670 -31.563 -41.044 1.00 91.81 742 SER A O 1
ATOM 5806 N N . SER A 1 743 ? -10.435 -33.700 -41.716 1.00 92.25 743 SER A N 1
ATOM 5807 C CA . SER A 1 743 ? -9.263 -33.512 -42.574 1.00 92.25 743 SER A CA 1
ATOM 5808 C C . SER A 1 743 ? -9.613 -33.898 -44.019 1.00 92.25 743 SER A C 1
ATOM 5810 O O . SER A 1 743 ? -10.430 -34.800 -44.245 1.00 92.25 743 SER A O 1
ATOM 5812 N N . ASP A 1 744 ? -9.042 -33.191 -44.990 1.00 91.00 744 ASP A N 1
ATOM 5813 C CA . ASP A 1 744 ? -9.171 -33.436 -46.430 1.00 91.00 744 ASP A CA 1
ATOM 5814 C C . ASP A 1 744 ? -7.821 -33.192 -47.140 1.00 91.00 744 ASP A C 1
ATOM 5816 O O . ASP A 1 744 ? -6.816 -32.931 -46.488 1.00 91.00 744 ASP A O 1
ATOM 5820 N N . GLU A 1 745 ? -7.751 -33.343 -48.467 1.00 88.25 745 GLU A N 1
ATOM 5821 C CA . GLU A 1 745 ? -6.483 -33.205 -49.209 1.00 88.25 745 GLU A CA 1
ATOM 5822 C C . GLU A 1 745 ? -5.906 -31.774 -49.202 1.00 88.25 745 GLU A C 1
ATOM 5824 O O . GLU A 1 745 ? -4.717 -31.606 -49.491 1.00 88.25 745 GLU A O 1
ATOM 5829 N N . ASP A 1 746 ? -6.721 -30.763 -48.869 1.00 86.94 746 ASP A N 1
ATOM 5830 C CA . ASP A 1 746 ? -6.365 -29.340 -48.891 1.00 86.94 746 ASP A CA 1
ATOM 5831 C C . ASP A 1 746 ? -5.989 -28.791 -47.495 1.00 86.94 746 ASP A C 1
ATOM 5833 O O . ASP A 1 746 ? -5.357 -27.724 -47.396 1.00 86.94 746 ASP A O 1
ATOM 5837 N N . GLY A 1 747 ? -6.353 -29.489 -46.412 1.00 91.25 747 GLY A N 1
ATOM 5838 C CA . GLY A 1 747 ? -6.003 -29.114 -45.041 1.00 91.25 747 GLY A CA 1
ATOM 5839 C C . GLY A 1 747 ? -6.900 -29.709 -43.949 1.00 91.25 747 GLY A C 1
ATOM 5840 O O . GLY A 1 747 ? -7.545 -30.745 -44.104 1.00 91.25 747 GLY A O 1
ATOM 5841 N N . ILE A 1 748 ? -6.926 -29.036 -42.794 1.00 94.31 748 ILE A N 1
ATOM 5842 C CA . ILE A 1 748 ? -7.649 -29.484 -41.593 1.00 94.31 748 ILE A CA 1
ATOM 5843 C C . ILE A 1 748 ? -8.659 -28.421 -41.152 1.00 94.31 748 ILE A C 1
ATOM 5845 O O . ILE A 1 748 ? -8.317 -27.254 -40.970 1.00 94.31 748 ILE A O 1
ATOM 5849 N N . ARG A 1 749 ? -9.911 -28.831 -40.923 1.00 93.88 749 ARG A N 1
ATOM 5850 C CA . ARG A 1 749 ? -10.978 -27.997 -40.346 1.00 93.88 749 ARG A CA 1
ATOM 5851 C C . ARG A 1 749 ? -11.074 -28.229 -38.847 1.00 93.88 749 ARG A C 1
ATOM 5853 O O . ARG A 1 749 ? -11.120 -29.377 -38.399 1.00 93.88 749 ARG A O 1
ATOM 5860 N N . LEU A 1 750 ? -11.152 -27.145 -38.087 1.00 94.38 750 LEU A N 1
ATOM 5861 C CA . LEU A 1 750 ? -11.145 -27.145 -36.628 1.00 94.38 750 LEU A CA 1
ATOM 5862 C C . LEU A 1 750 ? -12.417 -26.500 -36.065 1.00 94.38 750 LEU A C 1
ATOM 5864 O O . LEU A 1 750 ? -13.072 -25.704 -36.730 1.00 94.38 750 LEU A O 1
ATOM 5868 N N . SER A 1 751 ? -12.755 -26.832 -34.822 1.00 90.94 751 SER A N 1
ATOM 5869 C CA . SER A 1 751 ? -13.895 -26.266 -34.099 1.00 90.94 751 SER A CA 1
ATOM 5870 C C . SER A 1 751 ? -13.528 -25.918 -32.658 1.00 90.94 751 SER A C 1
ATOM 5872 O O . SER A 1 751 ? -12.817 -26.672 -31.993 1.00 90.94 751 SER A O 1
ATOM 5874 N N . VAL A 1 752 ? -14.065 -24.803 -32.160 1.00 87.56 752 VAL A N 1
ATOM 5875 C CA . VAL A 1 752 ? -14.083 -24.437 -30.728 1.00 87.56 752 VAL A CA 1
ATOM 5876 C C . VAL A 1 752 ? -15.470 -24.663 -30.105 1.00 87.56 752 VAL A C 1
ATOM 5878 O O . VAL A 1 752 ? -15.858 -24.009 -29.142 1.00 87.56 752 VAL A O 1
ATOM 5881 N N . GLY A 1 753 ? -16.261 -25.577 -30.677 1.00 84.50 753 GLY A N 1
ATOM 5882 C CA . GLY A 1 753 ? -17.579 -25.995 -30.188 1.00 84.50 753 GLY A CA 1
ATOM 5883 C C . GLY A 1 753 ? -18.721 -25.061 -30.598 1.00 84.50 753 GLY A C 1
ATOM 5884 O O . GLY A 1 753 ? -19.739 -25.526 -31.102 1.00 84.50 753 GLY A O 1
ATOM 5885 N N . PHE A 1 754 ? -18.552 -23.745 -30.430 1.00 81.25 754 PHE A N 1
ATOM 5886 C CA . PHE A 1 754 ? -19.536 -22.734 -30.857 1.00 81.25 754 PHE A CA 1
ATOM 5887 C C . PHE A 1 754 ? -19.197 -22.063 -32.202 1.00 81.25 754 PHE A C 1
ATOM 5889 O O . PHE A 1 754 ? -20.019 -21.320 -32.740 1.00 81.25 754 PHE A O 1
ATOM 5896 N N . PHE A 1 755 ? -17.999 -22.304 -32.743 1.00 87.94 755 PHE A N 1
ATOM 5897 C CA . PHE A 1 755 ? -17.540 -21.784 -34.031 1.00 87.94 755 PHE A CA 1
ATOM 5898 C C . PHE A 1 755 ? -16.689 -22.834 -34.756 1.00 87.94 755 PHE A C 1
ATOM 5900 O O . PHE A 1 755 ? -15.795 -23.435 -34.155 1.00 87.94 755 PHE A O 1
ATOM 5907 N N . ASP A 1 756 ? -16.991 -23.042 -36.039 1.00 88.75 756 ASP A N 1
ATOM 5908 C CA . ASP A 1 756 ? -16.528 -24.178 -36.851 1.00 88.75 756 ASP A CA 1
ATOM 5909 C C . ASP A 1 756 ? -15.716 -23.772 -38.093 1.00 88.75 756 ASP A C 1
ATOM 5911 O O . ASP A 1 756 ? -15.165 -24.635 -38.778 1.00 88.75 756 ASP A O 1
ATOM 5915 N N . ASP A 1 757 ? -15.661 -22.479 -38.416 1.00 90.44 757 ASP A N 1
ATOM 5916 C CA . ASP A 1 757 ? -15.013 -21.963 -39.627 1.00 90.44 757 ASP A CA 1
ATOM 5917 C C . ASP A 1 757 ? -13.537 -21.611 -39.354 1.00 90.44 757 ASP A C 1
ATOM 5919 O O . ASP A 1 757 ? -13.042 -20.538 -39.701 1.00 90.44 757 ASP A O 1
ATOM 5923 N N . ILE A 1 758 ? -12.832 -22.535 -38.692 1.00 93.19 758 ILE A N 1
ATOM 5924 C CA . ILE A 1 758 ? -11.391 -22.467 -38.416 1.00 93.19 758 ILE A CA 1
ATOM 5925 C C . ILE A 1 758 ? -10.673 -23.466 -39.332 1.00 93.19 758 ILE A C 1
ATOM 5927 O O . ILE A 1 758 ? -11.085 -24.624 -39.440 1.00 93.19 758 ILE A O 1
ATOM 5931 N N . TYR A 1 759 ? -9.592 -23.042 -39.986 1.00 94.62 759 TYR A N 1
ATOM 5932 C CA . TYR A 1 759 ? -8.917 -23.829 -41.018 1.00 94.62 759 TYR A CA 1
ATOM 5933 C C . TYR A 1 759 ? -7.390 -23.783 -40.914 1.00 94.62 759 TYR A C 1
ATOM 5935 O O . TYR A 1 759 ? -6.812 -22.724 -40.683 1.00 94.62 759 TYR A O 1
ATOM 5943 N N . VAL A 1 760 ? -6.732 -24.924 -41.133 1.00 95.06 760 VAL A N 1
ATOM 5944 C CA . VAL A 1 760 ? -5.272 -25.053 -41.247 1.00 95.06 760 VAL A CA 1
ATOM 5945 C C . VAL A 1 760 ? -4.928 -25.556 -42.658 1.00 95.06 760 VAL A C 1
ATOM 5947 O O . VAL A 1 760 ? -5.049 -26.754 -42.922 1.00 95.06 760 VAL A O 1
ATOM 5950 N N . PRO A 1 761 ? -4.527 -24.658 -43.578 1.00 93.69 761 PRO A N 1
ATOM 5951 C CA . PRO A 1 761 ? -4.005 -25.009 -44.900 1.00 93.69 761 PRO A CA 1
ATOM 5952 C C . PRO A 1 761 ? -2.746 -25.888 -44.846 1.00 93.69 761 PRO A C 1
ATOM 5954 O O . PRO A 1 761 ? -1.941 -25.752 -43.924 1.00 93.69 761 PRO A O 1
ATOM 5957 N N . LEU A 1 762 ? -2.493 -26.676 -45.903 1.00 90.25 762 LEU A N 1
ATOM 5958 C CA . LEU A 1 762 ? -1.279 -27.508 -46.037 1.00 90.25 762 LEU A CA 1
ATOM 5959 C C . LEU A 1 762 ? 0.036 -26.778 -45.716 1.00 90.25 762 LEU A C 1
ATOM 5961 O O . LEU A 1 762 ? 0.898 -27.340 -45.051 1.00 90.25 762 LEU A O 1
ATOM 5965 N N . ILE A 1 763 ? 0.185 -25.528 -46.173 1.00 90.44 763 ILE A N 1
ATOM 5966 C CA . ILE A 1 763 ? 1.399 -24.706 -45.980 1.00 90.44 763 ILE A CA 1
ATOM 5967 C C . ILE A 1 763 ? 1.697 -24.363 -44.511 1.00 90.44 763 ILE A C 1
ATOM 5969 O O . ILE A 1 763 ? 2.758 -23.826 -44.204 1.00 90.44 763 ILE A O 1
ATOM 5973 N N . TYR A 1 764 ? 0.747 -24.632 -43.618 1.00 93.69 764 TYR A N 1
ATOM 5974 C CA . TYR A 1 764 ? 0.852 -24.389 -42.188 1.00 93.69 764 TYR A CA 1
ATOM 5975 C C . TYR A 1 764 ? 0.734 -25.676 -41.354 1.00 93.69 764 TYR A C 1
ATOM 5977 O O . TYR A 1 764 ? 0.616 -25.605 -40.130 1.00 93.69 764 TYR A O 1
ATOM 5985 N N . LEU A 1 765 ? 0.796 -26.852 -41.984 1.00 91.44 765 LEU A N 1
ATOM 5986 C CA . LEU A 1 765 ? 0.997 -28.122 -41.286 1.00 91.44 765 LEU A CA 1
ATOM 5987 C C . LEU A 1 765 ? 2.486 -28.320 -40.932 1.00 91.44 765 LEU A C 1
ATOM 5989 O O . LEU A 1 765 ? 3.353 -27.695 -41.544 1.00 91.44 765 LEU A O 1
ATOM 5993 N N . PRO A 1 766 ? 2.816 -29.187 -39.956 1.00 89.25 766 PRO A N 1
ATOM 5994 C CA . PRO A 1 766 ? 4.191 -29.629 -39.730 1.00 89.25 766 PRO A CA 1
ATOM 5995 C C . PRO A 1 766 ? 4.797 -30.250 -40.996 1.00 89.25 766 PRO A C 1
ATOM 5997 O O . PRO A 1 766 ? 4.147 -31.057 -41.660 1.00 89.25 766 PRO A O 1
ATOM 6000 N N . GLU A 1 767 ? 6.050 -29.931 -41.318 1.00 85.50 767 GLU A N 1
ATOM 6001 C CA . GLU A 1 767 ? 6.776 -30.582 -42.415 1.00 85.50 767 GLU A CA 1
ATOM 6002 C C . GLU A 1 767 ? 7.721 -31.684 -41.884 1.00 85.50 767 GLU A C 1
ATOM 6004 O O . GLU A 1 767 ? 8.310 -31.518 -40.809 1.00 85.50 767 GLU A O 1
ATOM 6009 N N . PRO A 1 768 ? 7.889 -32.809 -42.606 1.00 88.44 768 PRO A N 1
ATOM 6010 C CA . PRO A 1 768 ? 7.100 -33.238 -43.763 1.00 88.44 768 PRO A CA 1
ATOM 6011 C C . PRO A 1 768 ? 5.759 -33.869 -43.330 1.00 88.44 768 PRO A C 1
ATOM 6013 O O . PRO A 1 768 ? 5.726 -34.744 -42.460 1.00 88.44 768 PRO A O 1
ATOM 6016 N N . SER A 1 769 ? 4.653 -33.474 -43.970 1.00 88.88 769 SER A N 1
ATOM 6017 C CA . SER A 1 769 ? 3.322 -34.077 -43.771 1.00 88.88 769 SER A CA 1
ATOM 6018 C C . SER A 1 769 ? 2.663 -34.533 -45.076 1.00 88.88 769 SER A C 1
ATOM 6020 O O . SER A 1 769 ? 2.903 -33.992 -46.159 1.00 88.88 769 SER A O 1
ATOM 6022 N N . ALA A 1 770 ? 1.809 -35.551 -44.967 1.00 89.31 770 ALA A N 1
ATOM 6023 C CA . ALA A 1 770 ? 1.015 -36.097 -46.064 1.00 89.31 770 ALA A CA 1
ATOM 6024 C C . ALA A 1 770 ? -0.411 -36.425 -45.5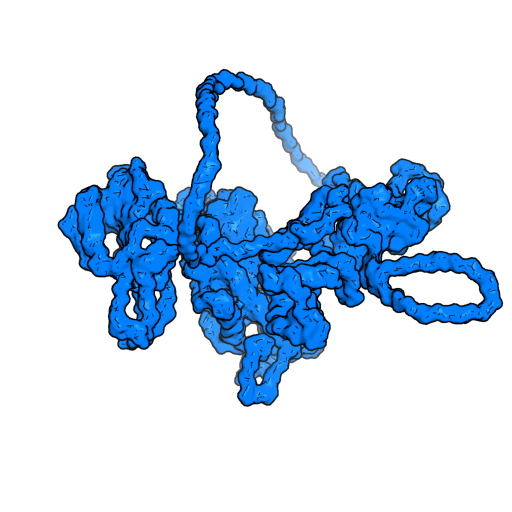93 1.00 89.31 770 ALA A C 1
ATOM 6026 O O . ALA A 1 770 ? -0.679 -36.496 -44.396 1.00 89.31 770 ALA A O 1
ATOM 6027 N N . PHE A 1 771 ? -1.343 -36.565 -46.535 1.00 92.00 771 PHE A N 1
ATOM 6028 C CA . PHE A 1 771 ? -2.713 -37.024 -46.282 1.00 92.00 771 PHE A CA 1
ATOM 6029 C C . PHE A 1 771 ? -2.789 -38.521 -46.586 1.00 92.00 771 PHE A C 1
ATOM 6031 O O . PHE A 1 771 ? -2.368 -38.917 -47.673 1.00 92.00 771 PHE A O 1
ATOM 6038 N N . ASP A 1 772 ? -3.318 -39.337 -45.671 1.00 90.12 772 ASP A N 1
ATOM 6039 C CA . ASP A 1 772 ? -3.651 -40.738 -45.962 1.00 90.12 772 ASP A CA 1
ATOM 6040 C C . ASP A 1 772 ? -5.139 -40.845 -46.353 1.00 90.12 772 ASP A C 1
ATOM 6042 O O . ASP A 1 772 ? -6.007 -40.609 -45.506 1.00 90.12 772 ASP A O 1
ATOM 6046 N N . PRO A 1 773 ? -5.476 -41.210 -47.606 1.00 87.25 773 PRO A N 1
ATOM 6047 C CA . PRO A 1 773 ? -6.869 -41.321 -48.040 1.00 87.25 773 PRO A CA 1
ATOM 6048 C C . PRO A 1 773 ? -7.672 -42.432 -47.350 1.00 87.25 773 PRO A C 1
ATOM 6050 O O . PRO A 1 773 ? -8.902 -42.394 -47.401 1.00 87.25 773 PRO A O 1
ATOM 6053 N N . ASN A 1 774 ? -7.013 -43.422 -46.733 1.00 87.06 774 ASN A N 1
ATOM 6054 C CA . ASN A 1 774 ? -7.683 -44.535 -46.057 1.00 87.06 774 ASN A CA 1
ATOM 6055 C C . ASN A 1 774 ? -8.170 -44.114 -44.666 1.00 87.06 774 ASN A C 1
ATOM 6057 O O . ASN A 1 774 ? -9.343 -44.303 -44.349 1.00 87.06 774 ASN A O 1
ATOM 6061 N N . GLU A 1 775 ? -7.290 -43.485 -43.881 1.00 85.94 775 GLU A N 1
ATOM 6062 C CA . GLU A 1 775 ? -7.617 -42.945 -42.550 1.00 85.94 775 GLU A CA 1
ATOM 6063 C C . GLU A 1 775 ? -8.329 -41.583 -42.630 1.00 85.94 775 GLU A C 1
ATOM 6065 O O . GLU A 1 775 ? -8.984 -41.149 -41.684 1.00 85.94 775 GLU A O 1
ATOM 6070 N N . ARG A 1 776 ? -8.247 -40.909 -43.788 1.00 91.06 776 ARG A N 1
ATOM 6071 C CA . ARG A 1 776 ? -8.776 -39.558 -44.039 1.00 91.06 776 ARG A CA 1
ATOM 6072 C C . ARG A 1 776 ? -8.226 -38.511 -43.069 1.00 91.06 776 ARG A C 1
ATOM 6074 O O . ARG A 1 776 ? -8.941 -37.595 -42.662 1.00 91.06 776 ARG A O 1
ATOM 6081 N N . ALA A 1 777 ? -6.951 -38.648 -42.726 1.00 91.38 777 ALA A N 1
ATOM 6082 C CA . ALA A 1 777 ? -6.235 -37.805 -41.783 1.00 91.38 777 ALA A CA 1
ATOM 6083 C C . ALA A 1 777 ? -4.890 -37.361 -42.371 1.00 91.38 777 ALA A C 1
ATOM 6085 O O . ALA A 1 777 ? -4.284 -38.052 -43.196 1.00 91.38 777 ALA A O 1
ATOM 6086 N N . HIS A 1 778 ? -4.417 -36.194 -41.935 1.00 93.19 778 HIS A N 1
ATOM 6087 C CA . HIS A 1 778 ? -3.033 -35.797 -42.169 1.00 93.19 778 HIS A CA 1
ATOM 6088 C C . HIS A 1 778 ? -2.130 -36.450 -41.124 1.00 93.19 778 HIS A C 1
ATOM 6090 O O . HIS A 1 778 ? -2.508 -36.543 -39.957 1.00 93.19 778 HIS A O 1
ATOM 6096 N N . PHE A 1 779 ? -0.929 -36.854 -41.529 1.00 91.88 779 PHE A N 1
ATOM 6097 C CA . PHE A 1 779 ? 0.112 -37.319 -40.619 1.00 91.88 779 PHE A CA 1
ATOM 6098 C C . PHE A 1 779 ? 1.429 -36.581 -40.841 1.00 91.88 779 PHE A C 1
ATOM 6100 O O . PHE A 1 779 ? 1.751 -36.164 -41.957 1.00 91.88 7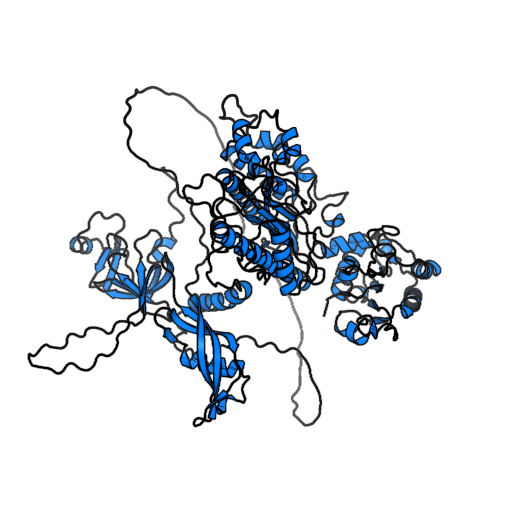79 PHE A O 1
ATOM 6107 N N . TRP A 1 780 ? 2.192 -36.445 -39.762 1.00 90.75 780 TRP A N 1
ATOM 6108 C CA . TRP A 1 780 ? 3.554 -35.922 -39.738 1.00 90.75 780 TRP A CA 1
ATOM 6109 C C . TRP A 1 780 ? 4.556 -37.077 -39.584 1.00 90.75 780 TRP A C 1
ATOM 6111 O O . TRP A 1 780 ? 4.277 -38.055 -38.887 1.00 90.75 780 TRP A O 1
ATOM 6121 N N . LEU A 1 781 ? 5.715 -36.970 -40.243 1.00 87.00 781 LEU A N 1
ATOM 6122 C CA . LEU A 1 781 ? 6.847 -37.896 -40.096 1.00 87.00 781 LEU A CA 1
ATOM 6123 C C . LEU A 1 781 ? 8.057 -37.150 -39.503 1.00 87.00 781 LEU A C 1
ATOM 6125 O O . LEU A 1 781 ? 8.839 -36.562 -40.260 1.00 87.00 781 LEU A O 1
ATOM 6129 N N . PRO A 1 782 ? 8.242 -37.155 -38.168 1.00 80.62 782 PRO A N 1
ATOM 6130 C CA . PRO A 1 782 ? 9.362 -36.473 -37.528 1.00 80.62 782 PRO A CA 1
ATOM 6131 C C . PRO A 1 782 ? 10.710 -37.007 -38.027 1.00 80.62 782 PRO A C 1
ATOM 6133 O O . PRO A 1 782 ? 10.959 -38.209 -38.012 1.00 80.62 782 PRO A O 1
ATOM 6136 N N . GLY A 1 783 ? 11.607 -36.110 -38.445 1.00 71.69 783 GLY A N 1
ATOM 6137 C CA . GLY A 1 783 ? 12.980 -36.468 -38.827 1.00 71.69 783 GLY A CA 1
ATOM 6138 C C . GLY A 1 783 ? 13.152 -37.133 -40.201 1.00 71.69 783 GLY A C 1
ATOM 6139 O O . GLY A 1 783 ? 14.264 -37.540 -40.524 1.00 71.69 783 GLY A O 1
ATOM 6140 N N . SER A 1 784 ? 12.101 -37.226 -41.023 1.00 76.19 784 SER A N 1
ATOM 6141 C CA . SER A 1 784 ? 12.233 -37.664 -42.419 1.00 76.19 784 SER A CA 1
ATOM 6142 C C . SER A 1 784 ? 12.761 -36.535 -43.315 1.00 76.19 784 SER A C 1
ATOM 6144 O O . SER A 1 784 ? 12.275 -35.408 -43.250 1.00 76.19 784 SER A O 1
ATOM 6146 N N . GLU A 1 785 ? 13.722 -36.838 -44.194 1.00 66.88 785 GLU A N 1
ATOM 6147 C CA . GLU A 1 785 ? 14.206 -35.910 -45.236 1.00 66.88 785 GLU A CA 1
ATOM 6148 C C . GLU A 1 785 ? 13.350 -35.963 -46.523 1.00 66.88 785 GLU A C 1
ATOM 6150 O O . GLU A 1 785 ? 13.556 -35.185 -47.459 1.00 66.88 785 GLU A O 1
ATOM 6155 N N . THR A 1 786 ? 12.380 -36.880 -46.599 1.00 66.75 786 THR A N 1
ATOM 6156 C CA . THR A 1 786 ? 11.608 -37.151 -47.818 1.00 66.75 786 THR A CA 1
ATOM 6157 C C . THR A 1 786 ? 10.408 -36.215 -47.965 1.00 66.75 786 THR A C 1
ATOM 6159 O O . THR A 1 786 ? 9.374 -36.403 -47.330 1.00 66.75 786 THR A O 1
ATOM 6162 N N . ALA A 1 787 ? 10.503 -35.255 -48.889 1.00 61.56 787 ALA A N 1
ATOM 6163 C CA . ALA A 1 787 ? 9.409 -34.338 -49.239 1.00 61.56 787 ALA A CA 1
ATOM 6164 C C . ALA A 1 787 ? 8.393 -34.902 -50.266 1.00 61.56 787 ALA A C 1
ATOM 6166 O O . ALA A 1 787 ? 7.427 -34.225 -50.625 1.00 61.56 787 ALA A O 1
ATOM 6167 N N . ASN A 1 788 ? 8.597 -36.117 -50.793 1.00 77.50 788 ASN A N 1
ATOM 6168 C CA . ASN A 1 788 ? 7.690 -36.717 -51.775 1.00 77.50 788 ASN A CA 1
ATOM 6169 C C . ASN A 1 788 ? 6.503 -37.414 -51.088 1.00 77.50 788 ASN A C 1
ATOM 6171 O O . ASN A 1 788 ? 6.658 -38.490 -50.512 1.00 77.50 788 ASN A O 1
ATOM 6175 N N . LYS A 1 789 ? 5.296 -36.847 -51.235 1.00 75.12 789 LYS A N 1
ATOM 6176 C CA . LYS A 1 789 ? 4.043 -37.378 -50.661 1.00 75.12 789 LYS A CA 1
ATOM 6177 C C . LYS A 1 789 ? 3.787 -38.867 -50.954 1.00 75.12 789 LYS A C 1
ATOM 6179 O O . LYS A 1 789 ? 3.199 -39.537 -50.115 1.00 75.12 789 LYS A O 1
ATOM 6184 N N . HIS A 1 790 ? 4.213 -39.390 -52.110 1.00 75.81 790 HIS A N 1
ATOM 6185 C CA . HIS A 1 790 ? 4.030 -40.815 -52.431 1.00 75.81 790 HIS A CA 1
ATOM 6186 C C . HIS A 1 790 ? 4.960 -41.710 -51.602 1.00 75.81 790 HIS A C 1
ATOM 6188 O O . HIS A 1 790 ? 4.505 -42.685 -51.021 1.00 75.81 790 HIS A O 1
ATOM 6194 N N . GLU A 1 791 ? 6.235 -41.340 -51.472 1.00 76.44 791 GLU A N 1
ATOM 6195 C CA . GLU A 1 791 ? 7.216 -42.087 -50.670 1.00 76.44 791 GLU A CA 1
ATOM 6196 C C . GLU A 1 791 ? 6.889 -42.024 -49.166 1.00 76.44 791 GLU A C 1
ATOM 6198 O O . GLU A 1 791 ? 7.145 -42.971 -48.426 1.00 76.44 791 GLU A O 1
ATOM 6203 N N . MET A 1 792 ? 6.248 -40.943 -48.704 1.00 79.62 792 MET A N 1
ATOM 6204 C CA . MET A 1 792 ? 5.723 -40.853 -47.336 1.00 79.62 792 MET A CA 1
ATOM 6205 C C . MET A 1 792 ? 4.586 -41.848 -47.060 1.00 79.62 792 MET A C 1
ATOM 6207 O O . MET A 1 792 ? 4.474 -42.338 -45.937 1.00 79.62 792 MET A O 1
ATOM 6211 N N . LEU A 1 793 ? 3.757 -42.175 -48.057 1.00 83.19 793 LEU A N 1
ATOM 6212 C CA . LEU A 1 793 ? 2.675 -43.164 -47.932 1.00 83.19 793 LEU A CA 1
ATOM 6213 C C . LEU A 1 793 ? 3.175 -44.619 -47.930 1.00 83.19 793 LEU A C 1
ATOM 6215 O O . LEU A 1 793 ? 2.415 -45.506 -47.541 1.00 83.19 793 LEU A O 1
ATOM 6219 N N . ASP A 1 794 ? 4.447 -44.852 -48.263 1.00 81.00 794 ASP A N 1
ATOM 6220 C CA . ASP A 1 794 ? 5.124 -46.150 -48.135 1.00 81.00 794 ASP A CA 1
ATOM 6221 C C . ASP A 1 794 ? 5.856 -46.319 -46.780 1.00 81.00 794 ASP A C 1
ATOM 6223 O O . ASP A 1 794 ? 6.390 -47.391 -46.485 1.00 81.00 794 ASP A O 1
ATOM 6227 N N . SER A 1 795 ? 5.871 -45.286 -45.922 1.00 83.25 795 SER A N 1
ATOM 6228 C CA . SER A 1 795 ? 6.448 -45.351 -44.565 1.00 83.25 795 SER A CA 1
ATOM 6229 C C . SER A 1 795 ? 5.724 -46.360 -43.665 1.00 83.25 795 SER A C 1
ATOM 6231 O O . SER A 1 795 ? 4.529 -46.623 -43.841 1.00 83.25 795 SER A O 1
ATOM 6233 N N . ALA A 1 796 ? 6.410 -46.904 -42.654 1.00 82.56 796 ALA A N 1
ATOM 6234 C CA . ALA A 1 796 ? 5.770 -47.795 -41.692 1.00 82.56 796 ALA A CA 1
ATOM 6235 C C . ALA A 1 796 ? 4.713 -47.035 -40.872 1.00 82.56 796 ALA A C 1
ATOM 6237 O O . ALA A 1 796 ? 4.974 -45.963 -40.336 1.00 82.56 796 ALA A O 1
ATOM 6238 N N . VAL A 1 797 ? 3.513 -47.611 -40.743 1.00 81.44 797 VAL A N 1
ATOM 6239 C CA . VAL A 1 797 ? 2.365 -46.957 -40.079 1.00 81.44 797 VAL A CA 1
ATOM 6240 C C . VAL A 1 797 ? 2.662 -46.582 -38.620 1.00 81.44 797 VAL A C 1
ATOM 6242 O O . VAL A 1 797 ? 2.133 -45.592 -38.133 1.00 81.44 797 VAL A O 1
ATOM 6245 N N . ALA A 1 798 ? 3.542 -47.327 -37.944 1.00 81.31 798 ALA A N 1
ATOM 6246 C CA . ALA A 1 798 ? 3.959 -47.053 -36.567 1.00 81.31 798 ALA A CA 1
ATOM 6247 C C . ALA A 1 798 ? 4.779 -45.756 -36.401 1.00 81.31 798 ALA A C 1
ATOM 6249 O O . ALA A 1 798 ? 4.812 -45.213 -35.301 1.00 81.31 798 ALA A O 1
ATOM 6250 N N . ASP A 1 799 ? 5.403 -45.258 -37.474 1.00 82.69 799 ASP A N 1
ATOM 6251 C CA . ASP A 1 799 ? 6.235 -44.047 -37.451 1.00 82.69 799 ASP A CA 1
ATOM 6252 C C . ASP A 1 799 ? 5.424 -42.778 -37.795 1.00 82.69 799 ASP A C 1
ATOM 6254 O O . ASP A 1 799 ? 5.934 -41.660 -37.709 1.00 82.69 799 ASP A O 1
ATOM 6258 N N . ARG A 1 800 ? 4.152 -42.935 -38.198 1.00 88.69 800 ARG A N 1
ATOM 6259 C CA . ARG A 1 800 ? 3.261 -41.846 -38.624 1.00 88.69 800 ARG A CA 1
ATOM 6260 C C . ARG A 1 800 ? 2.530 -41.236 -37.435 1.00 88.69 800 ARG A C 1
ATOM 6262 O O . ARG A 1 800 ? 1.729 -41.900 -36.780 1.00 88.69 800 ARG A O 1
ATOM 6269 N N . MET A 1 801 ? 2.732 -39.942 -37.207 1.00 90.62 801 MET A N 1
ATOM 6270 C CA . MET A 1 801 ? 1.976 -39.184 -36.210 1.00 90.62 801 MET A CA 1
ATOM 6271 C C . MET A 1 801 ? 0.727 -38.584 -36.862 1.00 90.62 801 MET A C 1
ATOM 6273 O O . MET A 1 801 ? 0.801 -37.522 -37.481 1.00 90.62 801 MET A O 1
ATOM 6277 N N . TYR A 1 802 ? -0.404 -39.286 -36.772 1.00 91.69 802 TYR A N 1
ATOM 6278 C CA . TYR A 1 802 ? -1.692 -38.817 -37.295 1.00 91.69 802 TYR A CA 1
ATOM 6279 C C . TYR A 1 802 ? -2.266 -37.647 -36.482 1.00 91.69 802 TYR A C 1
ATOM 6281 O O . TYR A 1 802 ? -1.962 -37.477 -35.300 1.00 91.69 802 TYR A O 1
ATOM 6289 N N . ILE A 1 803 ? -3.074 -36.826 -37.156 1.00 92.88 803 ILE A N 1
ATOM 6290 C CA . ILE A 1 803 ? -3.881 -35.740 -36.593 1.00 92.88 803 ILE A CA 1
ATOM 6291 C C . ILE A 1 803 ? -5.347 -36.154 -36.762 1.00 92.88 803 ILE A C 1
ATOM 6293 O O . ILE A 1 803 ? -5.951 -35.924 -37.817 1.00 92.88 803 ILE A O 1
ATOM 6297 N N . ASP A 1 804 ? -5.897 -36.821 -35.750 1.00 89.75 804 ASP A N 1
ATOM 6298 C CA . ASP A 1 804 ? -7.157 -37.557 -35.880 1.00 89.75 804 ASP A CA 1
ATOM 6299 C C . ASP A 1 804 ? -8.402 -36.694 -35.634 1.00 89.75 804 ASP A C 1
ATOM 6301 O O . ASP A 1 804 ? -8.401 -35.730 -34.867 1.00 89.75 804 ASP A O 1
ATOM 6305 N N . ALA A 1 805 ? -9.520 -37.066 -36.266 1.00 89.69 805 ALA A N 1
ATOM 6306 C CA . ALA A 1 805 ? -10.802 -36.406 -36.039 1.00 89.69 805 ALA A CA 1
ATOM 6307 C C . ALA A 1 805 ? -11.264 -36.561 -34.576 1.00 89.69 805 ALA A C 1
ATOM 6309 O O . ALA A 1 805 ? -11.300 -37.659 -34.025 1.00 89.69 805 ALA A O 1
ATOM 6310 N N . GLY A 1 806 ? -11.656 -35.447 -33.956 1.00 86.12 806 GLY A N 1
ATOM 6311 C CA . GLY A 1 806 ? -11.994 -35.346 -32.536 1.00 86.12 806 GLY A CA 1
ATOM 6312 C C . GLY A 1 806 ? -10.815 -35.000 -31.620 1.00 86.12 806 GLY A C 1
ATOM 6313 O O . GLY A 1 806 ? -11.050 -34.626 -30.469 1.00 86.12 806 GLY A O 1
ATOM 6314 N N . GLU A 1 807 ? -9.569 -35.063 -32.103 1.00 89.44 807 GLU A N 1
ATOM 6315 C CA . GLU A 1 807 ? -8.388 -34.757 -31.294 1.00 89.44 807 GLU A CA 1
ATOM 6316 C C . GLU A 1 807 ? -8.269 -33.254 -30.980 1.00 89.44 807 GLU A C 1
ATOM 6318 O O . GLU A 1 807 ? -8.621 -32.395 -31.794 1.00 89.44 807 GLU A O 1
ATOM 6323 N N . VAL A 1 808 ? -7.773 -32.924 -29.780 1.00 89.62 808 VAL A N 1
ATOM 6324 C CA . VAL A 1 808 ? -7.533 -31.538 -29.348 1.00 89.62 808 VAL A CA 1
ATOM 6325 C C . VAL A 1 808 ? -6.148 -31.091 -29.806 1.00 89.62 808 VAL A C 1
ATOM 6327 O O . VAL A 1 808 ? -5.124 -31.554 -29.288 1.00 89.62 808 VAL A O 1
ATOM 6330 N N . VAL A 1 809 ? -6.129 -30.141 -30.737 1.00 91.94 809 VAL A N 1
ATOM 6331 C CA . VAL A 1 809 ? -4.929 -29.515 -31.293 1.00 91.94 809 VAL A CA 1
ATOM 6332 C C . VAL A 1 809 ? -4.702 -28.128 -30.698 1.00 91.94 809 VAL A C 1
ATOM 6334 O O . VAL A 1 809 ? -5.638 -27.372 -30.435 1.00 91.94 809 VAL A O 1
ATOM 6337 N N . ARG A 1 810 ? -3.431 -27.771 -30.515 1.00 92.94 810 ARG A N 1
ATOM 6338 C CA . ARG A 1 810 ? -2.995 -26.406 -30.226 1.00 92.94 810 ARG A CA 1
ATOM 6339 C C . ARG A 1 810 ? -2.544 -25.754 -31.526 1.00 92.94 810 ARG A C 1
ATOM 6341 O O . ARG A 1 810 ? -1.608 -26.240 -32.160 1.00 92.94 810 ARG A O 1
ATOM 6348 N N . VAL A 1 811 ? -3.174 -24.646 -31.899 1.00 92.69 811 VAL A N 1
ATOM 6349 C CA . VAL A 1 811 ? -2.906 -23.946 -33.164 1.00 92.69 811 VAL A CA 1
ATOM 6350 C C . VAL A 1 811 ? -2.675 -22.462 -32.929 1.00 92.69 811 VAL A C 1
ATOM 6352 O O . VAL A 1 811 ? -3.210 -21.893 -31.979 1.00 92.69 811 VAL A O 1
ATOM 6355 N N . ARG A 1 812 ? -1.874 -21.826 -33.784 1.00 93.19 812 ARG A N 1
ATOM 6356 C CA . ARG A 1 812 ? -1.692 -20.370 -33.784 1.00 93.19 812 ARG A CA 1
ATOM 6357 C C . ARG A 1 812 ? -2.576 -19.732 -34.847 1.00 93.19 812 ARG A C 1
ATOM 6359 O O . ARG A 1 812 ? -2.594 -20.217 -35.966 1.00 93.19 812 ARG A O 1
ATOM 6366 N N . VAL A 1 813 ? -3.261 -18.642 -34.534 1.00 93.56 813 VAL A N 1
ATOM 6367 C CA . VAL A 1 813 ? -4.017 -17.848 -35.510 1.00 93.56 813 VAL A CA 1
ATOM 6368 C C . VAL A 1 813 ? -3.041 -17.068 -36.391 1.00 93.56 813 VAL A C 1
ATOM 6370 O O . VAL A 1 813 ? -2.210 -16.317 -35.885 1.00 93.56 813 VAL A O 1
ATOM 6373 N N . GLU A 1 814 ? -3.138 -17.228 -37.707 1.00 92.00 814 GLU A N 1
ATOM 6374 C CA . GLU A 1 814 ? -2.349 -16.474 -38.690 1.00 92.00 814 GLU A CA 1
ATOM 6375 C C . GLU A 1 814 ? -3.159 -15.287 -39.238 1.00 92.00 814 GLU A C 1
ATOM 6377 O O . GLU A 1 814 ? -2.648 -14.169 -39.315 1.00 92.00 814 GLU A O 1
ATOM 6382 N N . ALA A 1 815 ? -4.445 -15.491 -39.546 1.00 90.06 815 ALA A N 1
ATOM 6383 C CA . ALA A 1 815 ? -5.331 -14.446 -40.062 1.00 90.06 815 ALA A CA 1
ATOM 6384 C C . ALA A 1 815 ? -6.804 -14.689 -39.703 1.00 90.06 815 ALA A C 1
ATOM 6386 O O . ALA A 1 815 ? -7.241 -15.834 -39.584 1.00 90.06 815 ALA A O 1
ATOM 6387 N N . ASP A 1 816 ? -7.578 -13.609 -39.606 1.00 89.62 816 ASP A N 1
ATOM 6388 C CA . ASP A 1 816 ? -9.038 -13.629 -39.601 1.00 89.62 816 ASP A CA 1
ATOM 6389 C C . ASP A 1 816 ? -9.574 -12.926 -40.861 1.00 89.62 816 ASP A C 1
ATOM 6391 O O . ASP A 1 816 ? -9.118 -11.844 -41.227 1.00 89.62 816 ASP A O 1
ATOM 6395 N N . GLU A 1 817 ? -10.517 -13.557 -41.561 1.00 88.12 817 GLU A N 1
ATOM 6396 C CA . GLU A 1 817 ? -11.028 -13.088 -42.854 1.00 88.12 817 GLU A CA 1
ATOM 6397 C C . GLU A 1 817 ? -12.553 -12.970 -42.832 1.00 88.12 817 GLU A C 1
ATOM 6399 O O . GLU A 1 817 ? -13.247 -13.829 -42.286 1.00 88.12 817 GLU A O 1
ATOM 6404 N N . PHE A 1 818 ? -13.075 -11.917 -43.462 1.00 87.19 818 PHE A N 1
ATOM 6405 C CA . PHE A 1 818 ? -14.507 -11.691 -43.658 1.00 87.19 818 PHE A CA 1
ATOM 6406 C C . PHE A 1 818 ? -14.850 -11.781 -45.146 1.00 87.19 818 PHE A C 1
ATOM 6408 O O . PHE A 1 818 ? -14.093 -11.306 -45.994 1.00 87.19 818 PHE A O 1
ATOM 6415 N N . TYR A 1 819 ? -16.004 -12.372 -45.452 1.00 82.50 819 TYR A N 1
ATOM 6416 C CA . TYR A 1 819 ? -16.485 -12.565 -46.819 1.00 82.50 819 TYR A CA 1
ATOM 6417 C C . TYR A 1 819 ? -17.907 -12.012 -46.955 1.00 82.50 819 TYR A C 1
ATOM 6419 O O . TYR A 1 819 ? -18.830 -12.482 -46.289 1.00 82.50 819 TYR A O 1
ATOM 6427 N N . ASP A 1 820 ? -18.084 -11.023 -47.833 1.00 69.12 820 ASP A N 1
ATOM 6428 C CA . ASP A 1 820 ? -19.390 -10.444 -48.160 1.00 69.12 820 ASP A CA 1
ATOM 6429 C C . ASP A 1 820 ? -19.941 -11.061 -49.456 1.00 69.12 820 ASP A C 1
ATOM 6431 O O . ASP A 1 820 ? -19.736 -10.554 -50.562 1.00 69.12 820 ASP A O 1
ATOM 6435 N N . ASP A 1 821 ? -20.615 -12.207 -49.318 1.00 59.00 821 ASP A N 1
ATOM 6436 C CA . ASP A 1 821 ? -21.365 -12.852 -50.402 1.00 59.00 821 ASP A CA 1
ATOM 6437 C C . ASP A 1 821 ? -22.675 -12.070 -50.671 1.00 59.00 821 ASP A C 1
ATOM 6439 O O . ASP A 1 821 ? -23.781 -12.547 -50.382 1.00 59.00 821 ASP A O 1
ATOM 6443 N N . GLU A 1 822 ? -22.576 -10.861 -51.246 1.00 51.94 822 GLU A N 1
ATOM 6444 C CA . GLU A 1 822 ? -23.748 -10.158 -51.784 1.00 51.94 822 GLU A CA 1
ATOM 6445 C C . GLU A 1 822 ? -24.446 -11.057 -52.829 1.00 51.94 822 GLU A C 1
ATOM 6447 O O . GLU A 1 822 ? -23.829 -11.443 -53.832 1.00 51.94 822 GLU A O 1
ATOM 6452 N N . PRO A 1 823 ? -25.747 -11.382 -52.675 1.00 50.16 823 PRO A N 1
ATOM 6453 C CA . PRO A 1 823 ? -26.482 -12.137 -53.679 1.00 50.16 823 PRO A CA 1
ATOM 6454 C C . PRO A 1 823 ? -26.755 -11.250 -54.900 1.00 50.16 823 PRO A C 1
ATOM 6456 O O . PRO A 1 823 ? -27.810 -10.622 -55.022 1.00 50.16 823 PRO A O 1
ATOM 6459 N N . GLY A 1 824 ? -25.789 -11.210 -55.819 1.00 45.34 824 GLY A N 1
ATOM 6460 C CA . GLY A 1 824 ? -25.906 -10.498 -57.086 1.00 45.34 824 GLY A CA 1
ATOM 6461 C C . GLY A 1 824 ? -27.144 -10.940 -57.886 1.00 45.34 824 GLY A C 1
ATOM 6462 O O . GLY A 1 824 ? -27.563 -12.100 -57.802 1.00 45.34 824 GLY A O 1
ATOM 6463 N N . PRO A 1 825 ? -27.752 -10.040 -58.682 1.00 41.59 825 PRO A N 1
ATOM 6464 C CA . PRO A 1 825 ? -28.958 -10.357 -59.439 1.00 41.59 825 PRO A CA 1
ATOM 6465 C C . PRO A 1 825 ? -28.711 -11.522 -60.414 1.00 41.59 825 PRO A C 1
ATOM 6467 O O . PRO A 1 825 ? -27.619 -11.626 -60.984 1.00 41.59 825 PRO A O 1
ATOM 6470 N N . PRO A 1 826 ? -29.713 -12.394 -60.645 1.00 39.75 826 PRO A N 1
ATOM 6471 C CA . PRO A 1 826 ? -29.536 -13.595 -61.452 1.00 39.75 826 PRO A CA 1
ATOM 6472 C C . PRO A 1 826 ? -29.114 -13.228 -62.877 1.00 39.75 826 PRO A C 1
ATOM 6474 O O . PRO A 1 826 ? -29.868 -12.592 -63.618 1.00 39.75 826 PRO A O 1
ATOM 6477 N N . LYS A 1 827 ? -27.905 -13.644 -63.271 1.00 39.34 827 LYS A N 1
ATOM 6478 C CA . LYS A 1 827 ? -27.414 -13.476 -64.642 1.00 39.34 827 LYS A CA 1
ATOM 6479 C C . LYS A 1 827 ? -28.315 -14.270 -65.587 1.00 39.34 827 LYS A C 1
ATOM 6481 O O . LYS A 1 827 ? -28.392 -15.493 -65.492 1.00 39.34 827 LYS A O 1
ATOM 6486 N N . ALA A 1 828 ? -28.988 -13.565 -66.493 1.00 39.16 828 ALA A N 1
ATOM 6487 C CA . ALA A 1 828 ? -29.753 -14.189 -67.561 1.00 39.16 828 ALA A CA 1
ATOM 6488 C C . ALA A 1 828 ? -28.819 -15.034 -68.441 1.00 39.16 828 ALA A C 1
ATOM 6490 O O . ALA A 1 828 ? -27.744 -14.583 -68.837 1.00 39.16 828 ALA A O 1
ATOM 6491 N N . THR A 1 829 ? -29.227 -16.267 -68.720 1.00 40.53 829 THR A N 1
ATOM 6492 C CA . THR A 1 829 ? -28.467 -17.216 -69.529 1.00 40.53 829 THR A CA 1
ATOM 6493 C C . THR A 1 829 ? -28.600 -16.912 -71.019 1.00 40.53 829 THR A C 1
ATOM 6495 O O . THR A 1 829 ? -29.700 -16.929 -71.566 1.00 40.53 829 THR A O 1
ATOM 6498 N N . GLU A 1 830 ? -27.468 -16.769 -71.706 1.00 35.69 830 GLU A N 1
ATOM 6499 C CA . GLU A 1 830 ? -27.346 -17.226 -73.094 1.00 35.69 830 GLU A CA 1
ATOM 6500 C C . GLU A 1 830 ? -26.484 -18.495 -73.109 1.00 35.69 830 GLU A C 1
ATOM 6502 O O . GLU A 1 830 ? -25.605 -18.686 -72.267 1.00 35.69 830 GLU A O 1
ATOM 6507 N N . GLY A 1 831 ? -26.862 -19.451 -73.955 1.00 42.25 831 GLY A N 1
ATOM 6508 C CA . GLY A 1 831 ? -26.694 -20.862 -73.614 1.00 42.25 831 GLY A CA 1
ATOM 6509 C C . GLY A 1 831 ? -25.363 -21.499 -74.004 1.00 42.25 831 GLY A C 1
ATOM 6510 O O . GLY A 1 831 ? -24.985 -21.464 -75.168 1.00 42.25 831 GLY A O 1
ATOM 6511 N N . VAL A 1 832 ? -24.780 -22.244 -73.060 1.00 33.25 832 VAL A N 1
ATOM 6512 C CA . VAL A 1 832 ? -24.235 -23.605 -73.248 1.00 33.25 832 VAL A CA 1
ATOM 6513 C C . VAL A 1 832 ? -24.490 -24.373 -71.942 1.00 33.25 832 VAL A C 1
ATOM 6515 O O . VAL A 1 832 ? -24.437 -23.785 -70.864 1.00 33.25 832 VAL A O 1
ATOM 6518 N N . HIS A 1 833 ? -24.773 -25.679 -72.013 1.00 36.94 833 HIS A N 1
ATOM 6519 C CA . HIS A 1 833 ? -24.851 -26.531 -70.821 1.00 36.94 833 HIS A CA 1
ATOM 6520 C C . HIS A 1 833 ? -23.487 -26.613 -70.115 1.00 36.94 833 HIS A C 1
ATOM 6522 O O . HIS A 1 833 ? -22.642 -27.427 -70.481 1.00 36.94 833 HIS A O 1
ATOM 6528 N N . GLN A 1 834 ? -23.302 -25.810 -69.071 1.00 30.41 834 GLN A N 1
ATOM 6529 C CA . GLN A 1 834 ? -22.364 -26.113 -67.997 1.00 30.41 834 GLN A CA 1
ATOM 6530 C C . GLN A 1 834 ? -23.154 -26.710 -66.835 1.00 30.41 834 GLN A C 1
ATOM 6532 O O . GLN A 1 834 ? -24.118 -26.118 -66.347 1.00 30.41 834 GLN A O 1
ATOM 6537 N N . THR A 1 835 ? -22.767 -27.913 -66.418 1.00 28.11 835 THR A N 1
ATOM 6538 C CA . THR A 1 835 ? -23.213 -28.508 -65.157 1.00 28.11 835 THR A CA 1
ATOM 6539 C C . THR A 1 835 ? -22.829 -27.545 -64.031 1.00 28.11 835 THR A C 1
ATOM 6541 O O . THR A 1 835 ? -21.665 -27.143 -64.001 1.00 28.11 835 THR A O 1
ATOM 6544 N N . PRO A 1 836 ? -23.739 -27.149 -63.123 1.00 30.73 836 PRO A N 1
ATOM 6545 C CA . PRO A 1 836 ? -23.374 -26.250 -62.039 1.00 30.73 836 PRO A CA 1
ATOM 6546 C C . PRO A 1 836 ? -22.404 -26.970 -61.102 1.00 30.73 836 PRO A C 1
ATOM 6548 O O . PRO A 1 836 ? -22.801 -27.832 -60.316 1.00 30.73 836 PRO A O 1
ATOM 6551 N N . THR A 1 837 ? -21.123 -26.621 -61.192 1.00 30.16 837 THR A N 1
ATOM 6552 C CA . THR A 1 837 ? -20.161 -26.892 -60.128 1.00 30.16 837 THR A CA 1
ATOM 6553 C C . THR A 1 837 ? -20.678 -26.214 -58.869 1.00 30.16 837 THR A C 1
ATOM 6555 O O . THR A 1 837 ? -20.959 -25.016 -58.883 1.00 30.16 837 THR A O 1
ATOM 6558 N N . MET A 1 838 ? -20.836 -26.981 -57.789 1.00 33.09 838 MET A N 1
ATOM 6559 C CA . MET A 1 838 ? -21.164 -26.426 -56.480 1.00 33.09 838 MET A CA 1
ATOM 6560 C C . MET A 1 838 ? -19.952 -25.648 -55.963 1.00 33.09 838 MET A C 1
ATOM 6562 O O . MET A 1 838 ? -19.153 -26.180 -55.198 1.00 33.09 838 MET A O 1
ATOM 6566 N N . GLU A 1 839 ? -19.811 -24.390 -56.383 1.00 39.56 839 GLU A N 1
ATOM 6567 C CA . GLU A 1 839 ? -19.004 -23.423 -55.645 1.00 39.56 839 GLU A CA 1
ATOM 6568 C C . GLU A 1 839 ? -19.625 -23.315 -54.249 1.00 39.56 839 GLU A C 1
ATOM 6570 O O . GLU A 1 839 ? -20.750 -22.837 -54.073 1.00 39.56 839 GLU A O 1
ATOM 6575 N N . GLY A 1 840 ? -18.935 -23.888 -53.263 1.00 48.00 840 GLY A N 1
ATOM 6576 C CA . GLY A 1 840 ? -19.396 -23.886 -51.885 1.00 48.00 840 GLY A CA 1
ATOM 6577 C C . GLY A 1 840 ? -19.490 -22.452 -51.381 1.00 48.00 840 GLY A C 1
ATOM 6578 O O . GLY A 1 840 ? -18.508 -21.714 -51.459 1.00 48.00 840 GLY A O 1
ATOM 6579 N N . ARG A 1 841 ? -20.660 -22.079 -50.846 1.00 55.12 841 ARG A N 1
ATOM 6580 C CA . ARG A 1 841 ? -20.836 -20.844 -50.069 1.00 55.12 841 ARG A CA 1
ATOM 6581 C C . ARG A 1 841 ? -19.684 -20.707 -49.081 1.00 55.12 841 ARG A C 1
ATOM 6583 O O . ARG A 1 841 ? -19.472 -21.620 -48.280 1.00 55.12 841 ARG A O 1
ATOM 6590 N N . ARG A 1 842 ? -18.967 -19.586 -49.135 1.00 68.38 842 ARG A N 1
ATOM 6591 C CA . ARG A 1 842 ? -17.927 -19.293 -48.149 1.00 68.38 842 ARG A CA 1
ATOM 6592 C C . ARG A 1 842 ? -18.591 -18.891 -46.836 1.00 68.38 842 ARG A C 1
ATOM 6594 O O . ARG A 1 842 ? -19.708 -18.373 -46.820 1.00 68.38 842 ARG A O 1
ATOM 6601 N N . ALA A 1 843 ? -17.923 -19.176 -45.725 1.00 80.19 843 ALA A N 1
ATOM 6602 C CA . ALA A 1 843 ? -18.360 -18.666 -44.435 1.00 80.19 843 ALA A CA 1
ATOM 6603 C C . ALA A 1 843 ? -18.154 -17.140 -44.412 1.00 80.19 843 ALA A C 1
ATOM 6605 O O . ALA A 1 843 ? -17.119 -16.676 -44.888 1.00 80.19 843 ALA A O 1
ATOM 6606 N N . PRO A 1 844 ? -19.088 -16.345 -43.856 1.00 84.94 844 PRO A N 1
ATOM 6607 C CA . PRO A 1 844 ? -18.959 -14.885 -43.822 1.00 84.94 844 PRO A CA 1
ATOM 6608 C C . PRO A 1 844 ? -17.832 -14.398 -42.896 1.00 84.94 844 PRO A C 1
ATOM 6610 O O . PRO A 1 844 ? -17.462 -13.226 -42.934 1.00 84.94 844 PRO A O 1
ATOM 6613 N N . TYR A 1 845 ? -17.305 -15.288 -42.053 1.00 91.50 845 TYR A N 1
ATOM 6614 C CA . TYR A 1 845 ? -16.133 -15.087 -41.214 1.00 91.50 845 TYR A CA 1
ATOM 6615 C C . TYR A 1 845 ? -15.399 -16.421 -41.069 1.00 91.50 845 TYR A C 1
ATOM 6617 O O . TYR A 1 845 ? -16.041 -17.431 -40.782 1.00 91.50 845 TYR A O 1
ATOM 6625 N N . SER A 1 846 ? -14.081 -16.428 -41.256 1.00 92.00 846 SER A N 1
ATOM 6626 C CA . SER A 1 846 ? -13.239 -17.617 -41.090 1.00 92.00 846 SER A CA 1
ATOM 6627 C C . SER A 1 846 ? -11.883 -17.270 -40.487 1.00 92.00 846 SER A C 1
ATOM 6629 O O . SER A 1 846 ? -11.335 -16.200 -40.751 1.00 92.00 846 SER A O 1
ATOM 6631 N N . VAL A 1 847 ? -11.315 -18.195 -39.715 1.00 93.75 847 VAL A N 1
ATOM 6632 C CA . VAL A 1 847 ? -10.014 -18.026 -39.053 1.00 93.75 847 VAL A CA 1
ATOM 6633 C C . VAL A 1 847 ? -9.007 -19.010 -39.645 1.00 93.75 847 VAL A C 1
ATOM 6635 O O . VAL A 1 847 ? -9.203 -20.223 -39.576 1.00 93.75 847 VAL A O 1
ATOM 6638 N N . THR A 1 848 ? -7.918 -18.494 -40.209 1.00 95.06 848 THR A N 1
ATOM 6639 C CA . THR A 1 848 ? -6.796 -19.299 -40.706 1.00 95.06 848 THR A CA 1
ATOM 6640 C C . THR A 1 848 ? -5.758 -19.472 -39.604 1.00 95.06 848 THR A C 1
ATOM 6642 O O . THR A 1 848 ? -5.309 -18.498 -38.997 1.00 95.06 848 THR A O 1
ATOM 6645 N N . CYS A 1 849 ? -5.352 -20.716 -39.370 1.00 95.88 849 CYS A N 1
ATOM 6646 C CA . CYS A 1 849 ? -4.447 -21.119 -38.304 1.00 95.88 849 CYS A CA 1
ATOM 6647 C C . CYS A 1 849 ? -3.238 -21.911 -38.825 1.00 95.88 849 CYS A C 1
ATOM 6649 O O . CYS A 1 849 ? -3.240 -22.437 -39.938 1.00 95.88 849 CYS A O 1
ATOM 6651 N N . SER A 1 850 ? -2.225 -22.036 -37.969 1.00 94.12 850 SER A N 1
ATOM 6652 C CA . SER A 1 850 ? -0.996 -22.786 -38.187 1.00 94.12 850 SER A CA 1
ATOM 6653 C C . SER A 1 850 ? -0.704 -23.796 -37.084 1.00 94.12 850 SER A C 1
ATOM 6655 O O . SER A 1 850 ? 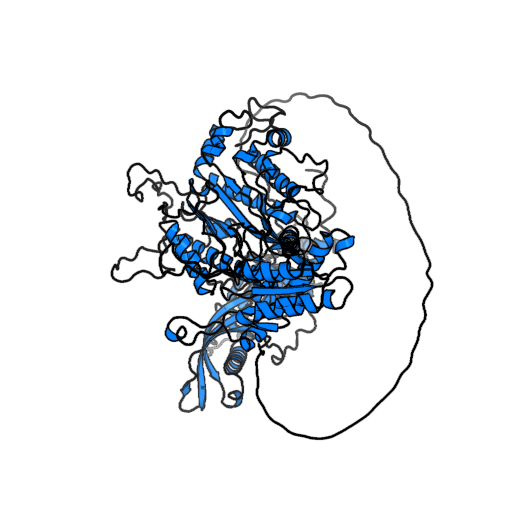-1.011 -23.588 -35.906 1.00 94.12 850 SER A O 1
ATOM 6657 N N . MET A 1 851 ? -0.082 -24.895 -37.501 1.00 92.38 851 MET A N 1
ATOM 6658 C CA . MET A 1 851 ? 0.428 -26.002 -36.696 1.00 92.38 851 MET A CA 1
ATOM 6659 C C . MET A 1 851 ? 1.925 -26.260 -36.955 1.00 92.38 851 MET A C 1
ATOM 6661 O O . MET A 1 851 ? 2.475 -27.187 -36.372 1.00 92.38 851 MET A O 1
ATOM 6665 N N . SER A 1 852 ? 2.598 -25.464 -37.797 1.00 87.25 852 SER A N 1
ATOM 6666 C CA . SER A 1 852 ? 3.956 -25.756 -38.290 1.00 87.25 852 SER A CA 1
ATOM 6667 C C . SER A 1 852 ? 5.100 -25.451 -37.310 1.00 87.25 852 SER A C 1
ATOM 6669 O O . SER A 1 852 ? 6.250 -25.792 -37.586 1.00 87.25 852 SER A O 1
ATOM 6671 N N . GLU A 1 853 ? 4.823 -24.829 -36.159 1.00 85.25 853 GLU A N 1
ATOM 6672 C CA . GLU A 1 853 ? 5.840 -24.495 -35.152 1.00 85.25 853 GLU A CA 1
ATOM 6673 C C . GLU A 1 853 ? 5.914 -25.492 -33.987 1.00 85.25 853 GLU A C 1
ATOM 6675 O O . GLU A 1 853 ? 4.932 -26.123 -33.596 1.00 85.25 853 GLU A O 1
ATOM 6680 N N . GLN A 1 854 ? 7.095 -25.581 -33.368 1.00 79.62 854 GLN A N 1
ATOM 6681 C CA . GLN A 1 854 ? 7.337 -26.435 -32.203 1.00 79.62 854 GLN A CA 1
ATOM 6682 C C . GLN A 1 854 ? 6.358 -26.138 -31.053 1.00 79.62 854 GLN A C 1
ATOM 6684 O O . GLN A 1 854 ? 6.187 -24.991 -30.632 1.00 79.62 854 GLN A O 1
ATOM 6689 N N . GLY A 1 855 ? 5.744 -27.192 -30.509 1.00 80.31 855 GLY A N 1
ATOM 6690 C CA . GLY A 1 855 ? 4.755 -27.097 -29.433 1.00 80.31 855 GLY A CA 1
ATOM 6691 C C . GLY A 1 855 ? 3.328 -26.754 -29.885 1.00 80.31 855 GLY A C 1
ATOM 6692 O O . GLY A 1 855 ? 2.472 -26.560 -29.013 1.00 80.31 855 GLY A O 1
ATOM 6693 N N . LEU A 1 856 ? 3.077 -26.669 -31.199 1.00 88.69 856 LEU A N 1
ATOM 6694 C CA . LEU A 1 856 ? 1.749 -26.709 -31.830 1.00 88.69 856 LEU A CA 1
ATOM 6695 C C . LEU A 1 856 ? 1.434 -28.136 -32.325 1.00 88.69 856 LEU A C 1
ATOM 6697 O O . LEU A 1 856 ? 2.261 -29.037 -32.208 1.00 88.69 856 LEU A O 1
ATOM 6701 N N . GLY A 1 857 ? 0.231 -28.362 -32.848 1.00 90.06 857 GLY A N 1
ATOM 6702 C CA . GLY A 1 857 ? -0.239 -29.696 -33.238 1.00 90.06 857 GLY A CA 1
ATOM 6703 C C . GLY A 1 857 ? -1.101 -30.363 -32.158 1.00 90.06 857 GLY A C 1
ATOM 6704 O O . GLY A 1 857 ? -1.478 -29.703 -31.183 1.00 90.06 857 GLY A O 1
ATOM 6705 N N . PRO A 1 858 ? -1.447 -31.652 -32.313 1.00 90.94 858 PRO A N 1
ATOM 6706 C CA . PRO A 1 858 ? -2.114 -32.435 -31.279 1.00 90.94 858 PRO A CA 1
ATOM 6707 C C . PRO A 1 858 ? -1.462 -32.314 -29.906 1.00 90.94 858 PRO A C 1
ATOM 6709 O O . PRO A 1 858 ? -0.244 -32.397 -29.754 1.00 90.94 858 PRO A O 1
ATOM 6712 N N . THR A 1 859 ? -2.279 -32.114 -28.874 1.00 85.62 859 THR A N 1
ATOM 6713 C CA . THR A 1 859 ? -1.767 -31.956 -27.504 1.00 85.62 859 THR A CA 1
ATOM 6714 C C . THR A 1 859 ? -1.155 -33.248 -26.954 1.00 85.62 859 THR A C 1
ATOM 6716 O O . THR A 1 859 ? -0.242 -33.172 -26.134 1.00 85.62 859 THR A O 1
ATOM 6719 N N . SER A 1 860 ? -1.598 -34.408 -27.451 1.00 80.81 860 SER A N 1
ATOM 6720 C CA . SER A 1 860 ? -1.082 -35.755 -27.166 1.00 80.81 860 SER A CA 1
ATOM 6721 C C . SER A 1 860 ? 0.423 -35.892 -27.440 1.00 80.81 860 SER A C 1
ATOM 6723 O O . SER A 1 860 ? 1.154 -36.423 -26.604 1.00 80.81 860 SER A O 1
ATOM 6725 N N . TRP A 1 861 ? 0.906 -35.331 -28.555 1.00 83.31 861 TRP A N 1
ATOM 6726 C CA . TRP A 1 861 ? 2.301 -35.417 -29.009 1.00 83.31 861 TRP A CA 1
ATOM 6727 C C . TRP A 1 861 ? 3.307 -34.822 -28.008 1.00 83.31 861 TRP A C 1
ATOM 6729 O O . TRP A 1 861 ? 4.478 -35.192 -28.005 1.00 83.31 861 TRP A O 1
ATOM 6739 N N . TRP A 1 862 ? 2.857 -33.916 -27.134 1.00 76.75 862 TRP A N 1
ATOM 6740 C CA . TRP A 1 862 ? 3.717 -33.145 -26.232 1.00 76.75 862 TRP A CA 1
ATOM 6741 C C . TRP A 1 862 ? 3.657 -33.603 -24.765 1.00 76.75 862 TRP A C 1
ATOM 6743 O O . TRP A 1 862 ? 4.367 -33.043 -23.930 1.00 76.75 862 TRP A O 1
ATOM 6753 N N . GLN A 1 863 ? 2.845 -34.613 -24.424 1.00 57.84 863 GLN A N 1
ATOM 6754 C CA . GLN A 1 863 ? 2.602 -35.011 -23.024 1.00 57.84 863 GLN A CA 1
ATOM 6755 C C . GLN A 1 863 ? 3.795 -35.702 -22.334 1.00 57.84 863 GLN A C 1
ATOM 6757 O O . GLN A 1 863 ? 3.866 -35.685 -21.108 1.00 57.84 863 GLN A O 1
ATOM 6762 N N . ASN A 1 864 ? 4.755 -36.245 -23.094 1.00 49.12 864 ASN A N 1
ATOM 6763 C CA . ASN A 1 864 ? 5.923 -36.962 -22.555 1.00 49.12 864 ASN A CA 1
ATOM 6764 C C . ASN A 1 864 ? 7.256 -36.191 -22.651 1.00 49.12 864 ASN A C 1
ATOM 6766 O O . ASN A 1 864 ? 8.280 -36.694 -22.196 1.00 49.12 864 ASN A O 1
ATOM 6770 N N . ALA A 1 865 ? 7.276 -34.964 -23.184 1.00 43.50 865 ALA A N 1
ATOM 6771 C CA . ALA A 1 865 ? 8.510 -34.212 -23.470 1.00 43.50 865 ALA A CA 1
ATOM 6772 C C . ALA A 1 865 ? 9.248 -33.645 -22.226 1.00 43.50 865 ALA A C 1
ATOM 6774 O O . ALA A 1 865 ? 10.017 -32.693 -22.335 1.00 43.50 865 ALA A O 1
ATOM 6775 N N . GLY A 1 866 ? 8.986 -34.185 -21.029 1.00 37.09 866 GLY A N 1
ATOM 6776 C CA . GLY A 1 866 ? 9.521 -33.696 -19.753 1.00 37.09 866 GLY A CA 1
ATOM 6777 C C . GLY A 1 866 ? 10.684 -34.502 -19.165 1.00 37.09 866 GLY A C 1
ATOM 6778 O O . GLY A 1 866 ? 11.275 -34.054 -18.185 1.00 37.09 866 GLY A O 1
ATOM 6779 N N . VAL A 1 867 ? 11.006 -35.681 -19.714 1.00 33.28 867 VAL A N 1
ATOM 6780 C CA . VAL A 1 867 ? 12.039 -36.586 -19.173 1.00 33.28 867 VAL A CA 1
ATOM 6781 C C . VAL A 1 867 ? 12.781 -37.302 -20.310 1.00 33.28 867 VAL A C 1
ATOM 6783 O O . VAL A 1 867 ? 12.474 -38.452 -20.583 1.00 33.28 867 VAL A O 1
ATOM 6786 N N . GLU A 1 868 ? 13.714 -36.604 -20.975 1.00 30.95 868 GLU A N 1
ATOM 6787 C CA . GLU A 1 868 ? 14.902 -37.125 -21.705 1.00 30.95 868 GLU A CA 1
ATOM 6788 C C . GLU A 1 868 ? 15.479 -36.031 -22.634 1.00 30.95 868 GLU A C 1
ATOM 6790 O O . GLU A 1 868 ? 15.075 -35.924 -23.785 1.00 30.95 868 GLU A O 1
ATOM 6795 N N . ALA A 1 869 ? 16.392 -35.186 -22.119 1.00 30.19 869 ALA A N 1
ATOM 6796 C CA . ALA A 1 869 ? 17.345 -34.353 -22.891 1.00 30.19 869 ALA A CA 1
ATOM 6797 C C . ALA A 1 869 ? 18.237 -33.497 -21.954 1.00 30.19 869 ALA A C 1
ATOM 6799 O O . ALA A 1 869 ? 18.189 -32.266 -21.969 1.00 30.19 869 ALA A O 1
ATOM 6800 N N . MET A 1 870 ? 19.041 -34.141 -21.103 1.00 33.06 870 MET A N 1
ATOM 6801 C CA . MET A 1 870 ? 20.180 -33.502 -20.418 1.00 33.06 870 MET A CA 1
ATOM 6802 C C . MET A 1 870 ? 21.379 -34.457 -20.385 1.00 33.06 870 MET A C 1
ATOM 6804 O O . MET A 1 870 ? 21.902 -34.787 -19.328 1.00 33.06 870 MET A O 1
ATOM 6808 N N . ASP A 1 871 ? 21.800 -34.884 -21.572 1.00 29.81 871 ASP A N 1
ATOM 6809 C CA . ASP A 1 871 ? 23.160 -35.340 -21.851 1.00 29.81 871 ASP A CA 1
ATOM 6810 C C . ASP A 1 871 ? 23.516 -34.884 -23.279 1.00 29.81 871 ASP A C 1
ATOM 6812 O O . ASP A 1 871 ? 22.649 -34.862 -24.150 1.00 29.81 871 ASP A O 1
ATOM 6816 N N . GLU A 1 872 ? 24.781 -34.499 -23.477 1.00 26.31 872 GLU A N 1
ATOM 6817 C CA . GLU A 1 872 ? 25.382 -33.943 -24.712 1.00 26.31 872 GLU A CA 1
ATOM 6818 C C . GLU A 1 872 ? 24.918 -32.529 -25.153 1.00 26.31 872 GLU A C 1
ATOM 6820 O O . GLU A 1 872 ? 23.939 -32.365 -25.881 1.00 26.31 872 GLU A O 1
ATOM 6825 N N . GLY A 1 873 ? 25.691 -31.487 -24.789 1.00 28.34 873 GLY A N 1
ATOM 6826 C CA . GLY A 1 873 ? 25.544 -30.118 -25.323 1.00 28.34 873 GLY A CA 1
ATOM 6827 C C . GLY A 1 873 ? 26.213 -29.013 -24.508 1.00 28.34 873 GLY A C 1
ATOM 6828 O O . GLY A 1 873 ? 25.585 -27.937 -24.405 1.00 28.34 873 GLY A O 1
#

Radius of gyration: 35.12 Å; chains: 1; bounding box: 104×82×116 Å

Organism: NCBI:txid92696